Protein AF-A0A8J6HBT9-F1 (afdb_monomer_lite)

Radius of gyration: 40.39 Å; chains: 1; bounding box: 100×97×136 Å

InterPro domains:
  IPR001580 Calreticulin/calnexin [PF00262] (25-257)
  IPR001580 Calreticulin/calnexin [PF00262] (259-332)
  IPR001580 Calreticulin/calnexin [PR00626] (100-118)
  IPR001580 Calreticulin/calnexin [PR00626] (126-142)
  IPR001580 Calreticulin/calnexin [PR00626] (215-228)
  IPR001580 Calreticulin/calnexin [PR00626] (242-264)
  IPR001580 Calreticulin/calnexin [PR00626] (280-299)
  IPR001580 Calreticulin/calnexin [PR00626] (313-333)
  IPR003338 CDC48, N-terminal subdomain [PF02359] (400-479)
  IPR003338 CDC48, N-terminal subdomain [SM01073] (399-481)
  IPR003593 AAA+ ATPase domain [SM00382] (645-792)
  IPR003959 ATPase, AAA-type, core [PF00004] (649-789)
  IPR003960 ATPase, AAA-type, conserved site [PS00674] (760-778)
  IPR009010 Aspartate decarboxylase-like domain superfamily [SSF50692] (400-478)
  IPR009033 Calreticulin/calnexin, P domain superfamily [G3DSA:2.10.250.10] (205-305)
  IPR009033 Calreticulin/calnexin, P domain superfamily [SSF63887] (201-315)
  IPR013320 Concanavalin A-like lectin/glucanase domain superfamily [SSF49899] (18-217)
  IPR018124 Calreticulin/calnexin, conserved site [PS00803] (98-113)
  IPR018124 Calreticulin/calnexin, conserved site [PS00804] (130-138)
  IPR018124 Calreticulin/calnexin, conserved site [PS00805] (225-237)

Structure (mmCIF, N/CA/C/O backbone):
data_AF-A0A8J6HBT9-F1
#
_entry.id   AF-A0A8J6HBT9-F1
#
loop_
_atom_site.group_PDB
_atom_site.id
_atom_site.type_symbol
_atom_site.label_atom_id
_atom_site.label_alt_id
_atom_site.label_comp_id
_atom_site.label_asym_id
_atom_site.label_entity_id
_atom_site.label_seq_id
_atom_site.pdbx_PDB_ins_code
_atom_site.Cartn_x
_atom_site.Cartn_y
_atom_site.Cartn_z
_atom_site.occupancy
_atom_site.B_iso_or_equiv
_atom_site.auth_seq_id
_atom_site.auth_comp_id
_atom_site.auth_asym_id
_atom_site.auth_atom_id
_atom_site.pdbx_PDB_model_num
ATOM 1 N N . MET A 1 1 ? 42.142 27.450 63.107 1.00 43.94 1 MET A N 1
ATOM 2 C CA . MET A 1 1 ? 41.294 26.291 62.731 1.00 43.94 1 MET A CA 1
ATOM 3 C C . MET A 1 1 ? 39.851 26.621 62.329 1.00 43.94 1 MET A C 1
ATOM 5 O O . MET A 1 1 ? 39.251 25.771 61.695 1.00 43.94 1 MET A O 1
ATOM 9 N N . LYS A 1 2 ? 39.282 27.811 62.603 1.00 40.53 2 LYS A N 1
ATOM 10 C CA . LYS A 1 2 ? 37.916 28.164 62.140 1.00 40.53 2 LYS A CA 1
ATOM 11 C C . LYS A 1 2 ? 37.834 28.871 60.774 1.00 40.53 2 LYS A C 1
ATOM 13 O O . LYS A 1 2 ? 36.757 28.938 60.206 1.00 40.53 2 LYS A O 1
ATOM 18 N N . VAL A 1 3 ? 38.960 29.334 60.219 1.00 44.59 3 VAL A N 1
ATOM 19 C CA . VAL A 1 3 ? 38.995 30.019 58.906 1.00 44.59 3 VAL A CA 1
ATOM 20 C C . VAL A 1 3 ? 39.181 29.035 57.740 1.00 44.59 3 VAL A C 1
ATOM 22 O O . VAL A 1 3 ? 38.597 29.228 56.683 1.00 44.59 3 VAL A O 1
ATOM 25 N N . HIS A 1 4 ? 39.887 27.914 57.938 1.00 39.06 4 HIS A N 1
ATOM 26 C CA . HIS A 1 4 ? 40.034 26.892 56.890 1.00 39.06 4 HIS A CA 1
ATOM 27 C C . HIS A 1 4 ? 38.788 26.027 56.684 1.00 39.06 4 HIS A C 1
ATOM 29 O O . HIS A 1 4 ? 38.568 25.576 55.569 1.00 39.06 4 HIS A O 1
ATOM 35 N N . LEU A 1 5 ? 37.943 25.849 57.706 1.00 38.94 5 LEU A N 1
ATOM 36 C CA . LEU A 1 5 ? 36.695 25.097 57.554 1.00 38.94 5 LEU A CA 1
ATOM 37 C C . LEU A 1 5 ? 35.641 25.900 56.771 1.00 38.94 5 LEU A C 1
ATOM 39 O O . LEU A 1 5 ? 34.886 25.325 56.002 1.00 38.94 5 LEU A O 1
ATOM 43 N N . PHE A 1 6 ? 35.635 27.232 56.900 1.00 40.16 6 PHE A N 1
ATOM 44 C CA . PHE A 1 6 ? 34.702 28.090 56.164 1.00 40.16 6 PHE A CA 1
ATOM 45 C C . PHE A 1 6 ? 35.097 28.241 54.686 1.00 40.16 6 PHE A C 1
ATOM 47 O O . PHE A 1 6 ? 34.228 28.245 53.824 1.00 40.16 6 PHE A O 1
ATOM 54 N N . VAL A 1 7 ? 36.402 28.270 54.378 1.00 45.97 7 VAL A N 1
ATOM 55 C CA . VAL A 1 7 ? 36.895 28.264 52.988 1.00 45.97 7 VAL A CA 1
ATOM 56 C C . VAL A 1 7 ? 36.686 26.901 52.325 1.00 45.97 7 VAL A C 1
ATOM 58 O O . VAL A 1 7 ? 36.330 26.878 51.157 1.00 45.97 7 VAL A O 1
ATOM 61 N N . PHE A 1 8 ? 36.804 25.784 53.059 1.00 40.50 8 PHE A N 1
ATOM 62 C CA . PHE A 1 8 ? 36.502 24.457 52.505 1.00 40.50 8 PHE A CA 1
ATOM 63 C C . PHE A 1 8 ? 35.003 24.225 52.276 1.00 40.50 8 PHE A C 1
ATOM 65 O O . PHE A 1 8 ? 34.637 23.552 51.323 1.00 40.50 8 PHE A O 1
ATOM 72 N N . VAL A 1 9 ? 34.130 24.803 53.108 1.00 43.59 9 VAL A N 1
ATOM 73 C CA . VAL A 1 9 ? 32.671 24.723 52.914 1.00 43.59 9 VAL A CA 1
ATOM 74 C C . VAL A 1 9 ? 32.203 25.667 51.796 1.00 43.59 9 VAL A C 1
ATOM 76 O O . VAL A 1 9 ? 31.328 25.287 51.029 1.00 43.59 9 VAL A O 1
ATOM 79 N N . LEU A 1 10 ? 32.839 26.832 51.611 1.00 37.16 10 LEU A N 1
ATOM 80 C CA . LEU A 1 10 ? 32.597 27.705 50.450 1.00 37.16 10 LEU A CA 1
ATOM 81 C C . LEU A 1 10 ? 33.205 27.160 49.146 1.00 37.16 10 LEU A C 1
ATOM 83 O O . LEU A 1 10 ? 32.607 27.344 48.092 1.00 37.16 10 LEU A O 1
ATOM 87 N N . SER A 1 11 ? 34.335 26.442 49.191 1.00 35.59 11 SER A N 1
ATOM 88 C CA . SER A 1 11 ? 34.888 25.752 48.015 1.00 35.59 11 SER A CA 1
ATOM 89 C C . SER A 1 11 ? 34.173 24.434 47.704 1.00 35.59 11 SER A C 1
ATOM 91 O O . SER A 1 11 ? 34.154 24.029 46.550 1.00 35.59 11 SER A O 1
ATOM 93 N N . ALA A 1 12 ? 33.559 23.780 48.698 1.00 34.25 12 ALA A N 1
ATOM 94 C CA . ALA A 1 12 ? 32.680 22.627 48.489 1.00 34.25 12 ALA A CA 1
ATOM 95 C C . ALA A 1 12 ? 31.298 23.039 47.953 1.00 34.25 12 ALA A C 1
ATOM 97 O O . ALA A 1 12 ? 30.709 22.287 47.189 1.00 34.25 12 ALA A O 1
ATOM 98 N N . TYR A 1 13 ? 30.822 24.254 48.259 1.00 36.06 13 TYR A N 1
ATOM 99 C CA . TYR A 1 13 ? 29.666 24.845 47.569 1.00 36.06 13 TYR A CA 1
ATOM 100 C C . TYR A 1 13 ? 29.985 25.248 46.117 1.00 36.06 13 TYR A C 1
ATOM 102 O O . TYR A 1 13 ? 29.097 25.248 45.276 1.00 36.06 13 TYR A O 1
ATOM 110 N N . PHE A 1 14 ? 31.254 25.532 45.803 1.00 31.64 14 PHE A N 1
ATOM 111 C CA . PHE A 1 14 ? 31.734 25.787 44.435 1.00 31.64 14 PHE A CA 1
ATOM 112 C C . PHE A 1 14 ? 32.048 24.511 43.627 1.00 31.64 14 PHE A C 1
ATOM 114 O O . PHE A 1 14 ? 32.350 24.607 42.441 1.00 31.64 14 PHE A O 1
ATOM 121 N N . TYR A 1 15 ? 31.978 23.335 44.261 1.00 31.53 15 TYR A N 1
ATOM 122 C CA . TYR A 1 15 ? 32.077 22.009 43.634 1.00 31.53 15 TYR A CA 1
ATOM 123 C C . TYR A 1 15 ? 30.732 21.258 43.659 1.00 31.53 15 TYR A C 1
ATOM 125 O O . TYR A 1 15 ? 30.694 20.039 43.498 1.00 31.53 15 TYR A O 1
ATOM 133 N N . ALA A 1 16 ? 29.616 21.976 43.828 1.00 32.47 16 ALA A N 1
ATOM 134 C CA . ALA A 1 16 ? 28.367 21.526 43.233 1.00 32.47 16 ALA A CA 1
ATOM 135 C C . ALA A 1 16 ? 28.577 21.584 41.715 1.00 32.47 16 ALA A C 1
ATOM 137 O O . ALA A 1 16 ? 28.876 22.647 41.173 1.00 32.47 16 ALA A O 1
ATOM 138 N N . LEU A 1 17 ? 28.553 20.412 41.082 1.00 43.03 17 LEU A N 1
ATOM 139 C CA . LEU A 1 17 ? 28.600 20.205 39.637 1.00 43.03 17 LEU A CA 1
ATOM 140 C C . LEU A 1 17 ? 27.892 21.359 38.913 1.00 43.03 17 LEU A C 1
ATOM 142 O O . LEU A 1 17 ? 26.711 21.596 39.147 1.00 43.03 17 LEU A O 1
ATOM 146 N N . ASN A 1 18 ? 28.622 22.099 38.074 1.00 45.62 18 ASN A N 1
ATOM 147 C CA . ASN A 1 18 ? 27.997 23.026 37.135 1.00 45.62 18 ASN A CA 1
ATOM 148 C C . ASN A 1 18 ? 27.145 22.176 36.185 1.00 45.62 18 ASN A C 1
ATOM 150 O O . ASN A 1 18 ? 27.697 21.626 35.236 1.00 45.62 18 ASN A O 1
ATOM 154 N N . ALA A 1 19 ? 25.850 22.032 36.469 1.00 58.38 19 ALA A N 1
ATOM 155 C CA . ALA A 1 19 ? 24.883 21.529 35.504 1.00 58.38 19 ALA A CA 1
ATOM 156 C C . ALA A 1 19 ? 24.883 22.506 34.323 1.00 58.38 19 ALA A C 1
ATOM 158 O O . ALA A 1 19 ? 24.555 23.687 34.486 1.00 58.38 19 ALA A O 1
ATOM 159 N N . GLU A 1 20 ? 25.346 22.057 33.159 1.00 76.56 20 GLU A N 1
ATOM 160 C CA . GLU A 1 20 ? 25.387 22.886 31.962 1.00 76.56 20 GLU A CA 1
ATOM 161 C C . GLU A 1 20 ? 24.104 22.634 31.172 1.00 76.56 20 GLU A C 1
ATOM 163 O O . GLU A 1 20 ? 23.968 21.662 30.433 1.00 76.56 20 GLU A O 1
ATOM 168 N N . VAL A 1 21 ? 23.140 23.539 31.330 1.00 83.00 21 VAL A N 1
ATOM 169 C CA . VAL A 1 21 ? 21.926 23.542 30.513 1.00 83.00 21 VAL A CA 1
ATOM 170 C C . VAL A 1 21 ? 22.291 24.054 29.118 1.00 83.00 21 VAL A C 1
ATOM 172 O O . VAL A 1 21 ? 22.640 25.224 28.943 1.00 83.00 21 VAL A O 1
ATOM 175 N N . TYR A 1 22 ? 22.240 23.172 28.119 1.00 84.44 22 TYR A N 1
ATOM 176 C CA . TYR A 1 22 ? 22.602 23.491 26.733 1.00 84.44 22 TYR A CA 1
ATOM 177 C C . TYR A 1 22 ? 21.469 24.181 25.980 1.00 84.44 22 TYR A C 1
ATOM 179 O O . TYR A 1 22 ? 21.706 25.086 25.174 1.00 84.44 22 TYR A O 1
ATOM 187 N N . LEU A 1 23 ? 20.240 23.751 26.251 1.00 86.00 23 LEU A N 1
ATOM 188 C CA . LEU A 1 23 ? 19.024 24.329 25.710 1.00 86.00 23 LEU A CA 1
ATOM 189 C C . LEU A 1 23 ? 17.913 24.181 26.744 1.00 86.00 23 LEU A C 1
ATOM 191 O O . LEU A 1 23 ? 17.657 23.076 27.203 1.00 86.00 23 LEU A O 1
ATOM 195 N N . GLU A 1 24 ? 17.236 25.276 27.055 1.00 87.94 24 GLU A N 1
ATOM 196 C CA . GLU A 1 24 ? 15.969 25.280 27.782 1.00 87.94 24 GLU A CA 1
ATOM 197 C C . GLU A 1 24 ? 15.037 26.242 27.044 1.00 87.94 24 GLU A C 1
ATOM 199 O O . GLU A 1 24 ? 15.384 27.403 26.810 1.00 87.94 24 GLU A O 1
ATOM 204 N N . GLU A 1 25 ? 13.886 25.743 26.606 1.00 85.75 25 GLU A N 1
ATOM 205 C CA . GLU A 1 25 ? 12.860 26.530 25.931 1.00 85.75 25 GLU A CA 1
ATOM 206 C C . GLU A 1 25 ? 11.494 26.207 26.531 1.00 85.75 25 GLU A C 1
ATOM 208 O O . GLU A 1 25 ? 11.047 25.062 26.483 1.00 85.75 25 GLU A O 1
ATOM 213 N N . LYS A 1 26 ? 10.859 27.237 27.095 1.00 80.88 26 LYS A N 1
ATOM 214 C CA . LYS A 1 26 ? 9.547 27.177 27.762 1.00 80.88 26 LYS A CA 1
ATOM 215 C C . LYS A 1 26 ? 8.481 27.998 27.034 1.00 80.88 26 LYS A C 1
ATOM 217 O O . LYS A 1 26 ? 7.387 28.148 27.550 1.00 80.88 26 LYS A O 1
ATOM 222 N N . PHE A 1 27 ? 8.822 28.608 25.892 1.00 80.31 27 PHE A N 1
ATOM 223 C CA . PHE A 1 27 ? 7.883 29.313 25.010 1.00 80.31 27 PHE A CA 1
ATOM 224 C C . PHE A 1 27 ? 6.983 30.368 25.700 1.00 80.31 27 PHE A C 1
ATOM 226 O O . PHE A 1 27 ? 5.876 30.640 25.247 1.00 80.31 27 PHE A O 1
ATOM 233 N N . GLN A 1 28 ? 7.472 31.015 26.764 1.00 74.56 28 GLN A N 1
ATOM 234 C CA . GLN A 1 28 ? 6.694 31.991 27.547 1.00 74.56 28 GLN A CA 1
ATOM 235 C C . GLN A 1 28 ? 6.540 33.356 26.847 1.00 74.56 28 GLN A C 1
ATOM 237 O O . GLN A 1 28 ? 5.548 34.050 27.057 1.00 74.56 28 GLN A O 1
ATOM 242 N N . ASP A 1 29 ? 7.490 33.719 25.977 1.00 71.31 29 ASP A N 1
ATOM 243 C CA . ASP A 1 29 ? 7.521 34.994 25.251 1.00 71.31 29 ASP A CA 1
ATOM 244 C C . ASP A 1 29 ? 7.423 34.788 23.729 1.00 71.31 29 ASP A C 1
ATOM 246 O O . ASP A 1 29 ? 8.015 33.854 23.184 1.00 71.31 29 ASP A O 1
ATOM 250 N N . ASP A 1 30 ? 6.865 35.768 23.002 1.00 69.75 30 ASP A N 1
ATOM 251 C CA . ASP A 1 30 ? 6.865 35.851 21.520 1.00 69.75 30 ASP A CA 1
ATOM 252 C C . ASP A 1 30 ? 8.279 35.898 20.893 1.00 69.75 30 ASP A C 1
ATOM 254 O O . ASP A 1 30 ? 8.463 35.932 19.674 1.00 69.75 30 ASP A O 1
ATOM 258 N N . SER A 1 31 ? 9.326 35.903 21.722 1.00 72.69 31 SER A N 1
ATOM 259 C CA . SER A 1 31 ? 10.724 35.862 21.293 1.00 72.69 31 SER A CA 1
ATOM 260 C C . SER A 1 31 ? 11.108 34.563 20.567 1.00 72.69 31 SER A C 1
ATOM 262 O O . SER A 1 31 ? 12.120 34.545 19.856 1.00 72.69 31 SER A O 1
ATOM 264 N N . TRP A 1 32 ? 10.296 33.504 20.677 1.00 80.00 32 TRP A N 1
ATOM 265 C CA . TRP A 1 32 ? 10.540 32.220 20.018 1.00 80.00 32 TRP A CA 1
ATOM 266 C C . TRP A 1 32 ? 10.599 32.342 18.486 1.00 80.00 32 TRP A C 1
ATOM 268 O O . TRP A 1 32 ? 11.454 31.703 17.871 1.00 80.00 32 TRP A O 1
ATOM 278 N N . GLU A 1 33 ? 9.807 33.225 17.865 1.00 78.75 33 GLU A N 1
ATOM 279 C CA . GLU A 1 33 ? 9.804 33.430 16.404 1.00 78.75 33 GLU A CA 1
ATOM 280 C C . GLU A 1 33 ? 11.156 33.917 15.857 1.00 78.75 33 GLU A C 1
ATOM 282 O O . GLU A 1 33 ? 11.471 33.718 14.684 1.00 78.75 33 GLU A O 1
ATOM 287 N N . LYS A 1 34 ? 11.980 34.560 16.697 1.00 80.62 34 LYS A N 1
ATOM 288 C CA . LYS A 1 34 ? 13.333 35.003 16.319 1.00 80.62 34 LYS A CA 1
ATOM 289 C C . LYS A 1 34 ? 14.373 33.896 16.466 1.00 80.62 34 LYS A C 1
ATOM 291 O O . LYS A 1 34 ? 15.392 33.925 15.780 1.00 80.62 34 LYS A O 1
ATOM 296 N N . ASN A 1 35 ? 14.135 32.959 17.380 1.00 84.25 35 ASN A N 1
ATOM 297 C CA . ASN A 1 35 ? 15.082 31.907 17.741 1.00 84.25 35 ASN A CA 1
ATOM 298 C C . ASN A 1 35 ? 14.882 30.633 16.910 1.00 84.25 35 ASN A C 1
ATOM 300 O O . ASN A 1 35 ? 15.841 29.897 16.669 1.00 84.25 35 ASN A O 1
ATOM 304 N N . TRP A 1 36 ? 13.650 30.377 16.472 1.00 89.31 36 TRP A N 1
ATOM 305 C CA . TRP A 1 36 ? 13.281 29.220 15.669 1.00 89.31 36 TRP A CA 1
ATOM 306 C C . TRP A 1 36 ? 13.133 29.599 14.194 1.00 89.31 36 TRP A C 1
ATOM 308 O O . TRP A 1 36 ? 12.431 30.540 13.838 1.00 89.31 36 TRP A O 1
ATOM 318 N N . ILE A 1 37 ? 13.800 28.848 13.320 1.00 90.00 37 ILE A N 1
ATOM 319 C CA . ILE A 1 37 ? 13.851 29.097 11.878 1.00 90.00 37 ILE A CA 1
ATOM 320 C C . ILE A 1 37 ? 13.043 28.024 11.150 1.00 90.00 37 ILE A C 1
ATOM 322 O O . ILE A 1 37 ? 13.268 26.823 11.332 1.00 90.00 37 ILE A O 1
ATOM 326 N N . TYR A 1 38 ? 12.121 28.479 10.301 1.00 90.06 38 TYR A N 1
ATOM 327 C CA . TYR A 1 38 ? 11.353 27.634 9.391 1.00 90.06 38 TYR A CA 1
ATOM 328 C C . TYR A 1 38 ? 12.187 27.203 8.183 1.00 90.06 38 TYR A C 1
ATOM 330 O O . TYR A 1 38 ? 12.922 28.009 7.602 1.00 90.06 38 TYR A O 1
ATOM 338 N N . SER A 1 39 ? 12.003 25.954 7.757 1.00 89.31 39 SER A N 1
ATOM 339 C CA . SER A 1 39 ? 12.579 25.466 6.502 1.00 89.31 39 SER A CA 1
ATOM 340 C C . SER A 1 39 ? 11.885 26.085 5.283 1.00 89.31 39 SER A C 1
ATOM 342 O O . SER A 1 39 ? 10.667 26.269 5.255 1.00 89.31 39 SER A O 1
ATOM 344 N N . LYS A 1 40 ? 12.674 26.387 4.251 1.00 86.38 40 LYS A N 1
ATOM 345 C CA . LYS A 1 40 ? 12.262 26.881 2.928 1.00 86.38 40 LYS A CA 1
ATOM 346 C C . LYS A 1 40 ? 12.617 25.882 1.818 1.00 86.38 40 LYS A C 1
ATOM 348 O O . LYS A 1 40 ? 12.707 26.279 0.655 1.00 86.38 40 LYS A O 1
ATOM 353 N N . HIS A 1 41 ? 12.833 24.610 2.163 1.00 81.38 41 HIS A N 1
ATOM 354 C CA . HIS A 1 41 ? 13.238 23.581 1.206 1.00 81.38 41 HIS A CA 1
ATOM 355 C C . HIS A 1 41 ? 12.299 23.542 -0.026 1.00 81.38 41 HIS A C 1
ATOM 357 O O . HIS A 1 41 ? 11.073 23.454 0.123 1.00 81.38 41 HIS A O 1
ATOM 363 N N . PRO A 1 42 ? 12.839 23.581 -1.259 1.00 69.38 42 PRO A N 1
ATOM 364 C CA . PRO A 1 42 ? 12.043 23.701 -2.477 1.00 69.38 42 PRO A CA 1
ATOM 365 C C . PRO A 1 42 ? 11.124 22.490 -2.705 1.00 69.38 42 PRO A C 1
ATOM 367 O O . PRO A 1 42 ? 11.525 21.336 -2.572 1.00 69.38 42 PRO A O 1
ATOM 370 N N . GLY A 1 43 ? 9.875 22.749 -3.104 1.00 63.16 43 GLY A N 1
ATOM 371 C CA . GLY A 1 43 ? 8.924 21.712 -3.529 1.00 63.16 43 GLY A CA 1
ATOM 372 C C . GLY A 1 43 ? 8.017 21.134 -2.436 1.00 63.16 43 GLY A C 1
ATOM 373 O O . GLY A 1 43 ? 7.201 20.269 -2.751 1.00 63.16 43 GLY A O 1
ATOM 374 N N . LYS A 1 44 ? 8.104 21.615 -1.188 1.00 68.50 44 LYS A N 1
ATOM 375 C CA . LYS A 1 44 ? 7.142 21.305 -0.117 1.00 68.50 44 LYS A CA 1
ATOM 376 C C . LYS A 1 44 ? 6.638 22.594 0.531 1.00 68.50 44 LYS A C 1
ATOM 378 O O . LYS A 1 44 ? 7.416 23.487 0.838 1.00 68.50 44 LYS A O 1
ATOM 383 N N . GLU A 1 45 ? 5.330 22.688 0.739 1.00 75.88 45 GLU A N 1
ATOM 384 C CA . GLU A 1 45 ? 4.728 23.754 1.542 1.00 75.88 45 GLU A CA 1
ATOM 385 C C . GLU A 1 45 ? 4.622 23.283 2.998 1.00 75.88 45 GLU A C 1
ATOM 387 O O . GLU A 1 45 ? 3.822 22.389 3.302 1.00 75.88 45 GLU A O 1
ATOM 392 N N . PHE A 1 46 ? 5.430 23.878 3.877 1.00 84.75 46 PHE A N 1
ATOM 393 C CA . PHE A 1 46 ? 5.451 23.556 5.303 1.00 84.75 46 PHE A CA 1
ATOM 394 C C . PHE A 1 46 ? 4.308 24.235 6.073 1.00 84.75 46 PHE A C 1
ATOM 396 O O . PHE A 1 46 ? 3.921 25.365 5.771 1.00 84.75 46 PHE A O 1
ATOM 403 N N . GLY A 1 47 ? 3.780 23.535 7.076 1.00 85.44 47 GLY A N 1
ATOM 404 C CA . GLY A 1 47 ? 2.779 24.032 8.010 1.00 85.44 47 GLY A CA 1
ATOM 405 C C . GLY A 1 47 ? 3.358 25.038 9.007 1.00 85.44 47 GLY A C 1
ATOM 406 O O . GLY A 1 47 ? 4.559 25.049 9.285 1.00 85.44 47 GLY A O 1
ATOM 407 N N . LYS A 1 48 ? 2.488 25.891 9.556 1.00 89.56 48 LYS A N 1
ATOM 408 C CA . LYS A 1 48 ? 2.861 26.942 10.519 1.00 89.56 48 LYS A CA 1
ATOM 409 C C . LYS A 1 48 ? 2.621 26.518 11.968 1.00 89.56 48 LYS A C 1
ATOM 411 O O . LYS A 1 48 ? 1.594 25.902 12.261 1.00 89.56 48 LYS A O 1
ATOM 416 N N . PHE A 1 49 ? 3.523 26.903 12.867 1.00 89.75 49 PHE A N 1
ATOM 417 C CA . PHE A 1 49 ? 3.312 26.790 14.309 1.00 89.75 49 PHE A CA 1
ATOM 418 C C . PHE A 1 49 ? 2.669 28.064 14.863 1.00 89.75 49 PHE A C 1
ATOM 420 O O . PHE A 1 49 ? 2.971 29.162 14.394 1.00 89.75 49 PHE A O 1
ATOM 427 N N . VAL A 1 50 ? 1.788 27.908 15.849 1.00 90.19 50 VAL A N 1
ATOM 428 C CA . VAL A 1 50 ? 1.116 28.999 16.569 1.00 90.19 50 VAL A CA 1
ATOM 429 C C . VAL A 1 50 ? 1.366 28.819 18.060 1.00 90.19 50 VAL A C 1
ATOM 431 O O . VAL A 1 50 ? 1.288 27.701 18.557 1.00 90.19 50 VAL A O 1
ATOM 434 N N . LEU A 1 51 ? 1.671 29.903 18.770 1.00 88.56 51 LEU A N 1
ATOM 435 C CA . LEU A 1 51 ? 1.851 29.866 20.219 1.00 88.56 51 LEU A CA 1
ATOM 436 C C . LEU A 1 51 ? 0.484 29.856 20.915 1.00 88.56 51 LEU A C 1
ATOM 438 O O . LEU A 1 51 ? -0.300 30.787 20.736 1.00 88.56 51 LEU A O 1
ATOM 442 N N . THR A 1 52 ? 0.185 28.810 21.684 1.00 87.19 52 THR A N 1
ATOM 443 C CA . THR A 1 52 ? -1.082 28.680 22.422 1.00 87.19 52 THR A CA 1
ATOM 444 C C . THR A 1 52 ? -0.968 27.655 23.551 1.00 87.19 52 THR A C 1
ATOM 446 O O . THR A 1 52 ? -0.132 26.754 23.497 1.00 87.19 52 THR A O 1
ATOM 449 N N . ALA A 1 53 ? -1.814 27.787 24.574 1.00 82.62 53 ALA A N 1
ATOM 450 C CA . ALA A 1 53 ? -1.961 26.804 25.650 1.00 82.62 53 ALA A CA 1
ATOM 451 C C . ALA A 1 53 ? -2.962 25.671 25.299 1.00 82.62 53 ALA A C 1
ATOM 453 O O . ALA A 1 53 ? -3.112 24.704 26.049 1.00 82.62 53 ALA A O 1
ATOM 454 N N . GLY A 1 54 ? -3.631 25.765 24.141 1.00 84.00 54 GLY A N 1
ATOM 455 C CA . GLY A 1 54 ? -4.722 24.869 23.736 1.00 84.00 54 GLY A CA 1
ATOM 456 C C . GLY A 1 54 ? -6.085 25.326 24.266 1.00 84.00 54 GLY A C 1
ATOM 457 O O . GLY A 1 54 ? -6.217 26.429 24.794 1.00 84.00 54 GLY A O 1
ATOM 458 N N . LYS A 1 55 ? -7.123 24.497 24.107 1.00 81.88 55 LYS A N 1
ATOM 459 C CA . LYS A 1 55 ? -8.494 24.783 24.575 1.00 81.88 55 LYS A CA 1
ATOM 460 C C . LYS A 1 55 ? -8.664 24.566 26.075 1.00 81.88 55 LYS A C 1
ATOM 462 O O . LYS A 1 55 ? -9.478 25.245 26.688 1.00 81.88 55 LYS A O 1
ATOM 467 N N . PHE A 1 56 ? -7.921 23.628 26.659 1.00 82.25 56 PHE A N 1
ATOM 468 C CA . PHE A 1 56 ? -7.934 23.357 28.098 1.00 82.25 56 PHE A CA 1
ATOM 469 C C . PHE A 1 56 ? -6.510 23.374 28.651 1.00 82.25 56 PHE A C 1
ATOM 471 O O . PHE A 1 56 ? -5.632 22.703 28.118 1.00 82.25 56 PHE A O 1
ATOM 478 N N . PHE A 1 57 ? -6.275 24.125 29.719 1.00 81.38 57 PHE A N 1
ATOM 479 C CA . PHE A 1 57 ? -4.964 24.332 30.340 1.00 81.38 57 PHE A CA 1
ATOM 480 C C . PHE A 1 57 ? -5.141 24.534 31.848 1.00 81.38 57 PHE A C 1
ATOM 482 O O . PHE A 1 57 ? -6.247 24.828 32.302 1.00 81.38 57 PHE A O 1
ATOM 489 N N . ASN A 1 58 ? -4.074 24.358 32.629 1.00 77.88 58 ASN A N 1
ATOM 490 C CA . ASN A 1 58 ? -4.103 24.662 34.060 1.00 77.88 58 ASN A CA 1
ATOM 491 C C . ASN A 1 58 ? -3.776 26.143 34.292 1.00 77.88 58 ASN A C 1
ATOM 493 O O . ASN A 1 58 ? -4.490 26.838 35.013 1.00 77.88 58 ASN A O 1
ATOM 497 N N . ASN A 1 59 ? -2.722 26.636 33.636 1.00 76.50 59 ASN A N 1
ATOM 498 C CA . ASN A 1 59 ? -2.287 28.025 33.719 1.00 76.50 59 ASN A CA 1
ATOM 499 C C . ASN A 1 59 ? -1.986 28.579 32.317 1.00 76.50 59 ASN A C 1
ATOM 501 O O . ASN A 1 59 ? -1.103 28.085 31.622 1.00 76.50 59 ASN A O 1
ATOM 505 N N . GLU A 1 60 ? -2.714 29.623 31.907 1.00 73.88 60 GLU A N 1
ATOM 506 C CA . GLU A 1 60 ? -2.653 30.180 30.547 1.00 73.88 60 GLU A CA 1
ATOM 507 C C . GLU A 1 60 ? -1.265 30.713 30.172 1.00 73.88 60 GLU A C 1
ATOM 509 O O . GLU A 1 60 ? -0.901 30.690 29.000 1.00 73.88 60 GLU A O 1
ATOM 514 N N . GLU A 1 61 ? -0.485 31.204 31.139 1.00 76.19 61 GLU A N 1
ATOM 515 C CA . GLU A 1 61 ? 0.846 31.764 30.876 1.00 76.19 61 GLU A CA 1
ATOM 516 C C . GLU A 1 61 ? 1.962 30.714 30.930 1.00 76.19 61 GLU A C 1
ATOM 518 O O . GLU A 1 61 ? 2.921 30.813 30.167 1.00 76.19 61 GLU A O 1
ATOM 523 N N . GLU A 1 62 ? 1.838 29.704 31.794 1.00 75.94 62 GLU A N 1
ATOM 524 C CA . GLU A 1 62 ? 2.875 28.679 31.991 1.00 75.94 62 GLU A CA 1
ATOM 525 C C . GLU A 1 62 ? 2.743 27.494 31.027 1.00 75.94 62 GLU A C 1
ATOM 527 O O . GLU A 1 62 ? 3.744 26.839 30.746 1.00 75.94 62 GLU A O 1
ATOM 532 N N . ASP A 1 63 ? 1.545 27.241 30.489 1.00 78.50 63 ASP A N 1
ATOM 533 C CA . ASP A 1 63 ? 1.270 26.091 29.617 1.00 78.50 63 ASP A CA 1
ATOM 534 C C . ASP A 1 63 ? 1.333 26.429 28.116 1.00 78.50 63 ASP A C 1
ATOM 536 O O . ASP A 1 63 ? 0.937 25.613 27.277 1.00 78.50 63 ASP A O 1
ATOM 540 N N . LYS A 1 64 ? 1.822 27.623 27.751 1.00 84.88 64 LYS A N 1
ATOM 541 C CA . LYS A 1 64 ? 1.980 28.019 26.344 1.00 84.88 64 LYS A CA 1
ATOM 542 C C . LYS A 1 64 ? 3.041 27.166 25.663 1.00 84.88 64 LYS A C 1
ATOM 544 O O . LYS A 1 64 ? 4.179 27.095 26.107 1.00 84.88 64 LYS A O 1
ATOM 549 N N . GLY A 1 65 ? 2.681 26.591 24.522 1.00 88.06 65 GLY A N 1
ATOM 550 C CA . GLY A 1 65 ? 3.602 25.855 23.668 1.00 88.06 65 GLY A CA 1
ATOM 551 C C . GLY A 1 65 ? 3.365 26.148 22.195 1.00 88.06 65 GLY A C 1
ATOM 552 O O . GLY A 1 65 ? 2.427 26.852 21.808 1.00 88.06 65 GLY A O 1
ATOM 553 N N . ILE A 1 66 ? 4.226 25.595 21.346 1.00 91.12 66 ILE A N 1
ATOM 554 C CA . ILE A 1 66 ? 4.063 25.700 19.897 1.00 91.12 66 ILE A CA 1
ATOM 555 C C . ILE A 1 66 ? 3.106 24.611 19.405 1.00 91.12 66 ILE A C 1
ATOM 557 O O . ILE A 1 66 ? 3.384 23.415 19.497 1.00 91.12 66 ILE A O 1
ATOM 561 N N . GLN A 1 67 ? 1.966 25.029 18.861 1.00 91.75 67 GLN A N 1
ATOM 562 C CA . GLN A 1 67 ? 0.938 24.154 18.312 1.00 91.75 67 GLN A CA 1
ATOM 563 C C . GLN A 1 67 ? 1.018 24.084 16.789 1.00 91.75 67 GLN A C 1
ATOM 565 O O . GLN A 1 67 ? 1.201 25.088 16.100 1.00 91.75 67 GLN A O 1
ATOM 570 N N . THR A 1 68 ? 0.823 22.890 16.244 1.00 92.50 68 THR A N 1
ATOM 571 C CA . THR A 1 68 ? 0.582 22.683 14.809 1.00 92.50 68 THR A CA 1
ATOM 572 C C . THR A 1 68 ? -0.804 23.212 14.410 1.00 92.50 68 THR A C 1
ATOM 574 O O . THR A 1 68 ? -1.790 22.872 15.051 1.00 92.50 68 THR A O 1
ATOM 577 N N . SER A 1 69 ? -0.901 24.034 13.356 1.00 90.12 69 SER A N 1
ATOM 578 C CA . SER A 1 69 ? -2.152 24.758 13.015 1.00 90.12 69 SER A CA 1
ATOM 579 C C . SER A 1 69 ? -2.926 24.299 11.765 1.00 90.12 69 SER A C 1
ATOM 581 O O . SER A 1 69 ? -3.991 24.837 11.478 1.00 90.12 69 SER A O 1
ATOM 583 N N . GLN A 1 70 ? -2.381 23.389 10.957 1.00 90.81 70 GLN A N 1
ATOM 584 C CA . GLN A 1 70 ? -2.888 23.043 9.625 1.00 90.81 70 GLN A CA 1
ATOM 585 C C . GLN A 1 70 ? -2.870 21.530 9.399 1.00 90.81 70 GLN A C 1
ATOM 587 O O . GLN A 1 70 ? -1.823 20.889 9.459 1.00 90.81 70 GLN A O 1
ATOM 592 N N . ASP A 1 71 ? -4.022 20.969 9.055 1.00 89.25 71 ASP A N 1
ATOM 593 C CA . ASP A 1 71 ? -4.169 19.536 8.803 1.00 89.25 71 ASP A CA 1
ATOM 594 C C . ASP A 1 71 ? -3.440 19.079 7.528 1.00 89.25 71 ASP A C 1
ATOM 596 O O . ASP A 1 71 ? -3.308 19.832 6.558 1.00 89.25 71 ASP A O 1
ATOM 600 N N . ALA A 1 72 ? -2.986 17.821 7.525 1.00 86.94 72 ALA A N 1
ATOM 601 C CA . ALA A 1 72 ? -2.291 17.156 6.420 1.00 86.94 72 ALA A CA 1
ATOM 602 C C . ALA A 1 72 ? -1.084 17.943 5.869 1.00 86.94 72 ALA A C 1
ATOM 604 O O . ALA A 1 72 ? -0.909 18.094 4.653 1.00 86.94 72 ALA A O 1
ATOM 605 N N . ARG A 1 73 ? -0.235 18.456 6.769 1.00 88.94 73 ARG A N 1
ATOM 606 C CA . ARG A 1 73 ? 0.974 19.222 6.427 1.00 88.94 73 ARG A CA 1
ATOM 607 C C . ARG A 1 73 ? 2.238 18.635 7.054 1.00 88.94 73 ARG A C 1
ATOM 609 O O . ARG A 1 73 ? 2.216 18.001 8.108 1.00 88.94 73 ARG A O 1
ATOM 616 N N . PHE A 1 74 ? 3.365 18.889 6.382 1.00 88.44 74 PHE A N 1
ATOM 617 C CA . PHE A 1 74 ? 4.704 18.696 6.941 1.00 88.44 74 PHE A CA 1
ATOM 618 C C . PHE A 1 74 ? 5.100 19.944 7.716 1.00 88.44 74 PHE A C 1
ATOM 620 O O . PHE A 1 74 ? 4.961 21.049 7.205 1.00 88.44 74 PHE A O 1
ATOM 627 N N . TYR A 1 75 ? 5.653 19.779 8.903 1.00 90.81 75 TYR A N 1
ATOM 628 C CA . TYR A 1 75 ? 6.163 20.851 9.741 1.00 90.81 75 TYR A CA 1
ATOM 629 C C . TYR A 1 75 ? 7.668 20.721 9.849 1.00 90.81 75 TYR A C 1
ATOM 631 O O . TYR A 1 75 ? 8.157 19.634 10.132 1.00 90.81 75 TYR A O 1
ATOM 639 N N . ALA A 1 76 ? 8.383 21.821 9.630 1.00 91.88 76 ALA A N 1
ATOM 640 C CA . ALA A 1 76 ? 9.835 21.868 9.708 1.00 91.88 76 ALA A CA 1
ATOM 641 C C . ALA A 1 76 ? 10.274 23.161 10.403 1.00 91.88 76 ALA A C 1
ATOM 643 O O . ALA A 1 76 ? 10.284 24.233 9.792 1.00 91.88 76 ALA A O 1
ATOM 644 N N . LEU A 1 77 ? 10.632 23.053 11.681 1.00 91.75 77 LEU A N 1
ATOM 645 C CA . LEU A 1 77 ? 11.075 24.167 12.517 1.00 91.75 77 LEU A CA 1
ATOM 646 C C . LEU A 1 77 ? 12.334 23.763 13.284 1.00 91.75 77 LEU A C 1
ATOM 648 O O . LEU A 1 77 ? 12.360 22.699 13.892 1.00 91.75 77 LEU A O 1
ATOM 652 N N . SER A 1 78 ? 13.381 24.586 13.271 1.00 92.69 78 SER A N 1
ATOM 653 C CA . SER A 1 78 ? 14.657 24.244 13.915 1.00 92.69 78 SER A CA 1
ATOM 654 C C . SER A 1 78 ? 15.266 25.403 14.691 1.00 92.69 78 SER A C 1
ATOM 656 O O . SER A 1 78 ? 15.085 26.564 14.330 1.00 92.69 78 SER A O 1
ATOM 658 N N . ARG A 1 79 ? 16.056 25.092 15.718 1.00 91.06 79 ARG A N 1
ATOM 659 C CA . ARG A 1 79 ? 16.817 26.056 16.515 1.00 91.06 79 ARG A CA 1
ATOM 660 C C . ARG A 1 79 ? 18.237 25.560 16.752 1.00 91.06 79 ARG A C 1
ATOM 662 O O . ARG A 1 79 ? 18.447 24.412 17.135 1.00 91.06 79 ARG A O 1
ATOM 669 N N . LYS A 1 80 ? 19.208 26.455 16.563 1.00 90.06 80 LYS A N 1
ATOM 670 C CA . LYS A 1 80 ? 20.612 26.236 16.928 1.00 90.06 80 LYS A CA 1
ATOM 671 C C . LYS A 1 80 ? 20.887 26.710 18.354 1.00 90.06 80 LYS A C 1
ATOM 673 O O . LYS A 1 80 ? 20.336 27.720 18.790 1.00 90.06 80 LYS A O 1
ATOM 678 N N . PHE A 1 81 ? 21.764 26.002 19.052 1.00 88.62 81 PHE A N 1
ATOM 679 C CA . PHE A 1 81 ? 22.250 26.346 20.390 1.00 88.62 81 PHE A CA 1
ATOM 680 C C . PHE A 1 81 ? 23.767 26.131 20.479 1.00 88.62 81 PHE A C 1
ATOM 682 O O . PHE A 1 81 ? 24.424 25.832 19.479 1.00 88.62 81 PHE A O 1
ATOM 689 N N . LYS A 1 82 ? 24.349 26.365 21.662 1.00 84.19 82 LYS A N 1
ATOM 690 C CA . LYS A 1 82 ? 25.798 26.274 21.878 1.00 84.19 82 LYS A CA 1
ATOM 691 C C . LYS A 1 82 ? 26.285 24.842 21.577 1.00 84.19 82 LYS A C 1
ATOM 693 O O . LYS A 1 82 ? 25.820 23.920 22.243 1.00 84.19 82 LYS A O 1
ATOM 698 N N . PRO A 1 83 ? 27.224 24.652 20.630 1.00 85.94 83 PRO A N 1
ATOM 699 C CA . PRO A 1 83 ? 27.758 23.334 20.310 1.00 85.94 83 PRO A CA 1
ATOM 700 C C . PRO A 1 83 ? 28.375 22.655 21.530 1.00 85.94 83 PRO A C 1
ATOM 702 O O . PRO A 1 83 ? 29.177 23.272 22.239 1.00 85.94 83 PRO A O 1
ATOM 705 N N . PHE A 1 84 ? 28.040 21.385 21.741 1.00 86.94 84 PHE A N 1
ATOM 706 C CA . PHE A 1 84 ? 28.668 20.549 22.761 1.00 86.94 84 PHE A CA 1
ATOM 707 C C . PHE A 1 84 ? 28.839 19.107 22.269 1.00 86.94 84 PHE A C 1
ATOM 709 O O . PHE A 1 84 ? 28.191 18.680 21.311 1.00 86.94 84 PHE A O 1
ATOM 716 N N . GLY A 1 85 ? 29.746 18.371 22.909 1.00 82.62 85 GLY A N 1
ATOM 717 C CA . GLY A 1 85 ? 29.948 16.937 22.696 1.00 82.62 85 GLY A CA 1
ATOM 718 C C . GLY A 1 85 ? 29.611 16.159 23.965 1.00 82.62 85 GLY A C 1
ATOM 719 O O . GLY A 1 85 ? 29.686 16.708 25.064 1.00 82.62 85 GLY A O 1
ATOM 720 N N . THR A 1 86 ? 29.258 14.883 23.824 1.00 80.19 86 THR A N 1
ATOM 721 C CA . THR A 1 86 ? 28.813 14.039 24.952 1.00 80.19 86 THR A CA 1
ATOM 722 C C . THR A 1 86 ? 29.947 13.265 25.629 1.00 80.19 86 THR A C 1
ATOM 724 O O . THR A 1 86 ? 29.703 12.328 26.377 1.00 80.19 86 THR A O 1
ATOM 727 N N . GLU A 1 87 ? 31.211 13.620 25.382 1.00 80.56 87 GLU A N 1
ATOM 728 C CA . GLU A 1 87 ? 32.359 12.877 25.913 1.00 80.56 87 GLU A CA 1
ATOM 729 C C . GLU A 1 87 ? 32.422 12.942 27.450 1.00 80.56 87 GLU A C 1
ATOM 731 O O . GLU A 1 87 ? 32.625 14.006 28.034 1.00 80.56 87 GLU A O 1
ATOM 736 N N . GLY A 1 88 ? 32.246 11.788 28.106 1.00 78.44 88 GLY A N 1
ATOM 737 C CA . GLY A 1 88 ? 32.273 11.663 29.567 1.00 78.44 88 GLY A CA 1
ATOM 738 C C . GLY A 1 88 ? 31.110 12.333 30.310 1.00 78.44 88 GLY A C 1
ATOM 739 O O . GLY A 1 88 ? 31.199 12.481 31.528 1.00 78.44 88 GLY A O 1
ATOM 740 N N . LYS A 1 89 ? 30.045 12.737 29.605 1.00 84.94 89 LYS A N 1
ATOM 741 C CA . LYS A 1 89 ? 28.853 13.388 30.165 1.00 84.94 89 LYS A CA 1
ATOM 742 C C . LYS A 1 89 ? 27.580 12.629 29.797 1.00 84.94 89 LYS A C 1
ATOM 744 O O . LYS A 1 89 ? 27.513 12.026 28.727 1.00 84.94 89 LYS A O 1
ATOM 749 N N . ASP A 1 90 ? 26.570 12.704 30.657 1.00 87.00 90 ASP A N 1
ATOM 750 C CA . ASP A 1 90 ? 25.231 12.210 30.336 1.00 87.00 90 ASP A CA 1
ATOM 751 C C . ASP A 1 90 ? 24.593 13.133 29.280 1.00 87.00 90 ASP A C 1
ATOM 753 O O . ASP A 1 90 ? 24.811 14.344 29.278 1.00 87.00 90 ASP A O 1
ATOM 757 N N . LEU A 1 91 ? 23.816 12.566 28.360 1.00 90.06 91 LEU A N 1
ATOM 758 C CA . LEU A 1 91 ? 22.974 13.316 27.431 1.00 90.06 91 LEU A CA 1
ATOM 759 C C . LEU A 1 91 ? 21.522 13.120 27.846 1.00 90.06 91 LEU A C 1
ATOM 761 O O . LEU A 1 91 ? 20.985 12.021 27.706 1.00 90.06 91 LEU A O 1
ATOM 765 N N . VAL A 1 92 ? 20.889 14.190 28.320 1.00 92.12 92 VAL A N 1
ATOM 766 C CA . VAL A 1 92 ? 19.469 14.202 28.666 1.00 92.12 92 VAL A CA 1
ATOM 767 C C . VAL A 1 92 ? 18.715 15.051 27.655 1.00 92.12 92 VAL A C 1
ATOM 769 O O . VAL A 1 92 ? 19.025 16.227 27.473 1.00 92.12 92 VAL A O 1
ATOM 772 N N . ILE A 1 93 ? 17.723 14.452 26.999 1.00 93.38 93 ILE A N 1
ATOM 773 C CA . ILE A 1 93 ? 16.807 15.117 26.071 1.00 93.38 93 ILE A CA 1
ATOM 774 C C . ILE A 1 93 ? 15.398 14.960 26.633 1.00 93.38 93 ILE A C 1
ATOM 776 O O . ILE A 1 93 ? 14.894 13.843 26.726 1.00 93.38 93 ILE A O 1
ATOM 780 N N . GLN A 1 94 ? 14.765 16.071 26.988 1.00 94.25 94 GLN A N 1
ATOM 781 C CA . GLN A 1 94 ? 13.438 16.106 27.590 1.00 94.25 94 GLN A CA 1
ATOM 782 C C . GLN A 1 94 ? 12.548 17.106 26.857 1.00 94.25 94 GLN A C 1
ATOM 784 O O . GLN A 1 94 ? 12.999 18.189 26.498 1.00 94.25 94 GLN A O 1
ATOM 789 N N . PHE A 1 95 ? 11.292 16.747 26.619 1.00 94.25 95 PHE A N 1
ATOM 790 C CA . PHE A 1 95 ? 10.284 17.664 26.088 1.00 94.25 95 PHE A CA 1
ATOM 791 C C . PHE A 1 95 ? 8.878 17.187 26.445 1.00 94.25 95 PHE A C 1
ATOM 793 O O . PHE A 1 95 ? 8.669 16.001 26.722 1.00 94.25 95 PHE A O 1
ATOM 800 N N . THR A 1 96 ? 7.915 18.106 26.444 1.00 93.00 96 THR A N 1
ATOM 801 C CA . THR A 1 96 ? 6.506 17.785 26.673 1.00 93.00 96 THR A CA 1
ATOM 802 C C . THR A 1 96 ? 5.718 17.821 25.369 1.00 93.00 96 THR A C 1
ATOM 804 O O . THR A 1 96 ? 5.973 18.635 24.477 1.00 93.00 96 THR A O 1
ATOM 807 N N . VAL A 1 97 ? 4.768 16.895 25.247 1.00 92.56 97 VAL A N 1
ATOM 808 C CA . VAL A 1 97 ? 3.869 16.769 24.096 1.00 92.56 97 VAL A CA 1
ATOM 809 C C . VAL A 1 97 ? 2.449 16.609 24.598 1.00 92.56 97 VAL A C 1
ATOM 811 O O . VAL A 1 97 ? 2.186 15.781 25.469 1.00 92.56 97 VAL A O 1
ATOM 814 N N . LYS A 1 98 ? 1.528 17.360 24.002 1.00 91.12 98 LYS A N 1
ATOM 815 C CA . LYS A 1 98 ? 0.091 17.240 24.236 1.00 91.12 98 LYS A CA 1
ATOM 816 C C . LYS A 1 98 ? -0.636 17.040 22.913 1.00 91.12 98 LYS A C 1
ATOM 818 O O . LYS A 1 98 ? -0.489 17.854 22.000 1.00 91.12 98 LYS A O 1
ATOM 823 N N . HIS A 1 99 ? -1.431 15.977 22.812 1.00 89.38 99 HIS A N 1
ATOM 824 C CA . HIS A 1 99 ? -2.237 15.662 21.629 1.00 89.38 99 HIS A CA 1
ATOM 825 C C . HIS A 1 99 ? -3.709 16.029 21.856 1.00 89.38 99 HIS A C 1
ATOM 827 O O . HIS A 1 99 ? -4.556 15.162 22.056 1.00 89.38 99 HIS A O 1
ATOM 833 N N . GLU A 1 100 ? -4.025 17.323 21.803 1.00 82.38 100 GLU A N 1
ATOM 834 C CA . GLU A 1 100 ? -5.365 17.853 22.095 1.00 82.38 100 GLU A CA 1
ATOM 835 C C . GLU A 1 100 ? -6.490 17.280 21.203 1.00 82.38 100 GLU A C 1
ATOM 837 O O . GLU A 1 100 ? -7.641 17.129 21.611 1.00 82.38 100 GLU A O 1
ATOM 842 N N . GLN A 1 101 ? -6.146 16.941 19.969 1.00 79.12 101 GLN A N 1
ATOM 843 C CA . GLN A 1 101 ? -7.059 16.580 18.892 1.00 79.12 101 GLN A CA 1
ATOM 844 C C . GLN A 1 101 ? -7.379 15.080 18.806 1.00 79.12 101 GLN A C 1
ATOM 846 O O . GLN A 1 101 ? -8.054 14.671 17.862 1.00 79.12 101 GLN A O 1
ATOM 851 N N . ASN A 1 102 ? -6.879 14.268 19.748 1.00 76.75 102 ASN A N 1
ATOM 852 C CA . ASN A 1 102 ? -6.921 12.803 19.695 1.00 76.75 102 ASN A CA 1
ATOM 853 C C . ASN A 1 102 ? -6.381 12.285 18.344 1.00 76.75 102 ASN A C 1
ATOM 855 O O . ASN A 1 102 ? -7.126 11.920 17.432 1.00 76.75 102 ASN A O 1
ATOM 859 N N . ILE A 1 103 ? -5.061 12.392 18.171 1.00 77.69 103 ILE A N 1
ATOM 860 C CA . ILE A 1 103 ? -4.403 12.227 16.873 1.00 77.69 103 ILE A CA 1
ATOM 861 C C . ILE A 1 103 ? -4.503 10.782 16.352 1.00 77.69 103 ILE A C 1
ATOM 863 O O . ILE A 1 103 ? -4.063 9.837 17.001 1.00 77.69 103 ILE A O 1
ATOM 867 N N . ASP A 1 104 ? -5.047 10.613 15.143 1.00 78.81 104 ASP A N 1
ATOM 868 C CA . ASP A 1 104 ? -5.139 9.295 14.495 1.00 78.81 104 ASP A CA 1
ATOM 869 C C . ASP A 1 104 ? -3.832 8.910 13.794 1.00 78.81 104 ASP A C 1
ATOM 871 O O . ASP A 1 104 ? -3.415 7.755 13.835 1.00 78.81 104 ASP A O 1
ATOM 875 N N . CYS A 1 105 ? -3.190 9.873 13.123 1.00 84.12 105 CYS A N 1
ATOM 876 C CA . CYS A 1 105 ? -1.884 9.685 12.502 1.00 84.12 105 CYS A CA 1
ATOM 877 C C . CYS A 1 105 ? -1.065 10.987 12.479 1.00 84.12 105 CYS A C 1
ATOM 879 O O . CYS A 1 105 ? -1.455 11.976 11.846 1.00 84.12 105 CYS A O 1
ATOM 881 N N . GLY A 1 106 ? 0.080 10.981 13.155 1.00 85.06 106 GLY A N 1
ATOM 882 C CA . GLY A 1 106 ? 1.098 12.016 13.099 1.00 85.06 106 GLY A CA 1
ATOM 883 C C . GLY A 1 106 ? 2.248 11.813 14.088 1.00 85.06 106 GLY A C 1
ATOM 884 O O . GLY A 1 106 ? 2.099 11.193 15.141 1.00 85.06 106 GLY A O 1
ATOM 885 N N . GLY A 1 107 ? 3.397 12.387 13.732 1.00 85.31 107 GLY A N 1
ATOM 886 C CA . GLY A 1 107 ? 4.616 12.332 14.536 1.00 85.31 107 GLY A CA 1
ATOM 887 C C . GLY A 1 107 ? 4.644 13.399 15.631 1.00 85.31 107 GLY A C 1
ATOM 888 O O . GLY A 1 107 ? 4.308 14.562 15.387 1.00 85.31 107 GLY A O 1
ATOM 889 N N . GLY A 1 108 ? 5.077 13.008 16.828 1.00 89.62 108 GLY A N 1
ATOM 890 C CA . GLY A 1 108 ? 5.280 13.860 18.001 1.00 89.62 108 GLY A CA 1
ATOM 891 C C . GLY A 1 108 ? 6.726 13.841 18.506 1.00 89.62 108 GLY A C 1
ATOM 892 O O . GLY A 1 108 ? 6.956 13.987 19.700 1.00 89.62 108 GLY A O 1
ATOM 893 N N . TYR A 1 109 ? 7.700 13.620 17.623 1.00 92.81 109 TYR A N 1
ATOM 894 C CA . TYR A 1 109 ? 9.113 13.461 17.972 1.00 92.81 109 TYR A CA 1
ATOM 895 C C . TYR A 1 109 ? 9.964 14.691 17.634 1.00 92.81 109 TYR A C 1
ATOM 897 O O . TYR A 1 109 ? 9.614 15.520 16.790 1.00 92.81 109 TYR A O 1
ATOM 905 N N . ILE A 1 110 ? 11.140 14.759 18.257 1.00 94.12 110 ILE A N 1
ATOM 906 C CA . ILE A 1 110 ? 12.181 15.748 17.973 1.00 94.12 110 ILE A CA 1
ATOM 907 C C . ILE A 1 110 ? 13.391 15.095 17.312 1.00 94.12 110 ILE A C 1
ATOM 909 O O . ILE A 1 110 ? 13.718 13.933 17.567 1.00 94.12 110 ILE A O 1
ATOM 913 N N . LYS A 1 111 ? 14.074 15.856 16.457 1.00 93.94 111 LYS A N 1
ATOM 914 C CA . LYS A 1 111 ? 15.354 15.484 15.852 1.00 93.94 111 LYS A CA 1
ATOM 915 C C . LYS A 1 111 ? 16.453 16.389 16.392 1.00 93.94 111 LYS A C 1
ATOM 917 O O . LYS A 1 111 ? 16.319 17.610 16.401 1.00 93.94 111 LYS A O 1
ATOM 922 N N . VAL A 1 112 ? 17.557 15.789 16.807 1.00 92.56 112 VAL A N 1
ATOM 923 C CA . VAL A 1 112 ? 18.774 16.483 17.229 1.00 92.56 112 VAL A CA 1
ATOM 924 C C . VAL A 1 112 ? 19.805 16.359 16.118 1.00 92.56 112 VAL A C 1
ATOM 926 O O . VAL A 1 112 ? 20.083 15.261 15.636 1.00 92.56 112 VAL A O 1
ATOM 929 N N . PHE A 1 113 ? 20.370 17.485 15.702 1.00 91.50 113 PHE A N 1
ATOM 930 C CA . PHE A 1 113 ? 21.241 17.612 14.541 1.00 91.50 113 PHE A CA 1
ATOM 931 C C . PHE A 1 113 ? 22.641 18.094 14.925 1.00 91.50 113 PHE A C 1
ATOM 933 O O . PHE A 1 113 ? 22.872 18.670 15.996 1.00 91.50 113 PHE A O 1
ATOM 940 N N . ASP A 1 114 ? 23.576 17.886 14.002 1.00 88.31 114 ASP A N 1
ATOM 941 C CA . ASP A 1 114 ? 24.934 18.401 14.114 1.00 88.31 114 ASP A CA 1
ATOM 942 C C . ASP A 1 114 ? 25.058 19.859 13.632 1.00 88.31 114 ASP A C 1
ATOM 944 O O . ASP A 1 114 ? 24.101 20.510 13.200 1.00 88.31 114 ASP A O 1
ATOM 948 N N . CYS A 1 115 ? 26.275 20.393 13.724 1.00 85.19 115 CYS A N 1
ATOM 949 C CA . CYS A 1 115 ? 26.601 21.755 13.311 1.00 85.19 115 CYS A CA 1
ATOM 950 C C . CYS A 1 115 ? 26.498 21.992 11.793 1.00 85.19 115 CYS A C 1
ATOM 952 O O . CYS A 1 115 ? 26.402 23.149 11.371 1.00 85.19 115 CYS A O 1
ATOM 954 N N . SER A 1 116 ? 26.502 20.931 10.977 1.00 84.06 116 SER A N 1
ATOM 955 C CA . SER A 1 116 ? 26.486 21.027 9.513 1.00 84.06 116 SER A CA 1
ATOM 956 C C . SER A 1 116 ? 25.104 21.363 8.944 1.00 84.06 116 SER A C 1
ATOM 958 O O . SER A 1 116 ? 25.002 21.786 7.792 1.00 84.06 116 SER A O 1
ATOM 960 N N . LEU A 1 117 ? 24.047 21.244 9.757 1.00 85.25 117 LEU A N 1
ATOM 961 C CA . LEU A 1 117 ? 22.679 21.500 9.326 1.00 85.25 117 LEU A CA 1
ATOM 962 C C . LEU A 1 117 ? 22.485 22.946 8.841 1.00 85.25 117 LEU A C 1
ATOM 964 O O . LEU A 1 117 ? 22.724 23.919 9.572 1.00 85.25 117 LEU A O 1
ATOM 968 N N . ASN A 1 118 ? 21.940 23.078 7.632 1.00 86.75 118 ASN A N 1
ATOM 969 C CA . ASN A 1 118 ? 21.350 24.318 7.150 1.00 86.75 118 ASN A CA 1
ATOM 970 C C . ASN A 1 118 ? 19.873 24.393 7.578 1.00 86.75 118 ASN A C 1
ATOM 972 O O . ASN A 1 118 ? 19.048 23.624 7.096 1.00 86.75 118 ASN A O 1
ATOM 976 N N . GLN A 1 119 ? 19.536 25.326 8.474 1.00 86.88 119 GLN A N 1
ATOM 977 C CA . GLN A 1 119 ? 18.179 25.452 9.029 1.00 86.88 119 GLN A CA 1
ATOM 978 C C . GLN A 1 119 ? 17.134 25.832 7.971 1.00 86.88 119 GLN A C 1
ATOM 980 O O . GLN A 1 119 ? 15.981 25.426 8.081 1.00 86.88 119 GLN A O 1
ATOM 985 N N . GLU A 1 120 ? 17.533 26.580 6.936 1.00 88.25 120 GLU A N 1
ATOM 986 C CA . GLU A 1 120 ? 16.625 26.977 5.853 1.00 88.25 120 GLU A CA 1
ATOM 987 C C . GLU A 1 120 ? 16.319 25.833 4.876 1.00 88.25 120 GLU A C 1
ATOM 989 O O . GLU A 1 120 ? 15.383 25.955 4.094 1.00 88.25 120 GLU A O 1
ATOM 994 N N . ASP A 1 121 ? 17.072 24.732 4.916 1.00 87.75 121 ASP A N 1
ATOM 995 C CA . ASP A 1 121 ? 16.938 23.602 3.986 1.00 87.75 121 ASP A CA 1
ATOM 996 C C . ASP A 1 121 ? 16.673 22.273 4.717 1.00 87.75 121 ASP A C 1
ATOM 998 O O . ASP A 1 121 ? 16.976 21.190 4.224 1.00 87.75 121 ASP A O 1
ATOM 1002 N N . MET A 1 122 ? 16.123 22.341 5.934 1.00 87.81 122 MET A N 1
ATOM 1003 C CA . MET A 1 122 ? 15.822 21.157 6.741 1.00 87.81 122 MET A CA 1
ATOM 1004 C C . MET A 1 122 ? 14.634 20.368 6.164 1.00 87.81 122 MET A C 1
ATOM 1006 O O . MET A 1 122 ? 13.593 20.945 5.840 1.00 87.81 122 MET A O 1
ATOM 1010 N N . HIS A 1 123 ? 14.761 19.042 6.088 1.00 86.94 123 HIS A N 1
ATOM 1011 C CA . HIS A 1 123 ? 13.726 18.132 5.595 1.00 86.94 123 HIS A CA 1
ATOM 1012 C C . HIS A 1 123 ? 13.851 16.710 6.188 1.00 86.94 123 HIS A C 1
ATOM 1014 O O . HIS A 1 123 ? 14.838 16.377 6.840 1.00 86.94 123 HIS A O 1
ATOM 1020 N N . GLY A 1 124 ? 12.903 15.828 5.838 1.00 82.06 124 GLY A N 1
ATOM 1021 C CA . GLY A 1 124 ? 12.844 14.401 6.218 1.00 82.06 124 GLY A CA 1
ATOM 1022 C C . GLY A 1 124 ? 14.174 13.643 6.217 1.00 82.06 124 GLY A C 1
ATOM 1023 O O . GLY A 1 124 ? 14.518 12.981 7.195 1.00 82.06 124 GLY A O 1
ATOM 1024 N N . GLU A 1 125 ? 14.914 13.756 5.113 1.00 83.62 125 GLU A N 1
ATOM 1025 C CA . GLU A 1 125 ? 16.187 13.060 4.872 1.00 83.62 125 GLU A CA 1
ATOM 1026 C C . GLU A 1 125 ? 17.428 13.786 5.434 1.00 83.62 125 GLU A C 1
ATOM 1028 O O . GLU A 1 125 ? 18.547 13.321 5.226 1.00 83.62 125 GLU A O 1
ATOM 1033 N N . SER A 1 126 ? 17.275 14.931 6.115 1.00 86.81 126 SER A N 1
ATOM 1034 C CA . SER A 1 126 ? 18.425 15.656 6.664 1.00 86.81 126 SER A CA 1
ATOM 1035 C C . SER A 1 126 ? 19.119 14.794 7.730 1.00 86.81 126 SER A C 1
ATOM 1037 O O . SER A 1 126 ? 18.431 14.213 8.575 1.00 86.81 126 SER A O 1
ATOM 1039 N N . PRO A 1 127 ? 20.461 14.698 7.723 1.00 86.81 127 PRO A N 1
ATOM 1040 C CA . PRO A 1 127 ? 21.188 13.828 8.640 1.00 86.81 127 PRO A CA 1
ATOM 1041 C C . PRO A 1 127 ? 21.039 14.328 10.080 1.00 86.81 127 PRO A C 1
ATOM 1043 O O . PRO A 1 127 ? 21.472 15.427 10.417 1.00 86.81 127 PRO A O 1
ATOM 1046 N N . TYR A 1 128 ? 20.421 13.513 10.932 1.00 90.38 128 TYR A N 1
ATOM 1047 C CA . TYR A 1 128 ? 20.257 13.769 12.363 1.00 90.38 128 TYR A CA 1
ATOM 1048 C C . TYR A 1 128 ? 21.103 12.786 13.177 1.00 90.38 128 TYR A C 1
ATOM 1050 O O . TYR A 1 128 ? 21.487 11.726 12.687 1.00 90.38 128 TYR A O 1
ATOM 1058 N N . ARG A 1 129 ? 21.405 13.143 14.428 1.00 89.44 129 ARG A N 1
ATOM 1059 C CA . ARG A 1 129 ? 22.153 12.306 15.379 1.00 89.44 129 ARG A CA 1
ATOM 1060 C C . ARG A 1 129 ? 21.238 11.445 16.231 1.00 89.44 129 ARG A C 1
ATOM 1062 O O . ARG A 1 129 ? 21.512 10.264 16.421 1.00 89.44 129 ARG A O 1
ATOM 1069 N N . VAL A 1 130 ? 20.152 12.039 16.718 1.00 91.25 130 VAL A N 1
ATOM 1070 C CA . VAL A 1 130 ? 19.149 11.365 17.547 1.00 91.25 130 VAL A CA 1
ATOM 1071 C C . VAL A 1 130 ? 17.765 11.797 17.082 1.00 91.25 130 VAL A C 1
ATOM 1073 O O . VAL A 1 130 ? 17.534 12.987 16.878 1.00 91.25 130 VAL A O 1
ATOM 1076 N N . MET A 1 131 ? 16.848 10.849 16.913 1.00 93.19 131 MET A N 1
ATOM 1077 C CA . MET A 1 131 ? 15.414 11.125 16.804 1.00 93.19 131 MET A CA 1
ATOM 1078 C C . MET A 1 131 ? 14.712 10.447 17.974 1.00 93.19 131 MET A C 1
ATOM 1080 O O . MET A 1 131 ? 14.881 9.243 18.174 1.00 93.19 131 MET A O 1
ATOM 1084 N N . PHE A 1 132 ? 13.950 11.223 18.740 1.00 94.69 132 PHE A N 1
ATOM 1085 C CA . PHE A 1 132 ? 13.306 10.755 19.960 1.00 94.69 132 PHE A CA 1
ATOM 1086 C C . PHE A 1 132 ? 11.892 11.320 20.111 1.00 94.69 132 PHE A C 1
ATOM 1088 O O . PHE A 1 132 ? 11.699 12.530 20.003 1.00 94.69 132 PHE A O 1
ATOM 1095 N N . GLY A 1 133 ? 10.913 10.452 20.378 1.00 92.75 133 GLY A N 1
ATOM 1096 C CA . GLY A 1 133 ? 9.560 10.855 20.771 1.00 92.75 133 GLY A CA 1
ATOM 1097 C C . GLY A 1 133 ? 8.441 9.936 20.279 1.00 92.75 133 GLY A C 1
ATOM 1098 O O . GLY A 1 133 ? 8.712 8.956 19.584 1.00 92.75 133 GLY A O 1
ATOM 1099 N N . PRO A 1 134 ? 7.183 10.224 20.651 1.00 92.62 134 PRO A N 1
ATOM 1100 C CA . PRO A 1 134 ? 6.023 9.451 20.219 1.00 92.62 134 PRO A CA 1
ATOM 1101 C C . PRO A 1 134 ? 5.773 9.564 18.709 1.00 92.62 134 PRO A C 1
ATOM 1103 O O . PRO A 1 134 ? 5.876 10.640 18.120 1.00 92.62 134 PRO A O 1
ATOM 1106 N N . ASP A 1 135 ? 5.396 8.449 18.093 1.00 90.38 135 ASP A N 1
ATOM 1107 C CA . ASP A 1 135 ? 4.830 8.379 16.747 1.00 90.38 135 ASP A CA 1
ATOM 1108 C C . ASP A 1 135 ? 3.545 7.550 16.807 1.00 90.38 135 ASP A C 1
ATOM 1110 O O . ASP A 1 135 ? 3.533 6.416 17.306 1.00 90.38 135 ASP A O 1
ATOM 1114 N N . ILE A 1 136 ? 2.450 8.154 16.355 1.00 88.31 136 ILE A N 1
ATOM 1115 C CA . ILE A 1 136 ? 1.109 7.577 16.408 1.00 88.31 136 ILE A CA 1
ATOM 1116 C C . ILE A 1 136 ? 0.612 7.503 14.971 1.00 88.31 136 ILE A C 1
ATOM 1118 O O . ILE A 1 136 ? 0.479 8.537 14.333 1.00 88.31 136 ILE A O 1
ATOM 1122 N N . CYS A 1 137 ? 0.323 6.312 14.442 1.00 84.31 137 CYS A N 1
ATOM 1123 C CA . CYS A 1 137 ? -0.369 6.168 13.156 1.00 84.31 137 CYS A CA 1
ATOM 1124 C C . CYS A 1 137 ? -1.280 4.929 13.122 1.00 84.31 137 CYS A C 1
ATOM 1126 O O . CYS A 1 137 ? -0.887 3.796 12.851 1.00 84.31 137 CYS A O 1
ATOM 1128 N N . GLY A 1 138 ? -2.556 5.143 13.422 1.00 81.38 138 GLY A N 1
ATOM 1129 C CA . GLY A 1 138 ? -3.540 4.078 13.547 1.00 81.38 138 GLY A CA 1
ATOM 1130 C C . GLY A 1 138 ? -3.295 3.165 14.761 1.00 81.38 138 GLY A C 1
ATOM 1131 O O . GLY A 1 138 ? -2.464 3.446 15.628 1.00 81.38 138 GLY A O 1
ATOM 1132 N N . PRO A 1 139 ? -4.037 2.049 14.863 1.00 71.69 139 PRO A N 1
ATOM 1133 C CA . PRO A 1 139 ? -3.987 1.170 16.033 1.00 71.69 139 PRO A CA 1
ATOM 1134 C C . PRO A 1 139 ? -2.706 0.322 16.129 1.00 71.69 139 PRO A C 1
ATOM 1136 O O . PRO A 1 139 ? -2.421 -0.205 17.201 1.00 71.69 139 PRO A O 1
ATOM 1139 N N . GLY A 1 140 ? -1.949 0.176 15.034 1.00 68.88 140 GLY A N 1
ATOM 1140 C CA . GLY A 1 140 ? -0.770 -0.696 14.956 1.00 68.88 140 GLY A CA 1
ATOM 1141 C C . GLY A 1 140 ? 0.578 -0.013 15.214 1.00 68.88 140 GLY A C 1
ATOM 1142 O O . GLY A 1 140 ? 1.531 -0.699 15.566 1.00 68.88 140 GLY A O 1
ATOM 1143 N N . THR A 1 141 ? 0.688 1.313 15.068 1.00 77.00 141 THR A N 1
ATOM 1144 C CA . THR A 1 141 ? 1.963 2.034 15.242 1.00 77.00 141 THR A CA 1
ATOM 1145 C C . THR A 1 141 ? 1.823 3.146 16.279 1.00 77.00 141 THR A C 1
ATOM 1147 O O . THR A 1 141 ? 1.813 4.326 15.947 1.00 77.00 141 THR A O 1
ATOM 1150 N N . LYS A 1 142 ? 1.674 2.751 17.549 1.00 86.25 142 LYS A N 1
ATOM 1151 C CA . LYS A 1 142 ? 1.684 3.641 18.723 1.00 86.25 142 LYS A CA 1
ATOM 1152 C C . LYS A 1 142 ? 2.947 3.394 19.541 1.00 86.25 142 LYS A C 1
ATOM 1154 O O . LYS A 1 142 ? 2.915 2.653 20.529 1.00 86.25 142 LYS A O 1
ATOM 1159 N N . LYS A 1 143 ? 4.074 3.952 19.099 1.00 90.56 143 LYS A N 1
ATOM 1160 C CA . LYS A 1 143 ? 5.378 3.684 19.717 1.00 90.56 143 LYS A CA 1
ATOM 1161 C C . LYS A 1 143 ? 6.226 4.935 19.880 1.00 90.56 143 LYS A C 1
ATOM 1163 O O . LYS A 1 143 ? 6.113 5.884 19.116 1.00 90.56 143 LYS A O 1
ATOM 1168 N N . VAL A 1 144 ? 7.093 4.923 20.884 1.00 91.56 144 VAL A N 1
ATOM 1169 C CA . VAL A 1 144 ? 8.136 5.933 21.057 1.00 91.56 144 VAL A CA 1
ATOM 1170 C C . VAL A 1 144 ? 9.328 5.520 20.203 1.00 91.56 144 VAL A C 1
ATOM 1172 O O . VAL A 1 144 ? 9.933 4.473 20.429 1.00 91.56 144 VAL A O 1
ATOM 1175 N N . HIS A 1 145 ? 9.659 6.330 19.203 1.00 90.69 145 HIS A N 1
ATOM 1176 C CA . HIS A 1 145 ? 10.854 6.130 18.400 1.00 90.69 145 HIS A CA 1
ATOM 1177 C C . HIS A 1 145 ? 12.081 6.599 19.170 1.00 90.69 145 HIS A C 1
ATOM 1179 O O . HIS A 1 145 ? 12.111 7.716 19.682 1.00 90.69 145 HIS A O 1
ATOM 1185 N N . VAL A 1 146 ? 13.107 5.750 19.202 1.00 92.44 146 VAL A N 1
ATOM 1186 C CA . VAL A 1 146 ? 14.459 6.107 19.633 1.00 92.44 146 VAL A CA 1
ATOM 1187 C C . VAL A 1 146 ? 15.414 5.639 18.540 1.00 92.44 146 VAL A C 1
ATOM 1189 O O . VAL A 1 146 ? 15.680 4.445 18.388 1.00 92.44 146 VAL A O 1
ATOM 1192 N N . ILE A 1 147 ? 15.867 6.575 17.711 1.00 91.50 147 ILE A N 1
ATOM 1193 C CA . ILE A 1 147 ? 16.770 6.304 16.590 1.00 91.50 147 ILE A CA 1
ATOM 1194 C C . ILE A 1 147 ? 18.091 7.0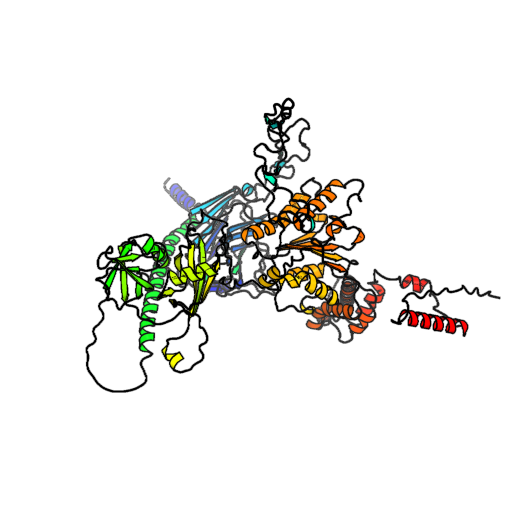00 16.864 1.00 91.50 147 ILE A C 1
ATOM 1196 O O . ILE A 1 147 ? 18.120 8.211 17.091 1.00 91.50 147 ILE A O 1
ATOM 1200 N N . LEU A 1 148 ? 19.175 6.234 16.794 1.00 90.00 148 LEU A N 1
ATOM 1201 C CA . LEU A 1 148 ? 20.533 6.729 16.964 1.00 90.00 148 LEU A CA 1
ATOM 1202 C C . LEU A 1 148 ? 21.279 6.643 15.636 1.00 90.00 148 LEU A C 1
ATOM 1204 O O . LEU A 1 148 ? 21.155 5.668 14.893 1.00 90.00 148 LEU A O 1
ATOM 1208 N N . ASN A 1 149 ? 22.060 7.672 15.333 1.00 87.19 149 ASN A N 1
ATOM 1209 C CA . ASN A 1 149 ? 22.965 7.662 14.196 1.00 87.19 149 ASN A CA 1
ATOM 1210 C C . ASN A 1 149 ? 24.324 7.092 14.614 1.00 87.19 149 ASN A C 1
ATOM 1212 O O . ASN A 1 149 ? 24.992 7.645 15.490 1.00 87.19 149 ASN A O 1
ATOM 1216 N N . TYR A 1 150 ? 24.748 6.020 13.948 1.00 83.12 150 TYR A N 1
ATOM 1217 C CA . TYR A 1 150 ? 26.070 5.421 14.107 1.00 83.12 150 TYR A CA 1
ATOM 1218 C C . TYR A 1 150 ? 26.684 5.155 12.730 1.00 83.12 150 TYR A C 1
ATOM 1220 O O . TYR A 1 150 ? 26.067 4.519 11.876 1.00 83.12 150 TYR A O 1
ATOM 1228 N N . LYS A 1 151 ? 27.901 5.668 12.490 1.00 78.88 151 LYS A N 1
ATOM 1229 C CA . LYS A 1 151 ? 28.608 5.585 11.190 1.00 78.88 151 LYS A CA 1
ATOM 1230 C C . LYS A 1 151 ? 27.724 5.998 9.996 1.00 78.88 151 LYS A C 1
ATOM 1232 O O . LYS A 1 151 ? 27.667 5.294 8.990 1.00 78.88 151 LYS A O 1
ATOM 1237 N N . ASP A 1 152 ? 27.009 7.116 10.143 1.00 77.88 152 ASP A N 1
ATOM 1238 C CA . ASP A 1 152 ? 26.096 7.694 9.144 1.00 77.88 152 ASP A CA 1
ATOM 1239 C C . ASP A 1 152 ? 24.887 6.807 8.776 1.00 77.88 152 ASP A C 1
ATOM 1241 O O . ASP A 1 152 ? 24.179 7.078 7.805 1.00 77.88 152 ASP A O 1
ATOM 1245 N N . LYS A 1 153 ? 24.604 5.770 9.576 1.00 82.75 153 LYS A N 1
ATOM 1246 C CA . LYS A 1 153 ? 23.386 4.958 9.494 1.00 82.75 153 LYS A CA 1
ATOM 1247 C C . LYS A 1 153 ? 22.481 5.243 10.686 1.00 82.75 153 LYS A C 1
ATOM 1249 O O . LYS A 1 153 ? 22.924 5.227 11.830 1.00 82.75 153 LYS A O 1
ATOM 1254 N N . ASN A 1 154 ? 21.203 5.466 10.404 1.00 86.81 154 ASN A N 1
ATOM 1255 C CA . ASN A 1 154 ? 20.168 5.627 11.419 1.00 86.81 154 ASN A CA 1
ATOM 1256 C C . ASN A 1 154 ? 19.652 4.242 11.819 1.00 86.81 154 ASN A C 1
ATOM 1258 O O . ASN A 1 154 ? 19.083 3.541 10.982 1.00 86.81 154 ASN A O 1
ATOM 1262 N N . VAL A 1 155 ? 19.865 3.848 13.073 1.00 87.88 155 VAL A N 1
ATOM 1263 C CA . VAL A 1 155 ? 19.468 2.538 13.603 1.00 87.88 155 VAL A CA 1
ATOM 1264 C C . VAL A 1 155 ? 18.341 2.739 14.612 1.00 87.88 155 VAL A C 1
ATOM 1266 O O . VAL A 1 155 ? 18.451 3.552 15.532 1.00 87.88 155 VAL A O 1
ATOM 1269 N N . LEU A 1 156 ? 17.235 2.026 14.406 1.00 88.25 156 LEU A N 1
ATOM 1270 C CA . LEU A 1 156 ? 16.082 2.024 15.303 1.00 88.25 156 LEU A CA 1
ATOM 1271 C C . LEU A 1 156 ? 16.329 1.052 16.465 1.00 88.25 156 LEU A C 1
ATOM 1273 O O . LEU A 1 156 ? 16.984 0.031 16.282 1.00 88.25 156 LEU A O 1
ATOM 1277 N N . ILE A 1 157 ? 15.782 1.370 17.636 1.00 88.94 157 ILE A N 1
ATOM 1278 C CA . ILE A 1 157 ? 15.736 0.458 18.782 1.00 88.94 157 ILE A CA 1
ATOM 1279 C C . ILE A 1 157 ? 14.940 -0.820 18.450 1.00 88.94 157 ILE A C 1
ATOM 1281 O O . ILE A 1 157 ? 13.862 -0.755 17.858 1.00 88.94 157 ILE A O 1
ATOM 1285 N N . ASN A 1 158 ? 15.448 -1.983 18.864 1.00 85.50 158 ASN A N 1
ATOM 1286 C CA . ASN A 1 158 ? 14.808 -3.285 18.633 1.00 85.50 158 ASN A CA 1
ATOM 1287 C C . ASN A 1 158 ? 13.608 -3.546 19.567 1.00 85.50 158 ASN A C 1
ATOM 1289 O O . ASN A 1 158 ? 12.770 -4.402 19.284 1.00 85.50 158 ASN A O 1
ATOM 1293 N N . LYS A 1 159 ? 13.518 -2.822 20.688 1.00 85.06 159 LYS A N 1
ATOM 1294 C CA . LYS A 1 159 ? 12.422 -2.917 21.661 1.00 85.06 159 LYS A CA 1
ATOM 1295 C C . LYS A 1 159 ? 11.251 -2.007 21.293 1.00 85.06 159 LYS A C 1
ATOM 1297 O O . LYS A 1 159 ? 11.431 -0.859 20.892 1.00 85.06 159 LYS A O 1
ATOM 1302 N N . G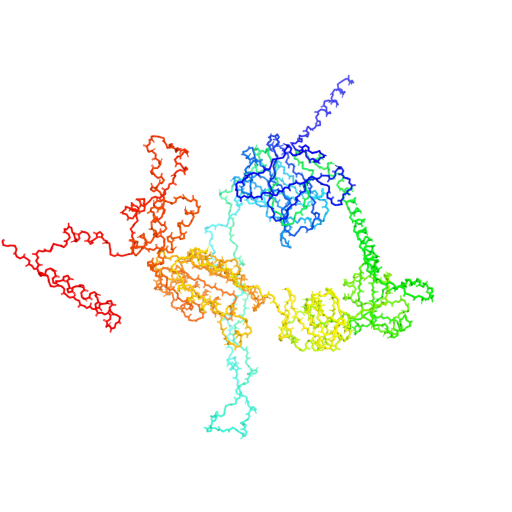LU A 1 160 ? 10.035 -2.499 21.510 1.00 82.12 160 GLU A N 1
ATOM 1303 C CA . GLU A 1 160 ? 8.811 -1.722 21.314 1.00 82.12 160 GLU A CA 1
ATOM 1304 C C . GLU A 1 160 ? 8.421 -0.974 22.596 1.00 82.12 160 GLU A C 1
ATOM 1306 O O . GLU A 1 160 ? 7.975 -1.576 23.572 1.00 82.12 160 GLU A O 1
ATOM 1311 N N . ILE A 1 161 ? 8.555 0.356 22.587 1.00 86.69 161 ILE A N 1
ATOM 1312 C CA . ILE A 1 161 ? 8.136 1.229 23.694 1.00 86.69 161 ILE A CA 1
ATOM 1313 C C . ILE A 1 161 ? 6.772 1.826 23.351 1.00 86.69 161 ILE A C 1
ATOM 1315 O O . ILE A 1 161 ? 6.655 2.585 22.391 1.00 86.69 161 ILE A O 1
ATOM 1319 N N . ARG A 1 162 ? 5.733 1.514 24.130 1.00 86.06 162 ARG A N 1
ATOM 1320 C CA . ARG A 1 162 ? 4.376 2.033 23.898 1.00 86.06 162 ARG A CA 1
ATOM 1321 C C . ARG A 1 162 ? 4.265 3.500 24.327 1.00 86.06 162 ARG A C 1
ATOM 1323 O O . ARG A 1 162 ? 4.603 3.834 25.460 1.00 86.06 162 ARG A O 1
ATOM 1330 N N . CYS A 1 163 ? 3.755 4.360 23.445 1.00 85.12 163 CYS A N 1
ATOM 1331 C CA . CYS A 1 163 ? 3.468 5.759 23.777 1.00 85.12 163 CYS A CA 1
ATOM 1332 C C . CYS A 1 163 ? 2.112 5.907 24.488 1.00 85.12 163 CYS A C 1
ATOM 1334 O O . CYS A 1 163 ? 1.245 5.031 24.393 1.00 85.12 163 CYS A O 1
ATOM 1336 N N . LYS A 1 164 ? 1.928 7.023 25.199 1.00 85.38 164 LYS A N 1
ATOM 1337 C CA . LYS A 1 164 ? 0.622 7.416 25.738 1.00 85.38 164 LYS A CA 1
ATOM 1338 C C . LYS A 1 164 ? -0.233 7.983 24.605 1.00 85.38 164 LYS A C 1
ATOM 1340 O O . LYS A 1 164 ? 0.284 8.684 23.739 1.00 85.38 164 LYS A O 1
ATOM 1345 N N . ASP A 1 165 ? -1.509 7.622 24.580 1.00 77.31 165 ASP A N 1
ATOM 1346 C CA . ASP A 1 165 ? -2.467 7.978 23.528 1.00 77.31 165 ASP A CA 1
ATOM 1347 C C . ASP A 1 165 ? -3.659 8.782 24.056 1.00 77.31 165 ASP A C 1
ATOM 1349 O O . ASP A 1 165 ? -4.711 8.819 23.420 1.00 77.31 165 ASP A O 1
ATOM 1353 N N . ASP A 1 166 ? -3.501 9.405 25.223 1.00 84.88 166 ASP A N 1
ATOM 1354 C CA . ASP A 1 166 ? -4.500 10.305 25.775 1.00 84.88 166 ASP A CA 1
ATOM 1355 C C . ASP A 1 166 ? -4.280 11.761 25.309 1.00 84.88 166 ASP A C 1
ATOM 1357 O O . ASP A 1 166 ? -3.411 12.067 24.488 1.00 84.88 166 ASP A O 1
ATOM 1361 N N . VAL A 1 167 ? -5.165 12.649 25.761 1.00 86.69 167 VAL A N 1
ATOM 1362 C CA . VAL A 1 167 ? -5.277 14.035 25.281 1.00 86.69 167 VAL A CA 1
ATOM 1363 C C . VAL A 1 167 ? -4.479 15.011 26.172 1.00 86.69 167 VAL A C 1
ATOM 1365 O O . VAL A 1 167 ? -4.470 16.217 25.925 1.00 86.69 167 VAL A O 1
ATOM 1368 N N . TYR A 1 168 ? -3.839 14.516 27.233 1.00 89.25 168 TYR A N 1
ATOM 1369 C CA . TYR A 1 168 ? -3.157 15.324 28.241 1.00 89.25 168 TYR A CA 1
ATOM 1370 C C . TYR A 1 168 ? -1.688 15.566 27.884 1.00 89.25 168 TYR A C 1
ATOM 1372 O O . TYR A 1 168 ? -1.130 14.985 26.949 1.00 89.25 168 TYR A O 1
ATOM 1380 N N . THR A 1 169 ? -1.056 16.486 28.613 1.00 89.44 169 THR A N 1
ATOM 1381 C CA . THR A 1 169 ? 0.376 16.752 28.456 1.00 89.44 169 THR A CA 1
ATOM 1382 C C . THR A 1 169 ? 1.205 15.613 29.048 1.00 89.44 169 THR A C 1
ATOM 1384 O O . THR A 1 169 ? 1.117 15.355 30.246 1.00 89.44 169 THR A O 1
ATOM 1387 N N . HIS A 1 170 ? 2.070 14.993 28.245 1.00 92.00 170 HIS A N 1
ATOM 1388 C CA . HIS A 1 170 ? 3.054 14.005 28.701 1.00 92.00 170 HIS A CA 1
ATOM 1389 C C . HIS A 1 170 ? 4.482 14.497 28.518 1.00 92.00 170 HIS A C 1
ATOM 1391 O O . HIS A 1 170 ? 4.793 15.159 27.527 1.00 92.00 170 HIS A O 1
ATOM 1397 N N . ALA A 1 171 ? 5.369 14.119 29.437 1.00 92.50 171 ALA A N 1
ATOM 1398 C CA . ALA A 1 171 ? 6.798 14.385 29.320 1.00 92.50 171 ALA A CA 1
ATOM 1399 C C . ALA A 1 171 ? 7.557 13.147 28.847 1.00 92.50 171 ALA A C 1
ATOM 1401 O O . ALA A 1 171 ? 7.444 12.075 29.441 1.00 92.50 171 ALA A O 1
ATOM 1402 N N . TYR A 1 172 ? 8.377 13.316 27.814 1.00 94.19 172 TYR A N 1
ATOM 1403 C CA . TYR A 1 172 ? 9.253 12.278 27.287 1.00 94.19 172 TYR A CA 1
ATOM 1404 C C . TYR A 1 172 ? 10.703 12.654 27.573 1.00 94.19 172 TYR A C 1
ATOM 1406 O O . TYR A 1 172 ? 11.166 13.703 27.125 1.00 94.19 172 TYR A O 1
ATOM 1414 N N . THR A 1 173 ? 11.424 11.779 28.277 1.00 93.94 173 THR A N 1
ATOM 1415 C CA . THR A 1 173 ? 12.826 11.999 28.654 1.00 93.94 173 THR A CA 1
ATOM 1416 C C . THR A 1 173 ? 13.685 10.823 28.203 1.00 93.94 173 THR A C 1
ATOM 1418 O O . THR A 1 173 ? 13.445 9.678 28.583 1.00 93.94 173 THR A O 1
ATOM 1421 N N . LEU A 1 174 ? 14.707 11.107 27.399 1.00 94.12 174 LEU A N 1
ATOM 1422 C CA . LEU A 1 174 ? 15.741 10.166 26.982 1.00 94.12 174 LEU A CA 1
ATOM 1423 C C . LEU A 1 174 ? 17.046 10.522 27.687 1.00 94.12 174 LEU A C 1
ATOM 1425 O O . LEU A 1 174 ? 17.516 11.654 27.585 1.00 94.12 174 LEU A O 1
ATOM 1429 N N . ILE A 1 175 ? 17.640 9.546 28.365 1.00 92.62 175 ILE A N 1
ATOM 1430 C CA . ILE A 1 175 ? 18.925 9.672 29.050 1.00 92.62 175 ILE A CA 1
ATOM 1431 C C . ILE A 1 175 ? 19.885 8.671 28.417 1.00 92.62 175 ILE A C 1
ATOM 1433 O O . ILE A 1 175 ? 19.610 7.472 28.410 1.00 92.62 175 ILE A O 1
ATOM 1437 N N . ILE A 1 176 ? 21.017 9.149 27.911 1.00 91.06 176 ILE A N 1
ATOM 1438 C CA . ILE A 1 176 ? 22.113 8.316 27.410 1.00 91.06 176 ILE A CA 1
ATOM 1439 C C . ILE A 1 176 ? 23.335 8.581 28.280 1.00 91.06 176 ILE A C 1
ATOM 1441 O O . ILE A 1 176 ? 23.738 9.731 28.447 1.00 91.06 176 ILE A O 1
ATOM 1445 N N . LYS A 1 177 ? 23.920 7.522 28.835 1.00 89.69 177 LYS A N 1
ATOM 1446 C CA . LYS A 1 177 ? 25.035 7.613 29.777 1.00 89.69 177 LYS A CA 1
ATOM 1447 C C . LYS A 1 177 ? 26.372 7.205 29.141 1.00 89.69 177 LYS A C 1
ATOM 1449 O O . LYS A 1 177 ? 26.388 6.401 28.204 1.00 89.69 177 LYS A O 1
ATOM 1454 N N . PRO A 1 178 ? 27.509 7.681 29.685 1.00 86.00 178 PRO A N 1
ATOM 1455 C CA . PRO A 1 178 ? 28.852 7.302 29.241 1.00 86.00 178 PRO A CA 1
ATOM 1456 C C . PRO A 1 178 ? 29.213 5.821 29.383 1.00 86.00 178 PRO A C 1
ATOM 1458 O O . PRO A 1 178 ? 30.218 5.382 28.833 1.00 86.00 178 PRO A O 1
ATOM 1461 N N . ASP A 1 179 ? 28.433 5.048 30.137 1.00 84.50 179 ASP A N 1
ATOM 1462 C CA . ASP A 1 179 ? 28.619 3.607 30.329 1.00 84.50 179 ASP A CA 1
ATOM 1463 C C . ASP A 1 179 ? 27.952 2.760 29.226 1.00 84.50 179 ASP A C 1
ATOM 1465 O O . ASP A 1 179 ? 27.823 1.549 29.384 1.00 84.50 179 ASP A O 1
ATOM 1469 N N . ASN A 1 180 ? 27.548 3.379 28.106 1.00 84.69 180 ASN A N 1
ATOM 1470 C CA . ASN A 1 180 ? 26.753 2.773 27.031 1.00 84.69 180 ASN A CA 1
ATOM 1471 C C . ASN A 1 180 ? 25.372 2.272 27.481 1.00 84.69 180 ASN A C 1
ATOM 1473 O O . ASN A 1 180 ? 24.775 1.433 26.804 1.00 84.69 180 ASN A O 1
ATOM 1477 N N . THR A 1 181 ? 24.831 2.790 28.583 1.00 88.88 181 THR A N 1
ATOM 1478 C CA . THR A 1 181 ? 23.442 2.530 28.972 1.00 88.88 181 THR A CA 1
ATOM 1479 C C . THR A 1 181 ? 22.522 3.664 28.539 1.00 88.88 181 THR A C 1
ATOM 1481 O O . THR A 1 181 ? 22.934 4.816 28.374 1.00 88.88 181 THR A O 1
ATOM 1484 N N . TYR A 1 182 ? 21.250 3.330 28.348 1.00 91.88 182 TYR A N 1
ATOM 1485 C CA . TYR A 1 182 ? 20.203 4.307 28.084 1.00 91.88 182 TYR A CA 1
ATOM 1486 C C . TYR A 1 182 ? 18.996 4.063 28.986 1.00 91.88 182 TYR A C 1
ATOM 1488 O O . TYR A 1 182 ? 18.756 2.958 29.484 1.00 91.88 182 TYR A O 1
ATOM 1496 N N . GLU A 1 183 ? 18.222 5.118 29.189 1.00 92.19 183 GLU A N 1
ATOM 1497 C CA . GLU A 1 183 ? 16.986 5.091 29.950 1.00 92.19 183 GLU A CA 1
ATOM 1498 C C . GLU A 1 183 ? 15.946 5.983 29.273 1.00 92.19 183 GLU A C 1
ATOM 1500 O O . GLU A 1 183 ? 16.230 7.131 28.931 1.00 92.19 183 GLU A O 1
ATOM 1505 N N . VAL A 1 184 ? 14.740 5.446 29.084 1.00 92.69 184 VAL A N 1
ATOM 1506 C CA . VAL A 1 184 ? 13.582 6.187 28.578 1.00 92.69 184 VAL A CA 1
ATOM 1507 C C . VAL A 1 184 ? 12.569 6.319 29.705 1.00 92.69 184 VAL A C 1
ATOM 1509 O O . VAL A 1 184 ? 12.099 5.320 30.261 1.00 92.69 184 VAL A O 1
ATOM 1512 N N . GLN A 1 185 ? 12.231 7.561 30.039 1.00 92.56 185 GLN A N 1
ATOM 1513 C CA . GLN A 1 185 ? 11.218 7.895 31.030 1.00 92.56 185 GLN A CA 1
ATOM 1514 C C . GLN A 1 185 ? 10.021 8.566 30.352 1.00 92.56 185 GLN A C 1
ATOM 1516 O O . GLN A 1 185 ? 10.187 9.383 29.443 1.00 92.56 185 GLN A O 1
ATOM 1521 N N . ILE A 1 186 ? 8.820 8.219 30.812 1.00 91.19 186 ILE A N 1
ATOM 1522 C CA . ILE A 1 186 ? 7.563 8.873 30.435 1.00 91.19 186 ILE A CA 1
ATOM 1523 C C . ILE A 1 186 ? 6.926 9.380 31.730 1.00 91.19 186 ILE A C 1
ATOM 1525 O O . ILE A 1 186 ? 6.771 8.611 32.675 1.00 91.19 186 ILE A O 1
ATOM 1529 N N . ASP A 1 187 ? 6.608 10.672 31.801 1.00 87.69 187 ASP A N 1
ATOM 1530 C CA . ASP A 1 187 ? 6.031 11.340 32.982 1.00 87.69 187 ASP A CA 1
ATOM 1531 C C . ASP A 1 187 ? 6.867 11.175 34.271 1.00 87.69 187 ASP A C 1
ATOM 1533 O O . ASP A 1 187 ? 6.349 11.126 35.389 1.00 87.69 187 ASP A O 1
ATOM 1537 N N . GLY A 1 188 ? 8.192 11.066 34.116 1.00 81.88 188 GLY A N 1
ATOM 1538 C CA . GLY A 1 188 ? 9.143 10.829 35.209 1.00 81.88 188 GLY A CA 1
ATOM 1539 C C . GLY A 1 188 ? 9.206 9.377 35.702 1.00 81.88 188 GLY A C 1
ATOM 1540 O O . GLY A 1 188 ? 10.013 9.062 36.580 1.00 81.88 188 GLY A O 1
ATOM 1541 N N . GLU A 1 189 ? 8.401 8.474 35.134 1.00 86.00 189 GLU A N 1
ATOM 1542 C CA . GLU A 1 189 ? 8.470 7.038 35.396 1.00 86.00 189 GLU A CA 1
ATOM 1543 C C . GLU A 1 189 ? 9.404 6.353 34.397 1.00 86.00 189 GLU A C 1
ATOM 1545 O O . GLU A 1 189 ? 9.336 6.570 33.188 1.00 86.00 189 GLU A O 1
ATOM 1550 N N . LYS A 1 190 ? 10.288 5.493 34.906 1.00 88.50 190 LYS A N 1
ATOM 1551 C CA . LYS A 1 190 ? 11.216 4.706 34.092 1.00 88.50 190 LYS A CA 1
ATOM 1552 C C . LYS A 1 190 ? 10.461 3.584 33.377 1.00 88.50 190 LYS A C 1
ATOM 1554 O O . LYS A 1 190 ? 10.086 2.603 34.015 1.00 88.50 190 LYS A O 1
ATOM 1559 N N . VAL A 1 191 ? 10.261 3.732 32.067 1.00 88.75 191 VAL A N 1
ATOM 1560 C CA . VAL A 1 191 ? 9.531 2.759 31.236 1.00 88.75 191 VAL A CA 1
ATOM 1561 C C . VAL A 1 191 ? 10.474 1.703 30.675 1.00 88.75 191 VAL A C 1
ATOM 1563 O O . VAL A 1 191 ? 10.142 0.523 30.702 1.00 88.75 191 VAL A O 1
ATOM 1566 N N . GLU A 1 192 ? 11.655 2.111 30.207 1.00 88.88 192 GLU A N 1
ATOM 1567 C CA . GLU A 1 192 ? 12.616 1.205 29.576 1.00 88.88 192 GLU A CA 1
ATOM 1568 C C . GLU A 1 192 ? 14.061 1.579 29.935 1.00 88.88 192 GLU A C 1
ATOM 1570 O O . GLU A 1 192 ? 14.395 2.752 30.129 1.00 88.88 192 GLU A O 1
ATOM 1575 N N . SER A 1 193 ? 14.933 0.572 30.020 1.00 89.88 193 SER A N 1
ATOM 1576 C CA . SER A 1 193 ? 16.381 0.771 30.100 1.00 89.88 193 SER A CA 1
ATOM 1577 C C . SER A 1 193 ? 17.143 -0.449 29.625 1.00 89.88 193 SER A C 1
ATOM 1579 O O . SER A 1 193 ? 16.717 -1.580 29.859 1.00 89.88 193 SER A O 1
ATOM 1581 N N . GLY A 1 194 ? 18.327 -0.223 29.075 1.00 88.19 194 GLY A N 1
ATOM 1582 C CA . GLY A 1 194 ? 19.208 -1.298 28.649 1.00 88.19 194 GLY A CA 1
ATOM 1583 C C . GLY A 1 194 ? 20.584 -0.796 28.248 1.00 88.19 194 GLY A C 1
ATOM 1584 O O . GLY A 1 194 ? 20.975 0.331 28.565 1.00 88.19 194 GLY A O 1
ATOM 1585 N N . GLU A 1 195 ? 21.307 -1.654 27.540 1.00 86.88 195 GLU A N 1
ATOM 1586 C CA . GLU A 1 195 ? 22.601 -1.346 26.943 1.00 86.88 195 GLU A CA 1
ATOM 1587 C C . GLU A 1 195 ? 22.398 -0.974 25.470 1.00 86.88 195 GLU A C 1
ATOM 1589 O O . GLU A 1 195 ? 21.632 -1.617 24.750 1.00 86.88 195 GLU A O 1
ATOM 1594 N N . LEU A 1 196 ? 23.107 0.054 25.001 1.00 83.62 196 LEU A N 1
ATOM 1595 C CA . LEU A 1 196 ? 23.070 0.486 23.600 1.00 83.62 196 LEU A CA 1
ATOM 1596 C C . LEU A 1 196 ? 23.504 -0.633 22.640 1.00 83.62 196 LEU A C 1
ATOM 1598 O O . LEU A 1 196 ? 23.059 -0.675 21.500 1.00 83.62 196 LEU A O 1
ATOM 1602 N N . GLU A 1 197 ? 24.368 -1.537 23.104 1.00 81.56 197 GLU A N 1
ATOM 1603 C CA . GLU A 1 197 ? 24.928 -2.627 22.305 1.00 81.56 197 GLU A CA 1
ATOM 1604 C C . GLU A 1 197 ? 23.945 -3.785 22.066 1.00 81.56 197 GLU A C 1
ATOM 1606 O O . GLU A 1 197 ? 24.001 -4.432 21.024 1.00 81.56 197 GLU A O 1
ATOM 1611 N N . SER A 1 198 ? 23.069 -4.081 23.033 1.00 80.38 198 SER A N 1
ATOM 1612 C CA . SER A 1 198 ? 22.089 -5.171 22.921 1.00 80.38 198 SER A CA 1
ATOM 1613 C C . SER A 1 198 ? 20.809 -4.730 22.226 1.00 80.38 198 SER A C 1
ATOM 1615 O O . SER A 1 198 ? 20.177 -5.517 21.524 1.00 80.38 198 SER A O 1
ATOM 1617 N N . ASP A 1 199 ? 20.412 -3.480 22.464 1.00 83.94 199 ASP A N 1
ATOM 1618 C CA . ASP A 1 199 ? 19.086 -2.991 22.099 1.00 83.94 199 ASP A CA 1
ATOM 1619 C C . ASP A 1 199 ? 19.072 -2.286 20.730 1.00 83.94 199 ASP A C 1
ATOM 1621 O O . ASP A 1 199 ? 17.992 -2.059 20.181 1.00 83.94 199 ASP A O 1
ATOM 1625 N N . TRP A 1 200 ? 20.247 -2.005 20.148 1.00 82.50 200 TRP A N 1
ATOM 1626 C CA . TRP A 1 200 ? 20.415 -1.551 18.764 1.00 82.50 200 TRP A CA 1
ATOM 1627 C C . TRP A 1 200 ? 21.423 -2.419 18.008 1.00 82.50 200 TRP A C 1
ATOM 1629 O O . TRP A 1 200 ? 22.494 -2.745 18.517 1.00 82.50 200 TRP A O 1
ATOM 1639 N N . ASP A 1 201 ? 21.152 -2.656 16.724 1.00 80.62 201 ASP A N 1
ATOM 1640 C CA . ASP A 1 201 ? 22.065 -3.342 15.799 1.00 80.62 201 ASP A CA 1
ATOM 1641 C C . ASP A 1 201 ? 23.200 -2.405 15.313 1.00 80.62 201 ASP A C 1
ATOM 1643 O O . ASP A 1 201 ? 23.390 -2.178 14.115 1.00 80.62 201 ASP A O 1
ATOM 1647 N N . LEU A 1 202 ? 23.939 -1.791 16.247 1.00 78.56 202 LEU A N 1
ATOM 1648 C CA . LEU A 1 202 ? 25.041 -0.857 15.945 1.00 78.56 202 LEU A CA 1
ATOM 1649 C C . LEU A 1 202 ? 26.310 -1.588 15.489 1.00 78.56 202 LEU A C 1
ATOM 1651 O O . LEU A 1 202 ? 27.080 -1.067 14.674 1.00 78.56 202 LEU A O 1
ATOM 1655 N N . LEU A 1 203 ? 26.532 -2.787 16.031 1.00 79.50 203 LEU A N 1
ATOM 1656 C CA . LEU A 1 203 ? 27.691 -3.632 15.764 1.00 79.50 203 LEU A CA 1
ATOM 1657 C C . LEU A 1 203 ? 27.258 -4.946 15.095 1.00 79.50 203 LEU A C 1
ATOM 1659 O O . LEU A 1 203 ? 26.132 -5.401 15.298 1.00 79.50 203 LEU A O 1
ATOM 1663 N N . PRO A 1 204 ? 28.145 -5.586 14.310 1.00 75.56 204 PRO A N 1
ATOM 1664 C CA . PRO A 1 204 ? 27.924 -6.949 13.841 1.00 75.56 204 PRO A CA 1
ATOM 1665 C C . PRO A 1 204 ? 27.629 -7.901 15.014 1.00 75.56 204 PRO A C 1
ATOM 1667 O O . PRO A 1 204 ? 28.153 -7.693 16.110 1.00 75.56 204 PRO A O 1
ATOM 1670 N N . PRO A 1 205 ? 26.837 -8.968 14.811 1.00 74.81 205 PRO A N 1
ATOM 1671 C CA . PRO A 1 205 ? 26.472 -9.880 15.889 1.00 74.81 205 PRO A CA 1
ATOM 1672 C C . PRO A 1 205 ? 27.721 -10.506 16.516 1.00 74.81 205 PRO A C 1
ATOM 1674 O O . PRO A 1 205 ? 28.643 -10.894 15.797 1.00 74.81 205 PRO A O 1
ATOM 1677 N N . LYS A 1 206 ? 27.735 -10.644 17.851 1.00 77.38 206 LYS A N 1
ATOM 1678 C CA . LYS A 1 206 ? 28.864 -11.220 18.615 1.00 77.38 206 LYS A CA 1
ATOM 1679 C C . LYS A 1 206 ? 29.209 -12.642 18.165 1.00 77.38 206 LYS A C 1
ATOM 1681 O O . LYS A 1 206 ? 30.371 -13.037 18.195 1.00 77.38 206 LYS A O 1
ATOM 1686 N N . LYS A 1 207 ? 28.197 -13.395 17.731 1.00 79.75 207 LYS A N 1
ATOM 1687 C CA . LYS A 1 207 ? 28.323 -14.776 17.274 1.00 79.75 207 LYS A CA 1
ATOM 1688 C C . LYS A 1 207 ? 27.661 -14.963 15.920 1.00 79.75 207 LYS A C 1
ATOM 1690 O O . LYS A 1 207 ? 26.565 -14.459 15.687 1.00 79.75 207 LYS A O 1
ATOM 1695 N N . ILE A 1 208 ? 28.317 -15.717 15.050 1.00 79.94 208 ILE A N 1
ATOM 1696 C CA . ILE A 1 208 ? 27.767 -16.171 13.774 1.00 79.94 208 ILE A CA 1
ATOM 1697 C C . ILE A 1 208 ? 27.702 -17.694 13.780 1.00 79.94 208 ILE A C 1
ATOM 1699 O O . ILE A 1 208 ? 28.500 -18.364 14.434 1.00 79.94 208 ILE A O 1
ATOM 1703 N N . LYS A 1 209 ? 26.746 -18.261 13.044 1.00 79.69 209 LYS A N 1
ATOM 1704 C CA . LYS A 1 209 ? 26.740 -19.705 12.796 1.00 79.69 209 LYS A CA 1
ATOM 1705 C C . LYS A 1 209 ? 27.971 -20.049 11.967 1.00 79.69 209 LYS A C 1
ATOM 1707 O O . LYS A 1 209 ? 28.245 -19.366 10.984 1.00 79.69 209 LYS A O 1
ATOM 1712 N N . ASP A 1 210 ? 28.701 -21.072 12.389 1.00 75.31 210 ASP A N 1
ATOM 1713 C CA . ASP A 1 210 ? 29.929 -21.504 11.728 1.00 75.31 210 ASP A CA 1
ATOM 1714 C C . ASP A 1 210 ? 29.665 -21.839 10.245 1.00 75.31 210 ASP A C 1
ATOM 1716 O O . ASP A 1 210 ? 28.957 -22.792 9.958 1.00 75.31 210 ASP A O 1
ATOM 1720 N N . PRO A 1 211 ? 30.197 -21.110 9.257 1.00 73.50 211 PRO A N 1
ATOM 1721 C CA . PRO A 1 211 ? 29.945 -21.441 7.855 1.00 73.50 211 PRO A CA 1
ATOM 1722 C C . PRO A 1 211 ? 30.549 -22.796 7.429 1.00 73.50 211 PRO A C 1
ATOM 1724 O O . PRO A 1 211 ? 30.161 -23.328 6.386 1.00 73.50 211 PRO A O 1
ATOM 1727 N N . GLU A 1 212 ? 31.485 -23.365 8.199 1.00 73.62 212 GLU A N 1
ATOM 1728 C CA . GLU A 1 212 ? 32.148 -24.635 7.883 1.00 73.62 212 GLU A CA 1
ATOM 1729 C C . GLU A 1 212 ? 31.488 -25.857 8.535 1.00 73.62 212 GLU A C 1
ATOM 1731 O O . GLU A 1 212 ? 31.635 -26.977 8.026 1.00 73.62 212 GLU A O 1
ATOM 1736 N N . ALA A 1 213 ? 30.737 -25.682 9.627 1.00 74.75 213 ALA A N 1
ATOM 1737 C CA . ALA A 1 213 ? 30.118 -26.812 10.307 1.00 74.75 213 ALA A CA 1
ATOM 1738 C C . ALA A 1 213 ? 28.911 -27.332 9.517 1.00 74.75 213 ALA A C 1
ATOM 1740 O O . ALA A 1 213 ? 27.896 -26.666 9.349 1.00 74.75 213 ALA A O 1
ATOM 1741 N N . LYS A 1 214 ? 29.012 -28.574 9.047 1.00 75.88 214 LYS A N 1
ATOM 1742 C CA . LYS A 1 214 ? 27.911 -29.301 8.410 1.00 75.88 214 LYS A CA 1
ATOM 1743 C C . LYS A 1 214 ? 27.321 -30.300 9.388 1.00 75.88 214 LYS A C 1
ATOM 1745 O O . LYS A 1 214 ? 28.033 -30.848 10.232 1.00 75.88 214 LYS A O 1
ATOM 1750 N N . LYS A 1 215 ? 26.030 -30.582 9.226 1.00 76.19 215 LYS A N 1
ATOM 1751 C CA . LYS A 1 215 ? 25.359 -31.647 9.965 1.00 76.19 215 LYS A CA 1
ATOM 1752 C C . LYS A 1 215 ? 26.093 -32.977 9.717 1.00 76.19 215 LYS A C 1
ATOM 1754 O O . LYS A 1 215 ? 26.245 -33.347 8.551 1.00 76.19 215 LYS A O 1
ATOM 1759 N N . PRO A 1 216 ? 26.554 -33.693 10.760 1.00 78.12 216 PRO A N 1
ATOM 1760 C CA . PRO A 1 216 ? 27.163 -35.008 10.585 1.00 78.12 216 PRO A CA 1
ATOM 1761 C C . PRO A 1 216 ? 26.184 -35.990 9.927 1.00 78.12 216 PRO A C 1
ATOM 1763 O O . PRO A 1 216 ? 25.007 -36.012 10.281 1.00 78.12 216 PRO A O 1
ATOM 1766 N N . GLU A 1 217 ? 26.668 -36.832 9.011 1.00 70.19 217 GLU A N 1
ATOM 1767 C CA . GLU A 1 217 ? 25.835 -37.842 8.327 1.00 70.19 217 GLU A CA 1
ATOM 1768 C C . GLU A 1 217 ? 25.247 -38.887 9.300 1.00 70.19 217 GLU A C 1
ATOM 1770 O O . GLU A 1 217 ? 24.189 -39.446 9.037 1.00 70.19 217 GLU A O 1
ATOM 1775 N N . ASP A 1 218 ? 25.887 -39.092 10.458 1.00 69.19 218 ASP A N 1
ATOM 1776 C CA . ASP A 1 218 ? 25.471 -40.005 11.542 1.00 69.19 218 ASP A CA 1
ATOM 1777 C C . ASP A 1 218 ? 24.499 -39.357 12.563 1.00 69.19 218 ASP A C 1
ATOM 1779 O O . ASP A 1 218 ? 24.368 -39.795 13.713 1.00 69.19 218 ASP A O 1
ATOM 1783 N N . TRP A 1 219 ? 23.864 -38.243 12.190 1.00 74.12 219 TRP A N 1
ATOM 1784 C CA . TRP A 1 219 ? 22.924 -37.519 13.045 1.00 74.12 219 TRP A CA 1
ATOM 1785 C C . TRP A 1 219 ? 21.492 -37.636 12.508 1.00 74.12 219 TRP A C 1
ATOM 1787 O O . TRP A 1 219 ? 21.082 -36.906 11.599 1.00 74.12 219 TRP A O 1
ATOM 1797 N N . ASP A 1 220 ? 20.722 -38.566 13.077 1.00 71.31 220 ASP A N 1
ATOM 1798 C CA . ASP A 1 220 ? 19.314 -38.764 12.730 1.00 71.31 220 ASP A CA 1
ATOM 1799 C C . ASP A 1 220 ? 18.427 -37.819 13.556 1.00 71.31 220 ASP A C 1
ATOM 1801 O O . ASP A 1 220 ? 18.407 -37.885 14.785 1.00 71.31 220 ASP A O 1
ATOM 1805 N N . ASP A 1 221 ? 17.699 -36.929 12.873 1.00 68.81 221 ASP A N 1
ATOM 1806 C CA . ASP A 1 221 ? 16.767 -35.980 13.506 1.00 68.81 221 ASP A CA 1
ATOM 1807 C C . ASP A 1 221 ? 15.369 -36.589 13.701 1.00 68.81 221 ASP A C 1
ATOM 1809 O O . ASP A 1 221 ? 14.483 -35.949 14.272 1.00 68.81 221 ASP A O 1
ATOM 1813 N N . ARG A 1 222 ? 15.132 -37.810 13.207 1.00 69.75 222 ARG A N 1
ATOM 1814 C CA . ARG A 1 222 ? 13.838 -38.481 13.337 1.00 69.75 222 ARG A CA 1
ATOM 1815 C C . ARG A 1 222 ? 13.750 -39.116 14.718 1.00 69.75 222 ARG A C 1
ATOM 1817 O O . ARG A 1 222 ? 14.439 -40.096 14.995 1.00 69.75 222 ARG A O 1
ATOM 1824 N N . ALA A 1 223 ? 12.893 -38.548 15.565 1.00 71.56 223 ALA A N 1
ATOM 1825 C CA . ALA A 1 223 ? 12.618 -39.059 16.908 1.00 71.56 223 ALA A CA 1
ATOM 1826 C C . ALA A 1 223 ? 11.998 -40.467 16.887 1.00 71.56 223 ALA A C 1
ATOM 1828 O O . ALA A 1 223 ? 12.245 -41.260 17.790 1.00 71.56 223 ALA A O 1
ATOM 1829 N N . THR A 1 224 ? 11.256 -40.799 15.829 1.00 79.50 224 THR A N 1
ATOM 1830 C CA . THR A 1 224 ? 10.629 -42.107 15.640 1.00 79.50 224 THR A CA 1
ATOM 1831 C C . THR A 1 224 ? 10.943 -42.677 14.257 1.00 79.50 224 THR A C 1
ATOM 1833 O O . THR A 1 224 ? 11.050 -41.943 13.270 1.00 79.50 224 THR A O 1
ATOM 1836 N N . ILE A 1 225 ? 11.115 -43.996 14.185 1.00 75.88 225 ILE A N 1
ATOM 1837 C CA . ILE A 1 225 ? 11.291 -44.753 12.942 1.00 75.88 225 ILE A CA 1
ATOM 1838 C C . ILE A 1 225 ? 10.178 -45.800 12.813 1.00 75.88 225 ILE A C 1
ATOM 1840 O O . ILE A 1 225 ? 9.675 -46.277 13.830 1.00 75.88 225 ILE A O 1
ATOM 1844 N N . PRO A 1 226 ? 9.771 -46.172 11.590 1.00 77.50 226 PRO A N 1
ATOM 1845 C CA . PRO A 1 226 ? 8.815 -47.252 11.400 1.00 77.50 226 PRO A CA 1
ATOM 1846 C C . PRO A 1 226 ? 9.426 -48.591 11.826 1.00 77.50 226 PRO A C 1
ATOM 1848 O O . PRO A 1 226 ? 10.576 -48.872 11.485 1.00 77.50 226 PRO A O 1
ATOM 1851 N N . ASP A 1 227 ? 8.660 -49.392 12.562 1.00 75.50 227 ASP A N 1
ATOM 1852 C CA . ASP A 1 227 ? 9.052 -50.714 13.040 1.00 75.50 227 ASP A CA 1
ATOM 1853 C C . ASP A 1 227 ? 9.336 -51.641 11.842 1.00 75.50 227 ASP A C 1
ATOM 1855 O O . ASP A 1 227 ? 8.426 -51.910 11.052 1.00 75.50 227 ASP A O 1
ATOM 1859 N N . PRO A 1 228 ? 10.585 -52.107 11.661 1.00 71.62 228 PRO A N 1
ATOM 1860 C CA . PRO A 1 228 ? 10.950 -52.969 10.542 1.00 71.62 228 PRO A CA 1
ATOM 1861 C C . PRO A 1 228 ? 10.364 -54.387 10.641 1.00 71.62 228 PRO A C 1
ATOM 1863 O O . PRO A 1 228 ? 10.369 -55.093 9.631 1.00 71.62 228 PRO A O 1
ATOM 1866 N N . ASP A 1 229 ? 9.861 -54.800 11.811 1.00 71.38 229 ASP A N 1
ATOM 1867 C CA . ASP A 1 229 ? 9.298 -56.135 12.045 1.00 71.38 229 ASP A CA 1
ATOM 1868 C C . ASP A 1 229 ? 7.752 -56.164 11.994 1.00 71.38 229 ASP A C 1
ATOM 1870 O O . ASP A 1 229 ? 7.151 -57.245 12.013 1.00 71.38 229 ASP A O 1
ATOM 1874 N N . ASP A 1 230 ? 7.084 -55.005 11.895 1.00 75.19 230 ASP A N 1
ATOM 1875 C CA . ASP A 1 230 ? 5.625 -54.928 11.756 1.00 75.19 230 ASP A CA 1
ATOM 1876 C C . ASP A 1 230 ? 5.240 -55.148 10.286 1.00 75.19 230 ASP A C 1
ATOM 1878 O O . ASP A 1 230 ? 5.677 -54.428 9.388 1.00 75.19 230 ASP A O 1
ATOM 1882 N N . THR A 1 231 ? 4.439 -56.178 10.017 1.00 73.50 231 THR A N 1
ATOM 1883 C CA . THR A 1 231 ? 4.042 -56.566 8.656 1.00 73.50 231 THR A CA 1
ATOM 1884 C C . THR A 1 231 ? 2.542 -56.412 8.477 1.00 73.50 231 THR A C 1
ATOM 1886 O O . THR A 1 231 ? 1.753 -56.692 9.380 1.00 73.50 231 THR A O 1
ATOM 1889 N N . LYS A 1 232 ? 2.144 -55.953 7.288 1.00 74.38 232 LYS A N 1
ATOM 1890 C CA . LYS A 1 232 ? 0.747 -55.695 6.938 1.00 74.38 232 LYS A CA 1
ATOM 1891 C C . LYS A 1 232 ? -0.097 -56.972 7.078 1.00 74.38 232 LYS A C 1
ATOM 1893 O O . LYS A 1 232 ? 0.185 -57.945 6.377 1.00 74.38 232 LYS A O 1
ATOM 1898 N N . PRO A 1 233 ? -1.141 -56.988 7.930 1.00 75.75 233 PRO A N 1
ATOM 1899 C CA . PRO A 1 233 ? -2.067 -58.113 8.002 1.00 75.75 233 PRO A CA 1
ATOM 1900 C C . PRO A 1 233 ? -2.811 -58.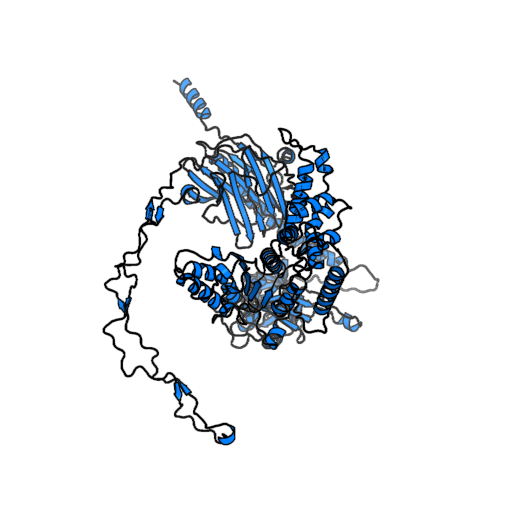303 6.673 1.00 75.75 233 PRO A C 1
ATOM 1902 O O . PRO A 1 233 ? -3.261 -57.327 6.076 1.00 75.75 233 PRO A O 1
ATOM 1905 N N . GLU A 1 234 ? -2.990 -59.552 6.236 1.00 67.31 234 GLU A N 1
ATOM 1906 C CA . GLU A 1 234 ? -3.636 -59.882 4.949 1.00 67.31 234 GLU A CA 1
ATOM 1907 C C . GLU A 1 234 ? -5.096 -59.387 4.843 1.00 67.31 234 GLU A C 1
ATOM 1909 O O . GLU A 1 234 ? -5.586 -59.157 3.744 1.00 67.31 234 GLU A O 1
ATOM 1914 N N . ASP A 1 235 ? -5.778 -59.161 5.972 1.00 66.25 235 ASP A N 1
ATOM 1915 C CA . ASP A 1 235 ? -7.199 -58.768 6.053 1.00 66.25 235 ASP A CA 1
ATOM 1916 C C . ASP A 1 235 ? -7.413 -57.234 6.149 1.00 66.25 235 ASP A C 1
ATOM 1918 O O . ASP A 1 235 ? -8.455 -56.760 6.606 1.00 66.25 235 ASP A O 1
ATOM 1922 N N . TRP A 1 236 ? -6.391 -56.439 5.796 1.00 71.81 236 TRP A N 1
ATOM 1923 C CA . TRP A 1 236 ? -6.413 -54.970 5.907 1.00 71.81 236 TRP A CA 1
ATOM 1924 C C . TRP A 1 236 ? -6.793 -54.251 4.602 1.00 71.81 236 TRP A C 1
ATOM 1926 O O . TRP A 1 236 ? -7.393 -53.179 4.650 1.00 71.81 236 TRP A O 1
ATOM 1936 N N . ASP A 1 237 ? -6.487 -54.837 3.439 1.00 68.19 237 ASP A N 1
ATOM 1937 C CA . ASP A 1 237 ? -6.849 -54.278 2.127 1.00 68.19 237 ASP A CA 1
ATOM 1938 C C . ASP A 1 237 ? -8.277 -54.663 1.747 1.00 68.19 237 ASP A C 1
ATOM 1940 O O . ASP A 1 237 ? -8.522 -55.565 0.945 1.00 68.19 237 ASP A O 1
ATOM 1944 N N . LYS A 1 238 ? -9.238 -53.961 2.342 1.00 78.62 238 LYS A N 1
ATOM 1945 C CA . LYS A 1 238 ? -10.637 -54.009 1.919 1.00 78.62 238 LYS A CA 1
ATOM 1946 C C . LYS A 1 238 ? -10.953 -52.778 1.060 1.00 78.62 238 LYS A C 1
ATOM 1948 O O . LYS A 1 238 ? -10.392 -51.718 1.317 1.00 78.62 238 LYS A O 1
ATOM 1953 N N . PRO A 1 239 ? -11.802 -52.894 0.025 1.00 75.06 239 PRO A N 1
ATOM 1954 C CA . PRO A 1 239 ? -12.192 -51.742 -0.784 1.00 75.06 239 PRO A CA 1
ATOM 1955 C C . PRO A 1 239 ? -12.962 -50.727 0.071 1.00 75.06 239 PRO A C 1
ATOM 1957 O O . PRO A 1 239 ? -13.745 -51.130 0.933 1.00 75.06 239 PRO A O 1
ATOM 1960 N N . GLU A 1 240 ? -12.730 -49.436 -0.178 1.00 77.50 240 GLU A N 1
ATOM 1961 C CA . GLU A 1 240 ? -13.337 -48.310 0.553 1.00 77.50 240 GLU A CA 1
ATOM 1962 C C . GLU A 1 240 ? -14.860 -48.259 0.383 1.00 77.50 240 GLU A C 1
ATOM 1964 O O . GLU A 1 240 ? -15.580 -47.994 1.344 1.00 77.50 240 GLU A O 1
ATOM 1969 N N . HIS A 1 241 ? -15.354 -48.635 -0.798 1.00 82.94 241 HIS A N 1
ATOM 1970 C CA . HIS A 1 241 ? -16.781 -48.744 -1.068 1.00 82.94 241 HIS A CA 1
ATOM 1971 C C . HIS A 1 241 ? -17.151 -50.141 -1.571 1.00 82.94 241 HIS A C 1
ATOM 1973 O O . HIS A 1 241 ? -16.435 -50.740 -2.379 1.00 82.94 241 HIS A O 1
ATOM 1979 N N . ILE A 1 242 ? -18.281 -50.654 -1.090 1.00 79.81 242 ILE A N 1
ATOM 1980 C CA . ILE A 1 242 ? -18.898 -51.904 -1.539 1.00 79.81 242 ILE A CA 1
ATOM 1981 C C . ILE A 1 242 ? -20.300 -51.614 -2.086 1.00 79.81 242 ILE A C 1
ATOM 1983 O O . ILE A 1 242 ? -20.959 -50.703 -1.588 1.00 79.81 242 ILE A O 1
ATOM 1987 N N . PRO A 1 243 ? -20.788 -52.362 -3.089 1.00 82.12 243 PRO A N 1
ATOM 1988 C CA . PRO A 1 243 ? -22.158 -52.200 -3.560 1.00 82.12 243 PRO A CA 1
ATOM 1989 C C . PRO A 1 243 ? -23.148 -52.515 -2.436 1.00 82.12 243 PRO A C 1
ATOM 1991 O O . PRO A 1 243 ? -22.966 -53.512 -1.734 1.00 82.12 243 PRO A O 1
ATOM 1994 N N . ASP A 1 244 ? -24.171 -51.679 -2.263 1.00 78.62 244 ASP A N 1
ATOM 1995 C CA . ASP A 1 244 ? -25.178 -51.845 -1.216 1.00 78.62 244 ASP A CA 1
ATOM 1996 C C . ASP A 1 244 ? -25.923 -53.184 -1.384 1.00 78.62 244 ASP A C 1
ATOM 1998 O O . ASP A 1 244 ? -26.633 -53.369 -2.379 1.00 78.62 244 ASP A O 1
ATOM 2002 N N . PRO A 1 245 ? -25.783 -54.133 -0.439 1.00 75.75 245 PRO A N 1
ATOM 2003 C CA . PRO A 1 245 ? -26.442 -55.430 -0.528 1.00 75.75 245 PRO A CA 1
ATOM 2004 C C . PRO A 1 245 ? -27.964 -55.362 -0.316 1.00 75.75 245 PRO A C 1
ATOM 2006 O O . PRO A 1 245 ? -28.642 -56.349 -0.606 1.00 75.75 245 PRO A O 1
ATOM 2009 N N . GLU A 1 246 ? -28.510 -54.245 0.184 1.00 74.88 246 GLU A N 1
ATOM 2010 C CA . GLU A 1 246 ? -29.955 -54.055 0.387 1.00 74.88 246 GLU A CA 1
ATOM 2011 C C . GLU A 1 246 ? -30.632 -53.246 -0.732 1.00 74.88 246 GLU A C 1
ATOM 2013 O O . GLU A 1 246 ? -31.865 -53.204 -0.808 1.00 74.88 246 GLU A O 1
ATOM 2018 N N . ALA A 1 247 ? -29.858 -52.646 -1.640 1.00 77.62 247 ALA A N 1
ATOM 2019 C CA . ALA A 1 247 ? -30.417 -51.918 -2.767 1.00 77.62 247 ALA A CA 1
ATOM 2020 C C . ALA A 1 247 ? -31.060 -52.883 -3.774 1.00 77.62 247 ALA A C 1
ATOM 2022 O O . ALA A 1 247 ? -30.449 -53.837 -4.256 1.00 77.62 247 ALA A O 1
ATOM 2023 N N . THR A 1 248 ? -32.311 -52.602 -4.132 1.00 76.88 248 THR A N 1
ATOM 2024 C CA . THR A 1 248 ? -33.059 -53.342 -5.151 1.00 76.88 248 THR A CA 1
ATOM 2025 C C . THR A 1 248 ? -33.373 -52.428 -6.322 1.00 76.88 248 THR A C 1
ATOM 2027 O O . THR A 1 248 ? -33.589 -51.226 -6.149 1.00 76.88 248 THR A O 1
ATOM 2030 N N . LYS A 1 249 ? -33.372 -53.005 -7.525 1.00 78.31 249 LYS A N 1
ATOM 2031 C CA . LYS A 1 249 ? -33.658 -52.280 -8.757 1.00 78.31 249 LYS A CA 1
ATOM 2032 C C . LYS A 1 249 ? -35.060 -51.650 -8.680 1.00 78.31 249 LYS A C 1
ATOM 2034 O O . LYS A 1 249 ? -36.013 -52.391 -8.439 1.00 78.31 249 LYS A O 1
ATOM 2039 N N . PRO A 1 250 ? -35.205 -50.329 -8.888 1.00 80.62 250 PRO A N 1
ATOM 2040 C CA . PRO A 1 250 ? -36.513 -49.684 -8.938 1.00 80.62 250 PRO A CA 1
ATOM 2041 C C . PRO A 1 250 ? -37.385 -50.257 -10.061 1.00 80.62 250 PRO A C 1
ATOM 2043 O O . PRO A 1 250 ? -36.898 -50.486 -11.168 1.00 80.62 250 PRO A O 1
ATOM 2046 N N . ASP A 1 251 ? -38.679 -50.439 -9.794 1.00 76.88 251 ASP A N 1
ATOM 2047 C CA . ASP A 1 251 ? -39.626 -51.044 -10.746 1.00 76.88 251 ASP A CA 1
ATOM 2048 C C . ASP A 1 251 ? -39.815 -50.219 -12.038 1.00 76.88 251 ASP A C 1
ATOM 2050 O O . ASP A 1 251 ? -40.155 -50.778 -13.078 1.00 76.88 251 ASP A O 1
ATOM 2054 N N . ASP A 1 252 ? -39.555 -48.907 -11.985 1.00 77.62 252 ASP A N 1
ATOM 2055 C CA . ASP A 1 252 ? -39.663 -47.975 -13.120 1.00 77.62 252 ASP A CA 1
ATOM 2056 C C . ASP A 1 252 ? -38.355 -47.843 -13.938 1.00 77.62 252 ASP A C 1
ATOM 2058 O O . ASP A 1 252 ? -38.254 -46.962 -14.790 1.00 77.62 252 ASP A O 1
ATOM 2062 N N . TRP A 1 253 ? -37.338 -48.680 -13.685 1.00 79.56 253 TRP A N 1
ATOM 2063 C CA . TRP A 1 253 ? -36.047 -48.616 -14.385 1.00 79.56 253 TRP A CA 1
ATOM 2064 C C . TRP A 1 253 ? -36.045 -49.409 -15.700 1.00 79.56 253 TRP A C 1
ATOM 2066 O O . TRP A 1 253 ? -36.158 -50.642 -15.698 1.00 79.56 253 TRP A O 1
ATOM 2076 N N . ASP A 1 254 ? -35.843 -48.709 -16.817 1.00 78.69 254 ASP A N 1
ATOM 2077 C CA . ASP A 1 254 ? -35.828 -49.272 -18.168 1.00 78.69 254 ASP A CA 1
ATOM 2078 C C . ASP A 1 254 ? -34.386 -49.493 -18.659 1.00 78.69 254 ASP A C 1
ATOM 2080 O O . ASP A 1 254 ? -33.694 -48.552 -19.039 1.00 78.69 254 ASP A O 1
ATOM 2084 N N . ASP A 1 255 ? -33.924 -50.748 -18.692 1.00 81.62 255 ASP A N 1
ATOM 2085 C CA . ASP A 1 255 ? -32.540 -51.067 -19.082 1.00 81.62 255 ASP A CA 1
ATOM 2086 C C . ASP A 1 255 ? -32.225 -50.741 -20.559 1.00 81.62 255 ASP A C 1
ATOM 2088 O O . ASP A 1 255 ? -31.054 -50.584 -20.908 1.00 81.62 255 ASP A O 1
ATOM 2092 N N . GLU A 1 256 ? -33.232 -50.635 -21.441 1.00 74.38 256 GLU A N 1
ATOM 2093 C CA . GLU A 1 256 ? -33.013 -50.295 -22.858 1.00 74.38 256 GLU A CA 1
ATOM 2094 C C . GLU A 1 256 ? -32.808 -48.787 -23.070 1.00 74.38 256 GLU A C 1
ATOM 2096 O O . GLU A 1 256 ? -32.129 -48.388 -24.022 1.00 74.38 256 GLU A O 1
ATOM 2101 N N . MET A 1 257 ? -33.373 -47.954 -22.188 1.00 76.06 257 MET A N 1
ATOM 2102 C CA . MET A 1 257 ? -33.287 -46.489 -22.251 1.00 76.06 257 MET A CA 1
ATOM 2103 C C . MET A 1 257 ? -32.242 -45.910 -21.281 1.00 76.06 257 MET A C 1
ATOM 2105 O O . MET A 1 257 ? -31.529 -44.979 -21.663 1.00 76.06 257 MET A O 1
ATOM 2109 N N . ASP A 1 258 ? -32.116 -46.475 -20.074 1.00 71.31 258 ASP A N 1
ATOM 2110 C CA . ASP A 1 258 ? -31.304 -45.948 -18.962 1.00 71.31 258 ASP A CA 1
ATOM 2111 C C . ASP A 1 258 ? -30.010 -46.754 -18.694 1.00 71.31 258 ASP A C 1
ATOM 2113 O O . ASP A 1 258 ? -29.129 -46.287 -17.968 1.00 71.31 258 ASP A O 1
ATOM 2117 N N . GLY A 1 259 ? -29.845 -47.926 -19.326 1.00 79.12 259 GLY A N 1
ATOM 2118 C CA . GLY A 1 259 ? -28.696 -48.830 -19.155 1.00 79.12 259 GLY A CA 1
ATOM 2119 C C . GLY A 1 259 ? -28.875 -49.859 -18.028 1.00 79.12 259 GLY A C 1
ATOM 2120 O O . GLY A 1 259 ? -29.842 -49.801 -17.272 1.00 79.12 259 GLY A O 1
ATOM 2121 N N . GLU A 1 260 ? -27.953 -50.828 -17.913 1.00 77.00 260 GLU A N 1
ATOM 2122 C CA . GLU A 1 260 ? -28.006 -51.842 -16.845 1.00 77.00 260 GLU A CA 1
ATOM 2123 C C . GLU A 1 260 ? -27.907 -51.175 -15.465 1.00 77.00 260 GLU A C 1
ATOM 2125 O O . GLU A 1 260 ? -26.972 -50.424 -15.185 1.00 77.00 260 GLU A O 1
ATOM 2130 N N . TRP A 1 261 ? -28.888 -51.443 -14.602 1.00 80.38 261 TRP A N 1
ATOM 2131 C CA . TRP A 1 261 ? -28.920 -50.890 -13.251 1.00 80.38 261 TRP A CA 1
ATOM 2132 C C . TRP A 1 261 ? -27.778 -51.439 -12.380 1.00 80.38 261 TRP A C 1
ATOM 2134 O O . TRP A 1 261 ? -27.682 -52.650 -12.163 1.00 80.38 261 TRP A O 1
ATOM 2144 N N . GLU A 1 262 ? -26.964 -50.541 -11.818 1.00 75.50 262 GLU A N 1
ATOM 2145 C CA . GLU A 1 262 ? -25.940 -50.860 -10.818 1.00 75.50 262 GLU A CA 1
ATOM 2146 C C . GLU A 1 262 ? -26.359 -50.329 -9.431 1.00 75.50 262 GLU A C 1
ATOM 2148 O O . GLU A 1 262 ? -26.785 -49.174 -9.315 1.00 75.50 262 GLU A O 1
ATOM 2153 N N . PRO A 1 263 ? -26.254 -51.139 -8.360 1.00 79.50 263 PRO A N 1
ATOM 2154 C CA . PRO A 1 263 ? -26.585 -50.699 -7.008 1.00 79.50 263 PRO A CA 1
ATOM 2155 C C . PRO A 1 263 ? -25.638 -49.584 -6.522 1.00 79.50 263 PRO A C 1
ATOM 2157 O O . PRO A 1 263 ? -24.448 -49.593 -6.853 1.00 79.50 263 PRO A O 1
ATOM 2160 N N . PRO A 1 264 ? -26.130 -48.632 -5.707 1.00 78.81 264 PRO A N 1
ATOM 2161 C CA . PRO A 1 264 ? -25.306 -47.576 -5.135 1.00 78.81 264 PRO A CA 1
ATOM 2162 C C . PRO A 1 264 ? -24.190 -48.162 -4.264 1.00 78.81 264 PRO A C 1
ATOM 2164 O O . PRO A 1 264 ? -24.387 -49.123 -3.524 1.00 78.81 264 PRO A O 1
ATOM 2167 N N . MET A 1 265 ? -23.004 -47.568 -4.350 1.00 84.62 265 MET A N 1
ATOM 2168 C CA . MET A 1 265 ? -21.860 -47.927 -3.516 1.00 84.62 265 MET A CA 1
ATOM 2169 C C . MET A 1 265 ? -22.017 -47.300 -2.123 1.00 84.62 265 MET A C 1
ATOM 2171 O O . MET A 1 265 ? -22.240 -46.094 -2.017 1.00 84.62 265 MET A O 1
ATOM 2175 N N . ILE A 1 266 ? -21.883 -48.102 -1.068 1.00 78.69 266 ILE A N 1
ATOM 2176 C CA . ILE A 1 266 ? -21.844 -47.656 0.331 1.00 78.69 266 ILE A CA 1
ATOM 2177 C C . ILE A 1 266 ? -20.437 -47.817 0.900 1.00 78.69 266 ILE A C 1
ATOM 2179 O O . ILE A 1 266 ? -19.663 -48.669 0.459 1.00 78.69 266 ILE A O 1
ATOM 2183 N N . ASP A 1 267 ? -20.109 -47.008 1.903 1.00 80.44 267 ASP A N 1
ATOM 2184 C CA . ASP A 1 267 ? -18.832 -47.105 2.607 1.00 80.44 267 ASP A CA 1
ATOM 2185 C C . ASP A 1 267 ? -18.722 -48.456 3.309 1.00 80.44 267 ASP A C 1
ATOM 2187 O O . ASP A 1 267 ? -19.601 -48.856 4.077 1.00 80.44 267 ASP A O 1
ATOM 2191 N N . ASN A 1 268 ? -17.632 -49.170 3.039 1.00 78.00 268 ASN A N 1
ATOM 2192 C CA . ASN A 1 268 ? -17.383 -50.470 3.631 1.00 78.00 268 ASN A CA 1
ATOM 2193 C C . ASN A 1 268 ? -17.035 -50.304 5.121 1.00 78.00 268 ASN A C 1
ATOM 2195 O O . ASN A 1 268 ? -15.965 -49.772 5.431 1.00 78.00 268 ASN A O 1
ATOM 2199 N N . PRO A 1 269 ? -17.855 -50.809 6.062 1.00 76.19 269 PRO A N 1
ATOM 2200 C CA . PRO A 1 269 ? -17.595 -50.659 7.496 1.00 76.19 269 PRO A CA 1
ATOM 2201 C C . PRO A 1 269 ? -16.286 -51.318 7.952 1.00 76.19 269 PRO A C 1
ATOM 2203 O O . PRO A 1 269 ? -15.754 -50.982 9.009 1.00 76.19 269 PRO A O 1
ATOM 2206 N N . ASP A 1 270 ? -15.768 -52.261 7.162 1.00 73.06 270 ASP A N 1
ATOM 2207 C CA . ASP A 1 270 ? -14.526 -52.969 7.446 1.00 73.06 270 ASP A CA 1
ATOM 2208 C C . ASP A 1 270 ? -13.273 -52.290 6.857 1.00 73.06 270 ASP A C 1
ATOM 2210 O O . ASP A 1 270 ? -12.162 -52.789 7.069 1.00 73.06 270 ASP A O 1
ATOM 2214 N N . TYR A 1 271 ? -13.412 -51.185 6.114 1.00 80.19 271 TYR A N 1
ATOM 2215 C CA . TYR A 1 271 ? -12.271 -50.436 5.590 1.00 80.19 271 TYR A CA 1
ATOM 2216 C C . TYR A 1 271 ? -11.566 -49.669 6.717 1.00 80.19 271 TYR A C 1
ATOM 2218 O O . TYR A 1 271 ? -12.144 -48.803 7.370 1.00 80.19 271 TYR A O 1
ATOM 2226 N N . LYS A 1 272 ? -10.292 -49.996 6.960 1.00 70.75 272 LYS A N 1
ATOM 2227 C CA . LYS A 1 272 ? -9.483 -49.435 8.061 1.00 70.75 272 LYS A CA 1
ATOM 2228 C C . LYS A 1 272 ? -8.461 -48.385 7.599 1.00 70.75 272 LYS A C 1
ATOM 2230 O O . LYS A 1 272 ? -7.603 -47.998 8.393 1.00 70.75 272 LYS A O 1
ATOM 2235 N N . GLY A 1 273 ? -8.548 -47.931 6.344 1.00 73.44 273 GLY A N 1
ATOM 2236 C CA . GLY A 1 273 ? -7.603 -46.994 5.726 1.00 73.44 273 GLY A CA 1
ATOM 2237 C C . GLY A 1 273 ? -6.273 -47.632 5.305 1.00 73.44 273 GLY A C 1
ATOM 2238 O O . GLY A 1 273 ? -6.028 -48.820 5.532 1.00 73.44 273 GLY A O 1
ATOM 2239 N N . GLU A 1 274 ? -5.391 -46.832 4.698 1.00 68.94 274 GLU A N 1
ATOM 2240 C CA . GLU A 1 274 ? -4.052 -47.277 4.295 1.00 68.94 274 GLU A CA 1
ATOM 2241 C C . GLU A 1 274 ? -3.217 -47.700 5.514 1.00 68.94 274 GLU A C 1
ATOM 2243 O O . GLU A 1 274 ? -3.014 -46.938 6.461 1.00 68.94 274 GLU A O 1
ATOM 2248 N N . TRP A 1 275 ? -2.729 -48.942 5.500 1.00 78.06 275 TRP A N 1
ATOM 2249 C CA . TRP A 1 275 ? -1.920 -49.485 6.590 1.00 78.06 275 TRP A CA 1
ATOM 2250 C C . TRP A 1 275 ? -0.572 -48.758 6.701 1.00 78.06 275 TRP A C 1
ATOM 2252 O O . TRP A 1 275 ? 0.161 -48.658 5.715 1.00 78.06 275 TRP A O 1
ATOM 2262 N N . GLN A 1 276 ? -0.214 -48.322 7.913 1.00 72.38 276 GLN A N 1
ATOM 2263 C CA . GLN A 1 276 ? 1.121 -47.819 8.241 1.00 72.38 276 GLN A CA 1
ATOM 2264 C C . GLN A 1 276 ? 1.730 -48.631 9.397 1.00 72.38 276 GLN A C 1
ATOM 2266 O O . GLN A 1 276 ? 1.028 -48.899 10.377 1.00 72.38 276 GLN A O 1
ATOM 2271 N N . PRO A 1 277 ? 3.019 -49.010 9.314 1.00 75.75 277 PRO A N 1
ATOM 2272 C CA . PRO A 1 277 ? 3.718 -49.710 10.391 1.00 75.75 277 PRO A CA 1
ATOM 2273 C C . PRO A 1 277 ? 3.807 -48.845 11.652 1.00 75.75 277 PRO A C 1
ATOM 2275 O O . PRO A 1 277 ? 3.896 -47.614 11.577 1.00 75.75 277 PRO A O 1
ATOM 2278 N N . LYS A 1 278 ? 3.812 -49.482 12.827 1.00 75.94 278 LYS A N 1
ATOM 2279 C CA . LYS A 1 278 ? 3.965 -48.772 14.107 1.00 75.94 278 LYS A CA 1
ATOM 2280 C C . LYS A 1 278 ? 5.276 -47.986 14.155 1.00 75.94 278 LYS A C 1
ATOM 2282 O O . LYS A 1 278 ? 6.309 -48.445 13.689 1.00 75.94 278 LYS A O 1
ATOM 2287 N N . GLN A 1 279 ? 5.237 -46.791 14.735 1.00 82.00 279 GLN A N 1
ATOM 2288 C CA . GLN A 1 279 ? 6.415 -45.946 14.937 1.00 82.00 279 GLN A CA 1
ATOM 2289 C C . GLN A 1 279 ? 7.057 -46.305 16.284 1.00 82.00 279 GLN A C 1
ATOM 2291 O O . GLN A 1 279 ? 6.388 -46.231 17.314 1.00 82.00 279 GLN A O 1
ATOM 2296 N N . ILE A 1 280 ? 8.330 -46.697 16.280 1.00 78.31 280 ILE A N 1
ATOM 2297 C CA . ILE A 1 280 ? 9.135 -46.927 17.487 1.00 78.31 280 ILE A 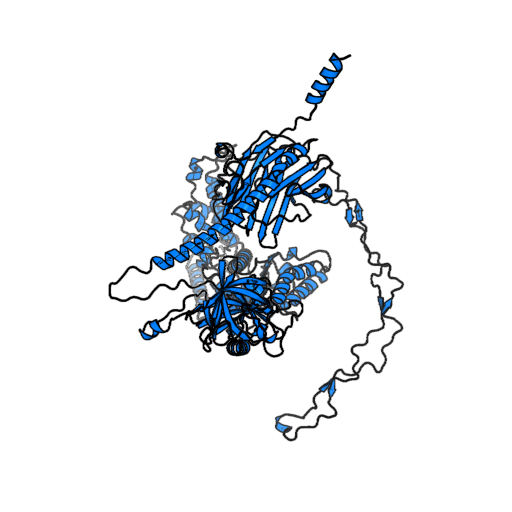CA 1
ATOM 2298 C C . ILE A 1 280 ? 10.109 -45.768 17.697 1.00 78.31 280 ILE A C 1
ATOM 2300 O O . ILE A 1 280 ? 10.546 -45.133 16.734 1.00 78.31 280 ILE A O 1
ATOM 2304 N N . ASP A 1 281 ? 10.466 -45.494 18.951 1.00 76.81 281 ASP A N 1
ATOM 2305 C CA . ASP A 1 281 ? 11.470 -44.479 19.274 1.00 76.81 281 ASP A CA 1
ATOM 2306 C C . ASP A 1 281 ? 12.815 -44.866 18.662 1.00 76.81 281 ASP A C 1
ATOM 2308 O O . ASP A 1 281 ? 13.298 -45.987 18.834 1.00 76.81 281 ASP A O 1
ATOM 2312 N N . ASN A 1 282 ? 13.420 -43.935 17.928 1.00 75.31 282 ASN A N 1
ATOM 2313 C CA . ASN A 1 282 ? 14.671 -44.177 17.234 1.00 75.31 282 ASN A CA 1
ATOM 2314 C C . ASN A 1 282 ? 15.832 -44.220 18.243 1.00 75.31 282 ASN A C 1
ATOM 2316 O O . ASN A 1 282 ? 16.191 -43.180 18.802 1.00 75.31 282 ASN A O 1
ATOM 2320 N N . PRO A 1 283 ? 16.493 -45.371 18.449 1.00 73.31 283 PRO A N 1
ATOM 2321 C CA . PRO A 1 283 ? 17.609 -45.464 19.387 1.00 73.31 283 PRO A CA 1
ATOM 2322 C C . PRO A 1 283 ? 18.846 -44.660 18.941 1.00 73.31 283 PRO A C 1
ATOM 2324 O O . PRO A 1 283 ? 19.750 -44.447 19.747 1.00 73.31 283 PRO A O 1
ATOM 2327 N N . ALA A 1 284 ? 18.900 -44.201 17.683 1.00 68.25 284 ALA A N 1
ATOM 2328 C CA . ALA A 1 284 ? 19.963 -43.349 17.145 1.00 68.25 284 ALA A CA 1
ATOM 2329 C C . ALA A 1 284 ? 19.655 -41.837 17.220 1.00 68.25 284 ALA A C 1
ATOM 2331 O O . ALA A 1 284 ? 20.484 -41.028 16.795 1.00 68.25 284 ALA A O 1
ATOM 2332 N N . TYR A 1 285 ? 18.498 -41.436 17.762 1.00 77.62 285 TYR A N 1
ATOM 2333 C CA . TYR A 1 285 ? 18.117 -40.030 17.894 1.00 77.62 285 TYR A CA 1
ATOM 2334 C C . TYR A 1 285 ? 18.957 -39.321 18.964 1.00 77.62 285 TYR A C 1
ATOM 2336 O O . TYR A 1 285 ? 18.884 -39.633 20.153 1.00 77.62 285 TYR A O 1
ATOM 2344 N N . LYS A 1 286 ? 19.751 -38.331 18.542 1.00 70.69 286 LYS A N 1
ATOM 2345 C CA . LYS A 1 286 ? 20.632 -37.538 19.421 1.00 70.69 286 LYS A CA 1
ATOM 2346 C C . LYS A 1 286 ? 20.061 -36.139 19.738 1.00 70.69 286 LYS A C 1
ATOM 2348 O O . LYS A 1 286 ? 20.746 -35.334 20.367 1.00 70.69 286 LYS A O 1
ATOM 2353 N N . GLY A 1 287 ? 18.812 -35.856 19.344 1.00 72.75 287 GLY A N 1
ATOM 2354 C CA . GLY A 1 287 ? 18.179 -34.529 19.419 1.00 72.75 287 GLY A CA 1
ATOM 2355 C C . GLY A 1 287 ? 18.265 -33.756 18.093 1.00 72.75 287 GLY A C 1
ATOM 2356 O O . GLY A 1 287 ? 18.957 -34.199 17.182 1.00 72.75 287 GLY A O 1
ATOM 2357 N N . PRO A 1 288 ? 17.581 -32.607 17.937 1.00 72.81 288 PRO A N 1
ATOM 2358 C CA . PRO A 1 288 ? 17.733 -31.771 16.747 1.00 72.81 288 PRO A CA 1
ATOM 2359 C C . PRO A 1 288 ? 19.151 -31.185 16.693 1.00 72.81 288 PRO A C 1
ATOM 2361 O O . PRO A 1 288 ? 19.633 -30.632 17.684 1.00 72.81 288 PRO A O 1
ATOM 2364 N N . TRP A 1 289 ? 19.836 -31.309 15.554 1.00 77.12 289 TRP A N 1
ATOM 2365 C CA . TRP A 1 289 ? 21.185 -30.755 15.400 1.00 77.12 289 TRP A CA 1
ATOM 2366 C C . TRP A 1 289 ? 21.174 -29.219 15.505 1.00 77.12 289 TRP A C 1
ATOM 2368 O O . TRP A 1 289 ? 20.537 -28.533 14.705 1.00 77.12 289 TRP A O 1
ATOM 2378 N N . ILE A 1 290 ? 21.893 -28.675 16.492 1.00 76.81 290 ILE A N 1
ATOM 2379 C CA . ILE A 1 290 ? 22.067 -27.230 16.686 1.00 76.81 290 ILE A CA 1
ATOM 2380 C C . ILE A 1 290 ? 23.384 -26.820 16.030 1.00 76.81 290 ILE A C 1
ATOM 2382 O O . ILE A 1 290 ? 24.444 -27.361 16.345 1.00 76.81 290 ILE A O 1
ATOM 2386 N N . HIS A 1 291 ? 23.311 -25.852 15.119 1.00 75.81 291 HIS A N 1
ATOM 2387 C CA . HIS A 1 291 ? 24.479 -25.314 14.433 1.00 75.81 291 HIS A CA 1
ATOM 2388 C C . HIS A 1 291 ? 25.438 -24.661 15.445 1.00 75.81 291 HIS A C 1
ATOM 2390 O O . HIS A 1 291 ? 24.986 -23.790 16.192 1.00 75.81 291 HIS A O 1
ATOM 2396 N N . PRO A 1 292 ? 26.735 -25.022 15.490 1.00 79.50 292 PRO A N 1
ATOM 2397 C CA . PRO A 1 292 ? 27.672 -24.361 16.389 1.00 79.50 292 PRO A CA 1
ATOM 2398 C C . PRO A 1 292 ? 27.817 -22.882 16.014 1.00 79.50 292 PRO A C 1
ATOM 2400 O O . PRO A 1 292 ? 27.890 -22.528 14.833 1.00 79.50 292 PRO A O 1
ATOM 2403 N N . GLU A 1 293 ? 27.824 -22.031 17.036 1.00 82.25 293 GLU A N 1
ATOM 2404 C CA . GLU A 1 293 ? 28.053 -20.594 16.929 1.00 82.25 293 GLU A CA 1
ATOM 2405 C C . GLU A 1 293 ? 29.522 -20.295 17.243 1.00 82.25 293 GLU A C 1
ATOM 2407 O O . GLU A 1 293 ? 30.021 -20.689 18.300 1.00 82.25 293 GLU A O 1
ATOM 2412 N N . ILE A 1 294 ? 30.205 -19.603 16.333 1.00 80.00 294 ILE A N 1
ATOM 2413 C CA . ILE A 1 294 ? 31.574 -19.114 16.514 1.00 80.00 294 ILE A CA 1
ATOM 2414 C C . ILE A 1 294 ? 31.565 -17.607 16.751 1.00 80.00 294 ILE A C 1
ATOM 2416 O O . ILE A 1 294 ? 30.659 -16.896 16.304 1.00 80.00 294 ILE A O 1
ATOM 2420 N N . ASP A 1 295 ? 32.589 -17.121 17.445 1.00 79.50 295 ASP A N 1
ATOM 2421 C CA . ASP A 1 295 ? 32.779 -15.689 17.645 1.00 79.50 295 ASP A CA 1
ATOM 2422 C C . ASP A 1 295 ? 33.004 -15.006 16.291 1.00 79.50 295 ASP A C 1
ATOM 2424 O O . ASP A 1 295 ? 33.780 -15.473 15.452 1.00 79.50 295 ASP A O 1
ATOM 2428 N N . ASN A 1 296 ? 32.286 -13.910 16.062 1.00 77.94 296 ASN A N 1
ATOM 2429 C CA . ASN A 1 296 ? 32.335 -13.206 14.792 1.00 77.94 296 ASN A CA 1
ATOM 2430 C C . ASN A 1 296 ? 33.674 -12.459 14.642 1.00 77.94 296 ASN A C 1
ATOM 2432 O O . ASN A 1 296 ? 33.951 -11.561 15.441 1.00 77.94 296 ASN A O 1
ATOM 2436 N N . PRO A 1 297 ? 34.489 -12.749 13.612 1.00 76.62 297 PRO A N 1
ATOM 2437 C CA . PRO A 1 297 ? 35.754 -12.047 13.393 1.00 76.62 297 PRO A CA 1
ATOM 2438 C C . PRO A 1 297 ? 35.577 -10.561 13.035 1.00 76.62 297 PRO A C 1
ATOM 2440 O O . PRO A 1 297 ? 36.523 -9.790 13.182 1.00 76.62 297 PRO A O 1
ATOM 2443 N N . GLU A 1 298 ? 34.392 -10.145 12.576 1.00 72.75 298 GLU A N 1
ATOM 2444 C CA . GLU A 1 298 ? 34.070 -8.742 12.274 1.00 72.75 298 GLU A CA 1
ATOM 2445 C C . GLU A 1 298 ? 33.550 -7.960 13.491 1.00 72.75 298 GLU A C 1
ATOM 2447 O O . GLU A 1 298 ? 33.393 -6.739 13.421 1.00 72.75 298 GLU A O 1
ATOM 2452 N N . TYR A 1 299 ? 33.281 -8.635 14.614 1.00 77.44 299 TYR A N 1
ATOM 2453 C CA . TYR A 1 299 ? 32.851 -7.975 15.839 1.00 77.44 299 TYR A CA 1
ATOM 2454 C C . TYR A 1 299 ? 34.055 -7.366 16.567 1.00 77.44 299 TYR A C 1
ATOM 2456 O O . TYR A 1 299 ? 34.965 -8.058 17.024 1.00 77.44 299 TYR A O 1
ATOM 2464 N N . THR A 1 300 ? 34.029 -6.044 16.720 1.00 74.81 300 THR A N 1
ATOM 2465 C CA . THR A 1 300 ? 34.960 -5.302 17.571 1.00 74.81 300 THR A CA 1
ATOM 2466 C C . THR A 1 300 ? 34.163 -4.541 18.626 1.00 74.81 300 THR A C 1
ATOM 2468 O O . THR A 1 300 ? 33.338 -3.712 18.233 1.00 74.81 300 THR A O 1
ATOM 2471 N N . PRO A 1 301 ? 34.394 -4.777 19.932 1.00 74.12 301 PRO A N 1
ATOM 2472 C CA . PRO A 1 301 ? 33.708 -4.039 20.985 1.00 74.12 301 PRO A CA 1
ATOM 2473 C C . PRO A 1 301 ? 34.093 -2.558 20.918 1.00 74.12 301 PRO A C 1
ATOM 2475 O O . PRO A 1 301 ? 35.277 -2.217 20.928 1.00 74.12 301 PRO A O 1
ATOM 2478 N N . ASP A 1 302 ? 33.088 -1.691 20.846 1.00 76.31 302 ASP A N 1
ATOM 2479 C CA . ASP A 1 302 ? 33.247 -0.239 20.818 1.00 76.31 302 ASP A CA 1
ATOM 2480 C C . ASP A 1 302 ? 32.752 0.343 22.149 1.00 76.31 302 ASP A C 1
ATOM 2482 O O . ASP A 1 302 ? 31.579 0.237 22.501 1.00 76.31 302 ASP A O 1
ATOM 2486 N N . SER A 1 303 ? 33.662 0.930 22.927 1.00 74.44 303 SER A N 1
ATOM 2487 C CA . SER A 1 303 ? 33.333 1.567 24.207 1.00 74.44 303 SER A CA 1
ATOM 2488 C C . SER A 1 303 ? 32.800 2.995 24.050 1.00 74.44 303 SER A C 1
ATOM 2490 O O . SER A 1 303 ? 32.412 3.599 25.043 1.00 74.44 303 SER A O 1
ATOM 2492 N N . GLU A 1 304 ? 32.786 3.551 22.834 1.00 77.62 304 GLU A N 1
ATOM 2493 C CA . GLU A 1 304 ? 32.382 4.932 22.548 1.00 77.62 304 GLU A CA 1
ATOM 2494 C C . GLU A 1 304 ? 31.042 5.029 21.786 1.00 77.62 304 GLU A C 1
ATOM 2496 O O . GLU A 1 304 ? 30.770 6.049 21.158 1.00 77.62 304 GLU A O 1
ATOM 2501 N N . LEU A 1 305 ? 30.167 4.014 21.843 1.00 78.69 305 LEU A N 1
ATOM 2502 C CA . LEU A 1 305 ? 28.870 4.026 21.133 1.00 78.69 305 LEU A CA 1
ATOM 2503 C C . LEU A 1 305 ? 27.970 5.208 21.536 1.00 78.69 305 LEU A C 1
ATOM 2505 O O . LEU A 1 305 ? 27.256 5.757 20.698 1.00 78.69 305 LEU A O 1
ATOM 2509 N N . TYR A 1 306 ? 28.031 5.635 22.800 1.00 79.69 306 TYR A N 1
ATOM 2510 C CA . TYR A 1 306 ? 27.301 6.803 23.310 1.00 79.69 306 TYR A CA 1
ATOM 2511 C C . TYR A 1 306 ? 27.835 8.155 22.791 1.00 79.69 306 TYR A C 1
ATOM 2513 O O . TYR A 1 306 ? 27.171 9.191 22.923 1.00 79.69 306 TYR A O 1
ATOM 2521 N N . LYS A 1 307 ? 29.059 8.182 22.248 1.00 81.56 307 LYS A N 1
ATOM 2522 C CA . LYS A 1 307 ? 29.802 9.412 21.966 1.00 81.56 307 LYS A CA 1
ATOM 2523 C C . LYS A 1 307 ? 29.279 10.085 20.701 1.00 81.56 307 LYS A C 1
ATOM 2525 O O . LYS A 1 307 ? 29.524 9.649 19.578 1.00 81.56 307 LYS A O 1
ATOM 2530 N N . GLN A 1 308 ? 28.625 11.224 20.884 1.00 79.44 308 GLN A N 1
ATOM 2531 C CA . GLN A 1 308 ? 28.221 12.127 19.817 1.00 79.44 308 GLN A CA 1
ATOM 2532 C C . GLN A 1 308 ? 29.235 13.269 19.745 1.00 79.44 308 GLN A C 1
ATOM 2534 O O . GLN A 1 308 ? 29.464 13.981 20.724 1.00 79.44 308 GLN A O 1
ATOM 2539 N N . LYS A 1 309 ? 29.883 13.411 18.581 1.00 76.31 309 LYS A N 1
ATOM 2540 C CA . LYS A 1 309 ? 31.013 14.338 18.395 1.00 76.31 309 LYS A CA 1
ATOM 2541 C C . LYS A 1 309 ? 30.601 15.796 18.578 1.00 76.31 309 LYS A C 1
ATOM 2543 O O . LYS A 1 309 ? 31.291 16.530 19.274 1.00 76.31 309 LYS A O 1
ATOM 2548 N N . GLU A 1 310 ? 29.495 16.195 17.954 1.00 82.88 310 GLU A N 1
ATOM 2549 C CA . GLU A 1 310 ? 28.983 17.565 17.996 1.00 82.88 310 GLU A CA 1
ATOM 2550 C C . GLU A 1 310 ? 27.453 17.567 17.874 1.00 82.88 310 GLU A C 1
ATOM 2552 O O . GLU A 1 310 ? 26.896 17.028 16.913 1.00 82.88 310 GLU A O 1
ATOM 2557 N N . ILE A 1 311 ? 26.786 18.201 18.837 1.00 85.88 311 ILE A N 1
ATOM 2558 C CA . ILE A 1 311 ? 25.346 18.466 18.853 1.00 85.88 311 ILE A CA 1
ATOM 2559 C C . ILE A 1 311 ? 25.148 19.983 18.875 1.00 85.88 311 ILE A C 1
ATOM 2561 O O . ILE A 1 311 ? 25.692 20.664 19.745 1.00 85.88 311 ILE A O 1
ATOM 2565 N N . CYS A 1 312 ? 24.394 20.520 17.910 1.00 86.75 312 CYS A N 1
ATOM 2566 C CA . CYS A 1 312 ? 24.309 21.974 17.711 1.00 86.75 312 CYS A CA 1
ATOM 2567 C C . CYS A 1 312 ? 22.905 22.498 17.401 1.00 86.75 312 CYS A C 1
ATOM 2569 O O . CYS A 1 312 ? 22.678 23.708 17.468 1.00 86.75 312 CYS A O 1
ATOM 2571 N N . ALA A 1 313 ? 21.973 21.628 17.014 1.00 89.88 313 ALA A N 1
ATOM 2572 C CA . ALA A 1 313 ? 20.621 22.032 16.665 1.00 89.88 313 ALA A CA 1
ATOM 2573 C C . ALA A 1 313 ? 19.585 21.007 17.118 1.00 89.88 313 ALA A C 1
ATOM 2575 O O . ALA A 1 313 ? 19.847 19.808 17.160 1.00 89.88 313 ALA A O 1
ATOM 2576 N N . VAL A 1 314 ? 18.385 21.498 17.403 1.00 93.12 314 VAL A N 1
ATOM 2577 C CA . VAL A 1 314 ? 17.176 20.693 17.579 1.00 93.12 314 VAL A CA 1
ATOM 2578 C C . VAL A 1 314 ? 16.152 21.140 16.545 1.00 93.12 314 VAL A C 1
ATOM 2580 O O . VAL A 1 314 ? 16.099 22.319 16.187 1.00 93.12 314 VAL A O 1
ATOM 2583 N N . GLY A 1 315 ? 15.344 20.219 16.041 1.00 91.88 315 GLY A N 1
ATOM 2584 C CA . GLY A 1 315 ? 14.265 20.560 15.134 1.00 91.88 315 GLY A CA 1
ATOM 2585 C C . GLY A 1 315 ? 13.100 19.589 15.179 1.00 91.88 315 GLY A C 1
ATOM 2586 O O . GLY A 1 315 ? 13.241 18.401 15.464 1.00 91.88 315 GLY A O 1
ATOM 2587 N N . PHE A 1 316 ? 11.942 20.144 14.867 1.00 92.69 316 PHE A N 1
ATOM 2588 C CA . PHE A 1 316 ? 10.691 19.458 14.630 1.00 92.69 316 PHE A CA 1
ATOM 2589 C C . PHE A 1 316 ? 10.567 19.227 13.130 1.00 92.69 316 PHE A C 1
ATOM 2591 O O . PHE A 1 316 ? 10.520 20.190 12.367 1.00 92.69 316 PHE A O 1
ATOM 2598 N N . ASP A 1 317 ? 10.543 17.964 12.714 1.00 90.12 317 ASP A N 1
ATOM 2599 C CA . ASP A 1 317 ? 10.325 17.558 11.324 1.00 90.12 317 ASP A CA 1
ATOM 2600 C C . ASP A 1 317 ? 9.285 16.437 11.294 1.00 90.12 317 ASP A C 1
ATOM 2602 O O . ASP A 1 317 ? 9.610 15.248 11.402 1.00 90.12 317 ASP A O 1
ATOM 2606 N N . LEU A 1 318 ? 8.022 16.852 11.256 1.00 90.38 318 LEU A N 1
ATOM 2607 C CA . LEU A 1 318 ? 6.868 16.016 11.563 1.00 90.38 318 LEU A CA 1
ATOM 2608 C C . LEU A 1 318 ? 5.772 16.150 10.508 1.00 90.38 318 LEU A C 1
ATOM 2610 O O . LEU A 1 318 ? 5.487 17.233 10.002 1.00 90.38 318 LEU A O 1
ATOM 2614 N N . TRP A 1 319 ? 5.157 15.021 10.176 1.00 89.38 319 TRP A N 1
ATOM 2615 C CA . TRP A 1 319 ? 3.938 14.953 9.378 1.00 89.38 319 TRP A CA 1
ATOM 2616 C C . TRP A 1 319 ? 2.763 14.739 10.320 1.00 89.38 319 TRP A C 1
ATOM 2618 O O . TRP A 1 319 ? 2.807 13.822 11.140 1.00 89.38 319 TRP A O 1
ATOM 2628 N N . GLN A 1 320 ? 1.723 15.563 10.208 1.00 88.81 320 GLN A N 1
ATOM 2629 C CA . GLN A 1 320 ? 0.490 15.371 10.968 1.00 88.81 320 GLN A CA 1
ATOM 2630 C C . GLN A 1 320 ? -0.715 15.442 10.037 1.00 88.81 320 GLN A C 1
ATOM 2632 O O . GLN A 1 320 ? -0.859 16.385 9.258 1.00 88.81 320 GLN A O 1
ATOM 2637 N N . VAL A 1 321 ? -1.583 14.429 10.123 1.00 88.81 321 VAL A N 1
ATOM 2638 C CA . VAL A 1 321 ? -2.858 14.408 9.395 1.00 88.81 321 VAL A CA 1
ATOM 2639 C C . VAL A 1 321 ? -3.847 15.354 10.065 1.00 88.81 321 VAL A C 1
ATOM 2641 O O . VAL A 1 321 ? -4.446 16.171 9.377 1.00 88.81 321 VAL A O 1
ATOM 2644 N N . LYS A 1 322 ? -3.963 15.285 11.395 1.00 88.25 322 LYS A N 1
ATOM 2645 C CA . LYS A 1 322 ? -4.736 16.226 12.214 1.00 88.25 322 LYS A CA 1
ATOM 2646 C C . LYS A 1 322 ? -3.784 17.075 13.048 1.00 88.25 322 LYS A C 1
ATOM 2648 O O . LYS A 1 322 ? -3.037 16.538 13.869 1.00 88.25 322 LYS A O 1
ATOM 2653 N N . SER A 1 323 ? -3.819 18.378 12.822 1.00 87.88 323 SER A N 1
ATOM 2654 C CA . SER A 1 323 ? -3.069 19.372 13.583 1.00 87.88 323 SER A CA 1
ATOM 2655 C C . SER A 1 323 ? -3.689 19.605 14.967 1.00 87.88 323 SER A C 1
ATOM 2657 O O . SER A 1 323 ? -4.811 19.177 15.233 1.00 87.88 323 SER A O 1
ATOM 2659 N N . GLY A 1 324 ? -2.933 20.214 15.879 1.00 87.00 324 GLY A N 1
ATOM 2660 C CA . GLY A 1 324 ? -3.347 20.446 17.268 1.00 87.00 324 GLY A CA 1
ATOM 2661 C C . GLY A 1 324 ? -2.354 19.944 18.316 1.00 87.00 324 GLY A C 1
ATOM 2662 O O . GLY A 1 324 ? -2.529 20.218 19.501 1.00 87.00 324 GLY A O 1
ATOM 2663 N N . THR A 1 325 ? -1.282 19.261 17.901 1.00 91.12 325 THR A N 1
ATOM 2664 C CA . THR A 1 325 ? -0.230 18.820 18.827 1.00 91.12 325 THR A CA 1
ATOM 2665 C C . THR A 1 325 ? 0.552 20.025 19.332 1.00 91.12 325 THR A C 1
ATOM 2667 O O . THR A 1 325 ? 1.039 20.802 18.503 1.00 91.12 325 THR A O 1
ATOM 2670 N N . ILE A 1 326 ? 0.682 20.149 20.653 1.00 91.88 326 ILE A N 1
ATOM 2671 C CA . ILE A 1 326 ? 1.421 21.215 21.339 1.00 91.88 326 ILE A CA 1
ATOM 2672 C C . ILE A 1 326 ? 2.736 20.642 21.868 1.00 91.88 326 ILE A C 1
ATOM 2674 O O . ILE A 1 326 ? 2.731 19.610 22.542 1.00 91.88 326 ILE A O 1
ATOM 2678 N N . PHE A 1 327 ? 3.843 21.318 21.564 1.00 92.44 327 PHE A N 1
ATOM 2679 C CA . PHE A 1 327 ? 5.165 21.023 22.116 1.00 92.44 327 PHE A CA 1
ATOM 2680 C C . PHE A 1 327 ? 5.599 22.130 23.070 1.00 92.44 327 PHE A C 1
ATOM 2682 O O . PHE A 1 327 ? 5.474 23.313 22.743 1.00 92.44 327 PHE A O 1
ATOM 2689 N N . ASP A 1 328 ? 6.143 21.742 24.218 1.00 89.81 328 ASP A N 1
ATOM 2690 C CA . ASP A 1 328 ? 6.604 22.661 25.255 1.00 89.81 328 ASP A CA 1
ATOM 2691 C C . ASP A 1 328 ? 7.821 22.072 26.012 1.00 89.81 328 ASP A C 1
ATOM 2693 O O . ASP A 1 328 ? 8.215 20.919 25.804 1.00 89.81 328 ASP A O 1
ATOM 2697 N N . SER A 1 329 ? 8.471 22.894 26.839 1.00 88.19 329 SER A N 1
ATOM 2698 C CA . SER A 1 329 ? 9.498 22.521 27.814 1.00 88.19 329 SER A CA 1
ATOM 2699 C C . SER A 1 329 ? 10.631 21.677 27.222 1.00 88.19 329 SER A C 1
ATOM 2701 O O . SER A 1 329 ? 11.007 20.636 27.764 1.00 88.19 329 SER A O 1
ATOM 2703 N N . VAL A 1 330 ? 11.184 22.130 26.091 1.00 91.19 330 VAL A N 1
ATOM 2704 C CA . VAL A 1 330 ? 12.302 21.459 25.414 1.00 91.19 330 VAL A CA 1
ATOM 2705 C C . VAL A 1 330 ? 13.587 21.738 26.188 1.00 91.19 330 VAL A C 1
ATOM 2707 O O . VAL A 1 330 ? 14.074 22.869 26.226 1.00 91.19 330 VAL A O 1
ATOM 2710 N N . LEU A 1 331 ? 14.149 20.691 26.781 1.00 91.69 331 LEU A N 1
ATOM 2711 C CA . LEU A 1 331 ? 15.328 20.721 27.634 1.00 91.69 331 LEU A CA 1
ATOM 2712 C C . LEU A 1 331 ? 16.397 19.754 27.108 1.00 91.69 331 LEU A C 1
ATOM 2714 O O . LEU A 1 331 ? 16.137 18.573 26.877 1.00 91.69 331 LEU A O 1
ATOM 2718 N N . ILE A 1 332 ? 17.622 20.254 26.960 1.00 91.81 332 ILE A N 1
ATOM 2719 C CA . ILE A 1 332 ? 18.823 19.458 26.693 1.00 91.81 332 ILE A CA 1
ATOM 2720 C C . ILE A 1 332 ? 19.871 19.823 27.744 1.00 91.81 332 ILE A C 1
ATOM 2722 O O . ILE A 1 332 ? 20.295 20.979 27.827 1.00 91.81 332 ILE A O 1
ATOM 2726 N N . THR A 1 333 ? 20.284 18.847 28.551 1.00 90.69 333 THR A N 1
ATOM 2727 C CA . THR A 1 333 ? 21.191 19.048 29.694 1.00 90.69 333 THR A CA 1
ATOM 2728 C C . THR A 1 333 ? 22.099 17.837 29.911 1.00 90.69 333 THR A C 1
ATOM 2730 O O . THR A 1 333 ? 21.850 16.763 29.357 1.00 90.69 333 THR A O 1
ATOM 2733 N N . ASP A 1 334 ? 23.154 18.017 30.706 1.00 87.81 334 ASP A N 1
ATOM 2734 C CA . ASP A 1 334 ? 24.020 16.942 31.195 1.00 87.81 334 ASP A CA 1
ATOM 2735 C C . ASP A 1 334 ? 23.646 16.423 32.595 1.00 87.81 334 ASP A C 1
ATOM 2737 O O . ASP A 1 334 ? 24.222 15.437 33.053 1.00 87.81 334 ASP A O 1
ATOM 2741 N N . ASP A 1 335 ? 22.665 17.037 33.268 1.00 86.56 335 ASP A N 1
ATOM 2742 C CA . ASP A 1 335 ? 22.243 16.646 34.617 1.00 86.56 335 ASP A CA 1
ATOM 2743 C C . ASP A 1 335 ? 20.851 15.991 34.662 1.00 86.56 335 ASP A C 1
ATOM 2745 O O . ASP A 1 335 ? 19.819 16.600 34.363 1.00 86.56 335 ASP A O 1
ATOM 2749 N N . VAL A 1 336 ? 20.822 14.740 35.128 1.00 84.94 336 VAL A N 1
ATOM 2750 C CA . VAL A 1 336 ? 19.601 13.951 35.338 1.00 84.94 336 VAL A CA 1
ATOM 2751 C C . VAL A 1 336 ? 18.758 14.491 36.498 1.00 84.94 336 VAL A C 1
ATOM 2753 O O . VAL A 1 336 ? 17.536 14.350 36.467 1.00 84.94 336 VAL A O 1
ATOM 2756 N N . GLN A 1 337 ? 19.366 15.085 37.533 1.00 83.69 337 GLN A N 1
ATOM 2757 C CA . GLN A 1 337 ? 18.603 15.625 38.667 1.00 83.69 337 GLN A CA 1
ATOM 2758 C C . GLN A 1 337 ? 17.865 16.901 38.271 1.00 83.69 337 GLN A C 1
ATOM 2760 O O . GLN A 1 337 ? 16.662 16.994 38.495 1.00 83.69 337 GLN A O 1
ATOM 2765 N N . TYR A 1 338 ? 18.538 17.816 37.572 1.00 85.38 338 TYR A N 1
ATOM 2766 C CA . TYR A 1 338 ? 17.903 19.011 37.020 1.00 85.38 338 TYR A CA 1
ATOM 2767 C C . TYR A 1 338 ? 16.703 18.694 36.106 1.00 85.38 338 TYR A C 1
ATOM 2769 O O . TYR A 1 338 ? 15.661 19.349 36.191 1.00 85.38 338 TYR A O 1
ATOM 2777 N N . ALA A 1 339 ? 16.815 17.655 35.268 1.00 84.06 339 ALA A N 1
ATOM 2778 C CA . ALA A 1 339 ? 15.713 17.193 34.420 1.00 84.06 339 ALA A CA 1
ATOM 2779 C C . ALA A 1 339 ? 14.519 16.651 35.231 1.00 84.06 339 ALA A C 1
ATOM 2781 O O . ALA A 1 339 ? 13.365 16.879 34.873 1.00 84.06 339 ALA A O 1
ATOM 2782 N N . LYS A 1 340 ? 14.776 15.981 36.362 1.00 83.81 340 LYS A N 1
ATOM 2783 C CA . LYS A 1 340 ? 13.721 15.509 37.275 1.00 83.81 340 LYS A CA 1
ATOM 2784 C C . LYS A 1 340 ? 13.058 16.646 38.042 1.00 83.81 340 LYS A C 1
ATOM 2786 O O . LYS A 1 340 ? 11.839 16.636 38.196 1.00 83.81 340 LYS A O 1
ATOM 2791 N N . ASP A 1 341 ? 13.832 17.629 38.489 1.00 83.12 341 ASP A N 1
ATOM 2792 C CA . ASP A 1 341 ? 13.306 18.787 39.214 1.00 83.12 341 ASP A CA 1
ATOM 2793 C C . ASP A 1 341 ? 12.353 19.608 38.333 1.00 83.12 341 ASP A C 1
ATOM 2795 O O . ASP A 1 341 ? 11.295 20.038 38.800 1.00 83.12 341 ASP A O 1
ATOM 2799 N N . THR A 1 342 ? 12.658 19.737 37.036 1.00 79.81 342 THR A N 1
ATOM 2800 C CA . THR A 1 342 ? 11.774 20.397 36.056 1.00 79.81 342 THR A CA 1
ATOM 2801 C C . THR A 1 342 ? 10.450 19.659 35.825 1.00 79.81 342 THR A C 1
ATOM 2803 O O . THR A 1 342 ? 9.480 20.290 35.419 1.00 79.81 342 THR A O 1
ATOM 2806 N N . LEU A 1 343 ? 10.361 18.359 36.135 1.00 78.00 343 LEU A N 1
ATOM 2807 C CA . LEU A 1 343 ? 9.131 17.564 36.000 1.00 78.00 343 LEU A CA 1
ATOM 2808 C C . LEU A 1 343 ? 8.218 17.612 37.234 1.00 78.00 343 LEU A C 1
ATOM 2810 O O . LEU A 1 343 ? 7.076 17.159 37.160 1.00 78.00 343 LEU A O 1
ATOM 2814 N N . SER A 1 344 ? 8.686 18.143 38.368 1.00 73.06 344 SER A N 1
ATOM 2815 C CA . SER A 1 344 ? 7.950 18.093 39.643 1.00 73.06 344 SER A CA 1
ATOM 2816 C C . SER A 1 344 ? 6.558 18.753 39.601 1.00 73.06 344 SER A C 1
ATOM 2818 O O . SER A 1 344 ? 5.658 18.286 40.296 1.00 73.06 344 SER A O 1
ATOM 2820 N N . GLY A 1 345 ? 6.347 19.754 38.737 1.00 74.31 345 GLY A N 1
ATOM 2821 C CA . GLY A 1 345 ? 5.050 20.417 38.520 1.00 74.31 345 GLY A CA 1
ATOM 2822 C C . GLY A 1 345 ? 4.132 19.765 37.472 1.00 74.31 345 GLY A C 1
ATOM 2823 O O . GLY A 1 345 ? 2.976 20.162 37.340 1.00 74.31 345 GLY A O 1
ATOM 2824 N N . LEU A 1 346 ? 4.595 18.746 36.733 1.00 81.62 346 LEU A N 1
ATOM 2825 C CA . LEU A 1 346 ? 3.833 18.152 35.623 1.00 81.62 346 LEU A CA 1
ATOM 2826 C C . LEU A 1 346 ? 2.529 17.487 36.086 1.00 81.62 346 LEU A C 1
ATOM 2828 O O . LEU A 1 346 ? 1.506 17.599 35.418 1.00 81.62 346 LEU A O 1
ATOM 2832 N N . LYS A 1 347 ? 2.550 16.816 37.242 1.00 81.06 347 LYS A N 1
ATOM 2833 C CA . LYS A 1 347 ? 1.361 16.138 37.786 1.00 81.06 347 LYS A CA 1
ATOM 2834 C C . LYS A 1 347 ? 0.260 17.130 38.156 1.00 81.06 347 LYS A C 1
ATOM 2836 O O . LYS A 1 347 ? -0.904 16.879 37.868 1.00 81.06 347 LYS A O 1
ATOM 2841 N N . GLU A 1 348 ? 0.632 18.270 38.737 1.00 83.38 348 GLU A N 1
ATOM 2842 C CA . GLU A 1 348 ? -0.312 19.345 39.062 1.00 83.38 348 GLU A CA 1
ATOM 2843 C C . GLU A 1 348 ? -0.917 19.945 37.784 1.00 83.38 348 GLU A C 1
ATOM 2845 O O . GLU A 1 348 ? -2.130 20.146 37.715 1.00 83.38 348 GLU A O 1
ATOM 2850 N N . ARG A 1 349 ? -0.098 20.134 36.736 1.00 82.38 349 ARG A N 1
ATOM 2851 C CA . ARG A 1 349 ? -0.561 20.554 35.404 1.00 82.38 349 ARG A CA 1
ATOM 2852 C C . ARG A 1 349 ? -1.549 19.555 34.797 1.00 82.38 349 ARG A C 1
ATOM 2854 O O . ARG A 1 349 ? -2.624 19.966 34.375 1.00 82.38 349 ARG A O 1
ATOM 2861 N N . GLN A 1 350 ? -1.242 18.256 34.803 1.00 82.81 350 GLN A N 1
ATOM 2862 C CA . GLN A 1 350 ? -2.135 17.206 34.286 1.00 82.81 350 GLN A CA 1
ATOM 2863 C C . GLN A 1 350 ? -3.476 17.151 35.041 1.00 82.81 350 GLN A C 1
ATOM 2865 O O . GLN A 1 350 ? -4.535 17.013 34.427 1.00 82.81 350 GLN A O 1
ATOM 2870 N N . GLU A 1 351 ? -3.458 17.282 36.371 1.00 84.69 351 GLU A N 1
ATOM 2871 C CA . GLU A 1 351 ? -4.682 17.326 37.181 1.00 84.69 351 GLU A CA 1
ATOM 2872 C C . GLU A 1 351 ? -5.523 18.580 36.904 1.00 84.69 351 GLU A C 1
ATOM 2874 O O . GLU A 1 351 ? -6.753 18.493 36.847 1.00 84.69 351 GLU A O 1
ATOM 2879 N N . GLY A 1 352 ? -4.878 19.734 36.712 1.00 83.00 352 GLY A N 1
ATOM 2880 C CA . GLY A 1 352 ? -5.536 20.981 36.322 1.00 83.00 352 GLY A CA 1
ATOM 2881 C C . GLY A 1 352 ? -6.159 20.908 34.928 1.00 83.00 352 GLY A C 1
ATOM 2882 O O . GLY A 1 352 ? -7.335 21.222 34.766 1.00 83.00 352 GLY A O 1
ATOM 2883 N N . GLU A 1 353 ? -5.418 20.390 33.942 1.00 85.69 353 GLU A N 1
ATOM 2884 C CA . GLU A 1 353 ? -5.914 20.144 32.582 1.00 85.69 353 GLU A CA 1
ATOM 2885 C C . GLU A 1 353 ? -7.129 19.212 32.574 1.00 85.69 353 GLU A C 1
ATOM 2887 O O . GLU A 1 353 ? -8.090 19.441 31.840 1.00 85.69 353 GLU A O 1
ATOM 2892 N N . LYS A 1 354 ? -7.111 18.170 33.413 1.00 84.69 354 LYS A N 1
ATOM 2893 C CA . LYS A 1 354 ? -8.234 17.243 33.549 1.00 84.69 354 LYS A CA 1
ATOM 2894 C C . LYS A 1 354 ? -9.487 17.929 34.089 1.00 84.69 354 LYS A C 1
ATOM 2896 O O . LYS A 1 354 ? -10.555 17.726 33.522 1.00 84.69 354 LYS A O 1
ATOM 2901 N N . LYS A 1 355 ? -9.358 18.760 35.128 1.00 85.50 355 LYS A N 1
ATOM 2902 C CA . LYS A 1 355 ? -10.486 19.535 35.674 1.00 85.50 355 LYS A CA 1
ATOM 2903 C C . LYS A 1 355 ? -11.022 20.543 34.661 1.00 85.50 355 LYS A C 1
ATOM 2905 O O . LYS A 1 355 ? -12.221 20.568 34.423 1.00 85.50 355 LYS A O 1
ATOM 2910 N N . ALA A 1 356 ? -10.139 21.301 34.009 1.00 83.88 356 ALA A N 1
ATOM 2911 C CA . ALA A 1 356 ? -10.528 22.269 32.986 1.00 83.88 356 ALA A CA 1
ATOM 2912 C C . ALA A 1 356 ? -11.280 21.600 31.826 1.00 83.88 356 ALA A C 1
ATOM 2914 O O . ALA A 1 356 ? -12.280 22.125 31.347 1.00 83.88 356 ALA A O 1
ATOM 2915 N N . LYS A 1 357 ? -10.839 20.409 31.406 1.00 83.12 357 LYS A N 1
ATOM 2916 C CA . LYS A 1 357 ? -11.537 19.624 30.388 1.00 83.12 357 LYS A CA 1
ATOM 2917 C C . LYS A 1 357 ? -12.904 19.130 30.862 1.00 83.12 357 LYS A C 1
ATOM 2919 O O . LYS A 1 357 ? -13.863 19.235 30.113 1.00 83.12 357 LYS A O 1
ATOM 2924 N N . GLU A 1 358 ? -13.009 18.624 32.090 1.00 84.62 358 GLU A N 1
ATOM 2925 C CA . GLU A 1 358 ? -14.295 18.213 32.673 1.00 84.62 358 GLU A CA 1
ATOM 2926 C C . GLU A 1 358 ? -15.283 19.393 32.765 1.00 84.62 358 GLU A C 1
ATOM 2928 O O . GLU A 1 358 ? -16.467 19.225 32.467 1.00 84.62 358 GLU A O 1
ATOM 2933 N N . ASP A 1 359 ? -14.798 20.590 33.106 1.00 83.69 359 ASP A N 1
ATOM 2934 C CA . ASP A 1 359 ? -15.597 21.817 33.160 1.00 83.69 359 ASP A CA 1
ATOM 2935 C C . ASP A 1 359 ? -16.016 22.307 31.764 1.00 83.69 359 ASP A C 1
ATOM 2937 O O . ASP A 1 359 ? -17.162 22.721 31.589 1.00 83.69 359 ASP A O 1
ATOM 2941 N N . ILE A 1 360 ? -15.137 22.224 30.757 1.00 81.75 360 ILE A N 1
ATOM 2942 C CA . ILE A 1 360 ? -15.465 22.557 29.359 1.00 81.75 360 ILE A CA 1
ATOM 2943 C C . ILE A 1 360 ? -16.473 21.564 28.792 1.00 81.75 360 ILE A C 1
ATOM 2945 O O . ILE A 1 360 ? -17.490 21.988 28.255 1.00 81.75 360 ILE A O 1
ATOM 2949 N N . ASP A 1 361 ? -16.253 20.261 28.965 1.00 81.69 361 ASP A N 1
ATOM 2950 C CA . ASP A 1 361 ? -17.187 19.228 28.511 1.00 81.69 361 ASP A CA 1
ATOM 2951 C C . ASP A 1 361 ? -18.566 19.414 29.175 1.00 81.69 361 ASP A C 1
ATOM 2953 O O . ASP A 1 361 ? -19.605 19.150 28.567 1.00 81.69 361 ASP A O 1
ATOM 2957 N N . LYS A 1 362 ? -18.599 19.892 30.426 1.00 83.31 362 LYS A N 1
ATOM 2958 C CA . LYS A 1 362 ? -19.835 20.251 31.129 1.00 83.31 362 LYS A CA 1
ATOM 2959 C C . LYS A 1 362 ? -20.466 21.535 30.578 1.00 83.31 362 LYS A C 1
ATOM 2961 O O . LYS A 1 362 ? -21.669 21.543 30.333 1.00 83.31 362 LYS A O 1
ATOM 2966 N N . ALA A 1 363 ? -19.686 22.589 30.352 1.00 79.25 363 ALA A N 1
ATOM 2967 C CA . ALA A 1 363 ? -20.168 23.853 29.801 1.00 79.25 363 ALA A CA 1
ATOM 2968 C C . ALA A 1 363 ? -20.665 23.707 28.354 1.00 79.25 363 ALA A C 1
ATOM 2970 O O . ALA A 1 363 ? -21.683 24.295 28.011 1.00 79.25 363 ALA A O 1
ATOM 2971 N N . GLU A 1 364 ? -20.012 22.894 27.516 1.00 80.38 364 GLU A N 1
ATOM 2972 C CA . GLU A 1 364 ? -20.480 22.568 26.163 1.00 80.38 364 GLU A CA 1
ATOM 2973 C C . GLU A 1 364 ? -21.808 21.802 26.205 1.00 80.38 364 GLU A C 1
ATOM 2975 O O . GLU A 1 364 ? -22.701 22.094 25.413 1.00 80.38 364 GLU A O 1
ATOM 2980 N N . ARG A 1 365 ? -21.991 20.882 27.165 1.00 77.06 365 ARG A N 1
ATOM 2981 C CA . ARG A 1 365 ? -23.286 20.212 27.388 1.00 77.06 365 ARG A CA 1
ATOM 2982 C C . ARG A 1 365 ? -24.372 21.189 27.837 1.00 77.06 365 ARG A C 1
ATOM 2984 O O . ARG A 1 365 ? -25.489 21.119 27.334 1.00 77.06 365 ARG A O 1
ATOM 2991 N N . GLU A 1 366 ? -24.060 22.104 28.753 1.00 80.75 366 GLU A N 1
ATOM 2992 C CA . GLU A 1 366 ? -25.002 23.127 29.231 1.00 80.75 366 GLU A CA 1
ATOM 2993 C C . GLU A 1 366 ? -25.336 24.164 28.142 1.00 80.75 366 GLU A C 1
ATOM 2995 O O . GLU A 1 366 ? -26.493 24.557 28.006 1.00 80.75 366 GLU A O 1
ATOM 3000 N N . ALA A 1 367 ? -24.356 24.574 27.332 1.00 73.31 367 ALA A N 1
ATOM 3001 C CA . ALA A 1 367 ? -24.540 25.495 26.213 1.00 73.31 367 ALA A CA 1
ATOM 3002 C C . ALA A 1 367 ? -25.327 24.851 25.067 1.00 73.31 367 ALA A C 1
ATOM 3004 O O . ALA A 1 367 ? -26.241 25.487 24.555 1.00 73.31 367 ALA A O 1
ATOM 3005 N N . ALA A 1 368 ? -25.047 23.592 24.715 1.00 72.31 368 ALA A N 1
ATOM 3006 C CA . ALA A 1 368 ? -25.855 22.841 23.755 1.00 72.31 368 ALA A CA 1
ATOM 3007 C C . ALA A 1 368 ? -27.313 22.722 24.232 1.00 72.31 368 ALA A C 1
ATOM 3009 O O . ALA A 1 368 ? -28.230 22.981 23.459 1.00 72.31 368 ALA A O 1
ATOM 3010 N N . ALA A 1 369 ? -27.533 22.453 25.526 1.00 72.56 369 ALA A N 1
ATOM 3011 C CA . ALA A 1 369 ? -28.873 22.418 26.116 1.00 72.56 369 ALA A CA 1
ATOM 3012 C C . ALA A 1 369 ? -29.564 23.800 26.164 1.00 72.56 369 ALA A C 1
ATOM 3014 O O . ALA A 1 369 ? -30.790 23.881 26.109 1.00 72.56 369 ALA A O 1
ATOM 3015 N N . ALA A 1 370 ? -28.812 24.899 26.287 1.00 69.50 370 ALA A N 1
ATOM 3016 C CA . ALA A 1 370 ? -29.351 26.262 26.258 1.00 69.50 370 ALA A CA 1
ATOM 3017 C C . ALA A 1 370 ? -29.601 26.781 24.831 1.00 69.50 370 ALA A C 1
ATOM 3019 O O . ALA A 1 370 ? -30.479 27.619 24.638 1.00 69.50 370 ALA A O 1
ATOM 3020 N N . GLN A 1 371 ? -28.830 26.303 23.854 1.00 60.19 371 GLN A N 1
ATOM 3021 C CA . GLN A 1 371 ? -28.979 26.641 22.443 1.00 60.19 371 GLN A CA 1
ATOM 3022 C C . GLN A 1 371 ? -30.156 25.882 21.822 1.00 60.19 371 GLN A C 1
ATOM 3024 O O . GLN A 1 371 ? -30.953 26.517 21.149 1.00 60.19 371 GLN A O 1
ATOM 3029 N N . GLU A 1 372 ? -30.378 24.613 22.193 1.00 60.75 372 GLU A N 1
ATOM 3030 C CA . GLU A 1 372 ? -31.639 23.906 21.896 1.00 60.75 372 GLU A CA 1
ATOM 3031 C C . GLU A 1 372 ? -32.861 24.693 22.410 1.00 60.75 372 GLU A C 1
ATOM 3033 O O . GLU A 1 372 ? -33.813 24.901 21.673 1.00 60.75 372 GLU A O 1
ATOM 3038 N N . LYS A 1 373 ? -32.802 25.255 23.628 1.00 59.44 373 LYS A N 1
ATOM 3039 C CA . LYS A 1 373 ? -33.891 26.092 24.179 1.00 59.44 373 LYS A CA 1
ATOM 3040 C C . LYS A 1 373 ? -34.077 27.453 23.493 1.00 59.44 373 LYS A C 1
ATOM 3042 O O . LYS A 1 373 ? -35.101 28.096 23.715 1.00 59.44 373 LYS A O 1
ATOM 3047 N N . LYS A 1 374 ? -33.076 27.954 22.764 1.00 46.91 374 LYS A N 1
ATOM 3048 C CA . LYS A 1 374 ? -33.167 29.217 22.010 1.00 46.91 374 LYS A CA 1
ATOM 3049 C C . LYS A 1 374 ? -33.633 28.991 20.582 1.00 46.91 374 LYS A C 1
ATOM 3051 O O . LYS A 1 374 ? -34.443 29.778 20.113 1.00 46.91 374 LYS A O 1
ATOM 3056 N N . ASP A 1 375 ? -33.168 27.922 19.951 1.00 48.97 375 ASP A N 1
ATOM 3057 C CA . ASP A 1 375 ? -33.643 27.511 18.633 1.00 48.97 375 ASP A CA 1
ATOM 3058 C C . ASP A 1 375 ? -35.137 27.116 18.703 1.00 48.97 375 ASP A C 1
ATOM 3060 O O . ASP A 1 375 ? -35.875 27.411 17.774 1.00 48.97 375 ASP A O 1
ATOM 3064 N N . ASP A 1 376 ? -35.622 26.614 19.851 1.00 51.31 376 ASP A N 1
ATOM 3065 C CA . ASP A 1 376 ? -37.060 26.417 20.122 1.00 51.31 376 ASP A CA 1
ATOM 3066 C C . ASP A 1 376 ? -37.874 27.732 20.255 1.00 51.31 376 ASP A C 1
ATOM 3068 O O . ASP A 1 376 ? -39.097 27.689 20.186 1.00 51.31 376 ASP A O 1
ATOM 3072 N N . ASN A 1 377 ? -37.239 28.896 20.471 1.00 40.66 377 ASN A N 1
ATOM 3073 C CA . ASN A 1 377 ? -37.922 30.193 20.659 1.00 40.66 377 ASN A CA 1
ATOM 3074 C C . ASN A 1 377 ? -37.819 31.136 19.440 1.00 40.66 377 ASN A C 1
ATOM 3076 O O . ASN A 1 377 ? -38.482 32.168 19.433 1.00 40.66 377 ASN A O 1
ATOM 3080 N N . GLU A 1 378 ? -36.981 30.841 18.438 1.00 34.25 378 GLU A N 1
ATOM 3081 C CA . GLU A 1 378 ? -36.840 31.667 17.218 1.00 34.25 378 GLU A CA 1
ATOM 3082 C C . GLU A 1 378 ? -37.746 31.207 16.052 1.00 34.25 378 GLU A C 1
ATOM 3084 O O . GLU A 1 378 ? -37.810 31.894 15.034 1.00 34.25 378 GLU A O 1
ATOM 3089 N N . ASP A 1 379 ? -38.493 30.106 16.211 1.00 37.19 379 ASP A N 1
ATOM 3090 C CA . ASP A 1 379 ? -39.482 29.609 15.233 1.00 37.19 379 ASP A CA 1
ATOM 3091 C C . ASP A 1 379 ? -40.937 30.072 15.522 1.00 37.19 379 ASP A C 1
ATOM 3093 O O . ASP A 1 379 ? -41.869 29.658 14.829 1.00 37.19 379 ASP A O 1
ATOM 3097 N N . GLU A 1 380 ? -41.149 30.969 16.494 1.00 37.38 380 GLU A N 1
ATOM 3098 C CA . GLU A 1 380 ? -42.451 31.593 16.804 1.00 37.38 380 GLU A CA 1
ATOM 3099 C C . GLU A 1 380 ? -42.413 33.120 16.611 1.00 37.38 380 GLU A C 1
ATOM 3101 O O . GLU A 1 380 ? -42.501 33.878 17.567 1.00 37.38 380 GLU A O 1
ATOM 3106 N N . ASP A 1 381 ? -42.283 33.595 15.371 1.00 32.56 381 ASP A N 1
ATOM 3107 C CA . ASP A 1 381 ? -42.595 34.990 15.017 1.00 32.56 381 ASP A CA 1
ATOM 3108 C C . ASP A 1 381 ? -43.056 35.061 13.545 1.00 32.56 381 ASP A C 1
ATOM 3110 O O . ASP A 1 381 ? -42.297 35.443 12.658 1.00 32.56 381 ASP A O 1
ATOM 3114 N N . ASP A 1 382 ? -44.298 34.637 13.278 1.00 32.44 382 ASP A N 1
ATOM 3115 C CA . ASP A 1 382 ? -45.168 35.200 12.229 1.00 32.44 382 ASP A CA 1
ATOM 3116 C C . ASP A 1 382 ? -46.628 34.696 12.406 1.00 32.44 382 ASP A C 1
ATOM 3118 O O . ASP A 1 382 ? -46.880 33.493 12.477 1.00 32.44 382 ASP A O 1
ATOM 3122 N N . ASP A 1 383 ? -47.567 35.656 12.408 1.00 32.31 383 ASP A N 1
ATOM 3123 C CA . ASP A 1 383 ? -49.042 35.574 12.275 1.00 32.31 383 ASP A CA 1
ATOM 3124 C C . ASP A 1 383 ? -49.956 35.447 13.535 1.00 32.31 383 ASP A C 1
ATOM 3126 O O . ASP A 1 383 ? -50.427 34.376 13.908 1.00 32.31 383 ASP A O 1
ATOM 3130 N N . ASP A 1 384 ? -50.258 36.627 14.108 1.00 31.02 384 ASP A N 1
ATOM 3131 C CA . ASP A 1 384 ? -51.554 37.241 14.514 1.00 31.02 384 ASP A CA 1
ATOM 3132 C C . ASP A 1 384 ? -52.742 36.437 15.135 1.00 31.02 384 ASP A C 1
ATOM 3134 O O . ASP A 1 384 ? -53.384 35.607 14.493 1.00 31.02 384 ASP A O 1
ATOM 3138 N N . ASP A 1 385 ? -53.126 36.904 16.342 1.00 30.42 385 ASP A N 1
ATOM 3139 C CA . ASP A 1 385 ? -54.468 37.169 16.931 1.00 30.42 385 ASP A CA 1
ATOM 3140 C C . ASP A 1 385 ? -55.617 36.118 16.896 1.00 30.42 385 ASP A C 1
ATOM 3142 O O . ASP A 1 385 ? -56.272 35.916 15.877 1.00 30.42 385 ASP A O 1
ATOM 3146 N N . GLU A 1 386 ? -55.992 35.579 18.075 1.00 29.56 386 GLU A N 1
ATOM 3147 C CA . GLU A 1 386 ? -57.279 35.817 18.796 1.00 29.56 386 GLU A CA 1
ATOM 3148 C C . GLU A 1 386 ? -57.512 34.800 19.955 1.00 29.56 386 GLU A C 1
ATOM 3150 O O . GLU A 1 386 ? -57.595 33.593 19.744 1.00 29.56 386 GLU A O 1
ATOM 3155 N N . ASP A 1 387 ? -57.660 35.339 21.177 1.00 27.45 387 ASP A N 1
ATOM 3156 C CA . ASP A 1 387 ? -58.409 34.876 22.368 1.00 27.45 387 ASP A CA 1
ATOM 3157 C C . ASP A 1 387 ? -58.473 33.377 22.770 1.00 27.45 387 ASP A C 1
ATOM 3159 O O . ASP A 1 387 ? -59.223 32.588 22.195 1.00 27.45 387 ASP A O 1
ATOM 3163 N N . ALA A 1 388 ? -57.889 33.035 23.933 1.00 30.81 388 ALA A N 1
ATOM 3164 C CA . ALA A 1 388 ? -58.614 32.820 25.208 1.00 30.81 388 ALA A CA 1
ATOM 3165 C C . ALA A 1 388 ? -57.854 31.893 26.188 1.00 30.81 388 ALA A C 1
ATOM 3167 O O . ALA A 1 388 ? -57.490 30.773 25.845 1.00 30.81 388 ALA A O 1
ATOM 3168 N N . ASP A 1 389 ? -57.684 32.403 27.413 1.00 34.72 389 ASP A N 1
ATOM 3169 C CA . ASP A 1 389 ? -57.313 31.769 28.688 1.00 34.72 389 ASP A CA 1
ATOM 3170 C C . ASP A 1 389 ? -57.228 30.227 28.738 1.00 34.72 389 ASP A C 1
ATOM 3172 O O . ASP A 1 389 ? -58.248 29.553 28.627 1.00 34.72 389 ASP A O 1
ATOM 3176 N N . ASP A 1 390 ? -56.046 29.688 29.069 1.00 29.25 390 ASP A N 1
ATOM 3177 C CA . ASP A 1 390 ? -55.899 28.647 30.100 1.00 29.25 390 ASP A CA 1
ATOM 3178 C C . ASP A 1 390 ? -54.429 28.532 30.567 1.00 29.25 390 ASP A C 1
ATOM 3180 O O . ASP A 1 390 ? -53.479 28.617 29.793 1.00 29.25 390 ASP A O 1
ATOM 3184 N N . GLU A 1 391 ? -54.263 28.408 31.882 1.00 30.86 391 GLU A N 1
ATOM 3185 C CA . GLU A 1 391 ? -53.029 28.557 32.662 1.00 30.86 391 GLU A CA 1
ATOM 3186 C C . GLU A 1 391 ? -51.904 27.560 32.296 1.00 30.86 391 GLU A C 1
ATOM 3188 O O . GLU A 1 391 ? -52.120 26.349 32.212 1.00 30.86 391 GLU A O 1
ATOM 3193 N N . GLU A 1 392 ? -50.665 28.059 32.184 1.00 31.69 392 GLU A N 1
ATOM 3194 C CA . GLU A 1 392 ? -49.438 27.259 32.056 1.00 31.69 392 GLU A CA 1
ATOM 3195 C C . GLU A 1 392 ? -49.273 26.273 33.229 1.00 31.69 392 GLU A C 1
ATOM 3197 O O . GLU A 1 392 ? -48.990 26.651 34.371 1.00 31.69 392 GLU A O 1
ATOM 3202 N N . HIS A 1 393 ? -49.375 24.974 32.937 1.00 30.22 393 HIS A N 1
ATOM 3203 C CA . HIS A 1 393 ? -48.893 23.918 33.820 1.00 30.22 393 HIS A CA 1
ATOM 3204 C C . HIS A 1 393 ? -47.448 23.578 33.443 1.00 30.22 393 HIS A C 1
ATOM 3206 O O . HIS A 1 393 ? -47.198 22.895 32.453 1.00 30.22 393 HIS A O 1
ATOM 3212 N N . VAL A 1 394 ? -46.487 24.041 34.242 1.00 30.05 394 VAL A N 1
ATOM 3213 C CA . VAL A 1 394 ? -45.081 23.615 34.154 1.00 30.05 394 VAL A CA 1
ATOM 3214 C C . VAL A 1 394 ? -45.020 22.091 34.374 1.00 30.05 394 VAL A C 1
ATOM 3216 O O . VAL A 1 394 ? -45.418 21.644 35.456 1.00 30.05 394 VAL A O 1
ATOM 3219 N N . PRO A 1 395 ? -44.560 21.261 33.414 1.00 38.31 395 PRO A N 1
ATOM 3220 C CA . PRO A 1 395 ? -44.522 19.817 33.614 1.00 38.31 395 PRO A CA 1
ATOM 3221 C C . PRO A 1 395 ? -43.467 19.465 34.673 1.00 38.31 395 PRO A C 1
ATOM 3223 O O . PRO A 1 395 ? -42.304 19.858 34.585 1.00 38.31 395 PRO A O 1
ATOM 3226 N N . GLN A 1 396 ? -43.892 18.742 35.709 1.00 39.44 396 GLN A N 1
ATOM 3227 C CA . GLN A 1 396 ? -43.003 18.174 36.721 1.00 39.44 396 GLN A CA 1
ATOM 3228 C C . GLN A 1 396 ? -42.081 17.136 36.066 1.00 39.44 396 GLN A C 1
ATOM 3230 O O . GLN A 1 396 ? -42.559 16.195 35.441 1.00 39.44 396 GLN A O 1
ATOM 3235 N N . VAL A 1 397 ? -40.766 17.297 36.225 1.00 55.16 397 VAL A N 1
ATOM 3236 C CA . VAL A 1 397 ? -39.768 16.309 35.789 1.00 55.16 397 VAL A CA 1
ATOM 3237 C C . VAL A 1 397 ? -39.873 15.080 36.698 1.00 55.16 397 VAL A C 1
ATOM 3239 O O . VAL A 1 397 ? -39.600 15.171 37.897 1.00 55.16 397 VAL A O 1
ATOM 3242 N N . GLU A 1 398 ? -40.290 13.938 36.149 1.00 66.00 398 GLU A N 1
ATOM 3243 C CA . GLU A 1 398 ? -40.363 12.673 36.887 1.00 66.00 398 GLU A CA 1
ATOM 3244 C C . GLU A 1 398 ? -39.033 11.905 36.786 1.00 66.00 398 GLU A C 1
ATOM 3246 O O . GLU A 1 398 ? -38.535 11.596 35.702 1.00 66.00 398 GLU A O 1
ATOM 3251 N N . LEU A 1 399 ? -38.447 11.591 37.946 1.00 79.50 399 LEU A N 1
ATOM 3252 C CA . LEU A 1 399 ? -37.189 10.852 38.071 1.00 79.50 399 LEU A CA 1
ATOM 3253 C C . LEU A 1 399 ? -37.460 9.353 38.255 1.00 79.50 399 LEU A C 1
ATOM 3255 O O . LEU A 1 399 ? -38.183 8.950 39.169 1.00 79.50 399 LEU A O 1
ATOM 3259 N N . PHE A 1 400 ? -36.818 8.521 37.434 1.00 86.38 400 PHE A N 1
ATOM 3260 C CA . PHE A 1 400 ? -36.927 7.059 37.461 1.00 86.38 400 PHE A CA 1
ATOM 3261 C C . PHE A 1 400 ? -35.586 6.396 37.786 1.00 86.38 400 PHE A C 1
ATOM 3263 O O . PHE A 1 400 ? -34.520 6.946 37.516 1.00 86.38 400 PHE A O 1
ATOM 3270 N N . LYS A 1 401 ? -35.615 5.175 38.334 1.00 86.88 401 LYS A N 1
ATOM 3271 C CA . LYS A 1 401 ? -34.408 4.378 38.619 1.00 86.88 401 LYS A CA 1
ATOM 3272 C C . LYS A 1 401 ? -34.178 3.278 37.590 1.00 86.88 401 LYS A C 1
ATOM 3274 O O . LYS A 1 401 ? -35.084 2.528 37.236 1.00 86.88 401 LYS A O 1
ATOM 3279 N N . VAL A 1 402 ? -32.932 3.123 37.155 1.00 87.38 402 VAL A N 1
ATOM 3280 C CA . VAL A 1 402 ? -32.519 2.061 36.226 1.00 87.38 402 VAL A CA 1
ATOM 3281 C C . VAL A 1 402 ? -32.453 0.709 36.943 1.00 87.38 402 VAL A C 1
ATOM 3283 O O . VAL A 1 402 ? -31.655 0.526 37.861 1.00 87.38 402 VAL A O 1
ATOM 3286 N N . THR A 1 403 ? -33.207 -0.283 36.468 1.00 87.19 403 THR A N 1
ATOM 3287 C CA . THR A 1 403 ? -33.144 -1.675 36.945 1.00 87.19 403 THR A CA 1
ATOM 3288 C C . THR A 1 403 ? -32.743 -2.647 35.829 1.00 87.19 403 THR A C 1
ATOM 3290 O O . THR A 1 403 ? -32.626 -2.290 34.651 1.00 87.19 403 THR A O 1
ATOM 3293 N N . LYS A 1 404 ? -32.459 -3.903 36.188 1.00 86.62 404 LYS A N 1
ATOM 3294 C CA . LYS A 1 404 ? -32.160 -4.959 35.209 1.00 86.62 404 LYS A CA 1
ATOM 3295 C C . LYS A 1 404 ? -33.465 -5.453 34.579 1.00 86.62 404 LYS A C 1
ATOM 3297 O O . LYS A 1 404 ? -34.453 -5.641 35.279 1.00 86.62 404 LYS A O 1
ATOM 3302 N N . CYS A 1 405 ? -33.440 -5.736 33.275 1.00 83.44 405 CYS A N 1
ATOM 3303 C CA . CYS A 1 405 ? -34.560 -6.395 32.602 1.00 83.44 405 CYS A CA 1
ATOM 3304 C C . CYS A 1 405 ? -34.985 -7.700 33.334 1.00 83.44 405 CYS A C 1
ATOM 3306 O O . CYS A 1 405 ? -34.108 -8.516 33.650 1.00 83.44 405 CYS A O 1
ATOM 3308 N N . PRO A 1 406 ? -36.291 -7.925 33.599 1.00 81.19 406 PRO A N 1
ATOM 3309 C CA . PRO A 1 406 ? -36.769 -9.062 34.399 1.00 81.19 406 PRO A CA 1
ATOM 3310 C C . PRO A 1 406 ? -36.589 -10.448 33.765 1.00 81.19 406 PRO A C 1
ATOM 3312 O O . PRO A 1 406 ? -36.618 -11.450 34.478 1.00 81.19 406 PRO A O 1
ATOM 3315 N N . SER A 1 407 ? -36.459 -10.534 32.438 1.00 82.12 407 SER A N 1
ATOM 3316 C CA . SER A 1 407 ? -36.331 -11.810 31.719 1.00 82.12 407 SER A CA 1
ATOM 3317 C C . SER A 1 407 ? -35.521 -11.669 30.434 1.00 82.12 407 SER A C 1
ATOM 3319 O O . SER A 1 407 ? -35.482 -10.591 29.840 1.00 82.12 407 SER A O 1
ATOM 3321 N N . ASP A 1 408 ? -34.918 -12.771 29.991 1.00 76.50 408 ASP A N 1
ATOM 3322 C CA . ASP A 1 408 ? -34.088 -12.795 28.785 1.00 76.50 408 ASP A CA 1
ATOM 3323 C C . ASP A 1 408 ? -34.921 -12.628 27.499 1.00 76.50 408 ASP A C 1
ATOM 3325 O O . ASP A 1 408 ? -34.462 -11.983 26.562 1.00 76.50 408 ASP A O 1
ATOM 3329 N N . GLU A 1 409 ? -36.180 -13.083 27.474 1.00 80.06 409 GLU A N 1
ATOM 3330 C CA . GLU A 1 409 ? -37.105 -12.845 26.349 1.00 80.06 409 GLU A CA 1
ATOM 3331 C C . GLU A 1 409 ? -37.365 -11.348 26.129 1.00 80.06 409 GLU A C 1
ATOM 3333 O O . GLU A 1 409 ? -37.300 -10.853 25.006 1.00 80.06 409 GLU A O 1
ATOM 3338 N N . LEU A 1 410 ? -37.585 -10.595 27.212 1.00 80.88 410 LEU A N 1
ATOM 3339 C CA . LEU A 1 410 ? -37.745 -9.137 27.156 1.00 80.88 410 LEU A CA 1
ATOM 3340 C C . LEU A 1 410 ? -36.436 -8.420 26.790 1.00 80.88 410 LEU A C 1
ATOM 3342 O O . LEU A 1 410 ? -36.459 -7.295 26.295 1.00 80.88 410 LEU A O 1
ATOM 3346 N N . SER A 1 411 ? -35.283 -9.063 26.999 1.00 80.94 411 SER A N 1
ATOM 3347 C CA . SER A 1 411 ? -33.993 -8.532 26.552 1.00 80.94 411 SER A CA 1
ATOM 3348 C C . SER A 1 411 ? -33.818 -8.603 25.032 1.00 80.94 411 SER A C 1
ATOM 3350 O O . SER A 1 411 ? -33.007 -7.845 24.501 1.00 80.94 411 SER A O 1
ATOM 3352 N N . LEU A 1 412 ? -34.540 -9.494 24.343 1.00 83.12 412 LEU A N 1
ATOM 3353 C CA . LEU A 1 412 ? -34.491 -9.645 22.885 1.00 83.12 412 LEU A CA 1
ATOM 3354 C C . LEU A 1 412 ? -35.443 -8.693 22.159 1.00 83.12 412 LEU A C 1
ATOM 3356 O O . LEU A 1 412 ? -35.272 -8.456 20.972 1.00 83.12 412 LEU A O 1
ATOM 3360 N N . THR A 1 413 ? -36.426 -8.113 22.853 1.00 81.25 413 THR A N 1
ATOM 3361 C CA . THR A 1 413 ? -37.435 -7.251 22.220 1.00 81.25 413 THR A CA 1
ATOM 3362 C C . THR A 1 413 ? -36.982 -5.808 22.009 1.00 81.25 413 THR A C 1
ATOM 3364 O O . THR A 1 413 ? -37.761 -5.025 21.490 1.00 81.25 413 THR A O 1
ATOM 3367 N N . ASN A 1 414 ? -35.767 -5.433 22.427 1.00 85.94 414 ASN A N 1
ATOM 3368 C CA . ASN A 1 414 ? -35.242 -4.060 22.355 1.00 85.94 414 ASN A CA 1
ATOM 3369 C C . ASN A 1 414 ? -36.186 -2.974 22.936 1.00 85.94 414 ASN A C 1
ATOM 3371 O O . ASN A 1 414 ? -36.157 -1.819 22.520 1.00 85.94 414 ASN A O 1
ATOM 3375 N N . CYS A 1 415 ? -36.990 -3.308 23.951 1.00 85.81 415 CYS A N 1
ATOM 3376 C CA . CYS A 1 415 ? -37.871 -2.352 24.632 1.00 85.81 415 CYS A CA 1
ATOM 3377 C C . CYS A 1 415 ? -37.354 -2.021 26.036 1.00 85.81 415 CYS A C 1
ATOM 3379 O O . CYS A 1 415 ? -36.781 -2.887 26.697 1.00 85.81 415 CYS A O 1
ATOM 3381 N N . ALA A 1 416 ? -37.591 -0.796 26.501 1.00 86.00 416 ALA A N 1
ATOM 3382 C CA . ALA A 1 416 ? -37.491 -0.448 27.912 1.00 86.00 416 ALA A CA 1
ATOM 3383 C C . ALA A 1 416 ? -38.709 -1.021 28.652 1.00 86.00 416 ALA A C 1
ATOM 3385 O O . ALA A 1 416 ? -39.851 -0.851 28.212 1.00 86.00 416 ALA A O 1
ATOM 3386 N N . VAL A 1 417 ? -38.475 -1.741 29.749 1.00 87.69 417 VAL A N 1
ATOM 3387 C CA . VAL A 1 417 ? -39.545 -2.408 30.500 1.00 87.69 417 VAL A CA 1
ATOM 3388 C C . VAL A 1 417 ? -40.019 -1.506 31.632 1.00 87.69 417 VAL A C 1
ATOM 3390 O O . VAL A 1 417 ? -39.222 -1.149 32.495 1.00 87.69 417 VAL A O 1
ATOM 3393 N N . VAL A 1 418 ? -41.303 -1.157 31.647 1.00 87.25 418 VAL A N 1
ATOM 3394 C CA . VAL A 1 418 ? -41.902 -0.233 32.632 1.00 87.25 418 VAL A CA 1
ATOM 3395 C C . VAL A 1 418 ? -43.091 -0.868 33.350 1.00 87.25 418 VAL A C 1
ATOM 3397 O O . VAL A 1 418 ? -43.653 -1.859 32.877 1.00 87.25 418 VAL A O 1
ATOM 3400 N N . ASN A 1 419 ? -43.497 -0.305 34.489 1.00 86.50 419 ASN A N 1
ATOM 3401 C CA . ASN A 1 419 ? -44.700 -0.749 35.190 1.00 86.50 419 ASN A CA 1
ATOM 3402 C C . ASN A 1 419 ? -45.982 -0.275 34.471 1.00 86.50 419 ASN A C 1
ATOM 3404 O O . ASN A 1 419 ? -46.036 0.829 33.929 1.00 86.50 419 ASN A O 1
ATOM 3408 N N . ASP A 1 420 ? -47.051 -1.077 34.528 1.00 79.94 420 ASP A N 1
ATOM 3409 C CA . ASP A 1 420 ? -48.367 -0.733 33.959 1.00 79.94 420 ASP A CA 1
ATOM 3410 C C . ASP A 1 420 ? -48.984 0.553 34.537 1.00 79.94 420 ASP A C 1
ATOM 3412 O O . ASP A 1 420 ? -49.794 1.197 33.873 1.00 79.94 420 ASP A O 1
ATOM 3416 N N . SER A 1 421 ? -48.631 0.908 35.778 1.00 76.69 421 SER A N 1
ATOM 3417 C CA . SER A 1 421 ? -49.198 2.056 36.499 1.00 76.69 421 SER A CA 1
ATOM 3418 C C . SER A 1 421 ? -48.507 3.387 36.200 1.00 76.69 421 SER A C 1
ATOM 3420 O O . SER A 1 421 ? -49.085 4.416 36.533 1.00 76.69 421 SER A O 1
ATOM 3422 N N . ASP A 1 422 ? -47.293 3.369 35.640 1.00 77.25 422 ASP A N 1
ATOM 3423 C CA . ASP A 1 422 ? -46.453 4.572 35.534 1.00 77.25 422 ASP A CA 1
ATOM 3424 C C . ASP A 1 422 ? -46.781 5.398 34.276 1.00 77.25 422 ASP A C 1
ATOM 3426 O O . ASP A 1 422 ? -46.724 6.620 34.312 1.00 77.25 422 ASP A O 1
ATOM 3430 N N . PHE A 1 423 ? -47.212 4.759 33.180 1.00 77.06 423 PHE A N 1
ATOM 3431 C CA . PHE A 1 423 ? -47.545 5.456 31.929 1.00 77.06 423 PHE A CA 1
ATOM 3432 C C . PHE A 1 423 ? -48.913 5.027 31.370 1.00 77.06 423 PHE A C 1
ATOM 3434 O O . PHE A 1 423 ? -49.213 3.824 31.337 1.00 77.06 423 PHE A O 1
ATOM 3441 N N . PRO A 1 424 ? -49.744 5.956 30.848 1.00 73.44 424 PRO A N 1
ATOM 3442 C CA . PRO A 1 424 ? -51.013 5.619 30.199 1.00 73.44 424 PRO A CA 1
ATOM 3443 C C . PRO A 1 424 ? -50.809 4.760 28.935 1.00 73.44 424 PRO A C 1
ATOM 3445 O O . PRO A 1 424 ? -49.710 4.653 28.392 1.00 73.44 424 PRO A O 1
ATOM 3448 N N . GLN A 1 425 ? -51.857 4.076 28.455 1.00 64.88 425 GLN A N 1
ATOM 3449 C CA . GLN A 1 425 ? -51.774 3.213 27.254 1.00 64.88 425 GLN A CA 1
ATOM 3450 C C . GLN A 1 425 ? -51.467 3.974 25.952 1.00 64.88 425 GLN A C 1
ATOM 3452 O O . GLN A 1 425 ? -51.142 3.347 24.955 1.00 64.88 425 GLN A O 1
ATOM 3457 N N . SER A 1 426 ? -51.561 5.303 25.964 1.00 65.94 426 SER A N 1
ATOM 3458 C CA . SER A 1 426 ? -51.330 6.178 24.813 1.00 65.94 426 SER A CA 1
ATOM 3459 C C . SER A 1 426 ? -49.861 6.544 24.571 1.00 65.94 426 SER A C 1
ATOM 3461 O O . SER A 1 426 ? -49.571 7.199 23.571 1.00 65.94 426 SER A O 1
ATOM 3463 N N . VAL A 1 427 ? -48.947 6.177 25.475 1.00 75.38 427 VAL A N 1
ATOM 3464 C CA . VAL A 1 427 ? -47.504 6.410 25.322 1.00 75.38 427 VAL A CA 1
ATOM 3465 C C . VAL A 1 427 ? -46.868 5.113 24.823 1.00 75.38 427 VAL A C 1
ATOM 3467 O O . VAL A 1 427 ? -47.000 4.077 25.474 1.00 75.38 427 VAL A O 1
ATOM 3470 N N . GLU A 1 428 ? -46.210 5.169 23.662 1.00 75.25 428 GLU A N 1
ATOM 3471 C CA . GLU A 1 428 ? -45.506 4.033 23.031 1.00 75.25 428 GLU A CA 1
ATOM 3472 C C . GLU A 1 428 ? -43.972 4.178 23.084 1.00 75.25 428 GLU A C 1
ATOM 3474 O O . GLU A 1 428 ? -43.248 3.179 23.014 1.00 75.25 428 GLU A O 1
ATOM 3479 N N . HIS A 1 429 ? -43.470 5.407 23.245 1.00 84.25 429 HIS A N 1
ATOM 3480 C CA . HIS A 1 429 ? -42.046 5.740 23.222 1.00 84.25 429 HIS A CA 1
ATOM 3481 C C . HIS A 1 429 ? -41.689 6.681 24.380 1.00 84.25 429 HIS A C 1
ATOM 3483 O O . HIS A 1 429 ? -42.492 7.524 24.786 1.00 84.25 429 HIS A O 1
ATOM 3489 N N . LEU A 1 430 ? -40.483 6.511 24.916 1.00 85.06 430 LEU A N 1
ATOM 3490 C CA . LEU A 1 430 ? -39.916 7.325 25.984 1.00 85.06 430 LEU A CA 1
ATOM 3491 C C . LEU A 1 430 ? -38.611 7.956 25.511 1.00 85.06 430 LEU A C 1
ATOM 3493 O O . LEU A 1 430 ? -37.771 7.277 24.919 1.00 85.06 430 LEU A O 1
ATOM 3497 N N . GLU A 1 431 ? -38.430 9.224 25.838 1.00 84.62 431 GLU A N 1
ATOM 3498 C CA . GLU A 1 431 ? -37.142 9.897 25.826 1.00 84.62 431 GLU A CA 1
ATOM 3499 C C . GLU A 1 431 ? -36.517 9.735 27.213 1.00 84.62 431 GLU A C 1
ATOM 3501 O O . GLU A 1 431 ? -37.114 10.071 28.234 1.00 84.62 431 GLU A O 1
ATOM 3506 N N . VAL A 1 432 ? -35.320 9.166 27.250 1.00 85.75 432 VAL A N 1
ATOM 3507 C CA . VAL A 1 432 ? -34.531 8.963 28.459 1.00 85.75 432 VAL A CA 1
ATOM 3508 C C . VAL A 1 432 ? -33.320 9.872 28.377 1.00 85.75 432 VAL A C 1
ATOM 3510 O O . VAL A 1 432 ? -32.487 9.719 27.481 1.00 85.75 432 VAL A O 1
ATOM 3513 N N . VAL A 1 433 ? -33.195 10.786 29.332 1.00 82.62 433 VAL A N 1
ATOM 3514 C CA . VAL A 1 433 ? -32.020 11.647 29.456 1.00 82.62 433 VAL A CA 1
ATOM 3515 C C . VAL A 1 433 ? -31.089 11.024 30.488 1.00 82.62 433 VAL A C 1
ATOM 3517 O O . VAL A 1 433 ? -31.406 10.908 31.675 1.00 82.62 433 VAL A O 1
ATOM 3520 N N . ALA A 1 434 ? -29.932 10.559 30.020 1.00 74.00 434 ALA A N 1
ATOM 3521 C CA . ALA A 1 434 ? -28.879 10.075 30.903 1.00 74.00 434 ALA A CA 1
ATOM 3522 C C . ALA A 1 434 ? -28.134 11.265 31.533 1.00 74.00 434 ALA A C 1
ATOM 3524 O O . ALA A 1 434 ? -28.085 12.350 30.960 1.00 74.00 434 ALA A O 1
ATOM 3525 N N . GLY A 1 435 ? -27.463 11.057 32.673 1.00 58.09 435 GLY A N 1
ATOM 3526 C CA . GLY A 1 435 ? -26.731 12.116 33.398 1.00 58.09 435 GLY A CA 1
ATOM 3527 C C . GLY A 1 435 ? -25.605 12.828 32.617 1.00 58.09 435 GLY A C 1
ATOM 3528 O O . GLY A 1 435 ? -24.994 13.755 33.137 1.00 58.09 435 GLY A O 1
ATOM 3529 N N . SER A 1 436 ? -25.314 12.408 31.381 1.00 59.16 436 SER A N 1
ATOM 3530 C CA . SER A 1 436 ? -24.431 13.083 30.421 1.00 59.16 436 SER A CA 1
ATOM 3531 C C . SER A 1 436 ? -25.133 14.143 29.555 1.00 59.16 436 SER A C 1
ATOM 3533 O O . SER A 1 436 ? -24.461 14.759 28.731 1.00 59.16 436 SER A O 1
ATOM 3535 N N . GLY A 1 437 ? -26.448 14.349 29.704 1.00 66.44 437 GLY A N 1
ATOM 3536 C CA . GLY A 1 437 ? -27.255 15.241 28.857 1.00 66.44 437 GLY A CA 1
ATOM 3537 C C . GLY A 1 437 ? -27.602 14.653 27.483 1.00 66.44 437 GLY A C 1
ATOM 3538 O O . GLY A 1 437 ? -28.206 15.327 26.657 1.00 66.44 437 GLY A O 1
ATOM 3539 N N . GLN A 1 438 ? -27.225 13.399 27.217 1.00 75.62 438 GLN A N 1
ATOM 3540 C CA . GLN A 1 438 ? -27.571 12.708 25.977 1.00 75.62 438 GLN A CA 1
ATOM 3541 C C . GLN A 1 438 ? -28.993 12.146 26.056 1.00 75.62 438 GLN A C 1
ATOM 3543 O O . GLN A 1 438 ? -29.340 11.439 27.008 1.00 75.62 438 GLN A O 1
ATOM 3548 N N . ARG A 1 439 ? -29.790 12.460 25.032 1.00 83.25 439 ARG A N 1
ATOM 3549 C CA . ARG A 1 439 ? -31.173 12.009 24.860 1.00 83.25 439 ARG A CA 1
ATOM 3550 C C . ARG A 1 439 ? -31.182 10.676 24.114 1.00 83.25 439 ARG A C 1
ATOM 3552 O O . ARG A 1 439 ? -30.665 10.576 23.001 1.00 83.25 439 ARG A O 1
ATOM 3559 N N . PHE A 1 440 ? -31.769 9.653 24.723 1.00 87.06 440 PHE A N 1
ATOM 3560 C CA . PHE A 1 440 ? -31.917 8.325 24.134 1.00 87.06 440 PHE A CA 1
ATOM 3561 C C . PHE A 1 440 ? -33.390 7.965 24.038 1.00 87.06 440 PHE A C 1
ATOM 3563 O O . PHE A 1 440 ? -34.118 8.050 25.021 1.00 87.06 440 PHE A O 1
ATOM 3570 N N . ILE A 1 441 ? -33.829 7.509 22.870 1.00 87.75 441 ILE A N 1
ATOM 3571 C CA . ILE A 1 441 ? -35.229 7.151 22.656 1.00 87.75 441 ILE A CA 1
ATOM 3572 C C . ILE A 1 441 ? -35.381 5.637 22.748 1.00 87.75 441 ILE A C 1
ATOM 3574 O O . ILE A 1 441 ? -34.670 4.877 22.090 1.00 87.75 441 ILE A O 1
ATOM 3578 N N . PHE A 1 442 ? -36.329 5.194 23.570 1.00 88.00 442 PHE A N 1
ATOM 3579 C CA . PHE A 1 442 ? -36.648 3.787 23.763 1.00 88.00 442 PHE A CA 1
ATOM 3580 C C . PHE A 1 442 ? -38.133 3.528 23.528 1.00 88.00 442 PHE A C 1
ATOM 3582 O O . PHE A 1 442 ? -39.000 4.288 23.949 1.00 88.00 442 PHE A O 1
ATOM 3589 N N . SER A 1 443 ? -38.445 2.398 22.895 1.00 87.00 443 SER A N 1
ATOM 3590 C CA . SER A 1 443 ? -39.824 1.899 22.831 1.00 87.00 443 SER A CA 1
ATOM 3591 C C . SER A 1 443 ? -40.167 1.166 24.123 1.00 87.00 443 SER A C 1
ATOM 3593 O O . SER A 1 443 ? -39.310 0.466 24.667 1.00 87.00 443 SER A O 1
ATOM 3595 N N . ILE A 1 444 ? -41.397 1.301 24.617 1.00 87.25 444 ILE A N 1
ATOM 3596 C CA . ILE A 1 444 ? -41.792 0.716 25.905 1.00 87.25 444 ILE A CA 1
ATOM 3597 C C . ILE A 1 444 ? -42.570 -0.580 25.787 1.00 87.25 444 ILE A C 1
ATOM 3599 O O . ILE A 1 444 ? -43.412 -0.766 24.911 1.00 87.25 444 ILE A O 1
ATOM 3603 N N . LYS A 1 445 ? -42.325 -1.466 26.752 1.00 85.62 445 LYS A N 1
ATOM 3604 C CA . LYS A 1 445 ? -43.122 -2.666 26.985 1.00 85.62 445 LYS A CA 1
ATOM 3605 C C . LYS A 1 445 ? -43.452 -2.759 28.465 1.00 85.62 445 LYS A C 1
ATOM 3607 O O . LYS A 1 445 ? -42.578 -2.602 29.311 1.00 85.62 445 LYS A O 1
ATOM 3612 N N . LYS A 1 446 ? -44.719 -2.988 28.785 1.00 84.88 446 LYS A N 1
ATOM 3613 C CA . LYS A 1 446 ? -45.178 -2.974 30.173 1.00 84.88 446 LYS A CA 1
ATOM 3614 C C . LYS A 1 446 ? -45.113 -4.379 30.769 1.00 84.88 446 LYS A C 1
ATOM 3616 O O . LYS A 1 446 ? -45.509 -5.339 30.108 1.00 84.88 446 LYS A O 1
ATOM 3621 N N . ASP A 1 447 ? -44.569 -4.508 31.979 1.00 83.50 447 ASP A N 1
ATOM 3622 C CA . ASP A 1 447 ? -44.503 -5.776 32.714 1.00 83.50 447 ASP A CA 1
ATOM 3623 C C . ASP A 1 447 ? -44.735 -5.549 34.224 1.00 83.50 447 ASP A C 1
ATOM 3625 O O . ASP A 1 447 ? -44.071 -4.699 34.826 1.00 83.50 447 ASP A O 1
ATOM 3629 N N . PRO A 1 448 ? -45.622 -6.324 34.881 1.00 80.06 448 PRO A N 1
ATOM 3630 C CA . PRO A 1 448 ? -45.929 -6.161 36.305 1.00 80.06 448 PRO A CA 1
ATOM 3631 C C . PRO A 1 448 ? -44.761 -6.449 37.260 1.00 80.06 448 PRO A C 1
ATOM 3633 O O . PRO A 1 448 ? -44.862 -6.147 38.448 1.00 80.06 448 PRO A O 1
ATOM 3636 N N . ARG A 1 449 ? -43.681 -7.089 36.788 1.00 82.44 449 ARG A N 1
ATOM 3637 C CA . ARG A 1 449 ? -42.524 -7.478 37.614 1.00 82.44 449 ARG A CA 1
ATOM 3638 C C . ARG A 1 449 ? -41.580 -6.316 37.927 1.00 82.44 449 ARG A C 1
ATOM 3640 O O . ARG A 1 449 ? -40.756 -6.455 38.828 1.00 82.44 449 ARG A O 1
ATOM 3647 N N . VAL A 1 450 ? -41.676 -5.206 37.197 1.00 81.88 450 VAL A N 1
ATOM 3648 C CA . VAL A 1 450 ? -40.894 -3.986 37.449 1.00 81.88 450 VAL A CA 1
ATOM 3649 C C . VAL A 1 450 ? -41.605 -3.148 38.511 1.00 81.88 450 VAL A C 1
ATOM 3651 O O . VAL A 1 450 ? -42.829 -3.027 38.475 1.00 81.88 450 VAL A O 1
ATOM 3654 N N . GLN A 1 451 ? -40.873 -2.604 39.487 1.00 81.69 451 GLN A N 1
ATOM 3655 C CA . GLN A 1 451 ? -41.478 -1.763 40.525 1.00 81.69 451 GLN A CA 1
ATOM 3656 C C . GLN A 1 451 ? -41.873 -0.393 39.956 1.00 81.69 451 GLN A C 1
ATOM 3658 O O . GLN A 1 451 ? -41.392 0.017 38.904 1.00 81.69 451 GLN A O 1
ATOM 3663 N N . ARG A 1 452 ? -42.776 0.315 40.642 1.00 80.44 452 ARG A N 1
ATOM 3664 C CA . ARG A 1 452 ? -43.148 1.681 40.246 1.00 80.44 452 ARG A CA 1
ATOM 3665 C C . ARG A 1 452 ? -41.939 2.605 40.342 1.00 80.44 452 ARG A C 1
ATOM 3667 O O . ARG A 1 452 ? -41.191 2.511 41.314 1.00 80.44 452 ARG A O 1
ATOM 3674 N N . HIS A 1 453 ? -41.800 3.497 39.364 1.00 83.38 453 HIS A N 1
ATOM 3675 C CA . HIS A 1 453 ? -40.667 4.421 39.220 1.00 83.38 453 HIS A CA 1
ATOM 3676 C C . HIS A 1 453 ? -39.320 3.721 38.950 1.00 83.38 453 HIS A C 1
ATOM 3678 O O . HIS A 1 453 ? -38.249 4.291 39.172 1.00 83.38 453 HIS A O 1
ATOM 3684 N N . GLU A 1 454 ? -39.358 2.489 38.435 1.00 85.94 454 GLU A N 1
ATOM 3685 C CA . GLU A 1 454 ? -38.188 1.784 37.912 1.00 85.94 454 GLU A CA 1
ATOM 3686 C C . GLU A 1 454 ? -38.361 1.481 36.418 1.00 85.94 454 GLU A C 1
ATOM 3688 O O . GLU A 1 454 ? -39.449 1.134 35.958 1.00 85.94 454 GLU A O 1
ATOM 3693 N N . VAL A 1 455 ? -37.268 1.569 35.657 1.00 85.69 455 VAL A N 1
ATOM 3694 C CA . VAL A 1 455 ? -37.227 1.207 34.234 1.00 85.69 455 VAL A CA 1
ATOM 3695 C C . VAL A 1 455 ? -36.175 0.128 34.013 1.00 85.69 455 VAL A C 1
ATOM 3697 O O . VAL A 1 455 ? -34.992 0.298 34.320 1.00 85.69 455 VAL A O 1
ATOM 3700 N N . GLY A 1 456 ? -36.611 -1.017 33.497 1.00 88.38 456 GLY A N 1
ATOM 3701 C CA . GLY A 1 456 ? -35.765 -2.166 33.211 1.00 88.38 456 GLY A CA 1
ATOM 3702 C C . GLY A 1 456 ? -35.107 -2.060 31.840 1.00 88.38 456 GLY A C 1
ATOM 3703 O O . GLY A 1 456 ? -35.798 -2.084 30.824 1.00 88.38 456 GLY A O 1
ATOM 3704 N N . PHE A 1 457 ? -33.773 -2.039 31.803 1.00 88.94 457 PHE A N 1
ATOM 3705 C CA . PHE A 1 457 ? -33.005 -2.042 30.554 1.00 88.94 457 PHE A CA 1
ATOM 3706 C C . PHE A 1 457 ? -32.227 -3.349 30.355 1.00 88.94 457 PHE A C 1
ATOM 3708 O O . PHE A 1 457 ? -31.724 -3.974 31.301 1.00 88.94 457 PHE A O 1
ATOM 3715 N N . SER A 1 458 ? -32.101 -3.766 29.096 1.00 87.38 458 SER A N 1
ATOM 3716 C CA . SER A 1 458 ? -31.277 -4.911 28.692 1.00 87.38 458 SER A CA 1
ATOM 3717 C C . SER A 1 458 ? -29.772 -4.605 28.768 1.00 87.38 458 SER A C 1
ATOM 3719 O O . SER A 1 458 ? -29.345 -3.469 28.976 1.00 87.38 458 SER A O 1
ATOM 3721 N N . LEU A 1 459 ? -28.917 -5.628 28.639 1.00 85.38 459 LEU A N 1
ATOM 3722 C CA . LEU A 1 459 ? -27.462 -5.419 28.628 1.00 85.38 459 LEU A CA 1
ATOM 3723 C C . LEU A 1 459 ? -26.982 -4.595 27.411 1.00 85.38 459 LEU A C 1
ATOM 3725 O O . LEU A 1 459 ? -26.186 -3.684 27.643 1.00 85.38 459 LEU A O 1
ATOM 3729 N N . PRO A 1 460 ? -27.437 -4.849 26.163 1.00 86.12 460 PRO A N 1
ATOM 3730 C CA . PRO A 1 460 ? -27.062 -4.022 25.011 1.00 86.12 460 PRO A CA 1
ATOM 3731 C C . PRO A 1 460 ? -27.517 -2.566 25.156 1.00 86.12 460 PRO A C 1
ATOM 3733 O O . PRO A 1 460 ? -26.705 -1.663 24.990 1.00 86.12 460 PRO A O 1
ATOM 3736 N N . GLN A 1 461 ? -28.761 -2.334 25.592 1.00 87.06 461 GLN A N 1
ATOM 3737 C CA . GLN A 1 461 ? -29.297 -0.980 25.790 1.00 87.06 461 GLN A CA 1
ATOM 3738 C C . GLN A 1 461 ? -28.517 -0.193 26.845 1.00 87.06 461 GLN A C 1
ATOM 3740 O O . GLN A 1 461 ? -28.199 0.970 26.627 1.00 87.06 461 GLN A O 1
ATOM 3745 N N . ARG A 1 462 ? -28.147 -0.826 27.968 1.00 87.25 462 ARG A N 1
ATOM 3746 C CA . ARG A 1 462 ? -27.331 -0.171 29.005 1.00 87.25 462 ARG A CA 1
ATOM 3747 C C . ARG A 1 462 ? -25.913 0.136 28.542 1.00 87.25 462 ARG A C 1
ATOM 3749 O O . ARG A 1 462 ? -25.359 1.138 28.970 1.00 87.25 462 ARG A O 1
ATOM 3756 N N . LYS A 1 463 ? -25.319 -0.715 27.698 1.00 86.06 463 LYS A N 1
ATOM 3757 C CA . LYS A 1 463 ? -24.002 -0.440 27.102 1.00 86.06 463 LYS A CA 1
ATOM 3758 C C . LYS A 1 463 ? -24.063 0.722 26.118 1.00 86.06 463 LYS A C 1
ATOM 3760 O O . LYS A 1 463 ? -23.157 1.541 26.124 1.00 86.06 463 LYS A O 1
ATOM 3765 N N . TRP A 1 464 ? -25.119 0.777 25.312 1.00 86.62 464 TRP A N 1
ATOM 3766 C CA . TRP A 1 464 ? -25.332 1.843 24.341 1.00 86.62 464 TRP A CA 1
ATOM 3767 C C . TRP A 1 464 ? -25.618 3.192 25.017 1.00 86.62 464 TRP A C 1
ATOM 3769 O O . TRP A 1 464 ? -24.910 4.156 24.755 1.00 86.62 464 TRP A O 1
ATOM 3779 N N . ALA A 1 465 ? -26.568 3.242 25.956 1.00 84.12 465 ALA A N 1
ATOM 3780 C CA . ALA A 1 465 ? -26.935 4.467 26.676 1.00 84.12 465 ALA A CA 1
ATOM 3781 C C . ALA A 1 465 ? -26.065 4.762 27.917 1.00 84.12 465 ALA A C 1
ATOM 3783 O O . ALA A 1 465 ? -26.350 5.687 28.672 1.00 84.12 465 ALA A O 1
ATOM 3784 N N . VAL A 1 466 ? -25.018 3.961 28.158 1.00 86.31 466 VAL A N 1
ATOM 3785 C CA . VAL A 1 466 ? -24.076 4.097 29.290 1.00 86.31 466 VAL A CA 1
ATOM 3786 C C . VAL A 1 466 ? -24.798 4.197 30.651 1.00 86.31 466 VAL A C 1
ATOM 3788 O O . VAL A 1 466 ? -24.450 4.991 31.522 1.00 86.31 466 VAL A O 1
ATOM 3791 N N . LEU A 1 467 ? -25.827 3.366 30.848 1.00 85.44 467 LEU A N 1
ATOM 3792 C CA . LEU A 1 467 ? -26.671 3.373 32.048 1.00 85.44 467 LEU A CA 1
ATOM 3793 C C . LEU A 1 467 ? -26.190 2.358 33.092 1.00 85.44 467 LEU A C 1
ATOM 3795 O O . LEU A 1 467 ? -26.064 1.158 32.817 1.00 85.44 467 LEU A O 1
ATOM 3799 N N . SER A 1 468 ? -25.991 2.823 34.326 1.00 85.62 468 SER A N 1
ATOM 3800 C CA . SER A 1 468 ? -25.660 1.974 35.477 1.00 85.62 468 SER A CA 1
ATOM 3801 C C . SER A 1 468 ? -26.910 1.540 36.245 1.00 85.62 468 SER A C 1
ATOM 3803 O O . SER A 1 468 ? -27.906 2.252 36.295 1.00 85.62 468 SER A O 1
ATOM 3805 N N . ILE A 1 469 ? -26.872 0.358 36.869 1.00 86.88 469 ILE A N 1
ATOM 3806 C CA . ILE A 1 469 ? -27.978 -0.103 37.730 1.00 86.88 469 ILE A CA 1
ATOM 3807 C C . ILE A 1 469 ? -28.109 0.857 38.919 1.00 86.88 469 ILE A C 1
ATOM 3809 O O . ILE A 1 469 ? -27.098 1.228 39.511 1.00 86.88 469 ILE A O 1
ATOM 3813 N N . ASN A 1 470 ? -29.343 1.203 39.285 1.00 84.31 470 ASN A N 1
ATOM 3814 C CA . ASN A 1 470 ? -29.715 2.157 40.334 1.00 84.31 470 ASN A CA 1
ATOM 3815 C C . ASN A 1 470 ? -29.344 3.620 40.048 1.00 84.31 470 ASN A C 1
ATOM 3817 O O . ASN A 1 470 ? -29.406 4.443 40.959 1.00 84.31 470 ASN A O 1
ATOM 3821 N N . GLN A 1 471 ? -28.968 3.953 38.814 1.00 85.75 471 GLN A N 1
ATOM 3822 C CA . GLN A 1 471 ? -28.822 5.340 38.389 1.00 85.75 471 GLN A CA 1
ATOM 3823 C C . GLN A 1 471 ? -30.202 5.994 38.256 1.00 85.75 471 GLN A C 1
ATOM 3825 O O . GLN A 1 471 ? -31.143 5.355 37.780 1.00 85.75 471 GLN A O 1
ATOM 3830 N N . GLU A 1 472 ? -30.311 7.251 38.680 1.00 85.31 472 GLU A N 1
ATOM 3831 C CA . GLU A 1 472 ? -31.503 8.073 38.463 1.00 85.31 472 GLU A CA 1
ATOM 3832 C C . GLU A 1 472 ? -31.440 8.696 37.063 1.00 85.31 472 GLU A C 1
ATOM 3834 O O . GLU A 1 472 ? -30.391 9.191 36.643 1.00 85.31 472 GLU A O 1
ATOM 3839 N N . ILE A 1 473 ? -32.543 8.589 36.327 1.00 86.00 473 ILE A N 1
ATOM 3840 C CA . ILE A 1 473 ? -32.704 9.050 34.947 1.00 86.00 473 ILE A CA 1
ATOM 3841 C C . ILE A 1 473 ? -33.986 9.867 34.823 1.00 86.00 473 ILE A C 1
ATOM 3843 O O . ILE A 1 473 ? -34.982 9.579 35.490 1.00 86.00 473 ILE A O 1
ATOM 3847 N N . GLU A 1 474 ? -33.959 10.866 33.950 1.00 85.81 474 GLU A N 1
ATOM 3848 C CA . GLU A 1 474 ? -35.151 11.630 33.587 1.00 85.81 474 GLU A CA 1
ATOM 3849 C C . GLU A 1 474 ? -35.834 10.928 32.416 1.00 85.81 474 GLU A C 1
ATOM 3851 O O . GLU A 1 474 ? -35.174 10.508 31.458 1.00 85.81 474 GLU A O 1
ATOM 3856 N N . VAL A 1 475 ? -37.148 10.743 32.523 1.00 83.00 475 VAL A N 1
ATOM 3857 C CA . VAL A 1 475 ? -37.933 9.988 31.545 1.00 83.00 475 VAL A CA 1
ATOM 3858 C C . VAL A 1 475 ? -39.135 10.817 31.126 1.00 83.00 475 VAL A C 1
ATOM 3860 O O . VAL A 1 475 ? -40.040 11.044 31.923 1.00 83.00 475 VAL A O 1
ATOM 3863 N N . ASN A 1 476 ? -39.165 11.213 29.856 1.00 84.69 476 ASN A N 1
ATOM 3864 C CA . ASN A 1 476 ? -40.240 12.007 29.277 1.00 84.69 476 ASN A CA 1
ATOM 3865 C C . ASN A 1 476 ? -41.005 11.189 28.222 1.00 84.69 476 ASN A C 1
ATOM 3867 O O . ASN A 1 476 ? -40.394 10.460 27.435 1.00 84.69 476 ASN A O 1
ATOM 3871 N N . PRO A 1 477 ? -42.345 11.276 28.163 1.00 82.75 477 PRO A N 1
ATOM 3872 C CA . PRO A 1 477 ? -43.113 10.707 27.061 1.00 82.75 477 PRO A CA 1
ATOM 3873 C C . PRO A 1 477 ? -42.712 11.361 25.736 1.00 82.75 477 PRO A C 1
ATOM 3875 O O . PRO A 1 477 ? -42.774 12.580 25.608 1.00 82.75 477 PRO A O 1
ATOM 3878 N N . TYR A 1 478 ? -42.358 10.554 24.738 1.00 79.88 478 TYR A N 1
ATOM 3879 C CA . TYR A 1 478 ? -41.937 11.053 23.432 1.00 79.88 478 TYR A CA 1
ATOM 3880 C C . TYR A 1 478 ? -42.997 10.747 22.369 1.00 79.88 478 TYR A C 1
ATOM 3882 O O . TYR A 1 478 ? -43.456 9.608 22.234 1.00 79.88 478 TYR A O 1
ATOM 3890 N N . LYS A 1 479 ? -43.410 11.777 21.623 1.00 68.25 479 LYS A N 1
ATOM 3891 C CA . LYS A 1 479 ? -44.380 11.680 20.526 1.00 68.25 479 LYS A CA 1
ATOM 3892 C C . LYS A 1 479 ? -43.859 12.438 19.312 1.00 68.25 479 LYS A C 1
ATOM 3894 O O . LYS A 1 479 ? -44.143 13.617 19.152 1.00 68.25 479 LYS A O 1
ATOM 3899 N N . GLU A 1 480 ? -43.147 11.733 18.446 1.00 64.62 480 GLU A N 1
ATOM 3900 C CA . GLU A 1 480 ? -42.754 12.240 17.132 1.00 64.62 480 GLU A CA 1
ATOM 3901 C C . GLU A 1 480 ? -42.964 11.144 16.075 1.00 64.62 480 GLU A C 1
ATOM 3903 O O . GLU A 1 480 ? -42.788 9.953 16.355 1.00 64.62 480 GLU A O 1
ATOM 3908 N N . GLU A 1 481 ? -43.412 11.528 14.877 1.00 62.47 481 GLU A N 1
ATOM 3909 C CA . GLU A 1 481 ? -43.851 10.612 13.811 1.00 62.47 481 GLU A CA 1
ATOM 3910 C C . GLU A 1 481 ? -42.921 10.644 12.588 1.00 62.47 481 GLU A C 1
ATOM 3912 O O . GLU A 1 481 ? -43.353 10.872 11.455 1.00 62.47 481 GLU A O 1
ATOM 3917 N N . ASP A 1 482 ? -41.635 10.381 12.803 1.00 72.12 482 ASP A N 1
ATOM 3918 C CA . ASP A 1 482 ? -40.714 10.106 11.701 1.00 72.12 482 ASP A CA 1
ATOM 3919 C C . ASP A 1 482 ? -40.720 8.614 11.372 1.00 72.12 482 ASP A C 1
ATOM 3921 O O . ASP A 1 482 ? -40.531 7.778 12.251 1.00 72.12 482 ASP A O 1
ATOM 3925 N N . TYR A 1 483 ? -40.924 8.256 10.102 1.00 80.19 483 TYR A N 1
ATOM 3926 C CA . TYR A 1 483 ? -40.978 6.865 9.643 1.00 80.19 483 TYR A CA 1
ATOM 3927 C C . TYR A 1 483 ? -39.726 6.480 8.850 1.00 80.19 483 TYR A C 1
ATOM 3929 O O . TYR A 1 483 ? -39.241 7.231 7.997 1.00 80.19 483 TYR A O 1
ATOM 3937 N N . ILE A 1 484 ? -39.226 5.269 9.099 1.00 83.06 484 ILE A N 1
ATOM 3938 C CA . ILE A 1 484 ? -38.059 4.720 8.406 1.00 83.06 484 ILE A CA 1
ATOM 3939 C C . ILE A 1 484 ? -38.486 4.096 7.079 1.00 83.06 484 ILE A C 1
ATOM 3941 O O . ILE A 1 484 ? -39.338 3.205 7.035 1.00 83.06 484 ILE A O 1
ATOM 3945 N N . THR A 1 485 ? -37.821 4.500 6.001 1.00 80.75 485 THR A N 1
ATOM 3946 C CA . THR A 1 485 ? -37.990 3.902 4.668 1.00 80.75 485 THR A CA 1
ATOM 3947 C C . THR A 1 485 ? -36.971 2.798 4.408 1.00 80.75 485 THR A C 1
ATOM 3949 O O . THR A 1 485 ? -37.351 1.724 3.936 1.00 80.75 485 THR A O 1
ATOM 3952 N N . ALA A 1 486 ? -35.711 3.012 4.796 1.00 83.81 486 ALA A N 1
ATOM 3953 C CA . ALA A 1 486 ? -34.676 1.988 4.781 1.00 83.81 486 ALA A CA 1
ATOM 3954 C C . ALA A 1 486 ? -33.769 2.069 6.018 1.00 83.81 486 ALA A C 1
ATOM 3956 O O . ALA A 1 486 ? -33.489 3.155 6.523 1.00 83.81 486 ALA A O 1
ATOM 3957 N N . ILE A 1 487 ? -33.313 0.915 6.506 1.00 88.12 487 ILE A N 1
ATOM 3958 C CA . ILE A 1 487 ? -32.386 0.797 7.640 1.00 88.12 487 ILE A CA 1
ATOM 3959 C C . ILE A 1 487 ? -31.220 -0.120 7.278 1.00 88.12 487 ILE A C 1
ATOM 3961 O O . ILE A 1 487 ? -31.426 -1.213 6.746 1.00 88.12 487 ILE A O 1
ATOM 3965 N N . VAL A 1 488 ? -30.001 0.321 7.586 1.00 89.06 488 VAL A N 1
ATOM 3966 C CA . VAL A 1 488 ? -28.771 -0.461 7.426 1.00 89.06 488 VAL A CA 1
ATOM 3967 C C . VAL A 1 488 ? -28.289 -0.922 8.800 1.00 89.06 488 VAL A C 1
ATOM 3969 O O . VAL A 1 488 ? -28.040 -0.106 9.690 1.00 89.06 488 VAL A O 1
ATOM 3972 N N . LEU A 1 489 ? -28.167 -2.236 8.975 1.00 89.44 489 LEU A N 1
ATOM 3973 C CA . LEU A 1 489 ? -27.814 -2.907 10.224 1.00 89.44 489 LEU A CA 1
ATOM 3974 C C . LEU A 1 489 ? -26.485 -3.648 10.063 1.00 89.44 489 LEU A C 1
ATOM 3976 O O . LEU A 1 489 ? -26.378 -4.568 9.256 1.00 89.44 489 LEU A O 1
ATOM 3980 N N . GLU A 1 490 ? -25.484 -3.295 10.861 1.00 89.50 490 GLU A N 1
ATOM 3981 C CA . GLU A 1 490 ? -24.237 -4.050 10.976 1.00 89.50 490 GLU A CA 1
ATOM 3982 C C . GLU A 1 490 ? -24.438 -5.243 11.922 1.00 89.50 490 GLU A C 1
ATOM 3984 O O . GLU A 1 490 ? -24.878 -5.070 13.056 1.00 89.50 490 GLU A O 1
ATOM 3989 N N . ALA A 1 491 ? -24.112 -6.453 11.471 1.00 88.38 491 ALA A N 1
ATOM 3990 C CA . ALA A 1 491 ? -24.282 -7.703 12.199 1.00 88.38 491 ALA A CA 1
ATOM 3991 C C . ALA A 1 491 ? -22.936 -8.329 12.602 1.00 88.38 491 ALA A C 1
ATOM 3993 O O . ALA A 1 491 ? -22.025 -8.478 11.779 1.00 88.38 491 ALA A O 1
ATOM 3994 N N . ASP A 1 492 ? -22.841 -8.766 13.862 1.00 87.81 492 ASP A N 1
ATOM 3995 C CA . ASP A 1 492 ? -21.730 -9.561 14.402 1.00 87.81 492 ASP A CA 1
ATOM 3996 C C . ASP A 1 492 ? -22.238 -10.635 15.388 1.00 87.81 492 ASP A C 1
ATOM 3998 O O . ASP A 1 492 ? -23.379 -10.606 15.851 1.00 87.81 492 ASP A O 1
ATOM 4002 N N . TYR A 1 493 ? -21.392 -11.604 15.740 1.00 85.81 493 TYR A N 1
ATOM 4003 C CA . TYR A 1 493 ? -21.693 -12.586 16.780 1.00 85.81 493 TYR A CA 1
ATOM 4004 C C . TYR A 1 493 ? -21.621 -11.949 18.173 1.00 85.81 493 TYR A C 1
ATOM 4006 O O . TYR A 1 493 ? -20.597 -11.386 18.560 1.00 85.81 493 TYR A O 1
ATOM 4014 N N . MET A 1 494 ? -22.662 -12.133 18.996 1.00 79.69 494 MET A N 1
ATOM 4015 C CA . MET A 1 494 ? -22.679 -11.605 20.369 1.00 79.69 494 MET A CA 1
ATOM 4016 C C . MET A 1 494 ? -21.557 -12.204 21.244 1.00 79.69 494 MET A C 1
ATOM 4018 O O . MET A 1 494 ? -21.029 -11.539 22.137 1.00 79.69 494 MET A O 1
ATOM 4022 N N . GLN A 1 495 ? -21.163 -13.458 20.982 1.00 78.38 495 GLN A N 1
ATOM 4023 C CA . GLN A 1 495 ? -20.037 -14.131 21.636 1.00 78.38 495 GLN A CA 1
ATOM 4024 C C . GLN A 1 495 ? -18.949 -14.497 20.618 1.00 78.38 495 GLN A C 1
ATOM 4026 O O . GLN A 1 495 ? -19.037 -15.516 19.936 1.00 78.38 495 GLN A O 1
ATOM 4031 N N . LYS A 1 496 ? -17.862 -13.716 20.584 1.00 69.44 496 LYS A N 1
ATOM 4032 C CA . LYS A 1 496 ? -16.739 -13.910 19.642 1.00 69.44 496 LYS A CA 1
ATOM 4033 C C . LYS A 1 496 ? -16.012 -15.260 19.762 1.00 69.44 496 LYS A C 1
ATOM 4035 O O . LYS A 1 496 ? -15.341 -15.668 18.825 1.00 69.44 496 LYS A O 1
ATOM 4040 N N . LYS A 1 497 ? -16.137 -15.966 20.895 1.00 64.62 497 LYS A N 1
ATOM 4041 C CA . LYS A 1 497 ? -15.530 -17.297 21.108 1.00 64.62 497 LYS A CA 1
ATOM 4042 C C . LYS A 1 497 ? -16.254 -18.425 20.374 1.00 64.62 497 LYS A C 1
ATOM 4044 O O . LYS A 1 497 ? -15.680 -19.494 20.200 1.00 64.62 497 LYS A O 1
ATOM 4049 N N . THR A 1 498 ? -17.498 -18.199 19.968 1.00 59.88 498 THR A N 1
ATOM 4050 C CA . THR A 1 498 ? -18.375 -19.242 19.442 1.00 59.88 498 THR A CA 1
ATOM 4051 C C . THR A 1 498 ? -18.718 -18.909 17.993 1.00 59.88 498 THR A C 1
ATOM 4053 O O . THR A 1 498 ? -19.885 -18.780 17.637 1.00 59.88 498 THR A O 1
ATOM 4056 N N . THR A 1 499 ? -17.711 -18.754 17.136 1.00 62.81 499 THR A N 1
ATOM 4057 C CA . THR A 1 499 ? -17.905 -18.557 15.693 1.00 62.81 499 THR A CA 1
ATOM 4058 C C . THR A 1 499 ? -18.440 -19.839 15.043 1.00 62.81 499 THR A C 1
ATOM 4060 O O . THR A 1 499 ? -18.089 -20.952 15.429 1.00 62.81 499 THR A O 1
ATOM 4063 N N . SER A 1 500 ? -19.370 -19.699 14.101 1.00 64.38 500 SER A N 1
ATOM 4064 C CA . SER A 1 500 ? -19.863 -20.785 13.238 1.00 64.38 500 SER A CA 1
ATOM 4065 C C . SER A 1 500 ? -19.693 -20.371 11.781 1.00 64.38 500 SER A C 1
ATOM 4067 O O . SER A 1 500 ? -19.826 -19.193 11.461 1.00 64.38 500 SER A O 1
ATOM 4069 N N . GLN A 1 501 ? -19.420 -21.332 10.897 1.00 64.88 501 GLN A N 1
ATOM 4070 C CA . GLN A 1 501 ? -19.372 -21.105 9.443 1.00 64.88 501 GLN A CA 1
ATOM 4071 C C . GLN A 1 501 ? -20.756 -21.216 8.776 1.00 64.88 501 GLN A C 1
ATOM 4073 O O . GLN A 1 501 ? -20.863 -21.246 7.552 1.00 64.88 501 GLN A O 1
ATOM 4078 N N . GLU A 1 502 ? -21.823 -21.300 9.571 1.00 72.56 502 GLU A N 1
ATOM 4079 C CA . GLU A 1 502 ? -23.185 -21.404 9.059 1.00 72.56 502 GLU A CA 1
ATOM 4080 C C . GLU A 1 502 ? -23.590 -20.151 8.282 1.00 72.56 502 GLU A C 1
ATOM 4082 O O . GLU A 1 502 ? -23.275 -19.021 8.659 1.00 72.56 502 GLU A O 1
ATOM 4087 N N . GLN A 1 503 ? -24.316 -20.371 7.190 1.00 78.81 503 GLN A N 1
ATOM 4088 C CA . GLN A 1 503 ? -24.818 -19.311 6.328 1.00 78.81 503 GLN A CA 1
ATOM 4089 C C . GLN A 1 503 ? -26.084 -18.698 6.931 1.00 78.81 503 GLN A C 1
ATOM 4091 O O . GLN A 1 503 ? -26.959 -19.416 7.425 1.00 78.81 503 GLN A O 1
ATOM 4096 N N . TYR A 1 504 ? -26.190 -17.375 6.881 1.00 82.44 504 TYR A N 1
ATOM 4097 C CA . TYR A 1 504 ? -27.346 -16.616 7.350 1.00 82.44 504 TYR A CA 1
ATOM 4098 C C . TYR A 1 504 ? -28.058 -15.979 6.157 1.00 82.44 504 TYR A C 1
ATOM 4100 O O . TYR A 1 504 ? -27.470 -15.155 5.456 1.00 82.44 504 TYR A O 1
ATOM 4108 N N . ASP A 1 505 ? -29.310 -16.369 5.917 1.00 84.44 505 ASP A N 1
ATOM 4109 C CA . ASP A 1 505 ? -30.127 -15.799 4.846 1.00 84.44 505 ASP A CA 1
ATOM 4110 C C . ASP A 1 505 ? -30.716 -14.451 5.286 1.00 84.44 505 ASP A C 1
ATOM 4112 O O . ASP A 1 505 ? -31.599 -14.376 6.141 1.00 84.44 505 ASP A O 1
ATOM 4116 N N . THR A 1 506 ? -30.208 -13.381 4.684 1.00 85.38 506 THR A N 1
ATOM 4117 C CA . THR A 1 506 ? -30.600 -11.992 4.943 1.00 85.38 506 THR A CA 1
ATOM 4118 C C . THR A 1 506 ? -32.059 -11.708 4.600 1.00 85.38 506 THR A C 1
ATOM 4120 O O . THR A 1 506 ? -32.669 -10.869 5.261 1.00 85.38 506 THR A O 1
ATOM 4123 N N . ASP A 1 507 ? -32.652 -12.417 3.635 1.00 85.12 507 ASP A N 1
ATOM 4124 C CA . ASP A 1 507 ? -34.047 -12.199 3.239 1.00 85.12 507 ASP A CA 1
ATOM 4125 C C . ASP A 1 507 ? -35.009 -12.779 4.294 1.00 85.12 507 ASP A C 1
ATOM 4127 O O . ASP A 1 507 ? -36.060 -12.200 4.583 1.00 85.12 507 ASP A O 1
ATOM 4131 N N . GLU A 1 508 ? -34.647 -13.911 4.907 1.00 86.44 508 GLU A N 1
ATOM 4132 C CA . GLU A 1 508 ? -35.373 -14.469 6.052 1.00 86.44 508 GLU A CA 1
ATOM 4133 C C . GLU A 1 508 ? -35.138 -13.647 7.322 1.00 86.44 508 GLU A C 1
ATOM 4135 O O . GLU A 1 508 ? -36.095 -13.350 8.039 1.00 86.44 508 GLU A O 1
ATOM 4140 N N . MET A 1 509 ? -33.893 -13.222 7.570 1.00 88.50 509 MET A N 1
ATOM 4141 C CA . MET A 1 509 ? -33.558 -12.359 8.705 1.00 88.50 509 MET A CA 1
ATOM 4142 C C . MET A 1 509 ? -34.330 -11.041 8.662 1.00 88.50 509 MET A C 1
ATOM 4144 O O . MET A 1 509 ? -34.822 -10.600 9.695 1.00 88.50 509 MET A O 1
ATOM 4148 N N . ALA A 1 510 ? -34.488 -10.427 7.485 1.00 87.12 510 ALA A N 1
ATOM 4149 C CA . ALA A 1 510 ? -35.255 -9.192 7.333 1.00 87.12 510 ALA A CA 1
ATOM 4150 C C . ALA A 1 510 ? -36.728 -9.387 7.727 1.00 87.12 510 ALA A C 1
ATOM 4152 O O . ALA A 1 510 ? -37.295 -8.562 8.442 1.00 87.12 510 ALA A O 1
ATOM 4153 N N . LYS A 1 511 ? -37.345 -10.504 7.319 1.00 86.69 511 LYS A N 1
ATOM 4154 C CA . LYS A 1 511 ? -38.731 -10.833 7.697 1.00 86.69 511 LYS A CA 1
ATOM 4155 C C . LYS A 1 511 ? -38.870 -11.063 9.199 1.00 86.69 511 LYS A C 1
ATOM 4157 O O . LYS A 1 511 ? -39.810 -10.560 9.807 1.00 86.69 511 LYS A O 1
ATOM 4162 N N . GLU A 1 512 ? -37.941 -11.807 9.795 1.00 87.69 512 GLU A N 1
ATOM 4163 C CA . GLU A 1 512 ? -37.949 -12.100 11.232 1.00 87.69 512 GLU A CA 1
ATOM 4164 C C . GLU A 1 512 ? -37.666 -10.845 12.068 1.00 87.69 512 GLU A C 1
ATOM 4166 O O . GLU A 1 512 ? -38.277 -10.655 13.119 1.00 87.69 512 GLU A O 1
ATOM 4171 N N . PHE A 1 513 ? -36.832 -9.933 11.565 1.00 89.19 513 PHE A N 1
ATOM 4172 C CA . PHE A 1 513 ? -36.594 -8.627 12.174 1.00 89.19 513 PHE A CA 1
ATOM 4173 C C . PHE A 1 513 ? -37.861 -7.759 12.165 1.00 89.19 513 PHE A C 1
ATOM 4175 O O . PHE A 1 513 ? -38.251 -7.250 13.214 1.00 89.19 513 PHE A O 1
ATOM 4182 N N . LEU A 1 514 ? -38.561 -7.646 11.027 1.00 86.94 514 LEU A N 1
ATOM 4183 C CA . LEU A 1 514 ? -39.841 -6.920 10.948 1.00 86.94 514 LEU A CA 1
ATOM 4184 C C . LEU A 1 514 ? -40.911 -7.530 11.863 1.00 86.94 514 LEU A C 1
ATOM 4186 O O . LEU A 1 514 ? -41.715 -6.801 12.442 1.00 86.94 514 LEU A O 1
ATOM 4190 N N . TYR A 1 515 ? -40.918 -8.858 12.004 1.00 85.69 515 TYR A N 1
ATOM 4191 C CA . TYR A 1 515 ? -41.835 -9.559 12.900 1.00 85.69 515 TYR A CA 1
ATOM 4192 C C . TYR A 1 515 ? -41.503 -9.331 14.383 1.00 85.69 515 TYR A C 1
ATOM 4194 O O . TYR A 1 515 ? -42.408 -9.210 15.206 1.00 85.69 515 TYR A O 1
ATOM 4202 N N . SER A 1 516 ? -40.215 -9.258 14.725 1.00 83.12 516 SER A N 1
ATOM 4203 C CA . SER A 1 516 ? -39.742 -9.128 16.109 1.00 83.12 516 SER A CA 1
ATOM 4204 C C . SER A 1 516 ? -39.802 -7.695 16.641 1.00 83.12 516 SER A C 1
ATOM 4206 O O . SER A 1 516 ? -40.034 -7.505 17.836 1.00 83.12 516 SER A O 1
ATOM 4208 N N . PHE A 1 517 ? -39.633 -6.690 15.774 1.00 86.88 517 PHE A N 1
ATOM 4209 C CA . PHE A 1 517 ? -39.550 -5.276 16.163 1.00 86.88 517 PHE A CA 1
ATOM 4210 C C . PHE A 1 517 ? -40.625 -4.380 15.517 1.00 86.88 517 PHE A C 1
ATOM 4212 O O . PHE A 1 517 ? -40.296 -3.330 14.960 1.00 86.88 517 PHE A O 1
ATOM 4219 N N . PRO A 1 518 ? -41.922 -4.733 15.574 1.00 82.69 518 PRO A N 1
ATOM 4220 C CA . PRO A 1 518 ? -42.960 -3.923 14.948 1.00 82.69 518 PRO A CA 1
ATOM 4221 C C . PRO A 1 518 ? -43.098 -2.567 15.650 1.00 82.69 518 PRO A C 1
ATOM 4223 O O . PRO A 1 518 ? -43.146 -2.503 16.878 1.00 82.69 518 PRO A O 1
ATOM 4226 N N . ASN A 1 519 ? -43.226 -1.489 14.868 1.00 81.38 519 ASN A N 1
ATOM 4227 C CA . ASN A 1 519 ? -43.515 -0.132 15.350 1.00 81.38 519 ASN A CA 1
ATOM 4228 C C . ASN A 1 519 ? -42.514 0.417 16.383 1.00 81.38 519 ASN A C 1
ATOM 4230 O O . ASN A 1 519 ? -42.863 1.313 17.148 1.00 81.38 519 ASN A O 1
ATOM 4234 N N . GLN A 1 520 ? -41.285 -0.098 16.425 1.00 86.19 520 GLN A N 1
ATOM 4235 C CA . GLN A 1 520 ? -40.255 0.397 17.337 1.00 86.19 520 GLN A CA 1
ATOM 4236 C C . GLN A 1 520 ? -39.476 1.560 16.728 1.00 86.19 520 GLN A C 1
ATOM 4238 O O . GLN A 1 520 ? -39.286 1.619 15.513 1.00 86.19 520 GLN A O 1
ATOM 4243 N N . MET A 1 521 ? -39.003 2.467 17.579 1.00 84.56 521 MET A N 1
ATOM 4244 C CA . MET A 1 521 ? -38.071 3.516 17.170 1.00 84.56 521 MET A CA 1
ATOM 4245 C C . MET A 1 521 ? -36.630 3.020 17.201 1.00 84.56 521 MET A C 1
ATOM 4247 O O . MET A 1 521 ? -36.206 2.398 18.178 1.00 84.56 521 MET A O 1
ATOM 4251 N N . PHE A 1 522 ? -35.899 3.334 16.133 1.00 88.69 522 PHE A N 1
ATOM 4252 C CA . PHE A 1 522 ? -34.473 3.076 16.009 1.00 88.69 522 PHE A CA 1
ATOM 4253 C C . PHE A 1 522 ? -33.710 4.377 15.795 1.00 88.69 522 PHE A C 1
ATOM 4255 O O . PHE A 1 522 ? -34.110 5.233 15.001 1.00 88.69 522 PHE A O 1
ATOM 4262 N N . THR A 1 523 ? -32.586 4.494 16.488 1.00 86.75 523 THR A N 1
ATOM 4263 C CA . THR A 1 523 ? -31.616 5.581 16.330 1.00 86.75 523 THR A CA 1
ATOM 4264 C C . THR A 1 523 ? -30.332 5.052 15.713 1.00 86.75 523 THR A C 1
ATOM 4266 O O . THR A 1 523 ? -29.970 3.890 15.912 1.00 86.75 523 THR A O 1
ATOM 4269 N N . VAL A 1 524 ? -29.607 5.917 15.005 1.00 88.00 524 VAL A N 1
ATOM 4270 C CA . VAL A 1 524 ? -28.247 5.603 14.544 1.00 88.00 524 VAL A CA 1
ATOM 4271 C C . VAL A 1 524 ? -27.358 5.234 15.746 1.00 88.00 524 VAL A C 1
ATOM 4273 O O . VAL A 1 524 ? -27.524 5.763 16.843 1.00 88.00 524 VAL A O 1
ATOM 4276 N N . ASP A 1 525 ? -26.466 4.266 15.546 1.00 87.75 525 ASP A N 1
ATOM 4277 C CA . ASP A 1 525 ? -25.559 3.648 16.524 1.00 87.75 525 ASP A CA 1
ATOM 4278 C C . ASP A 1 525 ? -26.214 2.814 17.638 1.00 87.75 525 ASP A C 1
ATOM 4280 O O . ASP A 1 525 ? -25.521 2.297 18.522 1.00 87.75 525 ASP A O 1
ATOM 4284 N N . GLN A 1 526 ? -27.535 2.610 17.599 1.00 89.00 526 GLN A N 1
ATOM 4285 C CA . GLN A 1 526 ? -28.220 1.766 18.576 1.00 89.00 526 GLN A CA 1
ATOM 4286 C C . GLN A 1 526 ? -27.783 0.304 18.466 1.00 89.00 526 GLN A C 1
ATOM 4288 O O . GLN A 1 526 ? -27.808 -0.290 17.386 1.00 89.00 526 GLN A O 1
ATOM 4293 N N . GLN A 1 527 ? -27.428 -0.292 19.608 1.00 88.62 527 GLN A N 1
ATOM 4294 C CA . GLN A 1 527 ? -27.056 -1.703 19.707 1.00 88.62 527 GLN A CA 1
ATOM 4295 C C . GLN A 1 527 ? -28.209 -2.540 20.261 1.00 88.62 527 GLN A C 1
ATOM 4297 O O . GLN A 1 527 ? -28.725 -2.255 21.344 1.00 88.62 527 GLN A O 1
ATOM 4302 N N . LEU A 1 528 ? -28.552 -3.631 19.578 1.00 89.69 528 LEU A N 1
ATOM 4303 C CA . LEU A 1 528 ? -29.548 -4.594 20.048 1.00 89.69 528 LEU A CA 1
ATOM 4304 C C . LEU A 1 528 ? -29.111 -6.047 19.833 1.00 89.69 528 LEU A C 1
ATOM 4306 O O . LEU A 1 528 ? -28.243 -6.349 19.015 1.00 89.69 528 LEU A O 1
ATOM 4310 N N . ALA A 1 529 ? -29.719 -6.954 20.595 1.00 88.19 529 ALA A N 1
ATOM 4311 C CA . ALA A 1 529 ? -29.546 -8.391 20.417 1.00 88.19 529 ALA A CA 1
ATOM 4312 C C . ALA A 1 529 ? -30.651 -8.937 19.508 1.00 88.19 529 ALA A C 1
ATOM 4314 O O . ALA A 1 529 ? -31.822 -8.621 19.703 1.00 88.19 529 ALA A O 1
ATOM 4315 N N . PHE A 1 530 ? -30.275 -9.778 18.550 1.00 88.88 530 PHE A N 1
ATOM 4316 C CA . PHE A 1 530 ? -31.190 -10.415 17.614 1.00 88.88 530 PHE A CA 1
ATOM 4317 C C . PHE A 1 530 ? -31.026 -11.933 17.669 1.00 88.88 530 PHE A C 1
ATOM 4319 O O . PHE A 1 530 ? -29.926 -12.467 17.498 1.00 88.88 530 PHE A O 1
ATOM 4326 N N . ALA A 1 531 ? -32.133 -12.620 17.934 1.00 86.44 531 ALA A N 1
ATOM 4327 C CA . ALA A 1 531 ? -32.233 -14.065 17.816 1.00 86.44 531 ALA A CA 1
ATOM 4328 C C . ALA A 1 531 ? -32.809 -14.394 16.438 1.00 86.44 531 ALA A C 1
ATOM 4330 O O . ALA A 1 531 ? -33.801 -13.796 16.035 1.00 86.44 531 ALA A O 1
ATOM 4331 N N . PHE A 1 532 ? -32.170 -15.320 15.728 1.00 82.31 532 PHE A N 1
ATOM 4332 C CA . PHE A 1 532 ? -32.616 -15.778 14.418 1.00 82.31 532 PHE A CA 1
ATOM 4333 C C . PHE A 1 532 ? -32.760 -17.297 14.455 1.00 82.31 532 PHE A C 1
ATOM 4335 O O . PHE A 1 532 ? -31.746 -18.005 14.494 1.00 82.31 532 PHE A O 1
ATOM 4342 N N . LYS A 1 533 ? -34.001 -17.799 14.448 1.00 80.81 533 LYS A N 1
ATOM 4343 C CA . LYS A 1 533 ? -34.309 -19.240 14.577 1.00 80.81 533 LYS A CA 1
ATOM 4344 C C . LYS A 1 533 ? -33.557 -19.882 15.771 1.00 80.81 533 LYS A C 1
ATOM 4346 O O . LYS A 1 533 ? -33.303 -19.225 16.776 1.00 80.81 533 LYS A O 1
ATOM 4351 N N . ASP A 1 534 ? -33.154 -21.150 15.655 1.00 69.38 534 ASP A N 1
ATOM 4352 C CA . ASP A 1 534 ? -32.324 -21.861 16.646 1.00 69.38 534 ASP A CA 1
ATOM 4353 C C . ASP A 1 534 ? -30.814 -21.543 16.524 1.00 69.38 534 ASP A C 1
ATOM 4355 O O . ASP A 1 534 ? -29.967 -22.279 17.039 1.00 69.38 534 ASP A O 1
ATOM 4359 N N . LYS A 1 535 ? -30.440 -20.470 15.807 1.00 75.88 535 LYS A N 1
ATOM 4360 C CA . LYS A 1 535 ? -29.034 -20.088 15.611 1.00 75.88 535 LYS A CA 1
ATOM 4361 C C . LYS A 1 535 ? -28.526 -19.195 16.742 1.00 75.88 535 LYS A C 1
ATOM 4363 O O . LYS A 1 535 ? -29.266 -18.682 17.579 1.00 75.88 535 LYS A O 1
ATOM 4368 N N . LYS A 1 536 ? -27.206 -18.999 16.770 1.00 79.50 536 LYS A N 1
ATOM 4369 C CA . LYS A 1 536 ? -26.537 -18.160 17.773 1.00 79.50 536 LYS A CA 1
ATOM 4370 C C . LYS A 1 536 ? -27.003 -16.707 17.698 1.00 79.50 536 LYS A C 1
ATOM 4372 O O . LYS A 1 536 ? -27.216 -16.176 16.610 1.00 79.50 536 LYS A O 1
ATOM 4377 N N . LEU A 1 537 ? -27.058 -16.070 18.868 1.00 82.44 537 LEU A N 1
ATOM 4378 C CA . LEU A 1 537 ? -27.418 -14.664 19.032 1.00 82.44 537 LEU A CA 1
ATOM 4379 C C . LEU A 1 537 ? -26.449 -13.740 18.288 1.00 82.44 537 LEU A C 1
ATOM 4381 O O . LEU A 1 537 ? -25.226 -13.806 18.472 1.00 82.44 537 LEU A O 1
ATOM 4385 N N . LEU A 1 538 ? -27.027 -12.843 17.498 1.00 85.50 538 LEU A N 1
ATOM 4386 C CA . LEU A 1 538 ? -26.323 -11.781 16.800 1.00 85.50 538 LEU A CA 1
ATOM 4387 C C . LEU A 1 538 ? -26.466 -10.475 17.582 1.00 85.50 538 LEU A C 1
ATOM 4389 O O . LEU A 1 538 ? -27.485 -10.225 18.228 1.00 85.50 538 LEU A O 1
ATOM 4393 N N . ILE A 1 539 ? -25.435 -9.642 17.529 1.00 88.38 539 ILE A N 1
ATOM 4394 C CA . ILE A 1 539 ? -25.523 -8.239 17.917 1.00 88.38 539 ILE A CA 1
ATOM 4395 C C . ILE A 1 539 ? -25.685 -7.420 16.637 1.00 88.38 539 ILE A C 1
ATOM 4397 O O . ILE A 1 539 ? -24.911 -7.592 15.695 1.00 88.38 539 ILE A O 1
ATOM 4401 N N . LEU A 1 540 ? -26.723 -6.587 16.594 1.00 89.69 540 LEU A N 1
ATOM 4402 C CA . LEU A 1 540 ? -26.991 -5.674 15.487 1.00 89.69 540 LEU A CA 1
ATOM 4403 C C . LEU A 1 540 ? -26.717 -4.241 15.940 1.00 89.69 540 LEU A C 1
ATOM 4405 O O . LEU A 1 540 ? -27.137 -3.848 17.031 1.00 89.69 540 LEU A O 1
ATOM 4409 N N . VAL A 1 541 ? -26.031 -3.475 15.098 1.00 90.56 541 VAL A N 1
ATOM 4410 C CA . VAL A 1 541 ? -25.764 -2.047 15.290 1.00 90.56 541 VAL A CA 1
ATOM 4411 C C . VAL A 1 541 ? -26.388 -1.277 14.135 1.00 90.56 541 VAL A C 1
ATOM 4413 O O . VAL A 1 541 ? -26.128 -1.579 12.972 1.00 90.56 541 VAL A O 1
ATOM 4416 N N . VAL A 1 542 ? -27.226 -0.289 14.435 1.00 90.06 542 VAL A N 1
ATOM 4417 C CA . VAL A 1 542 ? -27.844 0.557 13.406 1.00 90.06 542 VAL A CA 1
ATOM 4418 C C . VAL A 1 542 ? -26.789 1.504 12.832 1.00 90.06 542 VAL A C 1
ATOM 4420 O O . VAL A 1 542 ? -26.301 2.372 13.544 1.00 90.06 542 VAL A O 1
ATOM 4423 N N . LYS A 1 543 ? -26.425 1.355 11.555 1.00 87.25 543 LYS A N 1
ATOM 4424 C CA . LYS A 1 543 ? -25.415 2.202 10.890 1.00 87.25 543 LYS A CA 1
ATOM 4425 C C . LYS A 1 543 ? -26.013 3.441 10.262 1.00 87.25 543 LYS A C 1
ATOM 4427 O O . LYS A 1 543 ? -25.528 4.546 10.467 1.00 87.25 543 LYS A O 1
ATOM 4432 N N . GLU A 1 544 ? -27.049 3.238 9.461 1.00 84.19 544 GLU A N 1
ATOM 4433 C CA . GLU A 1 544 ? -27.702 4.311 8.728 1.00 84.19 544 GLU A CA 1
ATOM 4434 C C . GLU A 1 544 ? -29.214 4.106 8.757 1.00 84.19 544 GLU A C 1
ATOM 4436 O O . GLU A 1 544 ? -29.716 2.985 8.631 1.00 84.19 544 GLU A O 1
ATOM 4441 N N . VAL A 1 545 ? -29.934 5.214 8.914 1.00 83.06 545 VAL A N 1
ATOM 4442 C CA . VAL A 1 545 ? -31.390 5.272 8.831 1.00 83.06 545 VAL A CA 1
ATOM 4443 C C . VAL A 1 545 ? -31.753 6.275 7.737 1.00 83.06 545 VAL A C 1
ATOM 4445 O O . VAL A 1 545 ? -31.419 7.460 7.807 1.00 83.06 545 VAL A O 1
ATOM 4448 N N . GLU A 1 546 ? -32.436 5.798 6.702 1.00 79.00 546 GLU A N 1
ATOM 4449 C CA . GLU A 1 546 ? -33.029 6.646 5.672 1.00 79.00 546 GLU A CA 1
ATOM 4450 C C . GLU A 1 546 ? -34.504 6.880 6.019 1.00 79.00 546 GLU A C 1
ATOM 4452 O O . GLU A 1 546 ? -35.337 5.964 5.982 1.00 79.00 546 GLU A O 1
ATOM 4457 N N . GLY A 1 547 ? -34.834 8.121 6.375 1.00 61.66 547 GLY A N 1
ATOM 4458 C CA . GLY A 1 547 ? -36.206 8.550 6.645 1.00 61.66 547 GLY A CA 1
ATOM 4459 C C . GLY A 1 547 ? -36.800 9.294 5.450 1.00 61.66 547 GLY A C 1
ATOM 4460 O O . GLY A 1 547 ? -36.051 9.865 4.655 1.00 61.66 547 GLY A O 1
ATOM 4461 N N . PHE A 1 548 ? -38.135 9.309 5.328 1.00 61.50 548 PHE A N 1
ATOM 4462 C CA . PHE A 1 548 ? -38.893 10.529 4.998 1.00 61.50 548 PHE A CA 1
ATOM 4463 C C . PHE A 1 548 ? -40.427 10.386 5.146 1.00 61.50 548 PHE A C 1
ATOM 4465 O O . PHE A 1 548 ? -41.014 9.351 4.839 1.00 61.50 548 PHE A O 1
ATOM 4472 N N . VAL A 1 549 ? -41.016 11.545 5.480 1.00 52.41 549 VAL A N 1
ATOM 4473 C CA . VAL A 1 549 ? -42.406 12.049 5.447 1.00 52.41 549 VAL A CA 1
ATOM 4474 C C . VAL A 1 549 ? -43.365 11.793 6.622 1.00 52.41 549 VAL A C 1
ATOM 4476 O O . VAL A 1 549 ? -44.134 10.835 6.655 1.00 52.41 549 VAL A O 1
ATOM 4479 N N . ASN A 1 550 ? -43.450 12.828 7.459 1.00 51.22 550 ASN A N 1
ATOM 4480 C CA . ASN A 1 550 ? -44.640 13.297 8.164 1.00 51.22 550 ASN A CA 1
ATOM 4481 C C . ASN A 1 550 ? -45.863 13.276 7.211 1.00 51.22 550 ASN A C 1
ATOM 4483 O O . ASN A 1 550 ? -45.921 14.043 6.249 1.00 51.22 550 ASN A O 1
ATOM 4487 N N . ILE A 1 551 ? -46.835 12.384 7.437 1.00 53.72 551 ILE A N 1
ATOM 4488 C CA . ILE A 1 551 ? -47.987 12.084 6.547 1.00 53.72 551 ILE A CA 1
ATOM 4489 C C . ILE A 1 551 ? -48.708 13.338 5.995 1.00 53.72 551 ILE A C 1
ATOM 4491 O O . ILE A 1 551 ? -49.315 13.297 4.917 1.00 53.72 551 ILE A O 1
ATOM 4495 N N . ASN A 1 552 ? -48.600 14.469 6.692 1.00 54.81 552 ASN A N 1
ATOM 4496 C CA . ASN A 1 552 ? -49.160 15.762 6.315 1.00 54.81 552 ASN A CA 1
ATOM 4497 C C . ASN A 1 552 ? -48.617 16.343 4.990 1.00 54.81 552 ASN A C 1
ATOM 4499 O O . ASN A 1 552 ? -49.392 16.959 4.261 1.00 54.81 552 ASN A O 1
ATOM 4503 N N . THR A 1 553 ? -47.356 16.101 4.601 1.00 53.06 553 THR A N 1
ATOM 4504 C CA . THR A 1 553 ? -46.792 16.637 3.336 1.00 53.06 553 THR A CA 1
ATOM 4505 C C . THR A 1 553 ? -47.118 15.780 2.107 1.00 53.06 553 THR A C 1
ATOM 4507 O O . THR A 1 553 ? -47.314 16.321 1.018 1.00 53.06 553 THR A O 1
ATOM 4510 N N . ILE A 1 554 ? -47.290 14.459 2.256 1.00 53.91 554 ILE A N 1
ATOM 4511 C CA . ILE A 1 554 ? -47.782 13.589 1.164 1.00 53.91 554 ILE A CA 1
ATOM 4512 C C . ILE A 1 554 ? -49.253 13.887 0.844 1.00 53.91 554 ILE A C 1
ATOM 4514 O O . ILE A 1 554 ? -49.636 13.889 -0.327 1.00 53.91 554 ILE A O 1
ATOM 4518 N N . ARG A 1 555 ? -50.080 14.215 1.853 1.00 56.03 555 ARG A N 1
ATOM 4519 C CA . ARG A 1 555 ? -51.472 14.663 1.636 1.00 56.03 555 ARG A CA 1
ATOM 4520 C C . ARG A 1 555 ? -51.571 15.946 0.796 1.00 56.03 555 ARG A C 1
ATOM 4522 O O . ARG A 1 555 ? -52.617 16.178 0.197 1.00 56.03 555 ARG A O 1
ATOM 4529 N N . GLN A 1 556 ? -50.496 16.734 0.715 1.00 54.19 556 GLN A N 1
ATOM 4530 C CA . GLN A 1 556 ? -50.400 17.960 -0.087 1.00 54.19 556 GLN A CA 1
ATOM 4531 C C . GLN A 1 556 ? -49.749 17.755 -1.475 1.00 54.19 556 GLN A C 1
ATOM 4533 O O . GLN A 1 556 ? -49.604 18.716 -2.225 1.00 54.19 556 GLN A O 1
ATOM 4538 N N . GLY A 1 557 ? -49.414 16.517 -1.868 1.00 43.16 557 GLY A N 1
ATOM 4539 C CA . GLY A 1 557 ? -49.072 16.170 -3.257 1.00 43.16 557 GLY A CA 1
ATOM 4540 C C . GLY A 1 557 ? -47.625 16.423 -3.712 1.00 43.16 557 GLY A C 1
ATOM 4541 O O . GLY A 1 557 ? -47.389 16.496 -4.916 1.00 43.16 557 GLY A O 1
ATOM 4542 N N . GLY A 1 558 ? -46.654 16.549 -2.801 1.00 46.69 558 GLY A N 1
ATOM 4543 C CA . GLY A 1 558 ? -45.231 16.701 -3.151 1.00 46.69 558 GLY A CA 1
ATOM 4544 C C . GLY A 1 558 ? -44.485 15.374 -3.377 1.00 46.69 558 GLY A C 1
ATOM 4545 O O . GLY A 1 558 ? -44.725 14.394 -2.673 1.00 46.69 558 GLY A O 1
ATOM 4546 N N . GLU A 1 559 ? -43.537 15.344 -4.325 1.00 46.34 559 GLU A N 1
ATOM 4547 C CA . GLU A 1 559 ? -42.564 14.245 -4.471 1.00 46.34 559 GLU A CA 1
ATOM 4548 C C . GLU A 1 559 ? -41.515 14.304 -3.348 1.00 46.34 559 GLU A C 1
ATOM 4550 O O . GLU A 1 559 ? -40.750 15.266 -3.239 1.00 46.34 559 GLU A O 1
ATOM 4555 N N . ALA A 1 560 ? -41.452 13.260 -2.521 1.00 50.38 560 ALA A N 1
ATOM 4556 C CA . ALA A 1 560 ? -40.505 13.160 -1.417 1.00 50.38 560 ALA A CA 1
ATOM 4557 C C . ALA A 1 560 ? -39.220 12.432 -1.840 1.00 50.38 560 ALA A C 1
ATOM 4559 O O . ALA A 1 560 ? -39.257 11.286 -2.287 1.00 50.38 560 ALA A O 1
ATOM 4560 N N . LYS A 1 561 ? -38.068 13.091 -1.672 1.00 54.59 561 LYS A N 1
ATOM 4561 C CA . LYS A 1 561 ? -36.742 12.463 -1.783 1.00 54.59 561 LYS A CA 1
ATOM 4562 C C . LYS A 1 561 ? -36.292 11.982 -0.396 1.00 54.59 561 LYS A C 1
ATOM 4564 O O . LYS A 1 561 ? -36.481 12.738 0.557 1.00 54.59 561 LYS A O 1
ATOM 4569 N N . PRO A 1 562 ? -35.684 10.787 -0.272 1.00 58.03 562 PRO A N 1
ATOM 4570 C CA . PRO A 1 562 ? -35.177 10.292 1.007 1.00 58.03 562 PRO A CA 1
ATOM 4571 C C . PRO A 1 562 ? -34.091 11.236 1.542 1.00 58.03 562 PRO A C 1
ATOM 4573 O O . PRO A 1 562 ? -33.184 11.617 0.795 1.00 58.03 562 PRO A O 1
ATOM 4576 N N . LYS A 1 563 ? -34.174 11.626 2.820 1.00 62.56 563 LYS A N 1
ATOM 4577 C CA . LYS A 1 563 ? -33.067 12.301 3.519 1.00 62.56 563 LYS A CA 1
ATOM 4578 C C . LYS A 1 563 ? -32.523 11.375 4.603 1.00 62.56 563 LYS A C 1
ATOM 4580 O O . LYS A 1 563 ? -33.256 10.597 5.208 1.00 62.56 563 LYS A O 1
ATOM 4585 N N . LYS A 1 564 ? -31.224 11.488 4.871 1.00 68.56 564 LYS A N 1
ATOM 4586 C CA . LYS A 1 564 ? -30.594 10.797 5.999 1.00 68.56 564 LYS A CA 1
ATOM 4587 C C . LYS A 1 564 ? -31.148 11.379 7.303 1.00 68.56 564 LYS A C 1
ATOM 4589 O O . LYS A 1 564 ? -31.019 12.581 7.528 1.00 68.56 564 LYS A O 1
ATOM 4594 N N . GLY A 1 565 ? -31.793 10.537 8.106 1.00 66.56 565 GLY A N 1
ATOM 4595 C CA . GLY A 1 565 ? -32.348 10.889 9.413 1.00 66.56 565 GLY A CA 1
ATOM 4596 C C . GLY A 1 565 ? -31.501 10.293 10.537 1.00 66.56 565 GLY A C 1
ATOM 4597 O O . GLY A 1 565 ? -30.789 9.313 10.328 1.00 66.56 565 GLY A O 1
ATOM 4598 N N . LYS A 1 566 ? -31.559 10.883 11.735 1.00 73.31 566 LYS A N 1
ATOM 4599 C CA . LYS A 1 566 ? -30.895 10.336 12.936 1.00 73.31 566 LYS A CA 1
ATOM 4600 C C . LYS A 1 566 ? -31.781 9.341 13.704 1.00 73.31 566 LYS A C 1
ATOM 4602 O O . LYS A 1 566 ? -31.262 8.509 14.448 1.00 73.31 566 LYS A O 1
ATOM 4607 N N . LEU A 1 567 ? -33.095 9.427 13.506 1.00 78.88 567 LEU A N 1
ATOM 4608 C CA . LEU A 1 567 ? -34.139 8.703 14.226 1.00 78.88 567 LEU A CA 1
ATOM 4609 C C . LEU A 1 567 ? -35.268 8.325 13.255 1.00 78.88 567 LEU A C 1
ATOM 4611 O O . LEU A 1 567 ? -35.534 9.053 12.300 1.00 78.88 567 LEU A O 1
ATOM 4615 N N . GLY A 1 568 ? -35.953 7.213 13.517 1.00 81.31 568 GLY A N 1
ATOM 4616 C CA . GLY A 1 568 ? -37.276 6.967 12.949 1.00 81.31 568 GLY A CA 1
ATOM 4617 C C . GLY A 1 568 ? -37.978 5.743 13.539 1.00 81.31 568 GLY A C 1
ATOM 4618 O O . GLY A 1 568 ? -37.378 4.925 14.234 1.00 81.31 568 GLY A O 1
ATOM 4619 N N . LYS A 1 569 ? -39.267 5.601 13.233 1.00 84.88 569 LYS A N 1
ATOM 4620 C CA . LYS A 1 569 ? -40.142 4.475 13.569 1.00 84.88 569 LYS A CA 1
ATOM 4621 C C . LYS A 1 569 ? -40.128 3.430 12.455 1.00 84.88 569 LYS A C 1
ATOM 4623 O O . LYS A 1 569 ? -40.347 3.747 11.283 1.00 84.88 569 LYS A O 1
ATOM 4628 N N . LEU A 1 570 ? -39.894 2.172 12.819 1.00 84.81 570 LEU A N 1
ATOM 4629 C CA . LEU A 1 570 ? -39.920 1.042 11.896 1.00 84.81 570 LEU A CA 1
ATOM 4630 C C . LEU A 1 570 ? -41.358 0.738 11.467 1.00 84.81 570 LEU A C 1
ATOM 4632 O O . LEU A 1 570 ? -42.242 0.564 12.307 1.00 84.81 570 LEU A O 1
ATOM 4636 N N . THR A 1 571 ? -41.580 0.610 10.160 1.00 82.12 571 THR A N 1
ATOM 4637 C CA . THR A 1 571 ? -42.864 0.174 9.598 1.00 82.12 571 THR A CA 1
ATOM 4638 C C . THR A 1 571 ? -42.725 -1.208 8.954 1.00 82.12 571 THR A C 1
ATOM 4640 O O . THR A 1 571 ? -41.627 -1.586 8.547 1.00 82.12 571 THR A O 1
ATOM 4643 N N . PRO A 1 572 ? -43.821 -1.969 8.777 1.00 80.75 572 PRO A N 1
ATOM 4644 C CA . PRO A 1 572 ? -43.771 -3.263 8.087 1.00 80.75 572 PRO A CA 1
ATOM 4645 C C . PRO A 1 572 ? -43.253 -3.202 6.640 1.00 80.75 572 PRO A C 1
ATOM 4647 O O . PRO A 1 572 ? -42.867 -4.228 6.090 1.00 80.75 572 PRO A O 1
ATOM 4650 N N . ASN A 1 573 ? -43.253 -2.015 6.023 1.00 81.38 573 ASN A N 1
ATOM 4651 C CA . ASN A 1 573 ? -42.791 -1.794 4.652 1.00 81.38 573 ASN A CA 1
ATOM 4652 C C . ASN A 1 573 ? -41.351 -1.255 4.578 1.00 81.38 573 ASN A C 1
ATOM 4654 O O . ASN A 1 573 ? -40.880 -0.941 3.486 1.00 81.38 573 ASN A O 1
ATOM 4658 N N . THR A 1 574 ? -40.659 -1.115 5.712 1.00 84.06 574 THR A N 1
ATOM 4659 C CA . THR A 1 574 ? -39.280 -0.625 5.748 1.00 84.06 574 THR A CA 1
ATOM 4660 C C . THR A 1 574 ? -38.329 -1.635 5.096 1.00 84.06 574 THR A C 1
ATOM 4662 O O . THR A 1 574 ? -38.359 -2.828 5.399 1.00 84.06 574 THR A O 1
ATOM 4665 N N . VAL A 1 575 ? -37.450 -1.155 4.213 1.00 84.75 575 VAL A N 1
ATOM 4666 C CA . VAL A 1 575 ? -36.413 -1.976 3.575 1.00 84.75 575 VAL A CA 1
ATOM 4667 C C . VAL A 1 575 ? -35.244 -2.158 4.541 1.00 84.75 575 VAL A C 1
ATOM 4669 O O . VAL A 1 575 ? -34.603 -1.189 4.936 1.00 84.75 575 VAL A O 1
ATOM 4672 N N . ILE A 1 576 ? -34.941 -3.400 4.911 1.00 87.00 576 ILE A N 1
ATOM 4673 C CA . ILE A 1 576 ? -33.827 -3.715 5.813 1.00 87.00 576 ILE A CA 1
ATOM 4674 C C . ILE A 1 576 ? -32.637 -4.199 4.998 1.00 87.00 576 ILE A C 1
ATOM 4676 O O . ILE A 1 576 ? -32.784 -5.046 4.116 1.00 87.00 576 ILE A O 1
ATOM 4680 N N . GLN A 1 577 ? -31.462 -3.674 5.322 1.00 88.38 577 GLN A N 1
ATOM 4681 C CA . GLN A 1 577 ? -30.192 -4.085 4.748 1.00 88.38 577 GLN A CA 1
ATOM 4682 C C . GLN A 1 577 ? -29.241 -4.530 5.857 1.00 88.38 577 GLN A C 1
ATOM 4684 O O . GLN A 1 577 ? -29.045 -3.808 6.829 1.00 88.38 577 GLN A O 1
ATOM 4689 N N . PHE A 1 578 ? -28.633 -5.704 5.708 1.00 87.44 578 PHE A N 1
ATOM 4690 C CA . PHE A 1 578 ? -27.642 -6.226 6.647 1.00 87.44 578 PHE A CA 1
ATOM 4691 C C . PHE A 1 578 ? -26.230 -6.120 6.077 1.00 87.44 578 PHE A C 1
ATOM 4693 O O . PHE A 1 578 ? -25.955 -6.576 4.965 1.00 87.44 578 PHE A O 1
ATOM 4700 N N . GLU A 1 579 ? -25.313 -5.577 6.866 1.00 84.69 579 GLU A N 1
ATOM 4701 C CA . GLU A 1 579 ? -23.881 -5.540 6.590 1.00 84.69 579 GLU A CA 1
ATOM 4702 C C . GLU A 1 579 ? -23.139 -6.376 7.630 1.00 84.69 579 GLU A C 1
ATOM 4704 O O . GLU A 1 579 ? -23.537 -6.439 8.787 1.00 84.69 579 GLU A O 1
ATOM 4709 N N . LYS A 1 580 ? -22.059 -7.053 7.238 1.00 83.75 580 LYS A N 1
ATOM 4710 C CA . LYS A 1 580 ? -21.189 -7.731 8.210 1.00 83.75 580 LYS A CA 1
ATOM 4711 C C . LYS A 1 580 ? -20.213 -6.721 8.810 1.00 83.75 580 LYS A C 1
ATOM 4713 O O . LYS A 1 580 ? -19.690 -5.892 8.064 1.00 83.75 580 LYS A O 1
ATOM 4718 N N . ALA A 1 581 ? -19.899 -6.850 10.097 1.00 79.88 581 ALA A N 1
ATOM 4719 C CA . ALA A 1 581 ? -18.809 -6.071 10.679 1.00 79.88 581 ALA A CA 1
ATOM 4720 C C . ALA A 1 581 ? -17.459 -6.423 10.027 1.00 79.88 581 ALA A C 1
ATOM 4722 O O . ALA A 1 581 ? -17.223 -7.580 9.671 1.00 79.88 581 ALA A O 1
ATOM 4723 N N . GLU A 1 582 ? -16.556 -5.446 9.879 1.00 68.00 582 GLU A N 1
ATOM 4724 C CA . GLU A 1 582 ? -15.309 -5.587 9.097 1.00 68.00 582 GLU A CA 1
ATOM 4725 C C . GLU A 1 582 ? -14.422 -6.762 9.544 1.00 68.00 582 GLU A C 1
ATOM 4727 O O . GLU A 1 582 ? -13.789 -7.424 8.722 1.00 68.00 582 GLU A O 1
ATOM 4732 N N . ALA A 1 583 ? -14.406 -7.052 10.847 1.00 66.62 583 ALA A N 1
ATOM 4733 C CA . ALA A 1 583 ? -13.631 -8.138 11.447 1.00 66.62 583 ALA A CA 1
ATOM 4734 C C . ALA A 1 583 ? -14.449 -9.421 11.695 1.00 66.62 583 ALA A C 1
ATOM 4736 O O . ALA A 1 583 ? -13.934 -10.366 12.299 1.00 66.62 583 ALA A O 1
ATOM 4737 N N . SER A 1 584 ? -15.723 -9.459 11.291 1.00 73.88 584 SER A N 1
ATOM 4738 C CA . SER A 1 584 ? -16.604 -10.592 11.567 1.00 73.88 584 SER A CA 1
ATOM 4739 C C . SER A 1 584 ? -16.471 -11.693 10.516 1.00 73.88 584 SER A C 1
ATOM 4741 O O . SER A 1 584 ? -16.467 -11.444 9.310 1.00 73.88 584 SER A O 1
ATOM 4743 N N . ALA A 1 585 ? -16.438 -12.939 10.990 1.00 69.88 585 ALA A N 1
ATOM 4744 C CA . ALA A 1 585 ? -16.488 -14.144 10.161 1.00 69.88 585 ALA A CA 1
ATOM 4745 C C . ALA A 1 585 ? -17.928 -14.536 9.760 1.00 69.88 585 ALA A C 1
ATOM 4747 O O . ALA A 1 585 ? -18.164 -15.659 9.315 1.00 69.88 585 ALA A O 1
ATOM 4748 N N . LEU A 1 586 ? -18.909 -13.649 9.967 1.00 77.00 586 LEU A N 1
ATOM 4749 C CA . LEU A 1 586 ? -20.309 -13.897 9.632 1.00 77.00 586 LEU A CA 1
ATOM 4750 C C . LEU A 1 586 ? -20.492 -14.034 8.112 1.00 77.00 586 LEU A C 1
ATOM 4752 O O . LEU A 1 586 ? -20.123 -13.143 7.341 1.00 77.00 586 LEU A O 1
ATOM 4756 N N . ASN A 1 587 ? -21.106 -15.140 7.686 1.00 76.31 587 ASN A N 1
ATOM 4757 C CA . ASN A 1 587 ? -21.420 -15.390 6.284 1.00 76.31 587 ASN A CA 1
ATOM 4758 C C . ASN A 1 587 ? -22.895 -15.076 5.995 1.00 76.31 587 ASN A C 1
ATOM 4760 O O . ASN A 1 587 ? -23.774 -15.924 6.157 1.00 76.31 587 ASN A O 1
ATOM 4764 N N . LEU A 1 588 ? -23.158 -13.837 5.585 1.00 79.06 588 LEU A N 1
ATOM 4765 C CA . LEU A 1 588 ? -24.474 -13.404 5.119 1.00 79.06 588 LEU A CA 1
ATOM 4766 C C . LEU A 1 588 ? -24.680 -13.864 3.667 1.00 79.06 588 LEU A C 1
ATOM 4768 O O . LEU A 1 588 ? -23.760 -13.757 2.858 1.00 79.06 588 LEU A O 1
ATOM 4772 N N . VAL A 1 589 ? -25.886 -14.302 3.302 1.00 75.88 589 VAL A N 1
ATOM 4773 C CA . VAL A 1 589 ? -26.334 -14.687 1.942 1.00 75.88 589 VAL A CA 1
ATOM 4774 C C . VAL A 1 589 ? -27.696 -14.022 1.667 1.00 75.88 589 VAL A C 1
ATOM 4776 O O . VAL A 1 589 ? -28.409 -13.730 2.614 1.00 75.88 589 VAL A O 1
ATOM 4779 N N . GLY A 1 590 ? -28.050 -13.697 0.418 1.00 75.88 590 GLY A N 1
ATOM 4780 C CA . GLY A 1 590 ? -29.359 -13.100 0.074 1.00 75.88 590 GLY A CA 1
ATOM 4781 C C . GLY A 1 590 ? -29.301 -11.681 -0.504 1.00 75.88 590 GLY A C 1
ATOM 4782 O O . GLY A 1 590 ? -28.215 -11.134 -0.719 1.00 75.88 590 GLY A O 1
ATOM 4783 N N . LYS A 1 591 ? -30.479 -11.123 -0.820 1.00 73.19 591 LYS A N 1
ATOM 4784 C CA . LYS A 1 591 ? -30.648 -9.844 -1.536 1.00 73.19 591 LYS A CA 1
ATOM 4785 C C . LYS A 1 591 ? -30.701 -8.642 -0.601 1.00 73.19 591 LYS A C 1
ATOM 4787 O O . LYS A 1 591 ? -30.302 -7.555 -1.004 1.00 73.19 591 LYS A O 1
ATOM 4792 N N . ALA A 1 592 ? -31.140 -8.836 0.639 1.00 70.56 592 ALA A N 1
ATOM 4793 C CA . ALA A 1 592 ? -31.147 -7.826 1.694 1.00 70.56 592 ALA A CA 1
ATOM 4794 C C . ALA A 1 592 ? -29.749 -7.540 2.289 1.00 70.56 592 ALA A C 1
ATOM 4796 O O . ALA A 1 592 ? -29.632 -7.044 3.407 1.00 70.56 592 ALA A O 1
ATOM 4797 N N . LYS A 1 593 ? -28.663 -7.843 1.571 1.00 72.44 593 LYS A N 1
ATOM 4798 C CA . LYS A 1 593 ? -27.321 -7.389 1.947 1.00 72.44 593 LYS A CA 1
ATOM 4799 C C . LYS A 1 593 ? -27.184 -5.906 1.633 1.00 72.44 593 LYS A C 1
ATOM 4801 O O . LYS A 1 593 ? -27.546 -5.475 0.538 1.00 72.44 593 LYS A O 1
ATOM 4806 N N . GLY A 1 594 ? -26.623 -5.140 2.566 1.00 61.66 594 GLY A N 1
ATOM 4807 C CA . GLY A 1 594 ? -26.232 -3.761 2.294 1.00 61.66 594 GLY A CA 1
ATOM 4808 C C . GLY A 1 594 ? -25.312 -3.700 1.080 1.00 61.66 594 GLY A C 1
ATOM 4809 O O . GLY A 1 594 ? -24.530 -4.629 0.829 1.00 61.66 594 GLY A O 1
ATOM 4810 N N . LYS A 1 595 ? -25.426 -2.623 0.295 1.00 56.56 595 LYS A N 1
ATOM 4811 C CA . LYS A 1 595 ? -24.457 -2.316 -0.762 1.00 56.56 595 LYS A CA 1
ATOM 4812 C C . LYS A 1 595 ? -23.123 -2.036 -0.083 1.00 56.56 595 LYS A C 1
ATOM 4814 O O . LYS A 1 595 ? -22.769 -0.881 0.120 1.00 56.56 595 LYS A O 1
ATOM 4819 N N . GLN A 1 596 ? -22.370 -3.088 0.230 1.00 54.22 596 GLN A N 1
ATOM 4820 C CA . GLN A 1 596 ? -20.991 -2.936 0.649 1.00 54.22 596 GLN A CA 1
ATOM 4821 C C . GLN A 1 596 ? -20.314 -2.060 -0.393 1.00 54.22 596 GLN A C 1
ATOM 4823 O O . GLN A 1 596 ? -20.307 -2.396 -1.584 1.00 54.22 596 GLN A O 1
ATOM 4828 N N . VAL A 1 597 ? -19.818 -0.908 0.058 1.00 45.47 597 VAL A N 1
ATOM 4829 C CA . VAL A 1 597 ? -19.088 0.047 -0.766 1.00 45.47 597 VAL A CA 1
ATOM 4830 C C . VAL A 1 597 ? -17.826 -0.669 -1.224 1.00 45.47 597 VAL A C 1
ATOM 4832 O O . VAL A 1 597 ? -16.787 -0.642 -0.568 1.00 45.47 597 VAL A O 1
ATOM 4835 N N . ARG A 1 598 ? -17.926 -1.394 -2.340 1.00 53.91 598 ARG A N 1
ATOM 4836 C CA . ARG A 1 598 ? -16.758 -1.949 -3.006 1.00 53.91 598 ARG A CA 1
ATOM 4837 C C . ARG A 1 598 ? -15.908 -0.753 -3.382 1.00 53.91 598 ARG A C 1
ATOM 4839 O O . ARG A 1 598 ? -16.357 0.106 -4.140 1.00 53.91 598 ARG A O 1
ATOM 4846 N N . GLN A 1 599 ? -14.682 -0.711 -2.871 1.00 53.03 599 GLN A N 1
ATOM 4847 C CA . GLN A 1 599 ? -13.667 0.132 -3.473 1.00 53.03 599 GLN A CA 1
ATOM 4848 C C . GLN A 1 599 ? -13.566 -0.318 -4.927 1.00 53.03 599 GLN A C 1
ATOM 4850 O O . GLN A 1 599 ? -13.187 -1.455 -5.212 1.00 53.03 599 GLN A O 1
ATOM 4855 N N . SER A 1 600 ? -14.009 0.532 -5.848 1.00 53.31 600 SER A N 1
ATOM 4856 C CA . SER A 1 600 ? -13.894 0.270 -7.273 1.00 53.31 600 SER A CA 1
ATOM 4857 C C . SER A 1 600 ? -12.429 -0.050 -7.565 1.00 53.31 600 SER A C 1
ATOM 4859 O O . SER A 1 600 ? -11.558 0.794 -7.369 1.00 53.31 600 SER A O 1
ATOM 4861 N N . ILE A 1 601 ? -12.162 -1.287 -8.001 1.00 61.28 601 ILE A N 1
ATOM 4862 C CA . ILE A 1 601 ? -10.807 -1.805 -8.272 1.00 61.28 601 ILE A CA 1
ATOM 4863 C C . ILE A 1 601 ? -10.106 -0.960 -9.352 1.00 61.28 601 ILE A C 1
ATOM 4865 O O . ILE A 1 601 ? -8.892 -1.016 -9.502 1.00 61.28 601 ILE A O 1
ATOM 4869 N N . ILE A 1 602 ? -10.853 -0.152 -10.107 1.00 60.34 602 ILE A N 1
ATOM 4870 C CA . ILE A 1 602 ? -10.340 0.728 -11.154 1.00 60.34 602 ILE A CA 1
ATOM 4871 C C . ILE A 1 602 ? -10.680 2.171 -10.796 1.00 60.34 602 ILE A C 1
ATOM 4873 O O . ILE A 1 602 ? -11.839 2.490 -10.524 1.00 60.34 602 ILE A O 1
ATOM 4877 N N . ASN A 1 603 ? -9.673 3.042 -10.851 1.00 59.47 603 ASN A N 1
ATOM 4878 C CA . ASN A 1 603 ? -9.876 4.481 -10.784 1.00 59.47 603 ASN A CA 1
ATOM 4879 C C . ASN A 1 603 ? -10.521 4.970 -12.103 1.00 59.47 603 ASN A C 1
ATOM 4881 O O . ASN A 1 603 ? -9.948 4.715 -13.167 1.00 59.47 603 ASN A O 1
ATOM 4885 N N . PRO A 1 604 ? -11.693 5.633 -12.079 1.00 56.06 604 PRO A N 1
ATOM 4886 C CA . PRO A 1 604 ? -12.375 6.080 -13.295 1.00 56.06 604 PRO A CA 1
ATOM 4887 C C . PRO A 1 604 ? -11.598 7.120 -14.130 1.00 56.06 604 PRO A C 1
ATOM 4889 O O . PRO A 1 604 ? -11.872 7.240 -15.323 1.00 56.06 604 PRO A O 1
ATOM 4892 N N . ASP A 1 605 ? -10.587 7.798 -13.572 1.00 56.16 605 ASP A N 1
ATOM 4893 C CA . ASP A 1 605 ? -9.851 8.889 -14.238 1.00 56.16 605 ASP A CA 1
ATOM 4894 C C . ASP A 1 605 ? -8.520 8.452 -14.887 1.00 56.16 605 ASP A C 1
ATOM 4896 O O . ASP A 1 605 ? -7.448 8.988 -14.581 1.00 56.16 605 ASP A O 1
ATOM 4900 N N . TRP A 1 606 ? -8.547 7.478 -15.800 1.00 61.81 606 TRP A N 1
ATOM 4901 C CA . TRP A 1 606 ? -7.332 7.002 -16.473 1.00 61.81 606 TRP A CA 1
ATOM 4902 C C . TRP A 1 606 ? -7.207 7.531 -17.913 1.00 61.81 606 TRP A C 1
ATOM 4904 O O . TRP A 1 606 ? -8.097 7.380 -18.744 1.00 61.81 606 TRP A O 1
ATOM 4914 N N . ASP A 1 607 ? -6.066 8.156 -18.215 1.00 67.88 607 ASP A N 1
ATOM 4915 C CA . ASP A 1 607 ? -5.719 8.685 -19.541 1.00 67.88 607 ASP A CA 1
ATOM 4916 C C . ASP A 1 607 ? -4.339 8.157 -19.956 1.00 67.88 607 ASP A C 1
ATOM 4918 O O . ASP A 1 607 ? -3.353 8.319 -19.229 1.00 67.88 607 ASP A O 1
ATOM 4922 N N . PHE A 1 608 ? -4.266 7.524 -21.130 1.00 65.25 608 PHE A N 1
ATOM 4923 C CA . PHE A 1 608 ? -3.064 6.884 -21.674 1.00 65.25 608 PHE A CA 1
ATOM 4924 C C . PHE A 1 608 ? -1.859 7.833 -21.729 1.00 65.25 608 PHE A C 1
ATOM 4926 O O . PHE A 1 608 ? -0.745 7.446 -21.367 1.00 65.25 608 PHE A O 1
ATOM 4933 N N . GLN A 1 609 ? -2.086 9.096 -22.106 1.00 66.56 609 GLN A N 1
ATOM 4934 C CA . GLN A 1 609 ? -1.011 10.085 -22.217 1.00 66.56 609 GLN A CA 1
ATOM 4935 C C . GLN A 1 609 ? -0.494 10.524 -20.844 1.00 66.56 609 GLN A C 1
ATOM 4937 O O . GLN A 1 609 ? 0.712 10.694 -20.664 1.00 66.56 609 GLN A O 1
ATOM 4942 N N . LYS A 1 610 ? -1.387 10.661 -19.855 1.00 67.81 610 LYS A N 1
ATOM 4943 C CA . LYS A 1 610 ? -1.012 10.994 -18.469 1.00 67.81 610 LYS A CA 1
ATOM 4944 C C . LYS A 1 610 ? -0.284 9.844 -17.777 1.00 67.81 610 LYS A C 1
ATOM 4946 O O . LYS A 1 610 ? 0.567 10.088 -16.927 1.00 67.81 610 LYS A O 1
ATOM 4951 N N . MET A 1 611 ? -0.589 8.606 -18.161 1.00 68.94 611 MET A N 1
ATOM 4952 C CA . MET A 1 611 ? 0.078 7.405 -17.651 1.00 68.94 611 MET A CA 1
ATOM 4953 C C . MET A 1 611 ? 1.443 7.141 -18.302 1.00 68.94 611 MET A C 1
ATOM 4955 O O . MET A 1 611 ? 2.153 6.226 -17.889 1.00 68.94 611 MET A O 1
ATOM 4959 N N . GLY A 1 612 ? 1.843 7.948 -19.292 1.00 73.12 612 GLY A N 1
ATOM 4960 C CA . GLY A 1 612 ? 3.159 7.850 -19.920 1.00 73.12 612 GLY A CA 1
ATOM 4961 C C . GLY A 1 612 ? 3.347 6.601 -20.786 1.00 73.12 612 GLY A C 1
ATOM 4962 O O . GLY A 1 612 ? 4.484 6.193 -21.008 1.00 73.12 612 GLY A O 1
ATOM 4963 N N . ILE A 1 613 ? 2.258 5.994 -21.272 1.00 82.00 613 ILE A N 1
ATOM 4964 C CA . ILE A 1 613 ? 2.292 4.888 -22.238 1.00 82.00 613 ILE A CA 1
ATOM 4965 C C . ILE A 1 613 ? 1.935 5.448 -23.617 1.00 82.00 613 ILE A C 1
ATOM 4967 O O . ILE A 1 613 ? 0.852 6.001 -23.794 1.00 82.00 613 ILE A O 1
ATOM 4971 N N . GLY A 1 614 ? 2.824 5.281 -24.598 1.00 80.88 614 GLY A N 1
ATOM 4972 C CA . GLY A 1 614 ? 2.579 5.646 -25.998 1.00 80.88 614 GLY A CA 1
ATOM 4973 C C . GLY A 1 614 ? 2.661 4.429 -26.914 1.00 80.88 614 GLY A C 1
ATOM 4974 O O . GLY A 1 614 ? 3.459 3.526 -26.671 1.00 80.88 614 GLY A O 1
ATOM 4975 N N . GLY A 1 615 ? 1.834 4.388 -27.956 1.00 82.06 615 GLY A N 1
ATOM 4976 C CA . GLY A 1 615 ? 1.906 3.400 -29.034 1.00 82.06 615 GLY A CA 1
ATOM 4977 C C . GLY A 1 615 ? 1.417 1.987 -28.713 1.00 82.06 615 GLY A C 1
ATOM 4978 O O . GLY A 1 615 ? 1.477 1.142 -29.598 1.00 82.06 615 GLY A O 1
ATOM 4979 N N . LEU A 1 616 ? 0.918 1.728 -27.497 1.00 83.19 616 LEU A N 1
ATOM 4980 C CA . LEU A 1 616 ? 0.486 0.395 -27.028 1.00 83.19 616 LEU A CA 1
ATOM 4981 C C . LEU A 1 616 ? -1.019 0.305 -26.717 1.00 83.19 616 LEU A C 1
ATOM 4983 O O . LEU A 1 616 ? -1.470 -0.530 -25.928 1.00 83.19 616 LEU A O 1
ATOM 4987 N N . GLY A 1 617 ? -1.824 1.202 -27.293 1.00 81.81 617 GLY A N 1
ATOM 4988 C CA . GLY A 1 617 ? -3.255 1.291 -26.987 1.00 81.81 617 GLY A CA 1
ATOM 4989 C C . GLY A 1 617 ? -4.048 0.037 -27.382 1.00 81.81 617 GLY A C 1
ATOM 4990 O O . GLY A 1 617 ? -4.989 -0.340 -26.685 1.00 81.81 617 GLY A O 1
ATOM 4991 N N . LYS A 1 618 ? -3.675 -0.646 -28.473 1.00 85.19 618 LYS A N 1
ATOM 4992 C CA . LYS A 1 618 ? -4.381 -1.852 -28.946 1.00 85.19 618 LYS A CA 1
ATOM 4993 C C . LYS A 1 618 ? -4.123 -3.038 -28.019 1.00 85.19 618 LYS A C 1
ATOM 4995 O O . LYS A 1 618 ? -5.062 -3.719 -27.610 1.00 85.19 618 LYS A O 1
ATOM 5000 N N . GLU A 1 619 ? -2.861 -3.241 -27.670 1.00 86.94 619 GLU A N 1
ATOM 5001 C CA . GLU A 1 619 ? -2.359 -4.289 -26.788 1.00 86.94 619 GLU A CA 1
ATOM 5002 C C . GLU A 1 619 ? -2.956 -4.113 -25.393 1.00 86.94 619 GLU A C 1
ATOM 5004 O O . GLU A 1 619 ? -3.506 -5.056 -24.826 1.00 86.94 619 GLU A O 1
ATOM 5009 N N . PHE A 1 620 ? -2.947 -2.882 -24.876 1.00 83.56 620 PHE A N 1
ATOM 5010 C CA . PHE A 1 620 ? -3.544 -2.560 -23.585 1.00 83.56 620 PHE A CA 1
ATOM 5011 C C . PHE A 1 620 ? -5.056 -2.813 -23.562 1.00 83.56 620 PHE A C 1
ATOM 5013 O O . PHE A 1 620 ? -5.553 -3.467 -22.648 1.00 83.56 620 PHE A O 1
ATOM 5020 N N . ASN A 1 621 ? -5.795 -2.371 -24.585 1.00 83.50 621 ASN A N 1
ATOM 5021 C CA . ASN A 1 621 ? -7.234 -2.634 -24.683 1.00 83.50 621 ASN A CA 1
ATOM 5022 C C . ASN A 1 621 ? -7.545 -4.137 -24.763 1.00 83.50 621 ASN A C 1
ATOM 5024 O O . ASN A 1 621 ? -8.553 -4.594 -24.216 1.00 83.50 621 ASN A O 1
ATOM 5028 N N . ALA A 1 622 ? -6.677 -4.923 -25.407 1.00 86.12 622 ALA A N 1
ATOM 5029 C CA . ALA A 1 622 ? -6.805 -6.375 -25.442 1.00 86.12 622 ALA A CA 1
ATOM 5030 C C . ALA A 1 622 ? -6.607 -7.000 -24.051 1.00 86.12 622 ALA A C 1
ATOM 5032 O O . ALA A 1 622 ? -7.405 -7.856 -23.661 1.00 86.12 622 ALA A O 1
ATOM 5033 N N . ILE A 1 623 ? -5.607 -6.543 -23.283 1.00 86.00 623 ILE A N 1
ATOM 5034 C CA . ILE A 1 623 ? -5.414 -6.947 -21.880 1.00 86.00 623 ILE A CA 1
ATOM 5035 C C . ILE A 1 623 ? -6.633 -6.554 -21.053 1.00 86.00 623 ILE A C 1
ATOM 5037 O O . ILE A 1 623 ? -7.181 -7.388 -20.339 1.00 86.00 623 ILE A O 1
ATOM 5041 N N . PHE A 1 624 ? -7.101 -5.315 -21.184 1.00 82.69 624 PHE A N 1
ATOM 5042 C CA . PHE A 1 624 ? -8.215 -4.801 -20.400 1.00 82.69 624 PHE A CA 1
ATOM 5043 C C . PHE A 1 624 ? -9.498 -5.596 -20.618 1.00 82.69 624 PHE A C 1
ATOM 5045 O O . PHE A 1 624 ? -10.115 -6.077 -19.665 1.00 82.69 624 PHE A O 1
ATOM 5052 N N . ARG A 1 625 ? -9.851 -5.835 -21.881 1.00 82.06 625 ARG A N 1
ATOM 5053 C CA . ARG A 1 625 ? -11.037 -6.614 -22.231 1.00 82.06 625 ARG A CA 1
ATOM 5054 C C . ARG A 1 625 ? -10.950 -8.070 -21.768 1.00 82.06 625 ARG A C 1
ATOM 5056 O O . ARG A 1 625 ? -11.978 -8.634 -21.412 1.00 82.06 625 ARG A O 1
ATOM 5063 N N . ARG A 1 626 ? -9.767 -8.694 -21.812 1.00 82.31 626 ARG A N 1
ATOM 5064 C CA . ARG A 1 626 ? -9.603 -10.124 -21.491 1.00 82.31 626 ARG A CA 1
ATOM 5065 C C . ARG A 1 626 ? -9.375 -10.387 -20.002 1.00 82.31 626 ARG A C 1
ATOM 5067 O O . ARG A 1 626 ? -9.975 -11.304 -19.462 1.00 82.31 626 ARG A O 1
ATOM 5074 N N . ALA A 1 627 ? -8.533 -9.595 -19.343 1.00 80.94 627 ALA A N 1
ATOM 5075 C CA . ALA A 1 627 ? -8.104 -9.834 -17.965 1.00 80.94 627 ALA A CA 1
ATOM 5076 C C . ALA A 1 627 ? -8.887 -9.022 -16.920 1.00 80.94 627 ALA A C 1
ATOM 5078 O O . ALA A 1 627 ? -9.106 -9.508 -15.808 1.00 80.94 627 ALA A O 1
ATOM 5079 N N . PHE A 1 628 ? -9.312 -7.797 -17.257 1.00 80.31 628 PHE A N 1
ATOM 5080 C CA . PHE A 1 628 ? -9.926 -6.878 -16.290 1.00 80.31 628 PHE A CA 1
ATOM 5081 C C . PHE A 1 628 ? -11.448 -6.812 -16.378 1.00 80.31 628 PHE A C 1
ATOM 5083 O O . PHE A 1 628 ? -12.074 -6.550 -15.358 1.00 80.31 628 PHE A O 1
ATOM 5090 N N . ALA A 1 629 ? -12.061 -7.133 -17.524 1.00 78.44 629 ALA A N 1
ATOM 5091 C CA . ALA A 1 629 ? -13.517 -7.085 -17.689 1.00 78.44 629 ALA A CA 1
ATOM 5092 C C . ALA A 1 629 ? -14.272 -7.848 -16.587 1.00 78.44 629 ALA A C 1
ATOM 5094 O O . ALA A 1 629 ? -15.165 -7.283 -15.964 1.00 78.44 629 ALA A O 1
ATOM 5095 N N . SER A 1 630 ? -13.864 -9.083 -16.274 1.00 77.81 630 SER A N 1
ATOM 5096 C CA . SER A 1 630 ? -14.504 -9.884 -15.219 1.00 77.81 630 SER A CA 1
ATOM 5097 C C . SER A 1 630 ? -14.412 -9.249 -13.829 1.00 77.81 630 SER A C 1
ATOM 5099 O O . SER A 1 630 ? -15.280 -9.493 -13.006 1.00 77.81 630 SER A O 1
ATOM 5101 N N . ARG A 1 631 ? -13.397 -8.417 -13.571 1.00 76.94 631 ARG A N 1
ATOM 5102 C CA . ARG A 1 631 ? -13.195 -7.711 -12.296 1.00 76.94 631 ARG A CA 1
ATOM 5103 C C . ARG A 1 631 ? -13.907 -6.356 -12.234 1.00 76.94 631 ARG A C 1
ATOM 5105 O O . ARG A 1 631 ? -14.051 -5.800 -11.152 1.00 76.94 631 ARG A O 1
ATOM 5112 N N . VAL A 1 632 ? -14.328 -5.815 -13.380 1.00 77.62 632 VAL A N 1
ATOM 5113 C CA . VAL A 1 632 ? -15.100 -4.561 -13.461 1.00 77.62 632 VAL A CA 1
ATOM 5114 C C . VAL A 1 632 ? -16.583 -4.818 -13.205 1.00 77.62 632 VAL A C 1
ATOM 5116 O O . VAL A 1 632 ? -17.264 -3.984 -12.610 1.00 77.62 632 VAL A O 1
ATOM 5119 N N . PHE A 1 633 ? -17.098 -5.956 -13.674 1.00 73.88 633 PHE A N 1
ATOM 5120 C CA . PHE A 1 633 ? -18.509 -6.287 -13.513 1.00 73.88 633 PHE A CA 1
ATOM 5121 C C . PHE A 1 633 ? -18.852 -6.666 -12.062 1.00 73.88 633 PHE A C 1
ATOM 5123 O O . PHE A 1 633 ? -18.019 -7.235 -11.354 1.00 73.88 633 PHE A O 1
ATOM 5130 N N . PRO A 1 634 ? -20.088 -6.386 -11.604 1.00 70.06 634 PRO A N 1
ATOM 5131 C CA . PRO A 1 634 ? -20.566 -6.847 -10.305 1.00 70.06 634 PRO A CA 1
ATOM 5132 C C . PRO A 1 634 ? -20.457 -8.371 -10.160 1.00 70.06 634 PRO A C 1
ATOM 5134 O O . PRO A 1 634 ? -20.887 -9.104 -11.051 1.00 70.06 634 PRO A O 1
ATOM 5137 N N . ILE A 1 635 ? -19.944 -8.836 -9.013 1.00 69.31 635 ILE A N 1
ATOM 5138 C CA . ILE A 1 635 ? -19.739 -10.268 -8.713 1.00 69.31 635 ILE A CA 1
ATOM 5139 C C . ILE A 1 635 ? -21.020 -11.090 -8.910 1.00 69.31 635 ILE A C 1
ATOM 5141 O O . ILE A 1 635 ? -20.937 -12.187 -9.431 1.00 69.31 635 ILE A O 1
ATOM 5145 N N . GLU A 1 636 ? -22.201 -10.543 -8.611 1.00 70.06 636 GLU A N 1
ATOM 5146 C CA . GLU A 1 636 ? -23.491 -11.223 -8.826 1.00 70.06 636 GLU A CA 1
ATOM 5147 C C . GLU A 1 636 ? -23.678 -11.683 -10.278 1.00 70.06 636 GLU A C 1
ATOM 5149 O O . GLU A 1 636 ? -24.116 -12.801 -10.537 1.00 70.06 636 GLU A O 1
ATOM 5154 N N . ILE A 1 637 ? -23.306 -10.832 -11.238 1.00 77.44 637 ILE A N 1
ATOM 5155 C CA . ILE A 1 637 ? -23.387 -11.156 -12.665 1.00 77.44 637 ILE A CA 1
ATOM 5156 C C . ILE A 1 637 ? -22.294 -12.166 -13.024 1.00 77.44 637 ILE A C 1
ATOM 5158 O O . ILE A 1 637 ? -22.533 -13.085 -13.798 1.00 77.44 637 ILE A O 1
ATOM 5162 N N . VAL A 1 638 ? -21.095 -12.027 -12.454 1.00 78.00 638 VAL A N 1
ATOM 5163 C CA . VAL A 1 638 ? -19.963 -12.934 -12.709 1.00 78.00 638 VAL A CA 1
ATOM 5164 C C . VAL A 1 638 ? -20.240 -14.346 -12.178 1.00 78.00 638 VAL A C 1
ATOM 5166 O O . VAL A 1 638 ? -19.962 -15.318 -12.879 1.00 78.00 638 VAL A O 1
ATOM 5169 N N . GLU A 1 639 ? -20.832 -14.457 -10.988 1.00 75.44 639 GLU A N 1
ATOM 5170 C CA . GLU A 1 639 ? -21.281 -15.708 -10.371 1.00 75.44 639 GLU A CA 1
ATOM 5171 C C . GLU A 1 639 ? -22.394 -16.356 -11.196 1.00 75.44 639 GLU A C 1
ATOM 5173 O O . GLU A 1 639 ? -22.309 -17.545 -11.495 1.00 75.44 639 GLU A O 1
ATOM 5178 N N . GLN A 1 640 ? -23.385 -15.578 -11.651 1.00 76.62 640 GLN A N 1
ATOM 5179 C CA . GLN A 1 640 ? -24.431 -16.070 -12.559 1.00 76.62 640 GLN A CA 1
ATOM 5180 C C . GLN A 1 640 ? -23.866 -16.573 -13.892 1.00 76.62 640 GLN A C 1
ATOM 5182 O O . GLN A 1 640 ? -24.359 -17.554 -14.444 1.00 76.62 640 GLN A O 1
ATOM 5187 N N . LEU A 1 641 ? -22.830 -15.911 -14.413 1.00 80.62 641 LEU A N 1
ATOM 5188 C CA . LEU A 1 641 ? -22.131 -16.332 -15.626 1.00 80.62 641 LEU A CA 1
ATOM 5189 C C . LEU A 1 641 ? -21.185 -17.522 -15.389 1.00 80.62 641 LEU A C 1
ATOM 5191 O O . LEU A 1 641 ? -20.701 -18.105 -16.359 1.00 80.62 641 LEU A O 1
ATOM 5195 N N . GLY A 1 642 ? -20.880 -17.868 -14.133 1.00 79.25 642 GLY A N 1
ATOM 5196 C CA . GLY A 1 642 ? -19.893 -18.892 -13.783 1.00 79.25 642 GLY A CA 1
ATOM 5197 C C . GLY A 1 642 ? -18.477 -18.567 -14.277 1.00 79.25 642 GLY A C 1
ATOM 5198 O O . GLY A 1 642 ? -17.666 -19.471 -14.488 1.00 79.25 642 GLY A O 1
ATOM 5199 N N . CYS A 1 643 ? -18.169 -17.289 -14.521 1.00 76.38 643 CYS A N 1
ATOM 5200 C CA . CYS A 1 643 ? -16.887 -16.883 -15.089 1.00 76.38 643 CYS A CA 1
ATOM 5201 C C . CYS A 1 643 ? -15.790 -16.864 -14.019 1.00 76.38 643 CYS A C 1
ATOM 5203 O O . CYS A 1 643 ? -15.861 -16.107 -13.054 1.00 76.38 643 CYS A O 1
ATOM 5205 N N . LYS A 1 644 ? -14.716 -17.631 -14.232 1.00 78.62 644 LYS A N 1
ATOM 5206 C CA . LYS A 1 644 ? -13.501 -17.541 -13.411 1.00 78.62 644 LYS A CA 1
ATOM 5207 C C . LYS A 1 644 ? -12.686 -16.302 -13.791 1.00 78.62 644 LYS A C 1
ATOM 5209 O O . LYS A 1 644 ? -12.572 -15.961 -14.970 1.00 78.62 644 LYS A O 1
ATOM 5214 N N . HIS A 1 645 ? -12.091 -15.636 -12.803 1.00 84.00 645 HIS A N 1
ATOM 5215 C CA . HIS A 1 645 ? -11.190 -14.516 -13.063 1.00 84.00 645 HIS A CA 1
ATOM 5216 C C . HIS A 1 645 ? -9.857 -14.998 -13.645 1.00 84.00 645 HIS A C 1
ATOM 5218 O O . HIS A 1 645 ? -9.293 -16.000 -13.209 1.00 84.00 645 HIS A O 1
ATOM 5224 N N . VAL A 1 646 ? -9.326 -14.240 -14.607 1.00 86.44 646 VAL A N 1
ATOM 5225 C CA . VAL A 1 646 ? -8.008 -14.502 -15.199 1.00 86.44 646 VAL A CA 1
ATOM 5226 C C . VAL A 1 646 ? -6.927 -14.237 -14.160 1.00 86.44 646 VAL A C 1
ATOM 5228 O O . VAL A 1 646 ? -6.810 -13.110 -13.676 1.00 86.44 646 VAL A O 1
ATOM 5231 N N . LYS A 1 647 ? -6.111 -15.240 -13.845 1.00 87.00 647 LYS A N 1
ATOM 5232 C CA . LYS A 1 647 ? -5.081 -15.142 -12.801 1.00 87.00 647 LYS A CA 1
ATOM 5233 C C . LYS A 1 647 ? -3.732 -14.638 -13.287 1.00 87.00 647 LYS A C 1
ATOM 5235 O O . LYS A 1 647 ? -2.965 -14.122 -12.483 1.00 87.00 647 LYS A O 1
ATOM 5240 N N . GLY A 1 648 ? -3.432 -14.797 -14.573 1.00 90.62 648 GLY A N 1
ATOM 5241 C CA . GLY A 1 648 ? -2.093 -14.568 -15.094 1.00 90.62 648 GLY A CA 1
ATOM 5242 C C . GLY A 1 648 ? -2.058 -13.864 -16.445 1.00 90.62 648 GLY A C 1
ATOM 5243 O O . GLY A 1 648 ? -2.814 -14.201 -17.359 1.00 90.62 648 GLY A O 1
ATOM 5244 N N . ILE A 1 649 ? -1.138 -12.909 -16.574 1.00 92.38 649 ILE A N 1
ATOM 5245 C CA . ILE A 1 649 ? -0.829 -12.191 -17.814 1.00 92.38 649 ILE A CA 1
ATOM 5246 C C . ILE A 1 649 ? 0.656 -12.394 -18.123 1.00 92.38 649 ILE A C 1
ATOM 5248 O O . ILE A 1 649 ? 1.497 -12.207 -17.248 1.00 92.38 649 ILE A O 1
ATOM 5252 N N . LEU A 1 650 ? 0.989 -12.743 -19.364 1.00 92.75 650 LEU A N 1
ATOM 5253 C CA . LEU A 1 650 ? 2.365 -12.818 -19.851 1.00 92.75 650 LEU A CA 1
ATOM 5254 C C . LEU A 1 650 ? 2.608 -11.740 -20.908 1.00 92.75 650 LEU A C 1
ATOM 5256 O O . LEU A 1 650 ? 2.008 -11.770 -21.984 1.00 92.75 650 LEU A O 1
ATOM 5260 N N . LEU A 1 651 ? 3.523 -10.820 -20.613 1.00 93.44 651 LEU A N 1
ATOM 5261 C CA . LEU A 1 651 ? 4.017 -9.816 -21.549 1.00 93.44 651 LEU A CA 1
ATOM 5262 C C . LEU A 1 651 ? 5.344 -10.299 -22.136 1.00 93.44 651 LEU A C 1
ATOM 5264 O O . LEU A 1 651 ? 6.322 -10.477 -21.407 1.00 93.44 651 LEU A O 1
ATOM 5268 N N . TYR A 1 652 ? 5.397 -10.493 -23.452 1.00 92.81 652 TYR A N 1
ATOM 5269 C CA . TYR A 1 652 ? 6.620 -10.922 -24.130 1.00 92.81 652 TYR A CA 1
ATOM 5270 C C . TYR A 1 652 ? 6.930 -10.071 -25.356 1.00 92.81 652 TYR A C 1
ATOM 5272 O O . TYR A 1 652 ? 6.043 -9.452 -25.928 1.00 92.81 652 TYR A O 1
ATOM 5280 N N . GLY A 1 653 ? 8.199 -10.004 -25.748 1.00 90.56 653 GLY A N 1
ATOM 5281 C CA . GLY A 1 653 ? 8.625 -9.270 -26.941 1.00 90.56 653 GLY A CA 1
ATOM 5282 C C . GLY A 1 653 ? 10.073 -8.795 -26.850 1.00 90.56 653 GLY A C 1
ATOM 5283 O O . GLY A 1 653 ? 10.711 -8.995 -25.813 1.00 90.56 653 GLY A O 1
ATOM 5284 N N . PRO A 1 654 ? 10.599 -8.127 -27.888 1.00 86.88 654 PRO A N 1
ATOM 5285 C CA . PRO A 1 654 ? 11.974 -7.632 -27.914 1.00 86.88 654 PRO A CA 1
ATOM 5286 C C . PRO A 1 654 ? 12.311 -6.714 -26.723 1.00 86.88 654 PRO A C 1
ATOM 5288 O O . PRO A 1 654 ? 11.419 -6.062 -26.168 1.00 86.88 654 PRO A O 1
ATOM 5291 N N . PRO A 1 655 ? 13.580 -6.641 -26.286 1.00 87.00 655 PRO A N 1
ATOM 5292 C CA . PRO A 1 655 ? 13.988 -5.715 -25.232 1.00 87.00 655 PRO A CA 1
ATOM 5293 C C . PRO A 1 655 ? 13.740 -4.257 -25.654 1.00 87.00 655 PRO A C 1
ATOM 5295 O O . PRO A 1 655 ? 13.763 -3.925 -26.836 1.00 87.00 655 PRO A O 1
ATOM 5298 N N . GLY A 1 656 ? 13.484 -3.378 -24.682 1.00 84.44 656 GLY A N 1
ATOM 5299 C CA . GLY A 1 656 ? 13.311 -1.942 -24.940 1.00 84.44 656 GLY A CA 1
ATOM 5300 C C . GLY A 1 656 ? 11.934 -1.509 -25.466 1.00 84.44 656 GLY A C 1
ATOM 5301 O O . GLY A 1 656 ? 11.744 -0.331 -25.753 1.00 84.44 656 GLY A O 1
ATOM 5302 N N . THR A 1 657 ? 10.948 -2.411 -25.558 1.00 85.56 657 THR A N 1
ATOM 5303 C CA . THR A 1 657 ? 9.578 -2.094 -26.024 1.00 85.56 657 THR A CA 1
ATOM 5304 C C . THR A 1 657 ? 8.613 -1.613 -24.930 1.00 85.56 657 THR A C 1
ATOM 5306 O O . THR A 1 657 ? 7.459 -1.324 -25.219 1.00 85.56 657 THR A O 1
ATOM 5309 N N . GLY A 1 658 ? 9.062 -1.491 -23.674 1.00 84.81 658 GLY A N 1
ATOM 5310 C CA . GLY A 1 658 ? 8.249 -0.922 -22.586 1.00 84.81 658 GLY A CA 1
ATOM 5311 C C . GLY A 1 658 ? 7.431 -1.921 -21.753 1.00 84.81 658 GLY A C 1
ATOM 5312 O O . GLY A 1 658 ? 6.545 -1.494 -21.018 1.00 84.81 658 GLY A O 1
ATOM 5313 N N . LYS A 1 659 ? 7.743 -3.228 -21.793 1.00 89.12 659 LYS A N 1
ATOM 5314 C CA . LYS A 1 659 ? 7.090 -4.277 -20.970 1.00 89.12 659 LYS A CA 1
ATOM 5315 C C . LYS A 1 659 ? 7.032 -3.929 -19.473 1.00 89.12 659 LYS A C 1
ATOM 5317 O O . LYS A 1 659 ? 5.951 -3.901 -18.890 1.00 89.12 659 LYS A O 1
ATOM 5322 N N . THR A 1 660 ? 8.176 -3.578 -18.880 1.00 86.56 660 THR A N 1
ATOM 5323 C CA . THR A 1 660 ? 8.283 -3.204 -17.457 1.00 86.56 660 THR A CA 1
ATOM 5324 C C . THR A 1 660 ? 7.476 -1.950 -17.121 1.00 86.56 660 THR A C 1
ATOM 5326 O O . THR A 1 660 ? 6.858 -1.873 -16.060 1.00 86.56 660 THR A O 1
ATOM 5329 N N . LEU A 1 661 ? 7.435 -0.973 -18.033 1.00 84.75 661 LEU A N 1
ATOM 5330 C CA . LEU A 1 661 ? 6.635 0.240 -17.861 1.00 84.75 661 LEU A CA 1
ATOM 5331 C C . LEU A 1 661 ? 5.140 -0.101 -17.878 1.00 84.75 661 LEU A C 1
ATOM 5333 O O . LEU A 1 661 ? 4.413 0.336 -16.990 1.00 84.75 661 LEU A O 1
ATOM 5337 N N . MET A 1 662 ? 4.696 -0.937 -18.819 1.00 84.88 662 MET A N 1
ATOM 5338 C CA . MET A 1 662 ? 3.304 -1.379 -18.917 1.00 84.88 662 MET A CA 1
ATOM 5339 C C . MET A 1 662 ? 2.840 -2.099 -17.642 1.00 84.88 662 MET A C 1
ATOM 5341 O O . MET A 1 662 ? 1.796 -1.752 -17.096 1.00 84.88 662 MET A O 1
ATOM 5345 N N . ALA A 1 663 ? 3.632 -3.041 -17.118 1.00 85.31 663 ALA A N 1
ATOM 5346 C CA . ALA A 1 663 ? 3.287 -3.768 -15.895 1.00 85.31 663 ALA A CA 1
ATOM 5347 C C . ALA A 1 663 ? 3.176 -2.847 -14.667 1.00 85.31 663 ALA A C 1
ATOM 5349 O O . ALA A 1 663 ? 2.228 -2.964 -13.890 1.00 85.31 663 ALA A O 1
ATOM 5350 N N . ARG A 1 664 ? 4.094 -1.880 -14.519 1.00 83.19 664 ARG A N 1
ATOM 5351 C CA . ARG A 1 664 ? 4.045 -0.890 -13.428 1.00 83.19 664 ARG A CA 1
ATOM 5352 C C . ARG A 1 664 ? 2.809 -0.001 -13.506 1.00 83.19 664 ARG A C 1
ATOM 5354 O O . ARG A 1 664 ? 2.185 0.265 -12.483 1.00 83.19 664 ARG A O 1
ATOM 5361 N N . GLN A 1 665 ? 2.443 0.450 -14.704 1.00 82.00 665 GLN A N 1
ATOM 5362 C CA . GLN A 1 665 ? 1.255 1.287 -14.884 1.00 82.00 665 GLN A CA 1
ATOM 5363 C C . GLN A 1 665 ? -0.040 0.504 -14.664 1.00 82.00 665 GLN A C 1
ATOM 5365 O O . GLN A 1 665 ? -0.963 1.044 -14.065 1.00 82.00 665 GLN A O 1
ATOM 5370 N N . ILE A 1 666 ? -0.098 -0.773 -15.060 1.00 82.62 666 ILE A N 1
ATOM 5371 C CA . ILE A 1 666 ? -1.223 -1.659 -14.721 1.00 82.62 666 ILE A CA 1
ATOM 5372 C C . ILE A 1 666 ? -1.371 -1.766 -13.197 1.00 82.62 666 ILE A C 1
ATOM 5374 O O . ILE A 1 666 ? -2.475 -1.604 -12.684 1.00 82.62 666 ILE A O 1
ATOM 5378 N N . GLY A 1 667 ? -0.265 -1.964 -12.473 1.00 78.50 667 GLY A N 1
ATOM 5379 C CA . GLY A 1 667 ? -0.270 -1.996 -11.008 1.00 78.50 667 GLY A CA 1
ATOM 5380 C C . GLY A 1 667 ? -0.734 -0.685 -10.365 1.00 78.50 667 GLY A C 1
ATOM 5381 O O . GLY A 1 667 ? -1.442 -0.724 -9.371 1.00 78.50 667 GLY A O 1
ATOM 5382 N N . LYS A 1 668 ? -0.382 0.469 -10.949 1.00 76.62 668 LYS A N 1
ATOM 5383 C CA . LYS A 1 668 ? -0.792 1.796 -10.455 1.00 76.62 668 LYS A CA 1
ATOM 5384 C C . LYS A 1 668 ? -2.243 2.160 -10.798 1.00 76.62 668 LYS A C 1
ATOM 5386 O O . LYS A 1 668 ? -2.876 2.908 -10.062 1.00 76.62 668 LYS A O 1
ATOM 5391 N N . MET A 1 669 ? -2.742 1.698 -11.943 1.00 73.94 669 MET A N 1
ATOM 5392 C CA . MET A 1 669 ? -4.104 1.973 -12.412 1.00 73.94 669 MET A CA 1
ATOM 5393 C C . MET A 1 669 ? -5.149 1.206 -11.601 1.00 73.94 669 MET A C 1
ATOM 5395 O O . MET A 1 669 ? -6.250 1.707 -11.359 1.00 73.94 669 MET A O 1
ATOM 5399 N N . LEU A 1 670 ? -4.815 -0.023 -11.221 1.00 72.56 670 LEU A N 1
ATOM 5400 C CA . LEU A 1 670 ? -5.662 -0.828 -10.363 1.00 72.56 670 LEU A CA 1
ATOM 5401 C C . LEU A 1 670 ? -5.528 -0.283 -8.939 1.00 72.56 670 LEU A C 1
ATOM 5403 O O . LEU A 1 670 ? -4.423 -0.185 -8.416 1.00 72.56 670 LEU A O 1
ATOM 5407 N N . ASN A 1 671 ? -6.650 0.049 -8.304 1.00 66.12 671 ASN A N 1
ATOM 5408 C CA . ASN A 1 671 ? -6.754 0.363 -6.878 1.00 66.12 671 ASN A CA 1
ATOM 5409 C C . ASN A 1 671 ? -6.585 -0.922 -6.040 1.00 66.12 671 ASN A C 1
ATOM 5411 O O . ASN A 1 671 ? -7.441 -1.305 -5.246 1.00 66.12 671 ASN A O 1
ATOM 5415 N N . ALA A 1 672 ? -5.516 -1.653 -6.337 1.00 67.12 672 ALA A N 1
ATOM 5416 C CA . ALA A 1 672 ? -5.099 -2.889 -5.712 1.00 67.12 672 ALA A CA 1
ATOM 5417 C C . ALA A 1 672 ? -4.169 -2.585 -4.530 1.00 67.12 672 ALA A C 1
ATOM 5419 O O . ALA A 1 672 ? -3.728 -1.450 -4.331 1.00 67.12 672 ALA A O 1
ATOM 5420 N N . ARG A 1 673 ? -3.841 -3.619 -3.750 1.00 75.50 673 ARG A N 1
ATOM 5421 C CA . ARG A 1 673 ? -2.735 -3.532 -2.789 1.00 75.50 673 ARG A CA 1
ATOM 5422 C C . ARG A 1 673 ? -1.430 -3.227 -3.527 1.00 75.50 673 ARG A C 1
ATOM 5424 O O . ARG A 1 673 ? -1.316 -3.480 -4.728 1.00 75.50 673 ARG A O 1
ATOM 5431 N N . GLU A 1 674 ? -0.454 -2.677 -2.807 1.00 78.25 674 GLU A N 1
ATOM 5432 C CA . GLU A 1 674 ? 0.829 -2.295 -3.398 1.00 78.25 674 GLU A CA 1
ATOM 5433 C C . GLU A 1 674 ? 1.443 -3.476 -4.182 1.00 78.25 674 GLU A C 1
ATOM 5435 O O . GLU A 1 674 ? 1.583 -4.572 -3.628 1.00 78.25 674 GLU A O 1
ATOM 5440 N N . PRO A 1 675 ? 1.763 -3.298 -5.480 1.00 84.06 675 PRO A N 1
ATOM 5441 C CA . PRO A 1 675 ? 2.210 -4.396 -6.321 1.00 84.06 675 PRO A CA 1
ATOM 5442 C C . PRO A 1 675 ? 3.595 -4.880 -5.889 1.00 84.06 675 PRO A C 1
ATOM 5444 O O . PRO A 1 675 ? 4.557 -4.111 -5.841 1.00 84.06 675 PRO A O 1
ATOM 5447 N N . LYS A 1 676 ? 3.724 -6.186 -5.655 1.00 87.88 676 LYS A N 1
ATOM 5448 C CA . LYS A 1 676 ? 5.007 -6.820 -5.337 1.00 87.88 676 LYS A CA 1
ATOM 5449 C C . LYS A 1 676 ? 5.780 -7.057 -6.628 1.00 87.88 676 LYS A C 1
ATOM 5451 O O . LYS A 1 676 ? 5.421 -7.933 -7.414 1.00 87.88 676 LYS A O 1
ATOM 5456 N N . ILE A 1 677 ? 6.828 -6.270 -6.861 1.00 87.81 677 ILE A N 1
ATOM 5457 C CA . ILE A 1 677 ? 7.715 -6.431 -8.019 1.00 87.81 677 ILE A CA 1
ATOM 5458 C C . ILE A 1 677 ? 8.908 -7.284 -7.605 1.00 87.81 677 ILE A C 1
ATOM 5460 O O . ILE A 1 677 ? 9.660 -6.913 -6.708 1.00 87.81 677 ILE A O 1
ATOM 5464 N N . VAL A 1 678 ? 9.087 -8.409 -8.286 1.00 89.75 678 VAL A N 1
ATOM 5465 C CA . VAL A 1 678 ? 10.146 -9.375 -8.015 1.00 89.75 678 VAL A CA 1
ATOM 5466 C C . VAL A 1 678 ? 10.905 -9.643 -9.305 1.00 89.75 678 VAL A C 1
ATOM 5468 O O . VAL A 1 678 ? 10.305 -9.901 -10.348 1.00 89.75 678 VAL A O 1
ATOM 5471 N N . ASN A 1 679 ? 12.232 -9.582 -9.244 1.00 88.25 679 ASN A N 1
ATOM 5472 C CA . ASN A 1 679 ? 13.064 -9.961 -10.378 1.00 88.25 679 ASN A CA 1
ATOM 5473 C C . ASN A 1 679 ? 13.335 -11.473 -10.335 1.00 88.25 679 ASN A C 1
ATOM 5475 O O . ASN A 1 679 ? 13.672 -11.997 -9.275 1.00 88.25 679 ASN A O 1
ATOM 5479 N N . GLY A 1 680 ? 13.219 -12.178 -11.460 1.00 82.88 680 GLY A N 1
ATOM 5480 C CA . GLY A 1 680 ? 13.379 -13.633 -11.546 1.00 82.88 680 GLY A CA 1
ATOM 5481 C C . GLY A 1 680 ? 14.629 -14.158 -10.823 1.00 82.88 680 GLY A C 1
ATOM 5482 O O . GLY A 1 680 ? 14.501 -15.017 -9.949 1.00 82.88 680 GLY A O 1
ATOM 5483 N N . PRO A 1 681 ? 15.833 -13.611 -11.074 1.00 83.69 681 PRO A N 1
ATOM 5484 C CA . PRO A 1 681 ? 17.051 -14.029 -10.384 1.00 83.69 681 PRO A CA 1
ATOM 5485 C C . PRO A 1 681 ? 17.051 -13.799 -8.868 1.00 83.69 681 PRO A C 1
ATOM 5487 O O . PRO A 1 681 ? 17.742 -14.526 -8.167 1.00 83.69 681 PRO A O 1
ATOM 5490 N N . GLN A 1 682 ? 16.289 -12.830 -8.345 1.00 84.44 682 GLN A N 1
ATOM 5491 C CA . GLN A 1 682 ? 16.222 -12.564 -6.898 1.00 84.44 682 GLN A CA 1
ATOM 5492 C C . GLN A 1 682 ? 15.470 -13.653 -6.128 1.00 84.44 682 GLN A C 1
ATOM 5494 O O . GLN A 1 682 ? 15.618 -13.753 -4.918 1.00 84.44 682 GLN A O 1
ATOM 5499 N N . VAL A 1 683 ? 14.655 -14.459 -6.812 1.00 83.50 683 VAL A N 1
ATOM 5500 C CA . VAL A 1 683 ? 13.936 -15.588 -6.200 1.00 83.50 683 VAL A CA 1
ATOM 5501 C C . VAL A 1 683 ? 14.844 -16.814 -6.060 1.00 83.50 683 VAL A C 1
ATOM 5503 O O . VAL A 1 683 ? 14.556 -17.720 -5.276 1.00 83.50 683 VAL A O 1
ATOM 5506 N N . LEU A 1 684 ? 15.930 -16.869 -6.836 1.00 82.31 684 LEU A N 1
ATOM 5507 C CA . LEU A 1 684 ? 16.838 -18.007 -6.894 1.00 82.31 684 LEU A CA 1
ATOM 5508 C C . LEU A 1 684 ? 17.936 -17.869 -5.839 1.00 82.31 684 LEU A C 1
ATOM 5510 O O . LEU A 1 684 ? 18.851 -17.062 -5.984 1.00 82.31 684 LEU A O 1
ATOM 5514 N N . ASP A 1 685 ? 17.881 -18.734 -4.834 1.00 80.62 685 ASP A N 1
ATOM 5515 C CA . ASP A 1 685 ? 18.895 -18.878 -3.801 1.00 80.62 685 ASP A CA 1
ATOM 5516 C C . ASP A 1 685 ? 19.649 -20.192 -3.988 1.00 80.62 685 ASP A C 1
ATOM 5518 O O . ASP A 1 685 ? 19.175 -21.150 -4.606 1.00 80.62 685 ASP A O 1
ATOM 5522 N N . LYS A 1 686 ? 20.878 -20.237 -3.467 1.00 75.62 686 LYS A N 1
ATOM 5523 C CA . LYS A 1 686 ? 21.736 -21.427 -3.573 1.00 75.62 686 LYS A CA 1
ATOM 5524 C C . LYS A 1 686 ? 21.291 -22.558 -2.644 1.00 75.62 686 LYS A C 1
ATOM 5526 O O . LYS A 1 686 ? 21.682 -23.703 -2.868 1.00 75.62 686 LYS A O 1
ATOM 5531 N N . TYR A 1 687 ? 20.517 -22.250 -1.606 1.00 77.00 687 TYR A N 1
ATOM 5532 C CA . TYR A 1 687 ? 20.050 -23.223 -0.628 1.00 77.00 687 TYR A CA 1
ATOM 5533 C C . TYR A 1 687 ? 18.751 -23.883 -1.105 1.00 77.00 687 TYR A C 1
ATOM 5535 O O . TYR A 1 687 ? 17.769 -23.223 -1.447 1.00 77.00 687 TYR A O 1
ATOM 5543 N N . VAL A 1 688 ? 18.751 -25.217 -1.143 1.00 75.06 688 VAL A N 1
ATOM 5544 C CA . VAL A 1 688 ? 17.600 -26.016 -1.587 1.00 75.06 688 VAL A CA 1
ATOM 5545 C C . VAL A 1 688 ? 16.405 -25.746 -0.666 1.00 75.06 688 VAL A C 1
ATOM 5547 O O . VAL A 1 688 ? 16.517 -25.876 0.550 1.00 75.06 688 VAL A O 1
ATOM 5550 N N . GLY A 1 689 ? 15.264 -25.370 -1.248 1.00 82.25 689 GLY A N 1
ATOM 5551 C CA . GLY A 1 689 ? 14.018 -25.068 -0.531 1.00 82.25 689 GLY A CA 1
ATOM 5552 C C . GLY A 1 689 ? 13.824 -23.596 -0.137 1.00 82.25 689 GLY A C 1
ATOM 5553 O O . GLY A 1 689 ? 12.685 -23.185 0.087 1.00 82.25 689 GLY A O 1
ATOM 5554 N N . GLU A 1 690 ? 14.878 -22.772 -0.122 1.00 84.94 690 GLU A N 1
ATOM 5555 C CA . GLU A 1 690 ? 14.760 -21.339 0.205 1.00 84.94 690 GLU A CA 1
ATOM 5556 C C . GLU A 1 690 ? 14.025 -20.570 -0.901 1.00 84.94 690 GLU A C 1
ATOM 5558 O O . GLU A 1 690 ? 13.074 -19.842 -0.623 1.00 84.94 690 GLU A O 1
ATOM 5563 N N . SER A 1 691 ? 14.331 -20.852 -2.172 1.00 87.06 691 SER A N 1
ATOM 5564 C CA . SER A 1 691 ? 13.585 -20.300 -3.314 1.00 87.06 691 SER A CA 1
ATOM 5565 C C . SER A 1 691 ? 12.088 -20.630 -3.289 1.00 87.06 691 SER A C 1
ATOM 5567 O O . SER A 1 691 ? 11.256 -19.802 -3.662 1.00 87.06 691 SER A O 1
ATOM 5569 N N . GLU A 1 692 ? 11.711 -21.818 -2.812 1.00 87.19 692 GLU A N 1
ATOM 5570 C CA . GLU A 1 692 ? 10.304 -22.210 -2.661 1.00 87.19 692 GLU A CA 1
ATOM 5571 C C . GLU A 1 692 ? 9.639 -21.500 -1.479 1.00 87.19 692 GLU A C 1
ATOM 5573 O O . GLU A 1 692 ? 8.468 -21.120 -1.556 1.00 87.19 692 GLU A O 1
ATOM 5578 N N . ALA A 1 693 ? 10.370 -21.318 -0.376 1.00 88.56 693 ALA A N 1
ATOM 5579 C CA . ALA A 1 693 ? 9.908 -20.542 0.769 1.00 88.56 693 ALA A CA 1
ATOM 5580 C C . ALA A 1 693 ? 9.688 -19.070 0.390 1.00 88.56 693 ALA A C 1
ATOM 5582 O O . ALA A 1 693 ? 8.659 -18.502 0.759 1.00 88.56 693 ALA A O 1
ATOM 5583 N N . ASN A 1 694 ? 10.577 -18.491 -0.422 1.00 88.75 694 ASN A N 1
ATOM 5584 C CA . ASN A 1 694 ? 10.437 -17.136 -0.952 1.00 88.75 694 ASN A CA 1
ATOM 5585 C C . ASN A 1 694 ? 9.159 -16.996 -1.786 1.00 88.75 694 ASN A C 1
ATOM 5587 O O . ASN A 1 694 ? 8.381 -16.070 -1.560 1.00 88.75 694 ASN A O 1
ATOM 5591 N N . ILE A 1 695 ? 8.865 -17.956 -2.672 1.00 89.06 695 ILE A N 1
ATOM 5592 C CA . ILE A 1 695 ? 7.595 -17.969 -3.417 1.00 89.06 695 ILE A CA 1
ATOM 5593 C C . ILE A 1 695 ? 6.405 -18.088 -2.466 1.00 89.06 695 ILE A C 1
ATOM 5595 O O . ILE A 1 695 ? 5.466 -17.308 -2.579 1.00 89.06 695 ILE A O 1
ATOM 5599 N N . ARG A 1 696 ? 6.436 -18.998 -1.487 1.00 88.88 696 ARG A N 1
ATOM 5600 C CA . ARG A 1 696 ? 5.345 -19.124 -0.503 1.00 88.88 696 ARG A CA 1
ATOM 5601 C C . ARG A 1 696 ? 5.103 -17.821 0.260 1.00 88.88 696 ARG A C 1
ATOM 5603 O O . ARG A 1 696 ? 3.952 -17.436 0.429 1.00 88.88 696 ARG A O 1
ATOM 5610 N N . ARG A 1 697 ? 6.165 -17.114 0.647 1.00 90.06 697 ARG A N 1
ATOM 5611 C CA . ARG A 1 697 ? 6.082 -15.819 1.331 1.00 90.06 697 ARG A CA 1
ATOM 5612 C C . ARG A 1 697 ? 5.455 -14.730 0.457 1.00 90.06 697 ARG A C 1
ATOM 5614 O O . ARG A 1 697 ? 4.719 -13.900 0.975 1.00 90.06 697 ARG A O 1
ATOM 5621 N N . LEU A 1 698 ? 5.691 -14.743 -0.858 1.00 89.38 698 LEU A N 1
ATOM 5622 C CA . LEU A 1 698 ? 5.063 -13.783 -1.776 1.00 89.38 698 LEU A CA 1
ATOM 5623 C C . LEU A 1 698 ? 3.533 -13.922 -1.807 1.00 89.38 698 LEU A C 1
ATOM 5625 O O . LEU A 1 698 ? 2.845 -12.901 -1.846 1.00 89.38 698 LEU A O 1
ATOM 5629 N N . PHE A 1 699 ? 3.023 -15.159 -1.748 1.00 89.94 699 PHE A N 1
ATOM 5630 C CA . PHE A 1 699 ? 1.587 -15.472 -1.783 1.00 89.94 699 PHE A CA 1
ATOM 5631 C C . PHE A 1 699 ? 0.910 -15.501 -0.399 1.00 89.94 699 PHE A C 1
ATOM 5633 O O . PHE A 1 699 ? -0.314 -15.422 -0.342 1.00 89.94 699 PHE A O 1
ATOM 5640 N N . ALA A 1 700 ? 1.666 -15.564 0.704 1.00 89.06 700 ALA A N 1
ATOM 5641 C CA . ALA A 1 700 ? 1.124 -15.696 2.063 1.00 89.06 700 ALA A CA 1
ATOM 5642 C C . ALA A 1 700 ? 0.129 -14.583 2.437 1.00 89.06 700 ALA A C 1
ATOM 5644 O O . ALA A 1 700 ? -0.955 -14.876 2.934 1.00 89.06 700 ALA A O 1
ATOM 5645 N N . ASP A 1 701 ? 0.455 -13.325 2.132 1.00 87.06 701 ASP A N 1
ATOM 5646 C CA . ASP A 1 701 ? -0.421 -12.188 2.452 1.00 87.06 701 ASP A CA 1
ATOM 5647 C C . ASP A 1 701 ? -1.758 -12.265 1.693 1.00 87.06 701 ASP A C 1
ATOM 5649 O O . ASP A 1 701 ? -2.812 -11.932 2.234 1.00 87.06 701 ASP A O 1
ATOM 5653 N N . ALA A 1 702 ? -1.724 -12.746 0.444 1.00 86.06 702 ALA A N 1
ATOM 5654 C CA . ALA A 1 702 ? -2.923 -12.925 -0.369 1.00 86.06 702 ALA A CA 1
ATOM 5655 C C . ALA A 1 702 ? -3.782 -14.090 0.148 1.00 86.06 702 ALA A C 1
ATOM 5657 O O . ALA A 1 702 ? -5.004 -13.962 0.212 1.00 86.06 702 ALA A O 1
ATOM 5658 N N . GLU A 1 703 ? -3.145 -15.189 0.567 1.00 84.62 703 GLU A N 1
ATOM 5659 C CA . GLU A 1 703 ? -3.804 -16.350 1.180 1.00 84.62 703 GLU A CA 1
ATOM 5660 C C . GLU A 1 703 ? -4.484 -15.994 2.504 1.00 84.62 703 GLU A C 1
ATOM 5662 O O . GLU A 1 703 ? -5.619 -16.405 2.748 1.00 84.62 703 GLU A O 1
ATOM 5667 N N . GLU A 1 704 ? -3.815 -15.224 3.362 1.00 83.50 704 GLU A N 1
ATOM 5668 C CA . GLU A 1 704 ? -4.378 -14.796 4.641 1.00 83.50 704 GLU A CA 1
ATOM 5669 C C . GLU A 1 704 ? -5.581 -13.864 4.439 1.00 83.50 704 GLU A C 1
ATOM 5671 O O . GLU A 1 704 ? -6.614 -14.023 5.099 1.00 83.50 704 GLU A O 1
ATOM 5676 N N . GLU A 1 705 ? -5.482 -12.919 3.500 1.00 79.94 705 GLU A N 1
ATOM 5677 C CA . GLU A 1 705 ? -6.579 -12.001 3.196 1.00 79.94 705 GLU A CA 1
ATOM 5678 C C . GLU A 1 705 ? -7.762 -12.722 2.538 1.00 79.94 705 GLU A C 1
ATOM 5680 O O . GLU A 1 705 ? -8.909 -12.445 2.894 1.00 79.94 705 GLU A O 1
ATOM 5685 N N . GLU A 1 706 ? -7.521 -13.690 1.648 1.00 80.31 706 GLU A N 1
ATOM 5686 C CA . GLU A 1 706 ? -8.592 -14.511 1.071 1.00 80.31 706 GLU A CA 1
ATOM 5687 C C . GLU A 1 706 ? -9.274 -15.372 2.144 1.00 80.31 706 GLU A C 1
ATOM 5689 O O . GLU A 1 706 ? -10.501 -15.431 2.188 1.00 80.31 706 GLU A O 1
ATOM 5694 N N . LYS A 1 707 ? -8.521 -15.947 3.092 1.00 78.06 707 LYS A N 1
ATOM 5695 C CA . LYS A 1 707 ? -9.096 -16.695 4.228 1.00 78.06 707 LYS A CA 1
ATOM 5696 C C . LYS A 1 707 ? -9.930 -15.813 5.160 1.00 78.06 707 LYS A C 1
ATOM 5698 O O . LYS A 1 707 ? -10.924 -16.280 5.713 1.00 78.06 707 LYS A O 1
ATOM 5703 N N . ARG A 1 708 ? -9.549 -14.545 5.336 1.00 72.81 708 ARG A N 1
ATOM 5704 C CA . ARG A 1 708 ? -10.230 -13.597 6.234 1.00 72.81 708 ARG A CA 1
ATOM 5705 C C . ARG A 1 708 ? -11.457 -12.943 5.595 1.00 72.81 708 ARG A C 1
ATOM 5707 O O . ARG A 1 708 ? -12.503 -12.842 6.230 1.00 72.81 708 ARG A O 1
ATOM 5714 N N . ALA A 1 709 ? -11.323 -12.461 4.362 1.00 65.00 709 ALA A N 1
ATOM 5715 C CA . ALA A 1 709 ? -12.324 -11.632 3.689 1.00 65.00 709 ALA A CA 1
ATOM 5716 C C . ALA A 1 709 ? -13.107 -12.377 2.593 1.00 65.00 709 ALA A C 1
ATOM 5718 O O . ALA A 1 709 ? -14.157 -11.886 2.159 1.00 65.00 709 ALA A O 1
ATOM 5719 N N . GLY A 1 710 ? -12.639 -13.557 2.174 1.00 70.69 710 GLY A N 1
ATOM 5720 C CA . GLY A 1 710 ? -13.259 -14.386 1.144 1.00 70.69 710 GLY A CA 1
ATOM 5721 C C . GLY A 1 710 ? -13.390 -13.643 -0.193 1.00 70.69 710 GLY A C 1
ATOM 5722 O O . GLY A 1 710 ? -12.423 -13.021 -0.641 1.00 70.69 710 GLY A O 1
ATOM 5723 N N . PRO A 1 711 ? -14.581 -13.643 -0.823 1.00 63.91 711 PRO A N 1
ATOM 5724 C CA . PRO A 1 711 ? -14.806 -13.034 -2.140 1.00 63.91 711 PRO A CA 1
ATOM 5725 C C . PRO A 1 711 ? -14.681 -11.501 -2.154 1.00 63.91 711 PRO A C 1
ATOM 5727 O O . PRO A 1 711 ? -14.645 -10.899 -3.223 1.00 63.91 711 PRO A O 1
ATOM 5730 N N . ASN A 1 712 ? -14.607 -10.864 -0.980 1.00 64.50 712 ASN A N 1
ATOM 5731 C CA . ASN A 1 712 ? -14.434 -9.416 -0.838 1.00 64.50 712 ASN A CA 1
ATOM 5732 C C . ASN A 1 712 ? -12.975 -9.001 -0.585 1.00 64.50 712 ASN A C 1
ATOM 5734 O O . ASN A 1 712 ? -12.723 -7.852 -0.226 1.00 64.50 712 ASN A O 1
ATOM 5738 N N . SER A 1 713 ? -12.027 -9.930 -0.693 1.00 71.38 713 SER A N 1
ATOM 5739 C CA . SER A 1 713 ? -10.606 -9.632 -0.524 1.00 71.38 713 SER A CA 1
ATOM 5740 C C . SER A 1 713 ? -10.097 -8.658 -1.595 1.00 71.38 713 SER A C 1
ATOM 5742 O O . SER A 1 713 ? -10.564 -8.652 -2.738 1.00 71.38 713 SER A O 1
ATOM 5744 N N . GLY A 1 714 ? -9.142 -7.805 -1.215 1.00 74.75 714 GLY A N 1
ATOM 5745 C CA . GLY A 1 714 ? -8.477 -6.911 -2.157 1.00 74.75 714 GLY A CA 1
ATOM 5746 C C . GLY A 1 714 ? -7.648 -7.686 -3.183 1.00 74.75 714 GLY A C 1
ATOM 5747 O O . GLY A 1 714 ? -7.141 -8.770 -2.899 1.00 74.75 714 GLY A O 1
ATOM 5748 N N . LEU A 1 715 ? -7.487 -7.120 -4.383 1.00 84.12 715 LEU A N 1
ATOM 5749 C CA . LEU A 1 715 ? -6.633 -7.710 -5.414 1.00 84.12 715 LEU A CA 1
ATOM 5750 C C . LEU A 1 715 ? -5.155 -7.533 -5.037 1.00 84.12 715 LEU A C 1
ATOM 5752 O O . LEU A 1 715 ? -4.690 -6.407 -4.850 1.00 84.12 715 LEU A O 1
ATOM 5756 N N . HIS A 1 716 ? -4.413 -8.637 -4.999 1.00 88.00 716 HIS A N 1
ATOM 5757 C CA . HIS A 1 716 ? -2.959 -8.669 -4.856 1.00 88.00 716 HIS A CA 1
ATOM 5758 C C . HIS A 1 716 ? -2.300 -8.859 -6.218 1.00 88.00 716 HIS A C 1
ATOM 5760 O O . HIS A 1 716 ? -2.597 -9.815 -6.938 1.00 88.00 716 HIS A O 1
ATOM 5766 N N . ILE A 1 717 ? -1.388 -7.955 -6.579 1.00 88.81 717 ILE A N 1
ATOM 5767 C CA . ILE A 1 717 ? -0.672 -8.002 -7.858 1.00 88.81 717 ILE A CA 1
ATOM 5768 C C . ILE A 1 717 ? 0.782 -8.398 -7.607 1.00 88.81 717 ILE A C 1
ATOM 5770 O O . ILE A 1 717 ? 1.494 -7.732 -6.855 1.00 88.81 717 ILE A O 1
ATOM 5774 N N . ILE A 1 718 ? 1.231 -9.458 -8.278 1.00 91.69 718 ILE A N 1
ATOM 5775 C CA . ILE A 1 718 ? 2.616 -9.933 -8.241 1.00 91.69 718 ILE A CA 1
ATOM 5776 C C . ILE A 1 718 ? 3.202 -9.806 -9.645 1.00 91.69 718 ILE A C 1
ATOM 5778 O O . ILE A 1 718 ? 2.695 -10.401 -10.596 1.00 91.69 718 ILE A O 1
ATOM 5782 N N . ILE A 1 719 ? 4.268 -9.024 -9.780 1.00 92.00 719 ILE A N 1
ATOM 5783 C CA . ILE A 1 719 ? 4.944 -8.768 -11.052 1.00 92.00 719 ILE A CA 1
ATOM 5784 C C . ILE A 1 719 ? 6.287 -9.496 -11.036 1.00 92.00 719 ILE A C 1
ATOM 5786 O O . ILE A 1 719 ? 7.165 -9.148 -10.250 1.00 92.00 719 ILE A O 1
ATOM 5790 N N . PHE A 1 720 ? 6.452 -10.467 -11.932 1.00 92.12 720 PHE A N 1
ATOM 5791 C CA . PHE A 1 720 ? 7.716 -11.154 -12.175 1.00 92.12 720 PHE A CA 1
ATOM 5792 C C . PHE A 1 720 ? 8.398 -10.558 -13.405 1.00 92.12 720 PHE A C 1
ATOM 5794 O O . PHE A 1 720 ? 7.923 -10.734 -14.531 1.00 92.12 720 PHE A O 1
ATOM 5801 N N . ASP A 1 721 ? 9.512 -9.860 -13.189 1.00 90.81 721 ASP A N 1
ATOM 5802 C CA . ASP A 1 721 ? 10.419 -9.475 -14.273 1.00 90.81 721 ASP A CA 1
ATOM 5803 C C . ASP A 1 721 ? 11.378 -10.625 -14.590 1.00 90.81 721 ASP A C 1
ATOM 5805 O O . ASP A 1 721 ? 11.744 -11.385 -13.695 1.00 90.81 721 ASP A O 1
ATOM 5809 N N . GLU A 1 722 ? 11.755 -10.773 -15.858 1.00 90.12 722 GLU A N 1
ATOM 5810 C CA . GLU A 1 722 ? 12.598 -11.879 -16.343 1.00 90.12 722 GLU A CA 1
ATOM 5811 C C . GLU A 1 722 ? 12.126 -13.261 -15.848 1.00 90.12 722 GLU A C 1
ATOM 5813 O O . GLU A 1 722 ? 12.894 -14.067 -15.314 1.00 90.12 722 GLU A O 1
ATOM 5818 N N . ILE A 1 723 ? 10.830 -13.555 -16.020 1.00 90.38 723 ILE A N 1
ATOM 5819 C CA . ILE A 1 723 ? 10.232 -14.818 -15.551 1.00 90.38 723 ILE A CA 1
ATOM 5820 C C . ILE A 1 723 ? 10.888 -16.056 -16.194 1.00 90.38 723 ILE A C 1
ATOM 5822 O O . ILE A 1 723 ? 10.896 -17.136 -15.607 1.00 90.38 723 ILE A O 1
ATOM 5826 N N . ASP A 1 724 ? 11.516 -15.914 -17.361 1.00 88.06 724 ASP A N 1
ATOM 5827 C CA . ASP A 1 724 ? 12.306 -16.965 -18.011 1.00 88.06 724 ASP A CA 1
ATOM 5828 C C . ASP A 1 724 ? 13.574 -17.364 -17.234 1.00 88.06 724 ASP A C 1
ATOM 5830 O O . ASP A 1 724 ? 14.134 -18.433 -17.482 1.00 88.06 724 ASP A O 1
ATOM 5834 N N . ALA A 1 725 ? 14.019 -16.568 -16.254 1.00 85.62 725 ALA A N 1
ATOM 5835 C CA . ALA A 1 725 ? 15.100 -16.957 -15.352 1.00 85.62 725 ALA A CA 1
ATOM 5836 C C . ALA A 1 725 ? 14.675 -18.084 -14.394 1.00 85.62 725 ALA A C 1
ATOM 5838 O O . ALA A 1 725 ? 15.464 -18.997 -14.131 1.00 85.62 725 ALA A O 1
ATOM 5839 N N . ILE A 1 726 ? 13.429 -18.035 -13.906 1.00 85.88 726 ILE A N 1
ATOM 5840 C CA . ILE A 1 726 ? 12.870 -18.999 -12.947 1.00 85.88 726 ILE A CA 1
ATOM 5841 C C . ILE A 1 726 ? 12.105 -20.131 -13.632 1.00 85.88 726 ILE A C 1
ATOM 5843 O O . ILE A 1 726 ? 12.193 -21.275 -13.197 1.00 85.88 726 ILE A O 1
ATOM 5847 N N . CYS A 1 727 ? 11.405 -19.834 -14.727 1.00 84.50 727 CYS A N 1
ATOM 5848 C CA . CYS A 1 727 ? 10.445 -20.732 -15.358 1.00 84.50 727 CYS A CA 1
ATOM 5849 C C . CYS A 1 727 ? 10.942 -21.325 -16.676 1.00 84.50 727 CYS A C 1
ATOM 5851 O O . CYS A 1 727 ? 10.243 -21.258 -17.686 1.00 84.50 727 CYS A O 1
ATOM 5853 N N . LYS A 1 728 ? 12.146 -21.902 -16.675 1.00 83.94 728 LYS A N 1
ATOM 5854 C CA . LYS A 1 728 ? 12.711 -22.557 -17.864 1.00 83.94 728 LYS A CA 1
ATOM 5855 C C . LYS A 1 728 ? 11.994 -23.867 -18.188 1.00 83.94 728 LYS A C 1
ATOM 5857 O O . LYS A 1 728 ? 11.445 -24.511 -17.298 1.00 83.94 728 LYS A O 1
ATOM 5862 N N . GLN A 1 729 ? 12.065 -24.296 -19.449 1.00 82.69 729 GLN A N 1
ATOM 5863 C CA . GLN A 1 729 ? 11.648 -25.644 -19.836 1.00 82.69 729 GLN A CA 1
ATOM 5864 C C . GLN A 1 729 ? 12.351 -26.708 -18.978 1.00 82.69 729 GLN A C 1
ATOM 5866 O O . GLN A 1 729 ? 13.583 -26.726 -18.850 1.00 82.69 729 GLN A O 1
ATOM 5871 N N . ARG A 1 730 ? 11.547 -27.609 -18.410 1.00 75.94 730 ARG A N 1
ATOM 5872 C CA . ARG A 1 730 ? 12.010 -28.691 -17.533 1.00 75.94 730 ARG A CA 1
ATOM 5873 C C . ARG A 1 730 ? 13.023 -29.570 -18.258 1.00 75.94 730 ARG A C 1
ATOM 5875 O O . ARG A 1 730 ? 12.824 -29.933 -19.416 1.00 75.94 730 ARG A O 1
ATOM 5882 N N . GLY A 1 731 ? 14.118 -29.911 -17.583 1.00 68.06 731 GLY A N 1
ATOM 5883 C CA . GLY A 1 731 ? 15.183 -30.742 -18.158 1.00 68.06 731 GLY A CA 1
ATOM 5884 C C . GLY A 1 731 ? 16.119 -30.041 -19.158 1.00 68.06 731 GLY A C 1
ATOM 5885 O O . GLY A 1 731 ? 16.997 -30.696 -19.715 1.00 68.06 731 GLY A O 1
ATOM 5886 N N . SER A 1 732 ? 15.999 -28.722 -19.370 1.00 66.12 732 SER A N 1
ATOM 5887 C CA . SER A 1 732 ? 16.869 -27.976 -20.298 1.00 66.12 732 SER A CA 1
ATOM 5888 C C . SER A 1 732 ? 18.299 -27.733 -19.779 1.00 66.12 732 SER A C 1
ATOM 5890 O O . SER A 1 732 ? 19.176 -27.411 -20.584 1.00 66.12 732 SER A O 1
ATOM 5892 N N . VAL A 1 733 ? 18.568 -27.838 -18.469 1.00 60.62 733 VAL A N 1
ATOM 5893 C CA . VAL A 1 733 ? 19.865 -27.456 -17.871 1.00 60.62 733 VAL A CA 1
ATOM 5894 C C . VAL A 1 733 ? 20.580 -28.666 -17.266 1.00 60.62 733 VAL A C 1
ATOM 5896 O O . VAL A 1 733 ? 20.286 -29.087 -16.150 1.00 60.62 733 VAL A O 1
ATOM 5899 N N . ALA A 1 734 ? 21.583 -29.195 -17.969 1.00 51.28 734 ALA A N 1
ATOM 5900 C CA . ALA A 1 734 ? 22.481 -30.216 -17.434 1.00 51.28 734 ALA A CA 1
ATOM 5901 C C . ALA A 1 734 ? 23.410 -29.598 -16.364 1.00 51.28 734 ALA A C 1
ATOM 5903 O O . ALA A 1 734 ? 24.382 -28.927 -16.700 1.00 51.28 734 ALA A O 1
ATOM 5904 N N . GLY A 1 735 ? 23.089 -29.780 -15.077 1.00 56.75 735 GLY A N 1
ATOM 5905 C CA . GLY A 1 735 ? 23.966 -29.417 -13.948 1.00 56.75 735 GLY A CA 1
ATOM 5906 C C . GLY A 1 735 ? 23.264 -28.831 -12.717 1.00 56.75 735 GLY A C 1
ATOM 5907 O O . GLY A 1 735 ? 23.671 -29.145 -11.609 1.00 56.75 735 GLY A O 1
ATOM 5908 N N . ASN A 1 736 ? 22.179 -28.062 -12.899 1.00 57.00 736 ASN A N 1
ATOM 5909 C CA . ASN A 1 736 ? 21.439 -27.364 -11.822 1.00 57.00 736 ASN A CA 1
ATOM 5910 C C . ASN A 1 736 ? 19.902 -27.574 -11.892 1.00 57.00 736 ASN A C 1
ATOM 5912 O O . ASN A 1 736 ? 19.139 -26.799 -11.317 1.00 57.00 736 ASN A O 1
ATOM 5916 N N . ALA A 1 737 ? 19.432 -28.600 -12.613 1.00 58.19 737 ALA A N 1
ATOM 5917 C CA . ALA A 1 737 ? 18.017 -28.783 -12.973 1.00 58.19 737 ALA A CA 1
ATOM 5918 C C . ALA A 1 737 ? 17.039 -28.881 -11.785 1.00 58.19 737 ALA A C 1
ATOM 5920 O O . ALA A 1 737 ? 15.905 -28.432 -11.903 1.00 58.19 737 ALA A O 1
ATOM 5921 N N . GLY A 1 738 ? 17.470 -29.419 -10.638 1.00 67.12 738 GLY A N 1
ATOM 5922 C CA . GLY A 1 738 ? 16.558 -29.721 -9.530 1.00 67.12 738 GLY A CA 1
ATOM 5923 C C . GLY A 1 738 ? 15.849 -28.494 -8.950 1.00 67.12 738 GLY A C 1
ATOM 5924 O O . GLY A 1 738 ? 14.637 -28.518 -8.785 1.00 67.12 738 GLY A O 1
ATOM 5925 N N . VAL A 1 739 ? 16.581 -27.406 -8.687 1.00 74.75 739 VAL A N 1
ATOM 5926 C CA . VAL A 1 739 ? 16.024 -26.227 -7.993 1.00 74.75 739 VAL A CA 1
ATOM 5927 C C . VAL A 1 739 ? 15.057 -25.443 -8.886 1.00 74.75 739 VAL A C 1
ATOM 5929 O O . VAL A 1 739 ? 14.029 -24.961 -8.421 1.00 74.75 739 VAL A O 1
ATOM 5932 N N . HIS A 1 740 ? 15.352 -25.332 -10.184 1.00 77.50 740 HIS A N 1
ATOM 5933 C CA . HIS A 1 740 ? 14.469 -24.632 -11.121 1.00 77.50 740 HIS A CA 1
ATOM 5934 C C . HIS A 1 740 ? 13.145 -25.379 -11.316 1.00 77.50 740 HIS A C 1
ATOM 5936 O O . HIS A 1 740 ? 12.080 -24.762 -11.296 1.00 77.50 740 HIS A O 1
ATOM 5942 N N . ASP A 1 741 ? 13.197 -26.707 -11.447 1.00 83.19 741 ASP A N 1
ATOM 5943 C CA . ASP A 1 741 ? 12.000 -27.522 -11.650 1.00 83.19 741 ASP A CA 1
ATOM 5944 C C . ASP A 1 741 ? 11.079 -27.489 -10.416 1.00 83.19 741 ASP A C 1
ATOM 5946 O O . ASP A 1 741 ? 9.852 -27.410 -10.556 1.00 83.19 741 ASP A O 1
ATOM 5950 N N . THR A 1 742 ? 11.640 -27.497 -9.199 1.00 84.50 742 THR A N 1
ATOM 5951 C CA . THR A 1 742 ? 10.834 -27.423 -7.971 1.00 84.50 742 THR A CA 1
ATOM 5952 C C . THR A 1 742 ? 10.218 -26.041 -7.759 1.00 84.50 742 THR A C 1
ATOM 5954 O O . THR A 1 742 ? 9.042 -25.948 -7.408 1.00 84.50 742 THR A O 1
ATOM 5957 N N . VAL A 1 743 ? 10.943 -24.969 -8.092 1.00 86.94 743 VAL A N 1
ATOM 5958 C CA . VAL A 1 743 ? 10.429 -23.590 -8.100 1.00 86.94 743 VAL A CA 1
ATOM 5959 C C . VAL A 1 743 ? 9.232 -23.431 -9.045 1.00 86.94 743 VAL A C 1
ATOM 5961 O O . VAL A 1 743 ? 8.212 -22.851 -8.660 1.00 86.94 743 VAL A O 1
ATOM 5964 N N . VAL A 1 744 ? 9.302 -23.994 -10.256 1.00 87.44 744 VAL A N 1
ATOM 5965 C CA . VAL A 1 744 ? 8.177 -23.977 -11.207 1.00 87.44 744 VAL A CA 1
ATOM 5966 C C . VAL A 1 744 ? 6.976 -24.736 -10.652 1.00 87.44 744 VAL A C 1
ATOM 5968 O O . VAL A 1 744 ? 5.852 -24.238 -10.721 1.00 87.44 744 VAL A O 1
ATOM 5971 N N . ASN A 1 745 ? 7.188 -25.917 -10.068 1.00 87.69 745 ASN A N 1
ATOM 5972 C CA . ASN A 1 745 ? 6.106 -26.684 -9.448 1.00 87.69 745 ASN A CA 1
ATOM 5973 C C . ASN A 1 745 ? 5.461 -25.928 -8.278 1.00 87.69 745 ASN A C 1
ATOM 5975 O O . ASN A 1 745 ? 4.237 -25.924 -8.161 1.00 87.69 745 ASN A O 1
ATOM 5979 N N . GLN A 1 746 ? 6.257 -25.236 -7.461 1.00 88.56 746 GLN A N 1
ATOM 5980 C CA . GLN A 1 746 ? 5.752 -24.429 -6.355 1.00 88.56 746 GLN A CA 1
ATOM 5981 C C . GLN A 1 746 ? 4.906 -23.249 -6.849 1.00 88.56 746 GLN A C 1
ATOM 5983 O O . GLN A 1 746 ? 3.838 -22.996 -6.289 1.00 88.56 746 GLN A O 1
ATOM 5988 N N . LEU A 1 747 ? 5.337 -22.553 -7.907 1.00 89.31 747 LEU A N 1
ATOM 5989 C CA . LEU A 1 747 ? 4.562 -21.468 -8.517 1.00 89.31 747 LEU A CA 1
ATOM 5990 C C . LEU A 1 747 ? 3.244 -21.988 -9.110 1.00 89.31 747 LEU A C 1
ATOM 5992 O O . LEU A 1 747 ? 2.188 -21.403 -8.883 1.00 89.31 747 LEU A O 1
ATOM 5996 N N . LEU A 1 748 ? 3.285 -23.126 -9.809 1.00 87.81 748 LEU A N 1
ATOM 5997 C CA . LEU A 1 748 ? 2.090 -23.782 -10.343 1.00 87.81 748 LEU A CA 1
ATOM 5998 C C . LEU A 1 748 ? 1.117 -24.194 -9.240 1.00 87.81 748 LEU A C 1
ATOM 6000 O O . LEU A 1 748 ? -0.076 -23.938 -9.362 1.00 87.81 748 LEU A O 1
ATOM 6004 N N . SER A 1 749 ? 1.619 -24.762 -8.143 1.00 87.06 749 SER A N 1
ATOM 6005 C CA . SER A 1 749 ? 0.794 -25.129 -6.993 1.00 87.06 749 SER A CA 1
ATOM 6006 C C . SER A 1 749 ? 0.146 -23.920 -6.316 1.00 87.06 749 SER A C 1
ATOM 6008 O O . SER A 1 749 ? -0.893 -24.091 -5.690 1.00 87.06 749 SER A O 1
ATOM 6010 N N . LYS A 1 750 ? 0.728 -22.717 -6.405 1.00 86.12 750 LYS A N 1
ATOM 6011 C CA . LYS A 1 750 ? 0.127 -21.492 -5.847 1.00 86.12 750 LYS A CA 1
ATOM 6012 C C . LYS A 1 750 ? -0.908 -20.851 -6.772 1.00 86.12 750 LYS A C 1
ATOM 6014 O O . LYS A 1 750 ? -1.839 -20.215 -6.294 1.00 86.12 750 LYS A O 1
ATOM 6019 N N . ILE A 1 751 ? -0.785 -21.045 -8.086 1.00 85.31 751 ILE A N 1
ATOM 6020 C CA . ILE A 1 751 ? -1.747 -20.521 -9.069 1.00 85.31 751 ILE A CA 1
ATOM 6021 C C . ILE A 1 751 ? -2.954 -21.463 -9.229 1.00 85.31 751 ILE A C 1
ATOM 6023 O O . ILE A 1 751 ? -4.095 -20.999 -9.224 1.00 85.31 751 ILE A O 1
ATOM 6027 N N . ASP A 1 752 ? -2.696 -22.769 -9.339 1.00 80.88 752 ASP A N 1
ATOM 6028 C CA . ASP A 1 752 ? -3.657 -23.824 -9.711 1.00 80.88 752 ASP A CA 1
ATOM 6029 C C . ASP A 1 752 ? -3.956 -24.823 -8.580 1.00 80.88 752 ASP A C 1
ATOM 6031 O O . ASP A 1 752 ? -4.637 -25.822 -8.805 1.00 80.88 752 ASP A O 1
ATOM 6035 N N . GLY A 1 753 ? -3.402 -24.612 -7.384 1.00 75.88 753 GLY A N 1
ATOM 6036 C CA . GLY A 1 753 ? -3.548 -25.540 -6.264 1.00 75.88 753 GLY A CA 1
ATOM 6037 C C . GLY A 1 753 ? -4.991 -25.767 -5.814 1.00 75.88 753 GLY A C 1
ATOM 6038 O O . GLY A 1 753 ? -5.923 -25.084 -6.235 1.00 75.88 753 GLY A O 1
ATOM 6039 N N . VAL A 1 754 ? -5.147 -26.728 -4.898 1.00 69.50 754 VAL A N 1
ATOM 6040 C CA . VAL A 1 754 ? -6.443 -27.122 -4.315 1.00 69.50 754 VAL A CA 1
ATOM 6041 C C . VAL A 1 754 ? -7.144 -25.929 -3.652 1.00 69.50 754 VAL A C 1
ATOM 6043 O O . VAL A 1 754 ? -8.349 -25.753 -3.812 1.00 69.50 754 VAL A O 1
ATOM 6046 N N . GLU A 1 755 ? -6.383 -25.062 -2.975 1.00 68.12 755 GLU A N 1
ATOM 6047 C CA . GLU A 1 755 ? -6.861 -23.758 -2.502 1.00 68.12 755 GLU A CA 1
ATOM 6048 C C . GLU A 1 755 ? -6.708 -22.717 -3.625 1.00 68.12 755 GLU A C 1
ATOM 6050 O O . GLU A 1 755 ? -5.708 -22.004 -3.723 1.00 68.12 755 GLU A O 1
ATOM 6055 N N . GLN A 1 756 ? -7.694 -22.667 -4.524 1.00 68.06 756 GLN A N 1
ATOM 6056 C CA . GLN A 1 756 ? -7.687 -21.746 -5.657 1.00 68.06 756 GLN A CA 1
ATOM 6057 C C . GLN A 1 756 ? -7.879 -20.291 -5.181 1.00 68.06 756 GLN A C 1
ATOM 6059 O O . GLN A 1 756 ? -9.002 -19.885 -4.905 1.00 68.06 756 GLN A O 1
ATOM 6064 N N . LEU A 1 757 ? -6.814 -19.482 -5.202 1.00 75.00 757 LEU A N 1
ATOM 6065 C CA . LEU A 1 757 ? -6.892 -18.045 -4.891 1.00 75.00 757 LEU A CA 1
ATOM 6066 C C . LEU A 1 757 ? -7.536 -17.249 -6.032 1.00 75.00 757 LEU A C 1
ATOM 6068 O O . LEU A 1 757 ? -7.037 -17.285 -7.166 1.00 75.00 757 LEU A O 1
ATOM 6072 N N . ASN A 1 758 ? -8.624 -16.532 -5.757 1.00 78.06 758 ASN A N 1
ATOM 6073 C CA . ASN A 1 758 ? -9.298 -15.659 -6.723 1.00 78.06 758 ASN A CA 1
ATOM 6074 C C . ASN A 1 758 ? -8.840 -14.197 -6.618 1.00 78.06 758 ASN A C 1
ATOM 6076 O O . ASN A 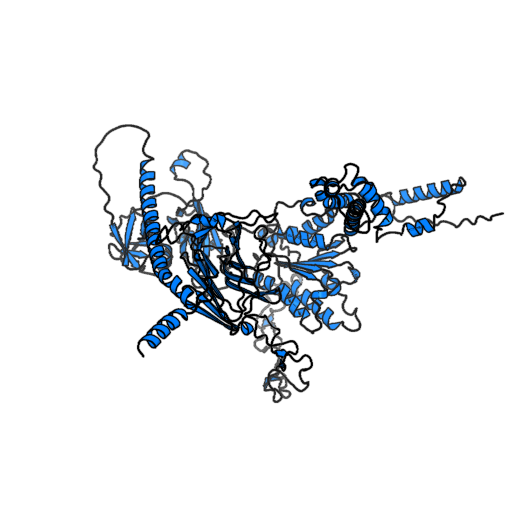1 758 ? -9.028 -13.427 -7.566 1.00 78.06 758 ASN A O 1
ATOM 6080 N N . ASN A 1 759 ? -8.195 -13.824 -5.511 1.00 83.44 759 ASN A N 1
ATOM 6081 C CA . ASN A 1 759 ? -7.765 -12.457 -5.224 1.00 83.44 759 ASN A CA 1
ATOM 6082 C C . ASN A 1 759 ? -6.356 -12.108 -5.736 1.00 83.44 759 ASN A C 1
ATOM 6084 O O . ASN A 1 759 ? -5.820 -11.057 -5.391 1.00 83.44 759 ASN A O 1
ATOM 6088 N N . ILE A 1 760 ? -5.755 -12.958 -6.573 1.00 88.19 760 ILE A N 1
ATOM 6089 C CA . ILE A 1 760 ? -4.401 -12.765 -7.108 1.00 88.19 760 ILE A CA 1
ATOM 6090 C C . ILE A 1 760 ? -4.396 -12.423 -8.602 1.00 88.19 760 ILE A C 1
ATOM 6092 O O . ILE A 1 760 ? -5.218 -12.903 -9.391 1.00 88.19 760 ILE A O 1
ATOM 6096 N N . LEU A 1 761 ? -3.417 -11.614 -9.005 1.00 89.38 761 LEU A N 1
ATOM 6097 C CA . LEU A 1 761 ? -3.044 -11.385 -10.397 1.00 89.38 761 LEU A CA 1
ATOM 6098 C C . LEU A 1 761 ? -1.523 -11.452 -10.552 1.00 89.38 761 LEU A C 1
ATOM 6100 O O . LEU A 1 761 ? -0.792 -10.623 -10.014 1.00 89.38 761 LEU A O 1
ATOM 6104 N N . VAL A 1 762 ? -1.055 -12.419 -11.334 1.00 92.00 762 VAL A N 1
ATOM 6105 C CA . VAL A 1 762 ? 0.361 -12.612 -11.649 1.00 92.00 762 VAL A CA 1
ATOM 6106 C C . VAL A 1 762 ? 0.664 -12.021 -13.025 1.00 92.00 762 VAL A C 1
ATOM 6108 O O . VAL A 1 762 ? 0.044 -12.390 -14.019 1.00 92.00 762 VAL A O 1
ATOM 6111 N N . ILE A 1 763 ? 1.632 -11.113 -13.111 1.00 92.38 763 ILE A N 1
ATOM 6112 C CA . ILE A 1 763 ? 2.100 -10.532 -14.373 1.00 92.38 763 ILE A CA 1
ATOM 6113 C C . ILE A 1 763 ? 3.537 -10.994 -14.602 1.00 92.38 763 ILE A C 1
ATOM 6115 O O . ILE A 1 763 ? 4.446 -10.562 -13.901 1.00 92.38 763 ILE A O 1
ATOM 6119 N N . GLY A 1 764 ? 3.744 -11.873 -15.577 1.00 93.25 764 GLY A N 1
ATOM 6120 C CA . GLY A 1 764 ? 5.069 -12.296 -16.019 1.00 93.25 764 GLY A CA 1
ATOM 6121 C C . GLY A 1 764 ? 5.560 -11.439 -17.179 1.00 93.25 764 GLY A C 1
ATOM 6122 O O . GLY A 1 764 ? 4.807 -11.159 -18.113 1.00 93.25 764 GLY A O 1
ATOM 6123 N N . MET A 1 765 ? 6.828 -11.046 -17.151 1.00 92.81 765 MET A N 1
ATOM 6124 C CA . MET A 1 765 ? 7.486 -10.342 -18.249 1.00 92.81 765 MET A CA 1
ATOM 6125 C C . MET A 1 765 ? 8.693 -11.139 -18.720 1.00 92.81 765 MET A C 1
ATOM 6127 O O . MET A 1 765 ? 9.497 -11.600 -17.914 1.00 92.81 765 MET A O 1
ATOM 6131 N N . THR A 1 766 ? 8.833 -11.302 -20.033 1.00 91.31 766 THR A N 1
ATOM 6132 C CA . THR A 1 766 ? 10.000 -11.969 -20.616 1.00 91.31 766 THR A CA 1
ATOM 6133 C C . THR A 1 766 ? 10.399 -11.353 -21.951 1.00 91.31 766 THR A C 1
ATOM 6135 O O . THR A 1 766 ? 9.583 -10.788 -22.681 1.00 91.31 766 THR A O 1
ATOM 6138 N N . ASN A 1 767 ? 11.674 -11.478 -22.303 1.00 90.44 767 ASN A N 1
ATOM 6139 C CA . ASN A 1 767 ? 12.142 -11.205 -23.660 1.00 90.44 767 ASN A CA 1
ATOM 6140 C C . ASN A 1 767 ? 12.082 -12.455 -24.554 1.00 90.44 767 ASN A C 1
ATOM 6142 O O . ASN A 1 767 ? 12.111 -12.338 -25.778 1.00 90.44 767 ASN A O 1
ATOM 6146 N N . ARG A 1 768 ? 12.006 -13.645 -23.948 1.00 87.06 768 ARG A N 1
ATOM 6147 C CA . ARG A 1 768 ? 12.202 -14.945 -24.592 1.00 87.06 768 ARG A CA 1
ATOM 6148 C C . ARG A 1 768 ? 11.082 -15.910 -24.227 1.00 87.06 768 ARG A C 1
ATOM 6150 O O . ARG A 1 768 ? 11.203 -16.725 -23.316 1.00 87.06 768 ARG A O 1
ATOM 6157 N N . ARG A 1 769 ? 9.978 -15.832 -24.972 1.00 88.19 769 ARG A N 1
ATOM 6158 C CA . ARG A 1 769 ? 8.831 -16.739 -24.797 1.00 88.19 769 ARG A CA 1
ATOM 6159 C C . ARG A 1 769 ? 9.203 -18.208 -25.041 1.00 88.19 769 ARG A C 1
ATOM 6161 O O . ARG A 1 769 ? 8.626 -19.079 -24.407 1.00 88.19 769 ARG A O 1
ATOM 6168 N N . ASP A 1 770 ? 10.162 -18.469 -25.926 1.00 87.56 770 ASP A N 1
ATOM 6169 C CA . ASP A 1 770 ? 10.654 -19.805 -26.290 1.00 87.56 770 ASP A CA 1
ATOM 6170 C C . ASP A 1 770 ? 11.244 -20.590 -25.111 1.00 87.56 770 ASP A C 1
ATOM 6172 O O . ASP A 1 770 ? 11.206 -21.816 -25.111 1.00 87.56 770 ASP A O 1
ATOM 6176 N N . MET A 1 771 ? 11.784 -19.893 -24.110 1.00 85.12 771 MET A N 1
ATOM 6177 C CA . MET A 1 771 ? 12.463 -20.520 -22.975 1.00 85.12 771 MET A CA 1
ATOM 6178 C C . MET A 1 771 ? 11.514 -20.932 -21.846 1.00 85.12 771 MET A C 1
ATOM 6180 O O . MET A 1 771 ? 11.946 -21.648 -20.942 1.00 85.12 771 MET A O 1
ATOM 6184 N N . ILE A 1 772 ? 10.259 -20.476 -21.874 1.00 88.19 772 ILE A N 1
ATOM 6185 C CA . ILE A 1 772 ? 9.297 -20.685 -20.789 1.00 88.19 772 ILE A CA 1
ATOM 6186 C C . ILE A 1 772 ? 8.686 -22.091 -20.856 1.00 88.19 772 ILE A C 1
ATOM 6188 O O . ILE A 1 772 ? 8.444 -22.627 -21.935 1.00 88.19 772 ILE A O 1
ATOM 6192 N N . ASP A 1 773 ? 8.417 -22.686 -19.693 1.00 87.94 773 ASP A N 1
ATOM 6193 C CA . ASP A 1 773 ? 7.659 -23.937 -19.584 1.00 87.94 773 ASP A CA 1
ATOM 6194 C C . ASP A 1 773 ? 6.206 -23.770 -20.084 1.00 87.94 773 ASP A C 1
ATOM 6196 O O . ASP A 1 773 ? 5.417 -22.998 -19.527 1.00 87.94 773 ASP A O 1
ATOM 6200 N N . ASP A 1 774 ? 5.826 -24.559 -21.093 1.00 87.56 774 ASP A N 1
ATOM 6201 C CA . ASP A 1 774 ? 4.471 -24.617 -21.655 1.00 87.56 774 ASP A CA 1
ATOM 6202 C C . ASP A 1 774 ? 3.396 -24.936 -20.606 1.00 87.56 774 ASP A C 1
ATOM 6204 O O . ASP A 1 774 ? 2.226 -24.588 -20.785 1.00 87.56 774 ASP A O 1
ATOM 6208 N N . ALA A 1 775 ? 3.763 -25.569 -19.486 1.00 87.69 775 ALA A N 1
ATOM 6209 C CA . ALA A 1 775 ? 2.849 -25.811 -18.380 1.00 87.69 775 ALA A CA 1
ATOM 6210 C C . ALA A 1 775 ? 2.275 -24.504 -17.811 1.00 87.69 775 ALA A C 1
ATOM 6212 O O . ALA A 1 775 ? 1.102 -24.479 -17.446 1.00 87.69 775 ALA A O 1
ATOM 6213 N N . LEU A 1 776 ? 3.052 -23.420 -17.742 1.00 87.31 776 LEU A N 1
ATOM 6214 C CA . LEU A 1 776 ? 2.589 -22.121 -17.231 1.00 87.31 776 LEU A CA 1
ATOM 6215 C C . LEU A 1 776 ? 1.693 -21.377 -18.224 1.00 87.31 776 LEU A C 1
ATOM 6217 O O . LEU A 1 776 ? 0.875 -20.560 -17.810 1.00 87.31 776 LEU A O 1
ATOM 6221 N N . LEU A 1 777 ? 1.828 -21.679 -19.516 1.00 89.12 777 LEU A N 1
ATOM 6222 C CA . LEU A 1 777 ? 1.104 -21.029 -20.612 1.00 89.12 777 LEU A CA 1
ATOM 6223 C C . LEU A 1 777 ? -0.313 -21.581 -20.825 1.00 89.12 777 LEU A C 1
ATOM 6225 O O . LEU A 1 777 ? -1.048 -21.080 -21.678 1.00 89.12 777 LEU A O 1
ATOM 6229 N N . ARG A 1 778 ? -0.701 -22.626 -20.084 1.00 89.31 778 ARG A N 1
ATOM 6230 C CA . ARG A 1 778 ? -2.031 -23.237 -20.191 1.00 89.31 778 ARG A CA 1
ATOM 6231 C C . ARG A 1 778 ? -3.126 -22.300 -19.646 1.00 89.31 778 ARG A C 1
ATOM 6233 O O . ARG A 1 778 ? -2.871 -21.563 -18.690 1.00 89.31 778 ARG A O 1
ATOM 6240 N N . PRO A 1 779 ? -4.350 -22.342 -20.213 1.00 84.00 779 PRO A N 1
ATOM 6241 C CA . PRO A 1 779 ? -5.493 -21.588 -19.691 1.00 84.00 779 PRO A CA 1
ATOM 6242 C C . PRO A 1 779 ? -5.728 -21.858 -18.197 1.00 84.00 779 PRO A C 1
ATOM 6244 O O . PRO A 1 779 ? -5.567 -22.992 -17.751 1.00 84.00 779 PRO A O 1
ATOM 6247 N N . GLY A 1 780 ? -6.082 -20.820 -17.432 1.00 80.06 780 GLY A N 1
ATOM 6248 C CA . GLY A 1 780 ? -6.173 -20.859 -15.961 1.00 80.06 780 GLY A CA 1
ATOM 6249 C C . GLY A 1 780 ? -4.924 -20.347 -15.227 1.00 80.06 780 GLY A C 1
ATOM 6250 O O . GLY A 1 780 ? -5.041 -19.848 -14.108 1.00 80.06 780 GLY A O 1
ATOM 6251 N N . ARG A 1 781 ? -3.755 -20.366 -15.888 1.00 88.88 781 ARG A N 1
ATOM 6252 C CA . ARG A 1 781 ? -2.475 -19.845 -15.375 1.00 88.88 781 ARG A CA 1
ATOM 6253 C C . ARG A 1 781 ? -2.132 -18.514 -16.048 1.00 88.88 781 ARG A C 1
ATOM 6255 O O . ARG A 1 781 ? -2.841 -17.530 -15.848 1.00 88.88 781 ARG A O 1
ATOM 6262 N N . LEU A 1 782 ? -1.086 -18.471 -16.881 1.00 88.31 782 LEU A N 1
ATOM 6263 C CA . LEU A 1 782 ? -0.742 -17.329 -17.735 1.00 88.31 782 LEU A CA 1
ATOM 6264 C C . LEU A 1 782 ? -1.558 -17.380 -19.036 1.00 88.31 782 LEU A C 1
ATOM 6266 O O . LEU A 1 782 ? -1.031 -17.596 -20.129 1.00 88.31 782 LEU A O 1
ATOM 6270 N N . GLU A 1 783 ? -2.871 -17.212 -18.899 1.00 86.44 783 GLU A N 1
ATOM 6271 C CA . GLU A 1 783 ? -3.823 -17.323 -20.007 1.00 86.44 783 GLU A CA 1
ATOM 6272 C C . GLU A 1 783 ? -3.673 -16.180 -21.019 1.00 86.44 783 GLU A C 1
ATOM 6274 O O . GLU A 1 783 ? -3.672 -16.398 -22.233 1.00 86.44 783 GLU A O 1
ATOM 6279 N N . VAL A 1 784 ? -3.533 -14.943 -20.534 1.00 89.81 784 VAL A N 1
ATOM 6280 C CA . VAL A 1 784 ? -3.480 -13.766 -21.405 1.00 89.81 784 VAL A CA 1
ATOM 6281 C C . VAL A 1 784 ? -2.040 -13.506 -21.815 1.00 89.81 784 VAL A C 1
ATOM 6283 O O . VAL A 1 784 ? -1.254 -12.934 -21.068 1.00 89.81 784 VAL A O 1
ATOM 6286 N N . GLN A 1 785 ? -1.705 -13.917 -23.032 1.00 90.31 785 GLN A N 1
ATOM 6287 C CA . GLN A 1 785 ? -0.385 -13.718 -23.623 1.00 90.31 785 GLN A CA 1
ATOM 6288 C C . GLN A 1 785 ? -0.441 -12.545 -24.598 1.00 90.31 785 GLN A C 1
ATOM 6290 O O . GLN A 1 785 ? -1.195 -12.582 -25.574 1.00 90.31 785 GLN A O 1
ATOM 6295 N N . VAL A 1 786 ? 0.352 -11.506 -24.338 1.00 90.62 786 VAL A N 1
ATOM 6296 C CA . VAL A 1 786 ? 0.405 -10.302 -25.172 1.00 90.62 786 VAL A CA 1
ATOM 6297 C C . VAL A 1 786 ? 1.825 -10.063 -25.646 1.00 90.62 786 VAL A C 1
ATOM 6299 O O . VAL A 1 786 ? 2.757 -9.925 -24.853 1.00 90.62 786 VAL A O 1
ATOM 6302 N N . GLU A 1 787 ? 1.963 -10.024 -26.967 1.00 89.88 787 GLU A N 1
ATOM 6303 C CA . GLU A 1 787 ? 3.208 -9.682 -27.632 1.00 89.88 787 GLU A CA 1
ATOM 6304 C C . GLU A 1 787 ? 3.331 -8.161 -27.743 1.00 89.88 787 GLU A C 1
ATOM 6306 O O . GLU A 1 787 ? 2.500 -7.507 -28.371 1.00 89.88 787 GLU A O 1
ATOM 6311 N N . ILE A 1 788 ? 4.378 -7.599 -27.146 1.00 90.12 788 ILE A N 1
ATOM 6312 C CA . ILE A 1 788 ? 4.732 -6.189 -27.277 1.00 90.12 788 ILE A CA 1
ATOM 6313 C C . ILE A 1 788 ? 5.775 -6.060 -28.383 1.00 90.12 788 ILE A C 1
ATOM 6315 O O . ILE A 1 788 ? 6.977 -6.248 -28.162 1.00 90.12 788 ILE A O 1
ATOM 6319 N N . SER A 1 789 ? 5.278 -5.750 -29.576 1.00 87.50 789 SER A N 1
ATOM 6320 C CA . SER A 1 789 ? 6.079 -5.519 -30.778 1.00 87.50 789 SER A CA 1
ATOM 6321 C C . SER A 1 789 ? 6.741 -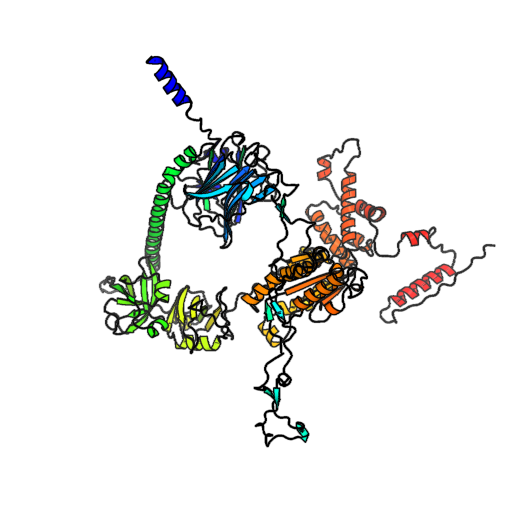4.135 -30.784 1.00 87.50 789 SER A C 1
ATOM 6323 O O . SER A 1 789 ? 6.558 -3.319 -29.878 1.00 87.50 789 SER A O 1
ATOM 6325 N N . LEU A 1 790 ? 7.548 -3.872 -31.814 1.00 87.25 790 LEU A N 1
ATOM 6326 C CA . LEU A 1 790 ? 8.081 -2.535 -32.071 1.00 87.25 790 LEU A CA 1
ATOM 6327 C C . LEU A 1 790 ? 6.940 -1.551 -32.396 1.00 87.25 790 LEU A C 1
ATOM 6329 O O . LEU A 1 790 ? 5.971 -1.946 -33.045 1.00 87.25 790 LEU A O 1
ATOM 6333 N N . PRO A 1 791 ? 7.054 -0.278 -31.982 1.00 88.50 791 PRO A N 1
ATOM 6334 C CA . PRO A 1 791 ? 6.007 0.714 -32.198 1.00 88.50 791 PRO A CA 1
ATOM 6335 C C . PRO A 1 791 ? 5.855 1.117 -33.675 1.00 88.50 791 PRO A C 1
ATOM 6337 O O . PRO A 1 791 ? 6.839 1.369 -34.385 1.00 88.50 791 PRO A O 1
ATOM 6340 N N . ASP A 1 792 ? 4.597 1.274 -34.097 1.00 89.19 792 ASP A N 1
ATOM 6341 C CA . ASP A 1 792 ? 4.204 1.890 -35.371 1.00 89.19 792 ASP A CA 1
ATOM 6342 C C . ASP A 1 792 ? 4.653 3.362 -35.446 1.00 89.19 792 ASP A C 1
ATOM 6344 O O . ASP A 1 792 ? 5.036 3.960 -34.444 1.00 89.19 792 ASP A O 1
ATOM 6348 N N . GLU A 1 793 ? 4.599 3.986 -36.627 1.00 89.25 793 GLU A N 1
ATOM 6349 C CA . GLU A 1 793 ? 4.977 5.402 -36.798 1.00 89.25 793 GLU A CA 1
ATOM 6350 C C . GLU A 1 793 ? 4.192 6.349 -35.878 1.00 89.25 793 GLU A C 1
ATOM 6352 O O . GLU A 1 793 ? 4.798 7.174 -35.191 1.00 89.25 793 GLU A O 1
ATOM 6357 N N . ASP A 1 794 ? 2.875 6.160 -35.781 1.00 89.44 794 ASP A N 1
ATOM 6358 C CA . ASP A 1 794 ? 2.024 6.909 -34.851 1.00 89.44 794 ASP A CA 1
ATOM 6359 C C . ASP A 1 794 ? 2.396 6.620 -33.387 1.00 89.44 794 ASP A C 1
ATOM 6361 O O . ASP A 1 794 ? 2.469 7.532 -32.563 1.00 89.44 794 ASP A O 1
ATOM 6365 N N . GLY A 1 795 ? 2.730 5.366 -33.068 1.00 89.25 795 GLY A N 1
ATOM 6366 C CA . GLY A 1 795 ? 3.184 4.981 -31.732 1.00 89.25 795 GLY A CA 1
ATOM 6367 C C . GLY A 1 795 ? 4.518 5.626 -31.351 1.00 89.25 795 GLY A C 1
ATOM 6368 O O . GLY A 1 795 ? 4.678 6.105 -30.230 1.00 89.25 795 GLY A O 1
ATOM 6369 N N . ARG A 1 796 ? 5.465 5.725 -32.292 1.00 90.94 796 ARG A N 1
ATOM 6370 C CA . ARG A 1 796 ? 6.732 6.445 -32.085 1.00 90.94 796 ARG A CA 1
ATOM 6371 C C . ARG A 1 796 ? 6.500 7.934 -31.874 1.00 90.94 796 ARG A C 1
ATOM 6373 O O . ARG A 1 796 ? 7.139 8.523 -31.006 1.00 90.94 796 ARG A O 1
ATOM 6380 N N . TYR A 1 797 ? 5.577 8.535 -32.624 1.00 91.81 797 TYR A N 1
ATOM 6381 C CA . TYR A 1 797 ? 5.174 9.922 -32.409 1.00 91.81 797 TYR A CA 1
ATOM 6382 C C . TYR A 1 797 ? 4.619 10.135 -30.992 1.00 91.81 797 TYR A C 1
ATOM 6384 O O . TYR A 1 797 ? 5.027 11.082 -30.318 1.00 91.81 797 TYR A O 1
ATOM 6392 N N . GLU A 1 798 ? 3.747 9.246 -30.510 1.00 90.00 798 GLU A N 1
ATOM 6393 C CA . GLU A 1 798 ? 3.210 9.308 -29.146 1.00 90.00 798 GLU A CA 1
ATOM 6394 C C . GLU A 1 798 ? 4.311 9.196 -28.086 1.00 90.00 798 GLU A C 1
ATOM 6396 O O . GLU A 1 798 ? 4.375 10.035 -27.186 1.00 90.00 798 GLU A O 1
ATOM 6401 N N . ILE A 1 799 ? 5.217 8.221 -28.222 1.00 90.62 799 ILE A N 1
ATOM 6402 C CA . ILE A 1 799 ? 6.356 8.023 -27.309 1.00 90.62 799 ILE A CA 1
ATOM 6403 C C . ILE A 1 799 ? 7.237 9.279 -27.275 1.00 90.62 799 ILE A C 1
ATOM 6405 O O . ILE A 1 799 ? 7.507 9.830 -26.204 1.00 90.62 799 ILE A O 1
ATOM 6409 N N . LEU A 1 800 ? 7.636 9.795 -28.441 1.00 90.69 800 LEU A N 1
ATOM 6410 C CA . LEU A 1 800 ? 8.438 11.016 -28.531 1.00 90.69 800 LEU A CA 1
ATOM 6411 C C . LEU A 1 800 ? 7.703 12.219 -27.923 1.00 90.69 800 LEU A C 1
ATOM 6413 O O . LEU A 1 800 ? 8.318 13.046 -27.247 1.00 90.69 800 LEU A O 1
ATOM 6417 N N . ASN A 1 801 ? 6.388 12.330 -28.115 1.00 90.44 801 ASN A N 1
ATOM 6418 C CA . ASN A 1 801 ? 5.592 13.409 -27.539 1.00 90.44 801 ASN A CA 1
ATOM 6419 C C . ASN A 1 801 ? 5.515 13.327 -26.004 1.00 90.44 801 ASN A C 1
ATOM 6421 O O . ASN A 1 801 ? 5.609 14.358 -25.339 1.00 90.44 801 ASN A O 1
ATOM 6425 N N . ILE A 1 802 ? 5.409 12.123 -25.434 1.00 89.75 802 ILE A N 1
ATOM 6426 C CA . ILE A 1 802 ? 5.413 11.898 -23.980 1.00 89.75 802 ILE A CA 1
ATOM 6427 C C . ILE A 1 802 ? 6.754 12.335 -23.380 1.00 89.75 802 ILE A C 1
ATOM 6429 O O . ILE A 1 802 ? 6.786 13.182 -22.485 1.00 89.75 802 ILE A O 1
ATOM 6433 N N . HIS A 1 803 ? 7.871 11.839 -23.916 1.00 88.56 803 HIS A N 1
ATOM 6434 C CA . HIS A 1 803 ? 9.202 12.167 -23.395 1.00 88.56 803 HIS A CA 1
ATOM 6435 C C . HIS A 1 803 ? 9.595 13.641 -23.623 1.00 88.56 803 HIS A C 1
ATOM 6437 O O . HIS A 1 803 ? 10.339 14.219 -22.828 1.00 88.56 803 HIS A O 1
ATOM 6443 N N . THR A 1 804 ? 9.059 14.298 -24.660 1.00 88.56 804 THR A N 1
ATOM 6444 C CA . THR A 1 804 ? 9.273 15.740 -24.905 1.00 88.56 804 THR A CA 1
ATOM 6445 C C . THR A 1 804 ? 8.270 16.651 -24.189 1.00 88.56 804 THR A C 1
ATOM 6447 O O . THR A 1 804 ? 8.496 17.862 -24.132 1.00 88.56 804 THR A O 1
ATOM 6450 N N . SER A 1 805 ? 7.205 16.116 -23.580 1.00 88.44 805 SER A N 1
ATOM 6451 C CA . SER A 1 805 ? 6.156 16.900 -22.905 1.00 88.44 805 SER A CA 1
ATOM 6452 C C . SER A 1 805 ? 6.720 17.818 -21.817 1.00 88.44 805 SER A C 1
ATOM 6454 O O . SER A 1 805 ? 6.450 19.021 -21.802 1.00 88.44 805 SER A O 1
ATOM 6456 N N . ARG A 1 806 ? 7.618 17.299 -20.970 1.00 87.69 806 ARG A N 1
ATOM 6457 C CA . ARG A 1 806 ? 8.286 18.099 -19.932 1.00 87.69 806 ARG A CA 1
ATOM 6458 C C . ARG A 1 806 ? 9.143 19.217 -20.539 1.00 87.69 806 ARG A C 1
ATOM 6460 O O . ARG A 1 806 ? 9.129 20.343 -20.053 1.00 87.69 806 ARG A O 1
ATOM 6467 N N . MET A 1 807 ? 9.842 18.950 -21.644 1.00 86.81 807 MET A N 1
ATOM 6468 C CA . MET A 1 807 ? 10.647 19.969 -22.337 1.00 86.81 807 MET A CA 1
ATOM 6469 C C . MET A 1 807 ? 9.781 21.064 -22.959 1.00 86.81 807 MET A C 1
ATOM 6471 O O . MET A 1 807 ? 10.173 22.231 -22.949 1.00 86.81 807 MET A O 1
ATOM 6475 N N . LYS A 1 808 ? 8.590 20.705 -23.453 1.00 86.00 808 LYS A N 1
ATOM 6476 C CA . LYS A 1 808 ? 7.592 21.661 -23.943 1.00 86.00 808 LYS A CA 1
ATOM 6477 C C . LYS A 1 808 ? 7.048 22.535 -22.815 1.00 86.00 808 LYS A C 1
ATOM 6479 O O . LYS A 1 808 ? 7.007 23.751 -22.979 1.00 86.00 808 LYS A O 1
ATOM 6484 N N . GLN A 1 809 ? 6.698 21.948 -21.666 1.00 87.56 809 GLN A N 1
ATOM 6485 C CA . GLN A 1 809 ? 6.182 22.683 -20.501 1.00 87.56 809 GLN A CA 1
ATOM 6486 C C . GLN A 1 809 ? 7.153 23.774 -20.028 1.00 87.56 809 GLN A C 1
ATOM 6488 O O . GLN A 1 809 ? 6.746 24.914 -19.818 1.00 87.56 809 GLN A O 1
ATOM 6493 N N . TYR A 1 810 ? 8.449 23.460 -19.948 1.00 87.50 810 TYR A N 1
ATOM 6494 C CA . TYR A 1 810 ? 9.485 24.427 -19.562 1.00 87.50 810 TYR A CA 1
ATOM 6495 C C . TYR A 1 810 ? 10.024 25.275 -20.728 1.00 87.50 810 TYR A C 1
ATOM 6497 O O . TYR A 1 810 ? 10.982 26.024 -20.539 1.00 87.50 810 TYR A O 1
ATOM 6505 N N . LYS A 1 811 ? 9.432 25.174 -21.930 1.00 84.75 811 LYS A N 1
ATOM 6506 C CA . LYS A 1 811 ? 9.849 25.894 -23.150 1.00 84.75 811 LYS A CA 1
ATOM 6507 C C . LYS A 1 811 ? 11.341 25.720 -23.483 1.00 84.75 811 LYS A C 1
ATOM 6509 O O . LYS A 1 811 ? 12.008 26.665 -23.892 1.00 84.75 811 LYS A O 1
ATOM 6514 N N . LYS A 1 812 ? 11.868 24.506 -23.291 1.00 86.31 812 LYS A N 1
ATOM 6515 C CA . LYS A 1 812 ? 13.270 24.129 -23.563 1.00 86.31 812 LYS A CA 1
ATOM 6516 C C . LYS A 1 812 ? 13.470 23.426 -24.910 1.00 86.31 812 LYS A C 1
ATOM 6518 O O . LYS A 1 812 ? 14.591 23.057 -25.250 1.00 86.31 812 LYS A O 1
ATOM 6523 N N . ILE A 1 813 ? 12.398 23.255 -25.679 1.00 87.31 813 ILE A N 1
ATOM 6524 C CA . ILE A 1 813 ? 12.437 22.776 -27.061 1.00 87.31 813 ILE A CA 1
ATOM 6525 C C . ILE A 1 813 ? 12.248 23.959 -28.006 1.00 87.31 813 ILE A C 1
ATOM 6527 O O . ILE A 1 813 ? 11.376 24.803 -27.783 1.00 87.31 813 ILE A O 1
ATOM 6531 N N . SER A 1 814 ? 13.083 24.041 -29.035 1.00 87.06 814 SER A N 1
ATOM 6532 C CA . SER A 1 814 ? 12.935 25.066 -30.059 1.00 87.06 814 SER A CA 1
ATOM 6533 C C . SER A 1 814 ? 11.746 24.729 -30.984 1.00 87.06 814 SER A C 1
ATOM 6535 O O . SER A 1 814 ? 11.459 23.553 -31.223 1.00 87.06 814 SER A O 1
ATOM 6537 N N . PRO A 1 815 ? 11.011 25.737 -31.495 1.00 84.06 815 PRO A N 1
ATOM 6538 C CA . PRO A 1 815 ? 9.867 25.528 -32.390 1.00 84.06 815 PRO A CA 1
ATOM 6539 C C . PRO A 1 815 ? 10.248 24.951 -33.765 1.00 84.06 815 PRO A C 1
ATOM 6541 O O . PRO A 1 815 ? 9.361 24.642 -34.554 1.00 84.06 815 PRO A O 1
ATOM 6544 N N . ASP A 1 816 ? 11.542 24.813 -34.065 1.00 87.19 816 ASP A N 1
ATOM 6545 C CA . ASP A 1 816 ? 12.063 24.166 -35.275 1.00 87.19 816 ASP A CA 1
ATOM 6546 C C . ASP A 1 816 ? 11.978 22.628 -35.238 1.00 87.19 816 ASP A C 1
ATOM 6548 O O . ASP A 1 816 ? 12.163 21.984 -36.272 1.00 87.19 816 ASP A O 1
ATOM 6552 N N . VAL A 1 817 ? 11.723 22.028 -34.071 1.00 86.62 817 VAL A N 1
ATOM 6553 C CA . VAL A 1 817 ? 11.652 20.571 -33.910 1.00 86.62 817 VAL A CA 1
ATOM 6554 C C . VAL A 1 817 ? 10.245 20.059 -34.221 1.00 86.62 817 VAL A C 1
ATOM 6556 O O . VAL A 1 817 ? 9.327 20.200 -33.410 1.00 86.62 817 VAL A O 1
ATOM 6559 N N . ASP A 1 818 ? 10.093 19.386 -35.364 1.00 88.75 818 ASP A N 1
ATOM 6560 C CA . ASP A 1 818 ? 8.886 18.621 -35.687 1.00 88.75 818 ASP A CA 1
ATOM 6561 C C . ASP A 1 818 ? 9.024 17.154 -35.251 1.00 88.75 818 ASP A C 1
ATOM 6563 O O . ASP A 1 818 ? 9.831 16.384 -35.776 1.00 88.75 818 ASP A O 1
ATOM 6567 N N . ILE A 1 819 ? 8.195 16.750 -34.288 1.00 89.38 819 ILE A N 1
ATOM 6568 C CA . ILE A 1 819 ? 8.192 15.395 -33.729 1.00 89.38 819 ILE A CA 1
ATOM 6569 C C . ILE A 1 819 ? 7.675 14.369 -34.744 1.00 89.38 819 ILE A C 1
ATOM 6571 O O . ILE A 1 819 ? 8.127 13.225 -34.723 1.00 89.38 819 ILE A O 1
ATOM 6575 N N . ARG A 1 820 ? 6.768 14.752 -35.657 1.00 90.56 820 ARG A N 1
ATOM 6576 C CA . ARG A 1 820 ? 6.295 13.830 -36.704 1.00 90.56 820 ARG A CA 1
ATOM 6577 C C . ARG A 1 820 ? 7.410 13.495 -37.680 1.00 90.56 820 ARG A C 1
ATOM 6579 O O . ARG A 1 820 ? 7.591 12.331 -38.020 1.00 90.56 820 ARG A O 1
ATOM 6586 N N . GLU A 1 821 ? 8.205 14.494 -38.065 1.00 89.75 821 GLU A N 1
ATOM 6587 C CA . GLU A 1 821 ? 9.383 14.265 -38.904 1.00 89.75 821 GLU A CA 1
ATOM 6588 C C . GLU A 1 821 ? 10.361 13.291 -38.221 1.00 89.75 821 GLU A C 1
ATOM 6590 O O . GLU A 1 821 ? 10.874 12.370 -38.859 1.00 89.75 821 GLU A O 1
ATOM 6595 N N . MET A 1 822 ? 10.591 13.449 -36.912 1.00 88.94 822 MET A N 1
ATOM 6596 C CA . MET A 1 822 ? 11.470 12.548 -36.156 1.00 88.94 822 MET A CA 1
ATOM 6597 C C . MET A 1 822 ? 10.907 11.120 -36.061 1.00 88.94 822 MET A C 1
ATOM 6599 O O . MET A 1 822 ? 11.661 10.153 -36.183 1.00 88.94 822 MET A O 1
ATOM 6603 N N . ALA A 1 823 ? 9.590 10.955 -35.910 1.00 89.75 823 ALA A N 1
ATOM 6604 C CA . ALA A 1 823 ? 8.940 9.641 -35.893 1.00 89.75 823 ALA A CA 1
ATOM 6605 C C . ALA A 1 823 ? 9.061 8.897 -37.241 1.00 89.75 823 ALA A C 1
ATOM 6607 O O . ALA A 1 823 ? 9.277 7.678 -37.266 1.00 89.75 823 ALA A O 1
ATOM 6608 N N . ALA A 1 824 ? 8.994 9.629 -38.359 1.00 89.62 824 ALA A N 1
ATOM 6609 C CA . ALA A 1 824 ? 9.179 9.076 -39.702 1.00 89.62 824 ALA A CA 1
ATOM 6610 C C . ALA A 1 824 ? 10.629 8.618 -39.953 1.00 89.62 824 ALA A C 1
ATOM 6612 O O . ALA A 1 824 ? 10.863 7.603 -40.610 1.00 89.62 824 ALA A O 1
ATOM 6613 N N . ARG A 1 825 ? 11.618 9.336 -39.398 1.00 86.56 825 ARG A N 1
ATOM 6614 C CA . ARG A 1 825 ? 13.050 9.010 -39.544 1.00 86.56 825 ARG A CA 1
ATOM 6615 C C . ARG A 1 825 ? 13.530 7.886 -38.619 1.00 86.56 825 ARG A C 1
ATOM 6617 O O . ARG A 1 825 ? 14.502 7.213 -38.942 1.00 86.56 825 ARG A O 1
ATOM 6624 N N . THR A 1 826 ? 12.846 7.635 -37.506 1.00 86.44 826 THR A N 1
ATOM 6625 C CA . THR A 1 826 ? 13.213 6.619 -36.497 1.00 86.44 826 THR A CA 1
ATOM 6626 C C . THR A 1 826 ? 12.628 5.234 -36.802 1.00 86.44 826 THR A C 1
ATOM 6628 O O . THR A 1 826 ? 12.018 4.580 -35.956 1.00 86.44 826 THR A O 1
ATOM 6631 N N . LYS A 1 827 ? 12.782 4.751 -38.040 1.00 84.44 827 LYS A N 1
ATOM 6632 C CA . LYS A 1 827 ? 12.244 3.439 -38.437 1.00 84.44 827 LYS A CA 1
ATOM 6633 C C . LYS A 1 827 ? 12.900 2.305 -37.635 1.00 84.44 827 LYS A C 1
ATOM 6635 O O . LYS A 1 827 ? 14.120 2.247 -37.545 1.00 84.44 827 LYS A O 1
ATOM 6640 N N . ASN A 1 828 ? 12.080 1.388 -37.114 1.00 85.50 828 ASN A N 1
ATOM 6641 C CA . ASN A 1 828 ? 12.468 0.250 -36.261 1.00 85.50 828 ASN A CA 1
ATOM 6642 C C . ASN A 1 828 ? 13.041 0.611 -34.879 1.00 85.50 828 ASN A C 1
ATOM 6644 O O . ASN A 1 828 ? 13.554 -0.275 -34.202 1.00 85.50 828 ASN A O 1
ATOM 6648 N N . PHE A 1 829 ? 12.942 1.868 -34.440 1.00 86.81 829 PHE A N 1
ATOM 6649 C CA . PHE A 1 829 ? 13.357 2.231 -33.086 1.00 86.81 829 PHE A CA 1
ATOM 6650 C C . PHE A 1 829 ? 12.350 1.701 -32.059 1.00 86.81 829 PHE A C 1
ATOM 6652 O O . PHE A 1 829 ? 11.135 1.848 -32.213 1.00 86.81 829 PHE A O 1
ATOM 6659 N N . SER A 1 830 ? 12.875 1.112 -30.993 1.00 88.56 830 SER A N 1
ATOM 6660 C CA . SER A 1 830 ? 12.151 0.735 -29.782 1.00 88.56 830 SER A CA 1
ATOM 6661 C C . SER A 1 830 ? 11.930 1.942 -28.860 1.00 88.56 830 SER A C 1
ATOM 6663 O O . SER A 1 830 ? 12.558 2.990 -29.015 1.00 88.56 830 SER A O 1
ATOM 6665 N N . GLY A 1 831 ? 11.047 1.807 -27.866 1.00 88.69 831 GLY A N 1
ATOM 6666 C CA . GLY A 1 831 ? 10.767 2.883 -26.907 1.00 88.69 831 GLY A CA 1
ATOM 6667 C C . GLY A 1 831 ? 12.015 3.348 -26.147 1.00 88.69 831 GLY A C 1
ATOM 6668 O O . GLY A 1 831 ? 12.249 4.548 -26.035 1.00 88.69 831 GLY A O 1
ATOM 6669 N N . ALA A 1 832 ? 12.860 2.410 -25.713 1.00 88.50 832 ALA A N 1
ATOM 6670 C CA . ALA A 1 832 ? 14.121 2.720 -25.037 1.00 88.50 832 ALA A CA 1
ATOM 6671 C C . ALA A 1 832 ? 15.128 3.440 -25.953 1.00 88.50 832 ALA A C 1
ATOM 6673 O O . ALA A 1 832 ? 15.852 4.324 -25.503 1.00 88.50 832 ALA A O 1
ATOM 6674 N N . GLU A 1 833 ? 15.166 3.105 -27.245 1.00 89.19 833 GLU A N 1
ATOM 6675 C CA . GLU A 1 833 ? 16.028 3.793 -28.217 1.00 89.19 833 GLU A CA 1
ATOM 6676 C C . GLU A 1 833 ? 15.517 5.202 -28.538 1.00 89.19 833 GLU A C 1
ATOM 6678 O O . GLU A 1 833 ? 16.321 6.117 -28.697 1.00 89.19 833 GLU A O 1
ATOM 6683 N N . LEU A 1 834 ? 14.196 5.412 -28.588 1.00 90.31 834 LEU A N 1
ATOM 6684 C CA . LEU A 1 834 ? 13.598 6.745 -28.736 1.00 90.31 834 LEU A CA 1
ATOM 6685 C C . LEU A 1 834 ? 13.859 7.628 -27.510 1.00 90.31 834 LEU A C 1
ATOM 6687 O O . LEU A 1 834 ? 14.169 8.811 -27.654 1.00 90.31 834 LEU A O 1
ATOM 6691 N N . GLU A 1 835 ? 13.770 7.060 -26.307 1.00 89.50 835 GLU A N 1
ATOM 6692 C CA . GLU A 1 835 ? 14.177 7.745 -25.077 1.00 89.50 835 GLU A CA 1
ATOM 6693 C C . GLU A 1 835 ? 15.673 8.079 -25.111 1.00 89.50 835 GLU A C 1
ATOM 6695 O O . GLU A 1 835 ? 16.071 9.214 -24.831 1.00 89.50 835 GLU A O 1
ATOM 6700 N N . GLY A 1 836 ? 16.497 7.115 -25.529 1.00 90.31 836 GLY A N 1
ATOM 6701 C CA . GLY A 1 836 ? 17.915 7.318 -25.786 1.00 90.31 836 GLY A CA 1
ATOM 6702 C C . GLY A 1 836 ? 18.152 8.490 -26.734 1.00 90.31 836 GLY A C 1
ATOM 6703 O O . GLY A 1 836 ? 18.982 9.345 -26.434 1.00 90.31 836 GLY A O 1
ATOM 6704 N N . LEU A 1 837 ? 17.402 8.573 -27.841 1.00 90.56 837 LEU A N 1
ATOM 6705 C CA . LEU A 1 837 ? 17.565 9.606 -28.870 1.00 90.56 837 LEU A CA 1
ATOM 6706 C C . LEU A 1 837 ? 17.356 10.997 -28.288 1.00 90.56 837 LEU A C 1
ATOM 6708 O O . LEU A 1 837 ? 18.139 11.916 -28.525 1.00 90.56 837 LEU A O 1
ATOM 6712 N N . ILE A 1 838 ? 16.312 11.133 -27.479 1.00 91.38 838 ILE A N 1
ATOM 6713 C CA . ILE A 1 838 ? 16.004 12.368 -26.774 1.00 91.38 838 ILE A CA 1
ATOM 6714 C C . ILE A 1 838 ? 17.120 12.712 -25.779 1.00 91.38 838 ILE A C 1
ATOM 6716 O O . ILE A 1 838 ? 17.559 13.862 -25.726 1.00 91.38 838 ILE A O 1
ATOM 6720 N N . ARG A 1 839 ? 17.610 11.730 -25.016 1.00 91.25 839 ARG A N 1
ATOM 6721 C CA . ARG A 1 839 ? 18.692 11.925 -24.041 1.00 91.25 839 ARG A CA 1
ATOM 6722 C C . ARG A 1 839 ? 20.013 12.320 -24.707 1.00 91.25 839 ARG A C 1
ATOM 6724 O O . ARG A 1 839 ? 20.720 13.183 -24.185 1.00 91.25 839 ARG A O 1
ATOM 6731 N N . ALA A 1 840 ? 20.330 11.735 -25.858 1.00 89.94 840 ALA A N 1
ATOM 6732 C CA . ALA A 1 840 ? 21.485 12.105 -26.666 1.00 89.94 840 ALA A CA 1
ATOM 6733 C C . ALA A 1 840 ? 21.346 13.545 -27.175 1.00 89.94 840 ALA A C 1
ATOM 6735 O O . ALA A 1 840 ? 22.215 14.364 -26.896 1.00 89.94 840 ALA A O 1
ATOM 6736 N N . ALA A 1 841 ? 20.202 13.909 -27.767 1.00 90.19 841 ALA A N 1
ATOM 6737 C CA . ALA A 1 841 ? 19.943 15.279 -28.221 1.00 90.19 841 ALA A CA 1
ATOM 6738 C C . ALA A 1 841 ? 20.059 16.316 -27.083 1.00 90.19 841 ALA A C 1
ATOM 6740 O O . ALA A 1 841 ? 20.631 17.393 -27.268 1.00 90.19 841 ALA A O 1
ATOM 6741 N N . GLN A 1 842 ? 19.573 15.986 -25.880 1.00 90.06 842 GLN A N 1
ATOM 6742 C CA . GLN A 1 842 ? 19.773 16.811 -24.682 1.00 90.06 842 GLN A CA 1
ATOM 6743 C C . GLN A 1 842 ? 21.255 16.954 -24.327 1.00 90.06 842 GLN A C 1
ATOM 6745 O O . GLN A 1 842 ? 21.712 18.062 -24.045 1.00 90.06 842 GLN A O 1
ATOM 6750 N N . SER A 1 843 ? 22.005 15.850 -24.345 1.00 88.75 843 SER A N 1
ATOM 6751 C CA . SER A 1 843 ? 23.439 15.845 -24.058 1.00 88.75 843 SER A CA 1
ATOM 6752 C C . SER A 1 843 ? 24.214 16.691 -25.068 1.00 88.75 843 SER A C 1
ATOM 6754 O O . SER A 1 843 ? 25.019 17.525 -24.661 1.00 88.75 843 SER A O 1
ATOM 6756 N N . THR A 1 844 ? 23.914 16.580 -26.365 1.00 86.88 844 THR A N 1
ATOM 6757 C CA . THR A 1 844 ? 24.509 17.407 -27.425 1.00 86.88 844 THR A CA 1
ATOM 6758 C C . THR A 1 844 ? 24.201 18.892 -27.217 1.00 86.88 844 THR A C 1
ATOM 6760 O O . THR A 1 844 ? 25.101 19.732 -27.305 1.00 86.88 844 THR A O 1
ATOM 6763 N N . ALA A 1 845 ? 22.953 19.228 -26.871 1.00 86.06 845 ALA A N 1
ATOM 6764 C CA . ALA A 1 845 ? 22.545 20.604 -26.592 1.00 86.06 845 ALA A CA 1
ATOM 6765 C C . ALA A 1 845 ? 23.248 21.184 -25.350 1.00 86.06 845 ALA A C 1
ATOM 6767 O O . ALA A 1 845 ? 23.646 22.351 -25.361 1.00 86.06 845 ALA A O 1
ATOM 6768 N N . MET A 1 846 ? 23.442 20.376 -24.301 1.00 84.19 846 MET A N 1
ATOM 6769 C CA . MET A 1 846 ? 24.205 20.761 -23.108 1.00 84.19 846 MET A CA 1
ATOM 6770 C C . MET A 1 846 ? 25.700 20.908 -23.416 1.00 84.19 846 MET A C 1
ATOM 6772 O O . MET A 1 846 ? 26.312 21.892 -23.007 1.00 84.19 846 MET A O 1
ATOM 6776 N N . ASN A 1 847 ? 26.278 19.983 -24.186 1.00 82.81 847 ASN A N 1
ATOM 6777 C CA . ASN A 1 847 ? 27.692 19.997 -24.563 1.00 82.81 847 ASN A CA 1
ATOM 6778 C C . ASN A 1 847 ? 28.052 21.243 -25.390 1.00 82.81 847 ASN A C 1
ATOM 6780 O O . ASN A 1 847 ? 29.111 21.828 -25.199 1.00 82.81 847 ASN A O 1
ATOM 6784 N N . ARG A 1 848 ? 27.129 21.749 -26.222 1.00 76.88 848 ARG A N 1
ATOM 6785 C CA . ARG A 1 848 ? 27.297 23.027 -26.940 1.00 76.88 848 ARG A CA 1
ATOM 6786 C C . ARG A 1 848 ? 27.576 24.219 -26.013 1.00 76.88 848 ARG A C 1
ATOM 6788 O O . ARG A 1 848 ? 28.191 25.192 -26.445 1.00 76.88 848 ARG A O 1
ATOM 6795 N N . LEU A 1 849 ? 27.108 24.171 -24.765 1.00 71.88 849 LEU A N 1
ATOM 6796 C CA . LEU A 1 849 ? 27.307 25.235 -23.777 1.00 71.88 849 LEU A CA 1
ATOM 6797 C C . LEU A 1 849 ? 28.557 25.031 -22.914 1.00 71.88 849 LEU A C 1
ATOM 6799 O O . LEU A 1 849 ? 29.019 25.981 -22.284 1.00 71.88 849 LEU A O 1
ATOM 6803 N N . ILE A 1 850 ? 29.121 23.822 -22.899 1.00 70.88 850 ILE A N 1
ATOM 6804 C CA . ILE A 1 850 ? 30.345 23.510 -22.166 1.00 70.88 850 ILE A CA 1
ATOM 6805 C C . ILE A 1 850 ? 31.529 23.910 -23.048 1.00 70.88 850 ILE A C 1
ATOM 6807 O O . ILE A 1 850 ? 31.910 23.210 -23.985 1.00 70.88 850 ILE A O 1
ATOM 6811 N N . LYS A 1 851 ? 32.144 25.060 -22.757 1.00 63.12 851 LYS A N 1
ATOM 6812 C CA . LYS A 1 851 ? 33.422 25.419 -23.381 1.00 63.12 851 LYS A CA 1
ATOM 6813 C C . LYS A 1 851 ? 34.514 24.567 -22.745 1.00 63.12 851 LYS A C 1
ATOM 6815 O O . LYS A 1 851 ? 34.846 24.753 -21.579 1.00 63.12 851 LYS A O 1
ATOM 6820 N N . ALA A 1 852 ? 35.090 23.651 -23.519 1.00 52.78 852 ALA A N 1
ATOM 6821 C CA . ALA A 1 852 ? 36.265 22.886 -23.118 1.00 52.78 852 ALA A CA 1
ATOM 6822 C C . ALA A 1 852 ? 37.511 23.795 -23.076 1.00 52.78 852 ALA A C 1
ATOM 6824 O O . ALA A 1 852 ? 38.350 23.782 -23.973 1.00 52.78 852 ALA A O 1
ATOM 6825 N N . ALA A 1 853 ? 37.613 24.620 -22.038 1.00 52.78 853 ALA A N 1
ATOM 6826 C CA . ALA A 1 853 ? 38.876 25.156 -21.550 1.00 52.78 853 ALA A CA 1
ATOM 6827 C C . ALA A 1 853 ? 39.259 24.392 -20.272 1.00 52.78 853 ALA A C 1
ATOM 6829 O O . ALA A 1 853 ? 38.429 23.704 -19.685 1.00 52.78 853 ALA A O 1
ATOM 6830 N N . SER A 1 854 ? 40.513 24.500 -19.828 1.00 51.12 854 SER A N 1
ATOM 6831 C CA . SER A 1 854 ? 41.103 23.728 -18.718 1.00 51.12 854 SER A CA 1
ATOM 6832 C C . SER A 1 854 ? 40.377 23.832 -17.354 1.00 51.12 854 SER A C 1
ATOM 6834 O O . SER A 1 854 ? 40.790 23.182 -16.398 1.00 51.12 854 SER A O 1
ATOM 6836 N N . LYS A 1 855 ? 39.303 24.630 -17.258 1.00 57.81 855 LYS A N 1
ATOM 6837 C CA . LYS A 1 855 ? 38.287 24.639 -16.198 1.00 57.81 855 LYS A CA 1
ATOM 6838 C C . LYS A 1 855 ? 36.894 24.633 -16.840 1.00 57.81 855 LYS A C 1
ATOM 6840 O O . LYS A 1 855 ? 36.646 25.400 -17.768 1.00 57.81 855 LYS A O 1
ATOM 6845 N N . VAL A 1 856 ? 35.993 23.793 -16.327 1.00 62.31 856 VAL A N 1
ATOM 6846 C CA . VAL A 1 856 ? 34.581 23.764 -16.738 1.00 62.31 856 VAL A CA 1
ATOM 6847 C C . VAL A 1 856 ? 33.884 24.981 -16.129 1.00 62.31 856 VAL A C 1
ATOM 6849 O O . VAL A 1 856 ? 33.501 24.963 -14.963 1.00 62.31 856 VAL A O 1
ATOM 6852 N N . GLU A 1 857 ? 33.763 26.055 -16.903 1.00 60.72 857 GLU A N 1
ATOM 6853 C CA . GLU A 1 857 ? 32.981 27.237 -16.537 1.00 60.72 857 GLU A CA 1
ATOM 6854 C C . GLU A 1 857 ? 31.648 27.202 -17.287 1.00 60.72 857 GLU A C 1
ATOM 6856 O O . GLU A 1 857 ? 31.613 27.138 -18.518 1.00 60.72 857 GLU A O 1
ATOM 6861 N N . VAL A 1 858 ? 30.545 27.219 -16.538 1.00 61.34 858 VAL A N 1
ATOM 6862 C CA . VAL A 1 858 ? 29.190 27.296 -17.093 1.00 61.34 858 VAL A CA 1
ATOM 6863 C C . VAL A 1 858 ? 28.685 28.718 -16.888 1.00 61.34 858 VAL A C 1
ATOM 6865 O O . VAL A 1 858 ? 28.556 29.175 -15.755 1.00 61.34 858 VAL A O 1
ATOM 6868 N N . ASP A 1 859 ? 28.414 29.422 -17.983 1.00 64.12 859 ASP A N 1
ATOM 6869 C CA . ASP A 1 859 ? 27.883 30.786 -17.952 1.00 64.12 859 ASP A CA 1
ATOM 6870 C C . ASP A 1 859 ? 26.398 30.773 -17.511 1.00 64.12 859 ASP A C 1
ATOM 6872 O O . ASP A 1 859 ? 25.573 30.141 -18.188 1.00 64.12 859 ASP A O 1
ATOM 6876 N N . PRO A 1 860 ? 26.015 31.444 -16.404 1.00 68.00 860 PRO A N 1
ATOM 6877 C CA . PRO A 1 860 ? 24.632 31.486 -15.921 1.00 68.00 860 PRO A CA 1
ATOM 6878 C C . PRO A 1 860 ? 23.629 32.017 -16.958 1.00 68.00 860 PRO A C 1
ATOM 6880 O O . PRO A 1 860 ? 22.484 31.555 -17.006 1.00 68.00 860 PRO A O 1
ATOM 6883 N N . GLU A 1 861 ? 24.043 32.933 -17.843 1.00 65.31 861 GLU A N 1
ATOM 6884 C CA . GLU A 1 861 ? 23.172 33.446 -18.909 1.00 65.31 861 GLU A CA 1
ATOM 6885 C C . GLU A 1 861 ? 22.890 32.392 -19.989 1.00 65.31 861 GLU A C 1
ATOM 6887 O O . GLU A 1 861 ? 21.792 32.351 -20.559 1.00 65.31 861 GLU A O 1
ATOM 6892 N N . ALA A 1 862 ? 23.849 31.501 -20.250 1.00 62.69 862 ALA A N 1
ATOM 6893 C CA . ALA A 1 862 ? 23.727 30.436 -21.240 1.00 62.69 862 ALA A CA 1
ATOM 6894 C C . ALA A 1 862 ? 22.771 29.317 -20.786 1.00 62.69 862 ALA A C 1
ATOM 6896 O O . ALA A 1 862 ? 22.047 28.760 -21.613 1.00 62.69 862 ALA A O 1
ATOM 6897 N N . ILE A 1 863 ? 22.686 29.044 -19.477 1.00 67.00 863 ILE A N 1
ATOM 6898 C CA . ILE A 1 863 ? 21.740 28.069 -18.895 1.00 67.00 863 ILE A CA 1
ATOM 6899 C C . ILE A 1 863 ? 20.286 28.504 -19.147 1.00 67.00 863 ILE A C 1
ATOM 6901 O O . ILE A 1 863 ? 19.419 27.692 -19.498 1.00 67.00 863 ILE A O 1
ATOM 6905 N N . SER A 1 864 ? 20.013 29.808 -19.023 1.00 67.38 864 SER A N 1
ATOM 6906 C CA . SER A 1 864 ? 18.676 30.362 -19.261 1.00 67.38 864 SER A CA 1
ATOM 6907 C C . SER A 1 864 ? 18.227 30.181 -20.722 1.00 67.38 864 SER A C 1
ATOM 6909 O O . SER A 1 864 ? 17.073 29.818 -20.968 1.00 67.38 864 SER A O 1
ATOM 6911 N N . LYS A 1 865 ? 19.166 30.306 -21.673 1.00 72.50 865 LYS A N 1
ATOM 6912 C CA . LYS A 1 865 ? 18.962 30.219 -23.132 1.00 72.50 865 LYS A CA 1
ATOM 6913 C C . LYS A 1 865 ? 19.082 28.803 -23.713 1.00 72.50 865 LYS A C 1
ATOM 6915 O O . LYS A 1 865 ? 18.987 28.653 -24.929 1.00 72.50 865 LYS A O 1
ATOM 6920 N N . LEU A 1 866 ? 19.297 27.771 -22.891 1.00 80.44 866 LEU A N 1
ATOM 6921 C CA . LEU A 1 866 ? 19.393 26.391 -23.376 1.00 80.44 866 LEU A CA 1
ATOM 6922 C C . LEU A 1 866 ? 18.091 25.981 -24.084 1.00 80.44 866 LEU A C 1
ATOM 6924 O O . LEU A 1 866 ? 17.035 25.905 -23.454 1.00 80.44 866 LEU A O 1
ATOM 6928 N N . LEU A 1 867 ? 18.206 25.691 -25.379 1.00 84.81 867 LEU A N 1
ATOM 6929 C CA . LEU A 1 867 ? 17.157 25.146 -26.232 1.00 84.81 867 LEU A CA 1
ATOM 6930 C C . LEU A 1 867 ? 17.716 23.950 -27.002 1.00 84.81 867 LEU A C 1
ATOM 6932 O O . LEU A 1 867 ? 18.830 24.015 -27.533 1.00 84.81 867 LEU A O 1
ATOM 6936 N N . VAL A 1 868 ? 16.942 22.868 -27.051 1.00 88.12 868 VAL A N 1
ATOM 6937 C CA . VAL A 1 868 ? 17.229 21.718 -27.914 1.00 88.12 868 VAL A CA 1
ATOM 6938 C C . VAL A 1 868 ? 16.699 22.034 -29.309 1.00 88.12 868 VAL A C 1
ATOM 6940 O O . VAL A 1 868 ? 15.504 22.301 -29.464 1.00 88.12 868 VAL A O 1
ATOM 6943 N N . ASN A 1 869 ? 17.592 22.021 -30.297 1.00 89.81 869 ASN A N 1
ATOM 6944 C CA . ASN A 1 869 ? 17.289 22.379 -31.682 1.00 89.81 869 ASN A CA 1
ATOM 6945 C C . ASN A 1 869 ? 17.141 21.132 -32.558 1.00 89.81 869 ASN A C 1
ATOM 6947 O O . ASN A 1 869 ? 17.616 20.046 -32.212 1.00 89.81 869 ASN A O 1
ATOM 6951 N N . ARG A 1 870 ? 16.581 21.298 -33.761 1.00 89.50 870 ARG A N 1
ATOM 6952 C CA . ARG A 1 870 ? 16.467 20.213 -34.752 1.00 89.50 870 ARG A CA 1
ATOM 6953 C C . ARG A 1 870 ? 17.825 19.612 -35.127 1.00 89.50 870 ARG A C 1
ATOM 6955 O O . ARG A 1 870 ? 17.920 18.409 -35.354 1.00 89.50 870 ARG A O 1
ATOM 6962 N N . SER A 1 871 ? 18.882 20.425 -35.160 1.00 88.56 871 SER A N 1
ATOM 6963 C CA . SER A 1 871 ? 20.252 19.959 -35.425 1.00 88.56 871 SER A CA 1
ATOM 6964 C C . SER A 1 871 ? 20.751 18.950 -34.394 1.00 88.56 871 SER A C 1
ATOM 6966 O O . SER A 1 871 ? 21.500 18.046 -34.748 1.00 88.56 871 SER A O 1
ATOM 6968 N N . ASP A 1 872 ? 20.335 19.096 -33.135 1.00 89.12 872 ASP A N 1
ATOM 6969 C CA . ASP A 1 872 ? 20.797 18.248 -32.036 1.00 89.12 872 ASP A CA 1
ATOM 6970 C C . ASP A 1 872 ? 20.170 16.846 -32.154 1.00 89.12 872 ASP A C 1
ATOM 6972 O O . ASP A 1 872 ? 20.859 15.843 -31.988 1.00 89.12 872 ASP A O 1
ATOM 6976 N N . PHE A 1 873 ? 18.899 16.768 -32.570 1.00 88.06 873 PHE A N 1
ATOM 6977 C CA . PHE A 1 873 ? 18.228 15.501 -32.888 1.00 88.06 873 PHE A CA 1
ATOM 6978 C C . PHE A 1 873 ? 18.822 14.790 -34.109 1.00 88.06 873 PHE A C 1
ATOM 6980 O O . PHE A 1 873 ? 18.967 13.570 -34.094 1.00 88.06 873 PHE A O 1
ATOM 6987 N N . LEU A 1 874 ? 19.175 15.535 -35.162 1.00 87.69 874 LEU A N 1
ATOM 6988 C CA . LEU A 1 874 ? 19.803 14.952 -36.353 1.00 87.69 874 LEU A CA 1
ATOM 6989 C C . LEU A 1 874 ? 21.208 14.422 -36.054 1.00 87.69 874 LEU A C 1
ATOM 6991 O O . LEU A 1 874 ? 21.552 13.334 -36.501 1.00 87.69 874 LEU A O 1
ATOM 6995 N N . ASN A 1 875 ? 21.986 15.152 -35.253 1.00 85.94 875 ASN A N 1
ATOM 6996 C CA . ASN A 1 875 ? 23.310 14.707 -34.826 1.00 85.94 875 ASN A CA 1
ATOM 6997 C C . ASN A 1 875 ? 23.222 13.411 -33.999 1.00 85.94 875 ASN A C 1
ATOM 6999 O O . ASN A 1 875 ? 23.946 12.454 -34.268 1.00 85.94 875 ASN A O 1
ATOM 7003 N N . ALA A 1 876 ? 22.267 13.343 -33.067 1.00 87.31 876 ALA A N 1
ATOM 7004 C CA . ALA A 1 876 ? 22.027 12.145 -32.268 1.00 87.31 876 ALA A CA 1
ATOM 7005 C C . ALA A 1 876 ? 21.596 10.928 -33.117 1.00 87.31 876 ALA A C 1
ATOM 7007 O O . ALA A 1 876 ? 22.014 9.804 -32.837 1.00 87.31 876 ALA A O 1
ATOM 7008 N N . LEU A 1 877 ? 20.799 11.145 -34.173 1.00 84.12 877 LEU A N 1
ATOM 7009 C CA . LEU A 1 877 ? 20.384 10.107 -35.130 1.00 84.12 877 LEU A CA 1
ATOM 7010 C C . LEU A 1 877 ? 21.546 9.562 -35.974 1.00 84.12 877 LEU A C 1
ATOM 7012 O O . LEU A 1 877 ? 21.560 8.377 -36.295 1.00 84.12 877 LEU A O 1
ATOM 7016 N N . GLU A 1 878 ? 22.487 10.417 -36.376 1.00 81.31 878 GLU A N 1
ATOM 7017 C CA . GLU A 1 878 ? 23.601 10.024 -37.248 1.00 81.31 878 GLU A CA 1
ATOM 7018 C C . GLU A 1 878 ? 24.756 9.376 -36.470 1.00 81.31 878 GLU A C 1
ATOM 7020 O O . GLU A 1 878 ? 25.341 8.397 -36.943 1.00 81.31 878 GLU A O 1
ATOM 7025 N N . ASN A 1 879 ? 25.078 9.896 -35.281 1.00 75.75 879 ASN A N 1
ATOM 7026 C CA . ASN A 1 879 ? 26.319 9.555 -34.581 1.00 75.75 879 ASN A CA 1
ATOM 7027 C C . ASN A 1 879 ? 26.130 8.699 -33.324 1.00 75.75 879 ASN A C 1
ATOM 7029 O O . ASN A 1 879 ? 26.963 7.827 -33.071 1.00 75.75 879 ASN A O 1
ATOM 7033 N N . ASP A 1 880 ? 25.062 8.914 -32.552 1.00 75.44 880 ASP A N 1
ATOM 7034 C CA . ASP A 1 880 ? 24.970 8.355 -31.198 1.00 75.44 880 ASP A CA 1
ATOM 7035 C C . ASP A 1 880 ? 24.136 7.072 -31.136 1.00 75.44 880 ASP A C 1
ATOM 7037 O O . ASP A 1 880 ? 24.525 6.116 -30.462 1.00 75.44 880 ASP A O 1
ATOM 7041 N N . ILE A 1 881 ? 22.977 7.033 -31.805 1.00 79.88 881 ILE A N 1
ATOM 7042 C CA . ILE A 1 881 ? 21.995 5.956 -31.602 1.00 79.88 881 ILE A CA 1
ATOM 7043 C C . ILE A 1 881 ? 21.586 5.319 -32.916 1.00 79.88 881 ILE A C 1
ATOM 7045 O O . ILE A 1 881 ? 21.006 5.950 -33.797 1.00 79.88 881 ILE A O 1
ATOM 7049 N N . LYS A 1 882 ? 21.840 4.014 -32.999 1.00 76.94 882 LYS A N 1
ATOM 7050 C CA . LYS A 1 882 ? 21.462 3.155 -34.119 1.00 76.94 882 LYS A CA 1
ATOM 7051 C C . LYS A 1 882 ? 20.450 2.119 -33.634 1.00 76.94 882 LYS A C 1
ATOM 7053 O O . LYS A 1 882 ? 20.590 1.645 -32.506 1.00 76.94 882 LYS A O 1
ATOM 7058 N N . PRO A 1 883 ? 19.456 1.752 -34.461 1.00 74.31 883 PRO A N 1
ATOM 7059 C CA . PRO A 1 883 ? 18.481 0.741 -34.079 1.00 74.31 883 PRO A CA 1
ATOM 7060 C C . PRO A 1 883 ? 19.175 -0.615 -33.920 1.00 74.31 883 PRO A C 1
ATOM 7062 O O . PRO A 1 883 ? 19.904 -1.055 -34.812 1.00 74.31 883 PRO A O 1
ATOM 7065 N N . ALA A 1 884 ? 18.925 -1.296 -32.805 1.00 67.12 884 ALA A N 1
ATOM 7066 C CA . ALA A 1 884 ? 19.416 -2.646 -32.547 1.00 67.12 884 ALA A CA 1
ATOM 7067 C C . ALA A 1 884 ? 18.740 -3.687 -33.456 1.00 67.12 884 ALA A C 1
ATOM 7069 O O . ALA A 1 884 ? 19.315 -4.740 -33.736 1.00 67.12 884 ALA A O 1
ATOM 7070 N N . PHE A 1 885 ? 17.528 -3.388 -33.941 1.00 62.66 885 PHE A N 1
ATOM 7071 C CA . PHE A 1 885 ? 16.733 -4.262 -34.800 1.00 62.66 885 PHE A CA 1
ATOM 7072 C C . PHE A 1 885 ? 16.601 -3.699 -36.226 1.00 62.66 885 PHE A C 1
ATOM 7074 O O . PHE A 1 885 ? 16.009 -2.647 -36.462 1.00 62.66 885 PHE A O 1
ATOM 7081 N N . GLY A 1 886 ? 17.124 -4.436 -37.211 1.00 59.75 886 GLY A N 1
ATOM 7082 C CA . GLY A 1 886 ? 17.029 -4.109 -38.638 1.00 59.75 886 GLY A CA 1
ATOM 7083 C C . GLY A 1 886 ? 18.262 -4.551 -39.428 1.00 59.75 886 GLY A C 1
ATOM 7084 O O . GLY A 1 886 ? 19.307 -4.846 -38.855 1.00 59.75 886 GLY A O 1
ATOM 7085 N N . THR A 1 887 ? 18.161 -4.601 -40.760 1.00 55.09 887 THR A N 1
ATOM 7086 C CA . THR A 1 887 ? 19.349 -4.693 -41.625 1.00 55.09 887 THR A CA 1
ATOM 7087 C C . THR A 1 887 ? 20.207 -3.466 -41.380 1.00 55.09 887 THR A C 1
ATOM 7089 O O . THR A 1 887 ? 19.737 -2.348 -41.599 1.00 55.09 887 THR A O 1
ATOM 7092 N N . SER A 1 888 ? 21.445 -3.663 -40.935 1.00 56.81 888 SER A N 1
ATOM 7093 C CA . SER A 1 888 ? 22.399 -2.576 -40.766 1.00 56.81 888 SER A CA 1
ATOM 7094 C C . SER A 1 888 ? 22.540 -1.841 -42.095 1.00 56.81 888 SER A C 1
ATOM 7096 O O . SER A 1 888 ? 23.051 -2.374 -43.082 1.00 56.81 888 SER A O 1
ATOM 7098 N N . LEU A 1 889 ? 22.048 -0.602 -42.125 1.00 62.12 889 LEU A N 1
ATOM 7099 C CA . LEU A 1 889 ? 22.195 0.281 -43.278 1.00 62.12 889 LEU A CA 1
ATOM 7100 C C . LEU A 1 889 ? 23.674 0.438 -43.650 1.00 62.12 889 LEU A C 1
ATOM 7102 O O . LEU A 1 889 ? 23.980 0.546 -44.821 1.00 62.12 889 LEU A O 1
ATOM 7106 N N . GLU A 1 890 ? 24.588 0.285 -42.690 1.00 61.28 890 GLU A N 1
ATOM 7107 C CA . GLU A 1 890 ? 26.036 0.213 -42.916 1.00 61.28 890 GLU A CA 1
ATOM 7108 C C . GLU A 1 890 ? 26.461 -0.921 -43.854 1.00 61.28 890 GLU A C 1
ATOM 7110 O O . GLU A 1 890 ? 27.338 -0.732 -44.692 1.00 61.28 890 GLU A O 1
ATOM 7115 N N . ILE A 1 891 ? 25.846 -2.103 -43.738 1.00 65.00 891 ILE A N 1
ATOM 7116 C CA . ILE A 1 891 ? 26.113 -3.217 -44.651 1.00 65.00 891 ILE A CA 1
ATOM 7117 C C . ILE A 1 891 ? 25.559 -2.876 -46.040 1.00 65.00 891 ILE A C 1
ATOM 7119 O O . ILE A 1 891 ? 26.219 -3.124 -47.047 1.00 65.00 891 ILE A O 1
ATOM 7123 N N . LEU A 1 892 ? 24.374 -2.263 -46.108 1.00 67.31 892 LEU A N 1
ATOM 7124 C CA . LEU A 1 892 ? 23.793 -1.776 -47.364 1.00 67.31 892 LEU A CA 1
ATOM 7125 C C . LEU A 1 892 ? 24.658 -0.689 -48.018 1.00 67.31 892 LEU A C 1
ATOM 7127 O O . LEU A 1 892 ? 24.902 -0.783 -49.214 1.00 67.31 892 LEU A O 1
ATOM 7131 N N . ASP A 1 893 ? 25.188 0.264 -47.256 1.00 67.50 893 ASP A N 1
ATOM 7132 C CA . ASP A 1 893 ? 26.087 1.323 -47.727 1.00 67.50 893 ASP A CA 1
ATOM 7133 C C . ASP A 1 893 ? 27.440 0.759 -48.177 1.00 67.50 893 ASP A C 1
ATOM 7135 O O . ASP A 1 893 ? 27.984 1.189 -49.196 1.00 67.50 893 ASP A O 1
ATOM 7139 N N . GLN A 1 894 ? 27.957 -0.271 -47.494 1.00 69.38 894 GLN A N 1
ATOM 7140 C CA . GLN A 1 894 ? 29.123 -1.028 -47.961 1.00 69.38 894 GLN A CA 1
ATOM 7141 C C . GLN A 1 894 ? 28.850 -1.719 -49.305 1.00 69.38 894 GLN A C 1
ATOM 7143 O O . GLN A 1 894 ? 29.710 -1.710 -50.189 1.00 69.38 894 GLN A O 1
ATOM 7148 N N . PHE A 1 895 ? 27.655 -2.290 -49.496 1.00 69.44 895 PHE A N 1
ATOM 7149 C CA . PHE A 1 895 ? 27.257 -2.898 -50.770 1.00 69.44 895 PHE A CA 1
ATOM 7150 C C . PHE A 1 895 ? 26.917 -1.865 -51.858 1.00 69.44 895 PHE A C 1
ATOM 7152 O O . PHE A 1 895 ? 27.074 -2.156 -53.045 1.00 69.44 895 PHE A O 1
ATOM 7159 N N . LEU A 1 896 ? 26.499 -0.656 -51.478 1.00 70.38 896 LEU A N 1
ATOM 7160 C CA . LEU A 1 896 ? 26.064 0.435 -52.353 1.00 70.38 896 LEU A CA 1
ATOM 7161 C C . LEU A 1 896 ? 27.084 1.584 -52.414 1.00 70.38 896 LEU A C 1
ATOM 7163 O O . LEU A 1 896 ? 26.701 2.735 -52.603 1.00 70.38 896 LEU A O 1
ATOM 7167 N N . ALA A 1 897 ? 28.389 1.297 -52.347 1.00 67.06 897 ALA A N 1
ATOM 7168 C CA . ALA A 1 897 ? 29.452 2.314 -52.294 1.00 67.06 897 ALA A CA 1
ATOM 7169 C C . ALA A 1 897 ? 29.445 3.362 -53.439 1.00 67.06 897 ALA A C 1
ATOM 7171 O O . ALA A 1 897 ? 30.106 4.394 -53.341 1.00 67.06 897 ALA A O 1
ATOM 7172 N N . ARG A 1 898 ? 28.730 3.114 -54.547 1.00 71.75 898 ARG A N 1
ATOM 7173 C CA . ARG A 1 898 ? 28.507 4.077 -55.648 1.00 71.75 898 ARG A CA 1
ATOM 7174 C C . ARG A 1 898 ? 27.028 4.258 -56.016 1.00 71.75 898 ARG A C 1
ATOM 7176 O O . ARG A 1 898 ? 26.727 4.798 -57.078 1.00 71.75 898 ARG A O 1
ATOM 7183 N N . GLY A 1 899 ? 26.118 3.784 -55.166 1.00 72.38 899 GLY A N 1
ATOM 7184 C CA . GLY A 1 899 ? 24.695 3.682 -55.471 1.00 72.38 899 GLY A CA 1
ATOM 7185 C C . GLY A 1 899 ? 24.405 2.773 -56.671 1.00 72.38 899 GLY A C 1
ATOM 7186 O O . GLY A 1 899 ? 25.249 1.993 -57.120 1.00 72.38 899 GLY A O 1
ATOM 7187 N N . ILE A 1 900 ? 23.187 2.879 -57.201 1.00 78.12 900 ILE A N 1
ATOM 7188 C CA . ILE A 1 900 ? 22.779 2.216 -58.442 1.00 78.12 900 ILE A CA 1
ATOM 7189 C C . ILE A 1 900 ? 22.987 3.211 -59.586 1.00 78.12 900 ILE A C 1
ATOM 7191 O O . ILE A 1 900 ? 22.305 4.229 -59.655 1.00 78.12 900 ILE A O 1
ATOM 7195 N N . VAL A 1 901 ? 23.936 2.932 -60.482 1.00 80.12 901 VAL A N 1
ATOM 7196 C CA . VAL A 1 901 ? 24.156 3.760 -61.678 1.00 80.12 901 VAL A CA 1
ATOM 7197 C C . VAL A 1 901 ? 23.173 3.336 -62.766 1.00 80.12 901 VAL A C 1
ATOM 7199 O O . VAL A 1 901 ? 23.246 2.216 -63.276 1.00 80.12 901 VAL A O 1
ATOM 7202 N N . GLU A 1 902 ? 22.275 4.236 -63.156 1.00 75.12 902 GLU A N 1
ATOM 7203 C CA . GLU A 1 902 ? 21.357 4.037 -64.280 1.00 75.12 902 GLU A CA 1
ATOM 7204 C C . GLU A 1 902 ? 22.098 4.235 -65.611 1.00 75.12 902 GLU A C 1
ATOM 7206 O O . GLU A 1 902 ? 22.101 5.309 -66.204 1.00 75.12 902 GLU A O 1
ATOM 7211 N N . TRP A 1 903 ? 22.777 3.189 -66.083 1.00 80.88 903 TRP A N 1
ATOM 7212 C CA . TRP A 1 903 ? 23.549 3.241 -67.333 1.00 80.88 903 TRP A CA 1
ATOM 7213 C C . TRP A 1 903 ? 22.721 2.907 -68.587 1.00 80.88 903 TRP A C 1
ATOM 7215 O O . TRP A 1 903 ? 23.249 2.935 -69.698 1.00 80.88 903 TRP A O 1
ATOM 7225 N N . GLY A 1 904 ? 21.428 2.600 -68.439 1.00 85.12 904 GLY A N 1
ATOM 7226 C CA . GLY A 1 904 ? 20.528 2.366 -69.566 1.00 85.12 904 GLY A CA 1
ATOM 7227 C C . GLY A 1 904 ? 19.178 1.754 -69.187 1.00 85.12 904 GLY A C 1
ATOM 7228 O O . GLY A 1 904 ? 18.900 1.463 -68.022 1.00 85.12 904 GLY A O 1
ATOM 7229 N N . SER A 1 905 ? 18.360 1.502 -70.215 1.00 82.00 905 SER A N 1
ATOM 7230 C CA . SER A 1 905 ? 17.020 0.899 -70.111 1.00 82.00 905 SER A CA 1
ATOM 7231 C C . SER A 1 905 ? 16.954 -0.423 -69.314 1.00 82.00 905 SER A C 1
ATOM 7233 O O . SER A 1 905 ? 15.989 -0.586 -68.570 1.00 82.00 905 SER A O 1
ATOM 7235 N N . PRO A 1 906 ? 17.959 -1.330 -69.345 1.00 82.31 906 PRO A N 1
ATOM 7236 C CA . PRO A 1 906 ? 17.898 -2.570 -68.565 1.00 82.31 906 PRO A CA 1
ATOM 7237 C C . PRO A 1 906 ? 17.816 -2.363 -67.046 1.00 82.31 906 PRO A C 1
ATOM 7239 O O . PRO A 1 906 ? 17.099 -3.094 -66.372 1.00 82.31 906 PRO A O 1
ATOM 7242 N N . VAL A 1 907 ? 18.526 -1.373 -66.491 1.00 81.62 907 VAL A N 1
ATOM 7243 C CA . VAL A 1 907 ? 18.494 -1.093 -65.042 1.00 81.62 907 VAL A CA 1
ATOM 7244 C C . VAL A 1 907 ? 17.157 -0.470 -64.650 1.00 81.62 907 VAL A C 1
ATOM 7246 O O . VAL A 1 907 ? 16.570 -0.866 -63.649 1.00 81.62 907 VAL A O 1
ATOM 7249 N N . SER A 1 908 ? 16.651 0.451 -65.473 1.00 83.44 908 SER A N 1
ATOM 7250 C CA . SER A 1 908 ? 15.347 1.087 -65.267 1.00 83.44 908 SER A CA 1
ATOM 7251 C C . SER A 1 908 ? 14.206 0.060 -65.299 1.00 83.44 908 SER A C 1
ATOM 7253 O O . SER A 1 908 ? 13.404 0.041 -64.372 1.00 83.44 908 SER A O 1
ATOM 7255 N N . SER A 1 909 ? 14.212 -0.879 -66.255 1.00 84.94 909 SER A N 1
ATOM 7256 C CA . SER A 1 909 ? 13.238 -1.982 -66.318 1.00 84.94 909 SER A CA 1
ATOM 7257 C C . SER A 1 909 ? 13.296 -2.885 -65.084 1.00 84.94 909 SER A C 1
ATOM 7259 O O . SER A 1 909 ? 12.259 -3.223 -64.534 1.00 84.94 909 SER A O 1
ATOM 7261 N N . ILE A 1 910 ? 14.493 -3.241 -64.598 1.00 85.12 910 ILE A N 1
ATOM 7262 C CA . ILE A 1 910 ? 14.636 -4.073 -63.389 1.00 85.12 910 ILE A CA 1
ATOM 7263 C C . ILE A 1 910 ? 14.104 -3.344 -62.147 1.00 85.12 910 ILE A C 1
ATOM 7265 O O . ILE A 1 910 ? 13.500 -3.967 -61.275 1.00 85.12 910 ILE A O 1
ATOM 7269 N N . LEU A 1 911 ? 14.330 -2.032 -62.046 1.00 84.88 911 LEU A N 1
ATOM 7270 C CA . LEU A 1 911 ? 13.808 -1.220 -60.946 1.00 84.88 911 LEU A CA 1
ATOM 7271 C C . LEU A 1 911 ? 12.284 -1.061 -61.028 1.00 84.88 911 LEU A C 1
ATOM 7273 O O . LEU A 1 911 ? 11.622 -1.100 -59.992 1.00 84.88 911 LEU A O 1
ATOM 7277 N N . GLU A 1 912 ? 11.724 -0.902 -62.227 1.00 87.31 912 GLU A N 1
ATOM 7278 C CA . GLU A 1 912 ? 10.276 -0.862 -62.461 1.00 87.31 912 GLU A CA 1
ATOM 7279 C C . GLU A 1 912 ? 9.610 -2.200 -62.130 1.00 87.31 912 GLU A C 1
ATOM 7281 O O . GLU A 1 912 ? 8.650 -2.218 -61.359 1.00 87.31 912 GLU A O 1
ATOM 7286 N N . ASP A 1 913 ? 10.169 -3.315 -62.603 1.00 86.12 913 ASP A N 1
ATOM 7287 C CA . ASP A 1 913 ? 9.703 -4.665 -62.275 1.00 86.12 913 ASP A CA 1
ATOM 7288 C C . ASP A 1 913 ? 9.798 -4.918 -60.765 1.00 86.12 913 ASP A C 1
ATOM 7290 O O . ASP A 1 913 ? 8.855 -5.400 -60.140 1.00 86.12 913 ASP A O 1
ATOM 7294 N N . GLY A 1 914 ? 10.913 -4.520 -60.141 1.00 84.56 914 GLY A N 1
ATOM 7295 C CA . GLY A 1 914 ? 11.097 -4.586 -58.694 1.00 84.56 914 GLY A CA 1
ATOM 7296 C C . GLY A 1 914 ? 10.029 -3.800 -57.932 1.00 84.56 914 GLY A C 1
ATOM 7297 O O . GLY A 1 914 ? 9.443 -4.321 -56.983 1.00 84.56 914 GLY A O 1
ATOM 7298 N N . ARG A 1 915 ? 9.715 -2.573 -58.370 1.00 86.94 915 ARG A N 1
ATOM 7299 C CA . ARG A 1 915 ? 8.631 -1.759 -57.793 1.00 86.94 915 ARG A CA 1
ATOM 7300 C C . ARG A 1 915 ? 7.274 -2.436 -57.968 1.00 86.94 915 ARG A C 1
ATOM 7302 O O . ARG A 1 915 ? 6.498 -2.478 -57.015 1.00 86.94 915 ARG A O 1
ATOM 7309 N N . LEU A 1 916 ? 7.001 -3.008 -59.134 1.00 84.44 916 LEU A N 1
ATOM 7310 C CA . LEU A 1 916 ? 5.757 -3.722 -59.406 1.00 84.44 916 LEU A CA 1
ATOM 7311 C C . LEU A 1 916 ? 5.609 -4.954 -58.502 1.00 84.44 916 LEU A C 1
ATOM 7313 O O . LEU A 1 916 ? 4.553 -5.139 -57.900 1.00 84.44 916 LEU A O 1
ATOM 7317 N N . PHE A 1 917 ? 6.680 -5.726 -58.291 1.00 83.56 917 PHE A N 1
ATOM 7318 C CA . PHE A 1 917 ? 6.679 -6.837 -57.333 1.00 83.56 917 PHE A CA 1
ATOM 7319 C C . PHE A 1 917 ? 6.467 -6.369 -55.889 1.00 83.56 917 PHE A C 1
ATOM 7321 O O . PHE A 1 917 ? 5.742 -7.022 -55.139 1.00 83.56 917 PHE A O 1
ATOM 7328 N N . THR A 1 918 ? 7.035 -5.224 -55.488 1.00 81.94 918 THR A N 1
ATOM 7329 C CA . THR A 1 918 ? 6.761 -4.662 -54.154 1.00 81.94 918 THR A CA 1
ATOM 7330 C C . THR A 1 918 ? 5.311 -4.209 -53.998 1.00 81.94 918 THR A C 1
ATOM 7332 O O . THR A 1 918 ? 4.719 -4.440 -52.948 1.00 81.94 918 THR A O 1
ATOM 7335 N N . GLN A 1 919 ? 4.707 -3.628 -55.040 1.00 83.31 919 GLN A N 1
ATOM 7336 C CA . GLN A 1 919 ? 3.291 -3.249 -55.035 1.00 83.31 919 GLN A CA 1
ATOM 7337 C C . GLN A 1 919 ? 2.384 -4.480 -54.988 1.00 83.31 919 GLN A C 1
ATOM 7339 O O . GLN A 1 919 ? 1.407 -4.492 -54.245 1.00 83.31 919 GLN A O 1
ATOM 7344 N N . GLN A 1 920 ? 2.739 -5.540 -55.715 1.00 81.75 920 GLN A N 1
ATOM 7345 C CA . GLN A 1 920 ? 2.033 -6.817 -55.668 1.00 81.75 920 GLN A CA 1
ATOM 7346 C C . GLN A 1 920 ? 2.102 -7.454 -54.273 1.00 81.75 920 GLN A C 1
ATOM 7348 O O . GLN A 1 920 ? 1.106 -7.981 -53.793 1.00 81.75 920 GLN A O 1
ATOM 7353 N N . ALA A 1 921 ? 3.244 -7.360 -53.587 1.00 77.62 921 ALA A N 1
ATOM 7354 C CA . ALA A 1 921 ? 3.372 -7.824 -52.206 1.00 77.62 921 ALA A CA 1
ATOM 7355 C C . ALA A 1 921 ? 2.584 -6.959 -51.197 1.00 77.62 921 ALA A C 1
ATOM 7357 O O . ALA A 1 921 ? 2.166 -7.463 -50.158 1.00 77.62 921 ALA A O 1
ATOM 7358 N N . GLN A 1 922 ? 2.376 -5.668 -51.484 1.00 77.00 922 GLN A N 1
ATOM 7359 C CA . GLN A 1 922 ? 1.572 -4.758 -50.655 1.00 77.00 922 GLN A CA 1
ATOM 7360 C C . GLN A 1 922 ? 0.060 -4.887 -50.896 1.00 77.00 922 GLN A C 1
ATOM 7362 O O . GLN A 1 922 ? -0.735 -4.490 -50.040 1.00 77.00 922 GLN A O 1
ATOM 7367 N N . ALA A 1 923 ? -0.353 -5.412 -52.052 1.00 81.56 923 ALA A N 1
ATOM 7368 C CA . ALA A 1 923 ? -1.755 -5.598 -52.388 1.00 81.56 923 ALA A CA 1
ATOM 7369 C C . ALA A 1 923 ? -2.391 -6.667 -51.485 1.00 81.56 923 ALA A C 1
ATOM 7371 O O . ALA A 1 923 ? -1.948 -7.813 -51.435 1.00 81.56 923 ALA A O 1
ATOM 7372 N N . LYS A 1 924 ? -3.465 -6.288 -50.782 1.00 69.44 924 LYS A N 1
ATOM 7373 C CA . LYS A 1 924 ? -4.163 -7.148 -49.808 1.00 69.44 924 LYS A CA 1
ATOM 7374 C C . LYS A 1 924 ? -4.876 -8.353 -50.439 1.00 69.44 924 LYS A C 1
ATOM 7376 O O . LYS A 1 924 ? -5.171 -9.307 -49.729 1.00 69.44 924 LYS A O 1
ATOM 7381 N N . ASP A 1 925 ? -5.132 -8.303 -51.747 1.00 71.31 925 ASP A N 1
ATOM 7382 C CA . ASP A 1 925 ? -5.966 -9.272 -52.471 1.00 71.31 925 ASP A CA 1
ATOM 7383 C C . ASP A 1 925 ? -5.174 -10.442 -53.088 1.00 71.31 925 ASP A C 1
ATOM 7385 O O . ASP A 1 925 ? -5.766 -11.400 -53.586 1.00 71.31 925 ASP A O 1
ATOM 7389 N N . THR A 1 926 ? -3.838 -10.399 -53.064 1.00 63.41 926 THR A N 1
ATOM 7390 C CA . THR A 1 926 ? -2.968 -11.456 -53.607 1.00 63.41 926 THR A CA 1
ATOM 7391 C C . THR A 1 926 ? -2.297 -12.275 -52.507 1.00 63.41 926 THR A C 1
ATOM 7393 O O . THR A 1 926 ? -2.051 -11.779 -51.411 1.00 63.41 926 THR A O 1
ATOM 7396 N N . SER A 1 927 ? -1.971 -13.545 -52.793 1.00 60.41 927 SER A N 1
ATOM 7397 C CA . SER A 1 927 ? -1.210 -14.404 -51.875 1.00 60.41 927 SER A CA 1
ATOM 7398 C C . SER A 1 927 ? 0.091 -13.698 -51.485 1.00 60.41 927 SER A C 1
ATOM 7400 O O . SER A 1 927 ? 0.928 -13.464 -52.354 1.00 60.41 927 SER A O 1
ATOM 7402 N N . GLY A 1 928 ? 0.243 -13.349 -50.204 1.00 60.66 928 GLY A N 1
ATOM 7403 C CA . GLY A 1 928 ? 1.304 -12.490 -49.652 1.00 60.66 928 GLY A CA 1
ATOM 7404 C C . GLY A 1 928 ? 2.739 -13.029 -49.726 1.00 60.66 928 GLY A C 1
ATOM 7405 O O . GLY A 1 928 ? 3.570 -12.672 -48.897 1.00 60.66 928 GLY A O 1
ATOM 7406 N N . LEU A 1 929 ? 3.044 -13.895 -50.692 1.00 71.94 929 LEU A N 1
ATOM 7407 C CA . LEU A 1 929 ? 4.367 -14.440 -50.951 1.00 71.94 929 LEU A CA 1
ATOM 7408 C C . LEU A 1 929 ? 4.717 -14.230 -52.428 1.00 71.94 929 LEU A C 1
ATOM 7410 O O . LEU A 1 929 ? 4.166 -14.880 -53.314 1.00 71.94 929 LEU A O 1
ATOM 7414 N N . VAL A 1 930 ? 5.653 -13.314 -52.678 1.00 76.44 930 VAL A N 1
ATOM 7415 C CA . VAL A 1 930 ? 6.217 -13.033 -54.004 1.00 76.44 930 VAL A CA 1
ATOM 7416 C C . VAL A 1 930 ? 7.673 -13.484 -53.992 1.00 76.44 930 VAL A C 1
ATOM 7418 O O . VAL A 1 930 ? 8.472 -12.995 -53.194 1.00 76.44 930 VAL A O 1
ATOM 7421 N N . SER A 1 931 ? 8.027 -14.430 -54.859 1.00 76.81 931 SER A N 1
ATOM 7422 C CA . SER A 1 931 ? 9.408 -14.874 -55.044 1.00 76.81 931 SER A CA 1
ATOM 7423 C C . SER A 1 931 ? 9.972 -14.294 -56.340 1.00 76.81 931 SER A C 1
ATOM 7425 O O . SER A 1 931 ? 9.400 -14.450 -57.416 1.00 76.81 931 SER A O 1
ATOM 7427 N N . ALA A 1 932 ? 11.111 -13.612 -56.237 1.00 76.81 932 ALA A N 1
ATOM 7428 C CA . ALA A 1 932 ? 11.827 -13.052 -57.377 1.00 76.81 932 ALA A CA 1
ATOM 7429 C C . ALA A 1 932 ? 13.280 -13.538 -57.358 1.00 76.81 932 ALA A C 1
ATOM 7431 O O . ALA A 1 932 ? 13.937 -13.527 -56.317 1.00 76.81 932 ALA A O 1
ATOM 7432 N N . ALA A 1 933 ? 13.791 -13.966 -58.512 1.00 77.69 933 ALA A N 1
ATOM 7433 C CA . ALA A 1 933 ? 15.173 -14.407 -58.669 1.00 77.69 933 ALA A CA 1
ATOM 7434 C C . ALA A 1 933 ? 15.924 -13.441 -59.592 1.00 77.69 933 ALA A C 1
ATOM 7436 O O . ALA A 1 933 ? 15.602 -13.321 -60.773 1.00 77.69 933 ALA A O 1
ATOM 7437 N N . CYS A 1 934 ? 16.949 -12.766 -59.067 1.00 72.19 934 CYS A N 1
ATOM 7438 C CA . CYS A 1 934 ? 17.792 -11.876 -59.861 1.00 72.19 934 CYS A CA 1
ATOM 7439 C C . CYS A 1 934 ? 18.964 -12.661 -60.472 1.00 72.19 934 CYS A C 1
ATOM 7441 O O . CYS A 1 934 ? 19.803 -13.218 -59.759 1.00 72.19 934 CYS A O 1
ATOM 7443 N N . LYS A 1 935 ? 19.033 -12.729 -61.806 1.00 66.62 935 LYS A N 1
ATOM 7444 C CA . LYS A 1 935 ? 20.116 -13.421 -62.518 1.00 66.62 935 LYS A CA 1
ATOM 7445 C C . LYS A 1 935 ? 21.321 -12.488 -62.651 1.00 66.62 935 LYS A C 1
ATOM 7447 O O . LYS A 1 935 ? 21.220 -11.420 -63.245 1.00 66.62 935 LYS A O 1
ATOM 7452 N N . ARG A 1 936 ? 22.477 -12.896 -62.116 1.00 53.19 936 ARG A N 1
ATOM 7453 C CA . ARG A 1 936 ? 23.716 -12.097 -62.124 1.00 53.19 936 ARG A CA 1
ATOM 7454 C C . ARG A 1 936 ? 24.155 -11.777 -63.559 1.00 53.19 936 ARG A C 1
ATOM 7456 O O . ARG A 1 936 ? 24.592 -12.667 -64.287 1.00 53.19 936 ARG A O 1
ATOM 7463 N N . ILE A 1 937 ? 24.081 -10.506 -63.946 1.00 56.53 937 ILE A N 1
ATOM 7464 C CA . ILE A 1 937 ? 24.596 -10.011 -65.227 1.00 56.53 937 ILE A CA 1
ATOM 7465 C C . ILE A 1 937 ? 26.116 -9.845 -65.081 1.00 56.53 937 ILE A C 1
ATOM 7467 O O . ILE A 1 937 ? 26.591 -8.956 -64.378 1.00 56.53 937 ILE A O 1
ATOM 7471 N N . ARG A 1 938 ? 26.903 -10.731 -65.703 1.00 42.66 938 ARG A N 1
ATOM 7472 C CA . ARG A 1 938 ? 28.352 -10.526 -65.864 1.00 42.66 938 ARG A CA 1
ATOM 7473 C C . ARG A 1 938 ? 28.558 -9.529 -67.004 1.00 42.66 938 ARG A C 1
ATOM 7475 O O . ARG A 1 938 ? 28.378 -9.883 -68.163 1.00 42.66 938 ARG A O 1
ATOM 7482 N N . LEU A 1 939 ? 28.941 -8.301 -66.672 1.00 47.12 939 LEU A N 1
ATOM 7483 C CA . LEU A 1 939 ? 29.542 -7.380 -67.633 1.00 47.12 939 LEU A CA 1
ATOM 7484 C C . LEU A 1 939 ? 30.945 -7.901 -67.966 1.00 47.12 939 LEU A C 1
ATOM 7486 O O . LEU A 1 939 ? 31.858 -7.810 -67.145 1.00 47.12 939 LEU A O 1
ATOM 7490 N N . SER A 1 940 ? 31.107 -8.488 -69.150 1.00 39.03 940 SER A N 1
ATOM 7491 C CA . SER A 1 940 ? 32.427 -8.653 -69.756 1.00 39.03 940 SER A CA 1
ATOM 7492 C C . SER A 1 940 ? 32.911 -7.263 -70.153 1.00 39.03 940 SER A C 1
ATOM 7494 O O . SER A 1 940 ? 32.422 -6.693 -71.125 1.00 39.03 940 SER A O 1
ATOM 7496 N N . VAL A 1 941 ? 33.814 -6.694 -69.358 1.00 39.41 941 VAL A N 1
ATOM 7497 C CA . VAL A 1 941 ? 34.556 -5.491 -69.741 1.00 39.41 941 VAL A CA 1
ATOM 7498 C C . VAL A 1 941 ? 35.492 -5.911 -70.877 1.00 39.41 941 VAL A C 1
ATOM 7500 O O . VAL A 1 941 ? 36.382 -6.730 -70.647 1.00 39.41 941 VAL A O 1
ATOM 7503 N N . TYR A 1 942 ? 35.223 -5.432 -72.092 1.00 35.44 942 TYR A N 1
ATOM 7504 C CA . TYR A 1 942 ? 36.158 -5.482 -73.219 1.00 35.44 942 TYR A CA 1
ATOM 7505 C C . TYR A 1 942 ? 37.004 -4.217 -73.248 1.00 35.44 942 TYR A C 1
ATOM 7507 O O . TYR A 1 942 ? 36.432 -3.139 -72.958 1.00 35.44 942 TYR A O 1
#

pLDDT: mean 78.54, std 13.26, range [27.45, 94.69]

Sequence (942 aa):
MKVHLFVFVLSAYFYALNAEVYLEEKFQDDSWEKNWIYSKHPGKEFGKFVLTAGKFFNNEEEDKGIQTSQDARFYALSRKFKPFGTEGKDLVIQFTVKHEQNIDCGGGYIKVFDCSLNQEDMHGESPYRVMFGPDICGPGTKKVHVILNYKDKNVLINKEIRCKDDVYTHAYTLIIKPDNTYEVQIDGEKVESGELESDWDLLPPKKIKDPEAKKPEDWDDRATIPDPDDTKPEDWDKPEHIPDPEATKPDDWDDEMDGEWEPPMIDNPDYKGEWQPKQIDNPAYKGPWIHPEIDNPEYTPDSELYKQKEICAVGFDLWQVKSGTIFDSVLITDDVQYAKDTLSGLKERQEGEKKAKEDIDKAEREAAAAQEKKDDNEDEDDDDDEDADDEEHVPQVELFKVTKCPSDELSLTNCAVVNDSDFPQSVEHLEVVAGSGQRFIFSIKKDPRVQRHEVGFSLPQRKWAVLSINQEIEVNPYKEEDYITAIVLEADYMQKKTTSQEQYDTDEMAKEFLYSFPNQMFTVDQQLAFAFKDKKLLILVVKEVEGFVNINTIRQGGEAKPKKGKLGKLTPNTVIQFEKAEASALNLVGKAKGKQVRQSIINPDWDFQKMGIGGLGKEFNAIFRRAFASRVFPIEIVEQLGCKHVKGILLYGPPGTGKTLMARQIGKMLNAREPKIVNGPQVLDKYVGESEANIRRLFADAEEEEKRAGPNSGLHIIIFDEIDAICKQRGSVAGNAGVHDTVVNQLLSKIDGVEQLNNILVIGMTNRRDMIDDALLRPGRLEVQVEISLPDEDGRYEILNIHTSRMKQYKKISPDVDIREMAARTKNFSGAELEGLIRAAQSTAMNRLIKAASKVEVDPEAISKLLVNRSDFLNALENDIKPAFGTSLEILDQFLARGIVEWGSPVSSILEDGRLFTQQAQAKDTSGLVSAACKRIRLSVY

Foldseek 3Di:
DVVVVVVVVVVVVVPPPPWDWFDWFFLLDPCVVVFKDFAPAPPFDAFDWDWFLFPFWLDGRRSTFTFTDDFQGWHKIKGWTDKDWCVQFKKKWKWKKFAQPLAQFKDPKKFFAFPPDDSRNDADPPQTAWIWAFGHHHPPRQFIWTWGAAPSDTWTWQDGHGDDRDRFMKMWMWMQHLQQKIFIDILNHTRDIDGVVPGTPNWDDQKDQDPPDDDDPLADQDQWDFDPPFDDDPQAPDDQWDFDPPDDDDPPDDCVPNNDDGGDIDGDPSHPPDDGGDIDGDPSHPHPDDGDIDGDPRGDDDSCSSIDPITTMMIDTMGGNDITMGMGTTTIIRDPVVVSVVSPCVVVGRVSSVVRVVVVLVVVLVVVVVVVVVVVVVVPDDDDDDDDDDDDDDDDFQKAFEAADPDVLVQQLQAWEAAPPADDPPFQKKWKQDPSRDTDIGGYDYDNVADHRYIHHHPQQCVQNVDDGGDIITIDRDDDAWAFQEWEKEKAAPDPVDDDLDEAELVLQVQVCCVSHAFIKDFAQRWGWHDDPPDGIMIIGTHWTWIDDDPVVVVVPDDDDIDTDRMHTYHSNHQYEYEYDPQHSHHYDYDSHPPPPQPQQFDPDDDCLVLLAFQCVVLVVLCCVQQVPLVRDDVVVSVVVVPAHFAAAEEEAAPQQCLVSVLVSVQVRGPAPRAAEDELVNLDDPDACSSLVSVCVLCVVLVVQCVRVPPSGGAYEYEYEANLSQFFAQPPDDPPRPRSVVSNVSNCCSQPNPPHRRRYHYYYYHHCPPGGHVVQCDGSHNPHYGYRYAGDLRRQLSLLCSLCVVVVVVVQADPQDDSSVVSVLCPQAHSNLSNVLVVQLLVQLVVVQFDPDPDGDGDPVVVSVRHRHPVSSVCSDPPPGDRPDDDPVVVVCVVQVPHDDCPDDVSVVVVVVVVVQVVQCVDPPDDNDDDDDDDDDDPPDD

Organism: Tenebrio molitor (NCBI:txid7067)

Secondary structure (DSSP, 8-state):
-HHHHHHHHHHHHTTS----EEEEE---STTHHHHSEE---TT--BPPEEEE--SS-S-TTTS-EEEE-STTEEEEEEEEEEEE--TTS-EEEEEEEEETT--SEEE--EEEE-TT--GGG--TTS-EEEEEEEEEETTTEEEEEEEEEETTEEEE-SS-PBPP-SSSEEEEEEEE-TTSEEEEEETTEEEEEEEHHHHS--S--SEEE-SSPPPPTT-B--SEEE-TT----TT----SEEE-TT----TT--HHHH-S--PPEEE-TT---S--PPEEE-TTB--SPPPPEEE-TT----TTTT--S-EEEEEEEEEESS--EEEEEEEEES-HHHHHHHHTTHHHHHHHHHHHHHHHHHHHHHHHHHHHHHHTTSS--S-----------PPP--EEEEEE-S-HHHHHTTEEEE-TTTS-TT--EEEEE-TTS-EEEEEEEE-TTSPTTEEEE-HHHHHHTTPPTT-EEEEEEE----BEEEEEEEEEESSTTS----EEEHHHHHHHHHHHSTT-EEETT-EEEE--TTSPPEEEEEEEEEE---HHHHTTTPPPPPEEESEEE--TTPEEEEEE-TT---EEESS-B-------SB-S---TTTTT--S-HHHHHHHIIIIIHHHHS-HHHHHHHTPPPP-EEEEE-STTSSHHHHHHHHHHHB-PSPPEEEEHHHH--SSTTHHHHHHHHHHHHHHHHHHHHGGGPPPEEEEEETGGGTSBPTT--TTTHHHHHHHHHHHHHHHHSSS--SSEEEEEEES-GGGB-TTTTSTTSS-EEEE--PPPHHHHHHHHHHHHHHHHHTT-B-TT--HHHHHHH-TT--HHHHHHHHHHHHHHHHHTT---SSS----HHHHHT--B-HHHHHHIIIII---SSS--HHHHHHHTTT-----SHHHHHHHHHHHHHHHHHH-TTS-S--------------